Protein AF-A0A2U1Q3B9-F1 (afdb_monomer)

Solvent-accessible surface area (backbone atoms only — not comparable to full-atom values): 59416 Å² total; per-residue (Å²): 131,84,88,79,91,82,90,83,88,82,85,90,84,90,84,88,84,92,84,84,88,87,79,95,78,91,83,86,78,92,73,79,91,80,83,88,87,90,79,80,90,75,91,77,81,86,75,81,78,77,80,81,73,61,65,69,58,54,48,40,55,74,64,68,58,57,83,39,60,45,66,64,27,78,92,76,21,46,53,74,52,46,51,52,40,41,79,75,63,39,50,28,32,27,34,34,60,39,49,17,62,57,51,59,75,27,74,70,47,36,73,67,74,58,70,84,58,81,88,48,57,49,23,31,42,34,33,34,62,89,53,68,70,44,45,48,53,34,45,68,77,39,60,91,79,39,74,41,81,44,76,47,70,68,78,87,72,94,74,88,72,91,82,80,91,79,88,82,90,88,88,90,86,89,90,87,85,86,86,89,83,82,84,89,78,86,80,85,84,88,84,90,87,90,87,88,92,86,90,88,90,83,84,88,89,80,85,90,76,93,78,85,81,91,75,57,67,38,54,56,51,41,53,74,67,66,52,55,40,37,29,42,35,65,29,75,84,68,22,48,51,28,56,46,52,47,22,38,76,25,50,31,48,27,34,25,32,32,65,38,48,15,60,56,46,56,77,24,72,75,47,36,75,68,73,57,71,82,58,84,87,56,56,51,21,30,45,31,31,34,58,79,46,46,68,47,45,42,56,31,42,68,77,44,47,93,78,37,62,24,46,26,44,38,38,38,46,63,46,74,65,28,64,72,70,52,12,14,35,49,34,73,82,38,60,70,59,50,37,48,41,39,34,49,37,41,73,73,48,92,49,49,27,28,38,35,32,43,37,48,98,46,66,68,59,34,51,52,49,56,41,48,39,44,78,26,45,40,32,31,41,35,39,29,29,40,36,60,84,58,72,89,84,66,79,43,37,52,68,62,45,20,56,43,46,78,65,51,98,49,51,32,30,43,28,62,81,44,64,40,49,69,36,51,54,50,50,39,69,73,24,71,41,61,22,42,32,33,50,77,46,40,40,46,26,48,40,23,65,63,59,43,40,65,76,89,84,65,94,60,94,65,66,46,40,88,82,77,81,69,57,59,64,59,53,43,56,52,38,50,54,31,31,72,76,43,79,68,63,64,71,44,55,53,54,42,49,44,36,40,35,56,72,61,72,53,48,59,65,55,55,51,61,56,54,60,71,73,73,67,79,96,73,92,83,83,89,83,88,86,90,84,73,71,78,67,60,56,60,62,56,65,72,70,74,81,74,84,88,82,90,84,90,83,93,84,91,83,87,89,81,92,81,86,89,82,86,89,86,83,90,86,83,89,84,81,87,83,82,87,80,82,88,78,80,82,79,84,75,85,91,74,62,89,93,60,85,74,50,75,51,54,48,26,51,54,50,43,53,74,68,66,53,53,40,37,30,42,36,62,27,72,73,67,18,44,48,30,58,45,52,48,25,38,76,23,51,30,49,25,34,25,32,26,61,39,50,16,61,54,46,54,77,30,66,67,56,33,66,61,64,55,67,83,60,88,84,55,57,53,21,32,46,29,29,33,52,78,47,43,67,48,34,45,60,28,45,69,76,44,45,96,77,40,58,26,45,28,39,39,38,37,47,62,48,74,66,27,60,74,66,50,13,16,32,56,32,68,89,37,56,73,57,52,39,46,39,40,34,48,40,48,72,74,50,91,50,50,28,29,36,35,35,43,36,51,96,46,67,68,62,33,44,54,52,53,48,49,42,46,76,33,40,38,33,31,43,34,40,28,30,38,34,56,82,62,73,54,73,89,84,44,76,42,42,52,67,64,44,22,53,42,44,73,70,48,81,47,55,29,26,44,28,60,79,40,68,45,51,68,38,49,52,52,48,38,70,72,26,68,37,61,22,40,31,33,49,75,46,41,47,49,36,48,39,23,65,59,44,36,38,84,83,57,102,54,69,92,48,37,45,57,53,58,45,56,52,38,50,56,32,32,70,78,45,75,63,57,64,71,31,56,56,54,44,51,60,33,34,36,39,62,63,35,64,79,39,48,65,61,49,47,53,65,67,68,49,89,70,87,56,69,67,60,57,49,52,53,42,49,57,55,64,72,68,58,79,86,72,56,30,14,59,83,80,82,90,82,90,79,81,90,74,96,46,80,69,54,55,58,49,50,57,51,50,51,52,51,49,55,50,53,69,70,66,71,80,66,83,84,77,86,76,91,72,86,81,99,71,78,82,58,75,60,81,57,95,86,49,100,80,68,84,58,82,63,71,88,88,67,79,132

Mean predicted aligned error: 22.61 Å

Nearest PDB structures (foldseek):
  6ezb-assembly1_A  TM=8.367E-01  e=6.454E-21  Homo sapiens
  6ei9-assembly2_B  TM=8.286E-01  e=1.532E-18  Escherichia coli
  1vhn-assembly1_A  TM=8.441E-01  e=1.076E-17  Thermotoga maritima
  3b0u-assembly2_Y  TM=7.891E-01  e=2.363E-18  Thermus thermophilus HB8
  3b0p-assembly1_A  TM=7.750E-01  e=9.148E-18  Thermus thermophilus HB8

pLDDT: mean 72.81, std 29.06, range [20.03, 98.88]

Foldseek 3Di:
DDDDDDDDDDDDDDDDDDDDDDDDDDDDDDDDDDDDDDDDDDDDDPDDPDDDDDPVVVLCVVLVVFPAEADAAAPQQDAVNLVVVLVVPGSAYEFHAAALQCLLPDPPCCVPRDDADPSRPQYEYEYEDDDVVSLVSSCVVCVVPHSYYHYDPPDDDPDDDDDDDDDDDDDDDDDDDDDDDDDDDDDDDDDDDDDDDDDDDDDDDDDDDDDDDDDDPLVVLCVVLVLFAEEAEAAALFFDALLLVLLVVQAHSAYEFHEAALQCLLVDPPSVVARDDDDPSRPQYEYEYKAQDQVSNQSSCVVCQVVHQEYEYAQADLDPVCVVRVIHVNCLVPLVSVLSNLLSNQVPGPHAYEYEHEADPDLVSRLVSLVSNVVSRHSEYEYFQHHSVDDQPDFRDLVSLLSNVVRDPHAYEYEHDQQAVVCFVVSCVSRVGSHYHYGLNCLQPSNRNNGFHRDPDDPDDDHRRVVPPDDLVNSLVSSVVSCVVPPHDVVSNVSSNCSSCVVVVCVCVVVVVVVVVVDDDDDDDDDDDDPDPPPPVVVVVVVPPPDDDDDDDDDDDDDDDDDDDDDYDDDDDDDDDDDDDDDDDDDDDDDDDPDDDDDLLRVLVVLCVVLVLFAAEADAAALAFAALLLVLLVVQARSAYEFHAAELQCLLPPPVSVLQRDDYDPSRPQYEYHYWDQDQVSNQSNCVVCQVPHQEHEYAQDDLDPVCVVRCTHVNCLVPLVSVLSNLLSDQVRGPHAYAYEHEADPDLVSRLVSLVSNVVSSHQEYEYFQHHSVPPDLVPDFRPLVSLLSNVVSDSHAYEYEGPLQAVVCSVVSCVVRVGSHYYDYLNCLLPSNRNNRKDQPDPDDDAALLNSLVSSLVSCVVPPHPVVSNLSSNCRSCVVLCVVVVVLVVVSVPDPDDDSVNVNVSSVVSVVVDPDRGIDHDDDDDDDDDDDCPPPVVVVVVVVVVVVVVVVPPQADDDDDDDDDDDDWGWHDDPVDRDDTDTDGPPDDD

Secondary structure (DSSP, 8-state):
-------------------PPPP-------PPP------PPPPPP-----SS--HHHHHHHHTT--SSEEPP-SSS--HHHHHHHHHTT-SEEEPP-EEHHHHHH-HHHHHHH----GGG-SEEEEEE-S-HHHHHHHHHTTTTT-SEEEEE--S-----PPPPP---------------------------------------------------HHHHHHHHTT---EEEPP-SSS--HHHHHHHHHTT--EEE---EEHHHHHH-HHHHHHH----GGG-SEEEEEE-S-HHHHHHHHHTTGGG-SEEEEEE---SHHHHHHT-GGGGGG-HHHHHHHHHHHHHH-SSPEEEEEEE-SSHHHHHHHHHHHHHTT---EEEEEEESS--SSSPP-HHHHHHHHTT-SS-EEEES---SHHHHHHHHHHH--SEEEE-HHHHH-TTGGGT----SS--SS--S-TTSS--HHHHHHHHHHHHHHS---HHHHHHHHHHHHTTTTTSHHHHHHHHGGGSS-S---------SSHHHHHHHHHTT--SS------------------------PPPPPPPPPPPPPPPPPP---TT----HHHHHHHHHHHTT---EEEPP-TTTSSHHHHHHHHHTT--EEE---EEHHHHHH-HHHHHHH----GGG-SEEEEEE-S-HHHHHHHHTTTGGG-SEEEEEE---SHHHHHHT-GGGSGGGHHHHHHHHHHHHHH-SSPEEEEEEE-SSHHHHHHHHHHHHHHT-SEEEEEEEETT---TTTS---HHHHHHHHHH-SS-EEEES---SHHHHHHHHHHH--SEEEE-HHHHH-TTGGGTEESSSS--SEEHHHHHHHHHHHHHHS---HHHHHHHHHHHTTTHHHH-HHHHHHHHH-SS--HHHHHHHHHHHHHS----EEEE------PPPPS-HHHHHHHHHHHHHHHHHHHTT----------SS--------TT-S-------TTS--

Organism: Artemisia annua (NCBI:txid35608)

Radius of gyration: 38.99 Å; Cα contacts (8 Å, |Δi|>4): 1385; chains: 1; bounding box: 96×87×115 Å

InterPro domains:
  IPR013785 Aldolase-type TIM barrel [G3DSA:3.20.20.70] (63-169)
  IPR013785 Aldolase-type TIM barrel [G3DSA:3.20.20.70] (225-455)
  IPR013785 Aldolase-type TIM barrel [G3DSA:3.20.20.70] (612-851)
  IPR018517 tRNA-dihydrouridine synthase, conserved site [PS01136] (311-329)
  IPR018517 tRNA-dihydrouridine synthase, conserved site [PS01136] (697-715)
  IPR035587 DUS-like, FMN-binding domain [PF01207] (70-154)
  IPR035587 DUS-like, FMN-binding domain [PF01207] (232-450)
  IPR035587 DUS-like, FMN-binding domain [PF01207] (618-897)
  IPR035587 DUS-like, FMN-binding domain [cd02801] (229-457)
  IPR035587 DUS-like, FMN-binding domain [cd02801] (615-844)

Structure (mmCIF, N/CA/C/O backbone):
data_AF-A0A2U1Q3B9-F1
#
_entry.id   AF-A0A2U1Q3B9-F1
#
loop_
_atom_site.group_PDB
_atom_site.id
_atom_site.type_symbol
_atom_site.label_atom_id
_atom_site.label_alt_id
_atom_site.label_comp_id
_atom_site.label_asym_id
_atom_site.label_entity_id
_atom_site.label_seq_id
_atom_site.pdbx_PDB_ins_code
_atom_site.Cartn_x
_atom_site.Cartn_y
_atom_site.Cartn_z
_atom_site.occupancy
_atom_site.B_iso_or_equiv
_atom_site.auth_seq_id
_atom_site.auth_comp_id
_atom_site.auth_asym_id
_atom_site.auth_atom_id
_atom_site.pdbx_PDB_model_num
ATOM 1 N N . MET A 1 1 ? 22.002 4.987 66.825 1.00 28.50 1 MET A N 1
ATOM 2 C CA . MET A 1 1 ? 23.233 4.295 67.268 1.00 28.50 1 MET A CA 1
ATOM 3 C C . MET A 1 1 ? 23.422 3.061 66.390 1.00 28.50 1 MET A C 1
ATOM 5 O O . MET A 1 1 ? 22.405 2.508 66.003 1.00 28.50 1 MET A O 1
ATOM 9 N N . THR A 1 2 ? 24.676 2.718 66.057 1.00 24.22 2 THR A N 1
ATOM 10 C CA . THR A 1 2 ? 25.232 1.352 65.822 1.00 24.22 2 THR A CA 1
ATOM 11 C C . THR A 1 2 ? 24.374 0.298 65.077 1.00 24.22 2 THR A C 1
ATOM 13 O O . THR A 1 2 ? 23.318 -0.080 65.566 1.00 24.22 2 THR A O 1
ATOM 16 N N . SER A 1 3 ? 24.724 -0.193 63.874 1.00 22.47 3 SER A N 1
ATOM 17 C CA . SER A 1 3 ? 25.848 -1.115 63.527 1.00 22.47 3 SER A CA 1
ATOM 18 C C . SER A 1 3 ? 25.753 -2.498 64.215 1.00 22.47 3 SER A C 1
ATOM 20 O O . SER A 1 3 ? 25.541 -2.527 65.420 1.00 22.47 3 SER A O 1
ATOM 22 N N . SER A 1 4 ? 25.954 -3.665 63.574 1.00 23.77 4 SER A N 1
ATOM 23 C CA . SER A 1 4 ? 26.311 -4.034 62.176 1.00 23.77 4 SER A CA 1
ATOM 24 C C . SER A 1 4 ? 26.211 -5.572 61.960 1.00 23.77 4 SER A C 1
ATOM 26 O O . SER A 1 4 ? 26.118 -6.283 62.955 1.00 23.77 4 SER A O 1
ATOM 28 N N . THR A 1 5 ? 26.382 -6.076 60.711 1.00 24.08 5 THR A N 1
ATOM 29 C CA . THR A 1 5 ? 26.841 -7.465 60.329 1.00 24.08 5 THR A CA 1
ATOM 30 C C . THR A 1 5 ? 25.934 -8.683 60.714 1.00 24.08 5 THR A C 1
ATOM 32 O O . THR A 1 5 ? 25.215 -8.598 61.696 1.00 24.08 5 THR A O 1
ATOM 35 N N . THR A 1 6 ? 25.842 -9.855 60.035 1.00 22.77 6 THR A N 1
ATOM 36 C CA . THR A 1 6 ? 26.424 -10.436 58.781 1.00 22.77 6 THR A CA 1
ATOM 37 C C . THR A 1 6 ? 25.649 -11.688 58.265 1.00 22.77 6 THR A C 1
ATOM 39 O O . THR A 1 6 ? 25.203 -12.485 59.077 1.00 22.77 6 THR A O 1
ATOM 42 N N . ASN A 1 7 ? 25.587 -11.863 56.930 1.00 23.50 7 ASN A N 1
ATOM 43 C CA . ASN A 1 7 ? 25.610 -13.056 56.022 1.00 23.50 7 ASN A CA 1
ATOM 44 C C . ASN A 1 7 ? 25.154 -14.510 56.404 1.00 23.50 7 ASN A C 1
ATOM 46 O O . ASN A 1 7 ? 25.452 -15.006 57.481 1.00 23.50 7 ASN A O 1
ATOM 50 N N . GLY A 1 8 ? 24.625 -15.248 55.392 1.00 22.14 8 GLY A N 1
ATOM 51 C CA . GLY A 1 8 ? 24.420 -16.731 55.319 1.00 22.14 8 GLY A CA 1
ATOM 52 C C . GLY A 1 8 ? 22.934 -17.155 55.174 1.00 22.14 8 GLY A C 1
ATOM 53 O O . GLY A 1 8 ? 22.144 -16.731 56.006 1.00 22.14 8 GLY A O 1
ATOM 54 N N . LEU A 1 9 ? 22.371 -17.878 54.175 1.00 21.88 9 LEU A N 1
ATOM 55 C CA . LEU A 1 9 ? 22.775 -18.948 53.213 1.00 21.88 9 LEU A CA 1
ATOM 56 C C . LEU A 1 9 ? 23.143 -20.300 53.887 1.00 21.88 9 LEU A C 1
ATOM 58 O O . LEU A 1 9 ? 23.892 -20.266 54.853 1.00 21.88 9 LEU A O 1
ATOM 62 N N . SER A 1 10 ? 22.661 -21.497 53.470 1.00 20.98 10 SER A N 1
ATOM 63 C CA . SER A 1 10 ? 22.023 -21.939 52.195 1.00 20.98 10 SER A CA 1
ATOM 64 C C . SER A 1 10 ? 21.147 -23.247 52.259 1.00 20.98 10 SER A C 1
ATOM 66 O O . SER A 1 10 ? 21.244 -24.023 53.200 1.00 20.98 10 SER A O 1
ATOM 68 N N . THR A 1 11 ? 20.293 -23.471 51.228 1.00 21.67 11 THR A N 1
ATOM 69 C CA . THR A 1 11 ? 19.831 -24.750 50.559 1.00 21.67 11 THR A CA 1
ATOM 70 C C . THR A 1 11 ? 19.509 -26.060 51.351 1.00 21.67 11 THR A C 1
ATOM 72 O O . THR A 1 11 ? 20.412 -26.635 51.937 1.00 21.67 11 THR A O 1
ATOM 75 N N . PHE A 1 12 ? 18.253 -26.582 51.381 1.00 22.28 12 PHE A N 1
ATOM 76 C CA . PHE A 1 12 ? 17.605 -27.652 50.524 1.00 22.28 12 PHE A CA 1
ATOM 77 C C . PHE A 1 12 ? 17.954 -29.144 50.873 1.00 22.28 12 PHE A C 1
ATOM 79 O O . PHE A 1 12 ? 18.933 -29.309 51.589 1.00 22.28 12 PHE A O 1
ATOM 86 N N . PRO A 1 13 ? 17.210 -30.234 50.465 1.00 27.56 13 PRO A N 1
ATOM 87 C CA . PRO A 1 13 ? 16.181 -30.378 49.398 1.00 27.56 13 PRO A CA 1
ATOM 88 C C . PRO A 1 13 ? 14.868 -31.220 49.643 1.00 27.56 13 PRO A C 1
ATOM 90 O O . PRO A 1 13 ? 14.820 -32.173 50.408 1.00 27.56 13 PRO A O 1
ATOM 93 N N . ILE A 1 14 ? 13.817 -30.882 48.866 1.00 23.70 14 ILE A N 1
ATOM 94 C CA . ILE A 1 14 ? 12.826 -31.712 48.102 1.00 23.70 14 ILE A CA 1
ATOM 95 C C . ILE A 1 14 ? 12.228 -33.045 48.671 1.00 23.70 14 ILE A C 1
ATOM 97 O O . ILE A 1 14 ? 12.908 -34.067 48.667 1.00 23.70 14 ILE A O 1
ATOM 101 N N . ARG A 1 15 ? 10.884 -33.117 48.872 1.00 21.39 15 ARG A N 1
ATOM 102 C CA . ARG A 1 15 ? 9.922 -33.956 48.072 1.00 21.39 15 ARG A CA 1
ATOM 103 C C . ARG A 1 15 ? 8.416 -33.776 48.418 1.00 21.39 15 ARG A C 1
ATOM 105 O O . ARG A 1 15 ? 8.038 -33.667 49.574 1.00 21.39 15 ARG A O 1
ATOM 112 N N . ASN A 1 16 ? 7.604 -33.766 47.350 1.00 28.36 16 ASN A N 1
ATOM 113 C CA . ASN A 1 16 ? 6.152 -33.982 47.140 1.00 28.36 16 ASN A CA 1
ATOM 114 C C . ASN A 1 16 ? 5.117 -33.878 48.291 1.00 28.36 16 ASN A C 1
ATOM 116 O O . ASN A 1 16 ? 5.135 -34.680 49.218 1.00 28.36 16 ASN A O 1
ATOM 120 N N . ASN A 1 17 ? 4.031 -33.116 48.053 1.00 22.77 17 ASN A N 1
ATOM 121 C CA . ASN A 1 17 ? 2.770 -33.720 47.565 1.00 22.77 17 ASN A CA 1
ATOM 122 C C . ASN A 1 17 ? 1.746 -32.704 47.002 1.00 22.77 17 ASN A C 1
ATOM 124 O O . ASN A 1 17 ? 1.869 -31.498 47.204 1.00 22.77 17 ASN A O 1
ATOM 128 N N . ASN A 1 18 ? 0.759 -33.217 46.256 1.00 32.41 18 ASN A N 1
ATOM 129 C CA . ASN A 1 18 ? -0.239 -32.460 45.480 1.00 32.41 18 ASN A CA 1
ATOM 130 C C . ASN A 1 18 ? -1.307 -31.751 46.338 1.00 32.41 18 ASN A C 1
ATOM 132 O O . ASN A 1 18 ? -1.822 -32.357 47.269 1.00 32.41 18 ASN A O 1
ATOM 136 N N . THR A 1 19 ? -1.764 -30.556 45.929 1.00 24.70 19 THR A N 1
ATOM 137 C CA . THR A 1 19 ? -3.200 -30.152 45.902 1.00 24.70 19 THR A CA 1
ATOM 138 C C . THR A 1 19 ? -3.406 -28.910 45.001 1.00 24.70 19 THR A C 1
ATOM 140 O O . THR A 1 19 ? -2.428 -28.204 44.755 1.00 24.70 19 THR A O 1
ATOM 143 N N . PRO A 1 20 ? -4.615 -28.662 44.444 1.00 28.72 20 PRO A N 1
ATOM 144 C CA . PRO A 1 20 ? -4.817 -27.732 43.322 1.00 28.72 20 PRO A CA 1
ATOM 145 C C . PRO A 1 20 ? -5.316 -26.324 43.706 1.00 28.72 20 PRO A C 1
ATOM 147 O O . PRO A 1 20 ? -5.858 -26.106 44.788 1.00 28.72 20 PRO A O 1
ATOM 150 N N . THR A 1 21 ? -5.197 -25.387 42.761 1.00 25.20 21 THR A N 1
ATOM 151 C CA . THR A 1 21 ? -5.726 -24.013 42.834 1.00 25.20 21 THR A CA 1
ATOM 152 C C . THR A 1 21 ? -7.259 -23.964 42.706 1.00 25.20 21 THR A C 1
ATOM 154 O O . THR A 1 21 ? -7.870 -24.822 42.068 1.00 25.20 21 THR A O 1
ATOM 157 N N . LEU A 1 22 ? -7.889 -22.951 43.309 1.00 23.97 22 LEU A N 1
ATOM 158 C CA . LEU A 1 22 ? -9.348 -22.790 43.379 1.00 23.97 22 LEU A CA 1
ATOM 159 C C . LEU A 1 22 ? -9.944 -22.059 42.166 1.00 23.97 22 LEU A C 1
ATOM 161 O O . LEU A 1 22 ? -9.440 -21.023 41.744 1.00 23.97 22 LEU A O 1
ATOM 165 N N . THR A 1 23 ? -11.089 -22.556 41.692 1.00 24.66 23 THR A N 1
ATOM 166 C CA . THR A 1 23 ? -12.022 -21.843 40.802 1.00 24.66 23 THR A CA 1
ATOM 167 C C . THR A 1 23 ? -13.179 -21.289 41.636 1.00 24.66 23 THR A C 1
ATOM 169 O O . THR A 1 23 ? -13.776 -22.030 42.426 1.00 24.66 23 THR A O 1
ATOM 172 N N . THR A 1 24 ? -13.529 -20.014 41.464 1.00 24.36 24 THR A N 1
ATOM 173 C CA . THR A 1 24 ? -14.669 -19.397 42.162 1.00 24.36 24 THR A CA 1
ATOM 174 C C . THR A 1 24 ? -15.979 -19.865 41.531 1.00 24.36 24 THR A C 1
ATOM 176 O O . THR A 1 24 ? -16.301 -19.473 40.416 1.00 24.36 24 THR A O 1
ATOM 179 N N . ASN A 1 25 ? -16.735 -20.706 42.239 1.00 28.92 25 ASN A N 1
ATOM 180 C CA . ASN A 1 25 ? -18.018 -21.231 41.769 1.00 28.92 25 ASN A CA 1
ATOM 181 C C . ASN A 1 25 ? -19.177 -20.561 42.517 1.00 28.92 25 ASN A C 1
ATOM 183 O O . ASN A 1 25 ? -19.191 -20.567 43.749 1.00 28.92 25 ASN A O 1
ATOM 187 N N . VAL A 1 26 ? -20.175 -20.057 41.789 1.00 26.62 26 VAL A N 1
ATOM 188 C CA . VAL A 1 26 ? -21.441 -19.581 42.366 1.00 26.62 26 VAL A CA 1
ATOM 189 C C . VAL A 1 26 ? -22.454 -20.727 42.332 1.00 26.62 26 VAL A C 1
ATOM 191 O O . VAL A 1 26 ? -22.740 -21.270 41.271 1.00 26.62 26 VAL A O 1
ATOM 194 N N . TYR A 1 27 ? -23.005 -21.096 43.491 1.00 30.00 27 TYR A N 1
ATOM 195 C CA . TYR A 1 27 ? -24.054 -22.113 43.615 1.00 30.00 27 TYR A CA 1
ATOM 196 C C . TYR A 1 27 ? -25.291 -21.506 44.269 1.00 30.00 27 TYR A C 1
ATOM 198 O O . TYR A 1 27 ? -25.205 -20.953 45.365 1.00 30.00 27 TYR A O 1
ATOM 206 N N . ILE A 1 28 ? -26.449 -21.648 43.624 1.00 27.61 28 ILE A N 1
ATOM 207 C CA . ILE A 1 28 ? -27.704 -21.043 44.079 1.00 27.61 28 ILE A CA 1
ATOM 208 C C . ILE A 1 28 ? -28.654 -22.138 44.577 1.00 27.61 28 ILE A C 1
ATOM 210 O O . ILE A 1 28 ? -28.727 -23.232 44.017 1.00 27.61 28 ILE A O 1
ATOM 214 N N . ARG A 1 29 ? -29.340 -21.874 45.696 1.00 24.56 29 ARG A N 1
ATOM 215 C CA . ARG A 1 29 ? -30.100 -22.880 46.450 1.00 24.56 29 ARG A CA 1
ATOM 216 C C . ARG A 1 29 ? -31.594 -22.572 46.435 1.00 24.56 29 ARG A C 1
ATOM 218 O O . ARG A 1 29 ? -32.032 -21.560 46.974 1.00 24.56 29 ARG A O 1
ATOM 225 N N . ARG A 1 30 ? -32.384 -23.503 45.896 1.00 22.81 30 ARG A N 1
ATOM 226 C CA . ARG A 1 30 ? -33.852 -23.451 45.879 1.00 22.81 30 ARG A CA 1
ATOM 227 C C . ARG A 1 30 ? -34.431 -23.412 47.303 1.00 22.81 30 ARG A C 1
ATOM 229 O O . ARG A 1 30 ? -34.561 -24.453 47.945 1.00 22.81 30 ARG A O 1
ATOM 236 N N . HIS A 1 31 ? -34.841 -22.237 47.774 1.00 27.19 31 HIS A N 1
ATOM 237 C CA . HIS A 1 31 ? -35.763 -22.126 48.906 1.00 27.19 31 HIS A CA 1
ATOM 238 C C . HIS A 1 31 ? -37.206 -22.198 48.395 1.00 27.19 31 HIS A C 1
ATOM 240 O O . HIS A 1 31 ? -37.637 -21.381 47.583 1.00 27.19 31 HIS A O 1
ATOM 246 N N . HIS A 1 32 ? -37.959 -23.200 48.854 1.00 26.52 32 HIS A N 1
ATOM 247 C CA . HIS A 1 32 ? -39.387 -23.293 48.554 1.00 26.52 32 HIS A CA 1
ATOM 248 C C . HIS A 1 32 ? -40.151 -22.130 49.205 1.00 26.52 32 HIS A C 1
ATOM 250 O O . HIS A 1 32 ? -39.854 -21.730 50.330 1.00 26.52 32 HIS A O 1
ATOM 256 N N . LYS A 1 33 ? -41.159 -21.609 48.494 1.00 34.69 33 LYS A N 1
ATOM 257 C CA . LYS A 1 33 ? -42.036 -20.531 48.972 1.00 34.69 33 LYS A CA 1
ATOM 258 C C . LYS A 1 33 ? -42.647 -20.878 50.335 1.00 34.69 33 LYS A C 1
ATOM 260 O O . LYS A 1 33 ? -43.323 -21.899 50.432 1.00 34.69 33 LYS A O 1
ATOM 265 N N . ASN A 1 34 ? -42.551 -19.965 51.305 1.00 25.73 34 ASN A N 1
ATOM 266 C CA . ASN A 1 34 ? -43.724 -19.506 52.061 1.00 25.73 34 ASN A CA 1
ATOM 267 C C . ASN A 1 34 ? -43.449 -18.258 52.924 1.00 25.73 34 ASN A C 1
ATOM 269 O O . ASN A 1 34 ? -42.499 -18.228 53.693 1.00 25.73 34 ASN A O 1
ATOM 273 N N . LYS A 1 35 ? -44.377 -17.293 52.830 1.00 25.69 35 LYS A N 1
ATOM 274 C CA . LYS A 1 35 ? -44.807 -16.330 53.866 1.00 25.69 35 LYS A CA 1
ATOM 275 C C . LYS A 1 35 ? -43.769 -15.451 54.606 1.00 25.69 35 LYS A C 1
ATOM 277 O O . LYS A 1 35 ? -43.254 -15.839 55.642 1.00 25.69 35 LYS A O 1
ATOM 282 N N . THR A 1 36 ? -43.716 -14.186 54.163 1.00 29.39 36 THR A N 1
ATOM 283 C CA . THR A 1 36 ? -43.876 -12.932 54.956 1.00 29.39 36 THR A CA 1
ATOM 284 C C . THR A 1 36 ? -42.988 -12.591 56.170 1.00 29.39 36 THR A C 1
ATOM 286 O O . THR A 1 36 ? -42.653 -13.423 57.003 1.00 29.39 36 THR A O 1
ATOM 289 N N . THR A 1 37 ? -42.886 -11.268 56.380 1.00 23.77 37 THR A N 1
ATOM 290 C CA . THR A 1 37 ? -42.472 -10.515 57.592 1.00 23.77 37 THR A CA 1
ATOM 291 C C . THR A 1 37 ? -40.996 -10.108 57.673 1.00 23.77 37 THR A C 1
ATOM 293 O O . THR A 1 37 ? -40.097 -10.831 57.261 1.00 23.77 37 THR A O 1
ATOM 296 N N . ILE A 1 38 ? -40.779 -8.896 58.193 1.00 34.19 38 ILE A N 1
ATOM 297 C CA . ILE A 1 38 ? -39.485 -8.222 58.362 1.00 34.19 38 ILE A CA 1
ATOM 298 C C . ILE A 1 38 ? -38.913 -8.577 59.741 1.00 34.19 38 ILE A C 1
ATOM 300 O O . ILE A 1 38 ? -39.610 -8.413 60.741 1.00 34.19 38 ILE A O 1
ATOM 304 N N . ALA A 1 39 ? -37.647 -8.994 59.809 1.00 23.25 39 ALA A N 1
ATOM 305 C CA . ALA A 1 39 ? -36.877 -9.100 61.052 1.00 23.25 39 ALA A CA 1
ATOM 306 C C . ALA A 1 39 ? -35.365 -8.980 60.775 1.00 23.25 39 ALA A C 1
ATOM 308 O O . ALA A 1 39 ? -34.919 -9.180 59.645 1.00 23.25 39 ALA A O 1
ATOM 309 N N . ALA A 1 40 ? -34.583 -8.636 61.802 1.00 25.98 40 ALA A N 1
ATOM 310 C CA . ALA A 1 40 ? -33.131 -8.467 61.707 1.00 25.98 40 ALA A CA 1
ATOM 311 C C . ALA A 1 40 ? -32.370 -9.805 61.587 1.00 25.98 40 ALA A C 1
ATOM 313 O O . ALA A 1 40 ? -32.905 -10.865 61.910 1.00 25.98 40 ALA A O 1
ATOM 314 N N . HIS A 1 41 ? -31.101 -9.737 61.166 1.00 31.34 41 HIS A N 1
ATOM 315 C CA . HIS A 1 41 ? -30.188 -10.882 61.070 1.00 31.34 41 HIS A CA 1
ATOM 316 C C . HIS A 1 41 ? -30.101 -11.702 62.373 1.00 31.34 41 HIS A C 1
ATOM 318 O O . HIS A 1 41 ? -29.644 -11.177 63.390 1.00 31.34 41 HIS A O 1
ATOM 324 N N . PRO A 1 42 ? -30.372 -13.017 62.325 1.00 26.77 42 PRO A N 1
ATOM 325 C CA . PRO A 1 42 ? -29.728 -13.992 63.190 1.00 26.77 42 PRO A CA 1
ATOM 326 C C . PRO A 1 42 ? -28.376 -14.397 62.583 1.00 26.77 42 PRO A C 1
ATOM 328 O O . PRO A 1 42 ? -28.244 -14.525 61.364 1.00 26.77 42 PRO A O 1
ATOM 331 N N . VAL A 1 43 ? -27.385 -14.677 63.430 1.00 33.59 43 VAL A N 1
ATOM 332 C CA . VAL A 1 43 ? -26.208 -15.450 63.011 1.00 33.59 43 VAL A CA 1
ATOM 333 C C . VAL A 1 43 ? -26.679 -16.873 62.703 1.00 33.59 43 VAL A C 1
ATOM 335 O O . VAL A 1 43 ? -27.234 -17.534 63.578 1.00 33.59 43 VAL A O 1
ATOM 338 N N . VAL A 1 44 ? -26.482 -17.340 61.469 1.00 25.47 44 VAL A N 1
ATOM 339 C CA . VAL A 1 44 ? -26.776 -18.726 61.080 1.00 25.47 44 VAL A CA 1
ATOM 340 C C . VAL A 1 44 ? -25.477 -19.518 61.082 1.00 25.47 44 VAL A C 1
ATOM 342 O O . VAL A 1 44 ? -24.527 -19.169 60.388 1.00 25.47 44 VAL A O 1
ATOM 345 N N . GLU A 1 45 ? -25.453 -20.582 61.878 1.00 26.39 45 GLU A N 1
ATOM 346 C CA . GLU A 1 45 ? -24.316 -21.485 62.032 1.00 26.39 45 GLU A CA 1
ATOM 347 C C . GLU A 1 45 ? -23.929 -22.133 60.691 1.00 26.39 45 GLU A C 1
ATOM 349 O O . GLU A 1 45 ? -24.762 -22.772 60.036 1.00 26.39 45 GLU A O 1
ATOM 354 N N . GLU A 1 46 ? -22.648 -22.071 60.317 1.00 23.97 46 GLU A N 1
ATOM 355 C CA . GLU A 1 46 ? -22.105 -22.981 59.307 1.00 23.97 46 GLU A CA 1
ATOM 356 C C . GLU A 1 46 ? -22.049 -24.397 59.890 1.00 23.97 46 GLU A C 1
ATOM 358 O O . GLU A 1 46 ? -21.062 -24.824 60.488 1.00 23.97 46 GLU A O 1
ATOM 363 N N . LYS A 1 47 ? -23.138 -25.153 59.719 1.00 27.56 47 LYS A N 1
ATOM 364 C CA . LYS A 1 47 ? -23.140 -26.586 60.020 1.00 27.56 47 LYS A CA 1
ATOM 365 C C . LYS A 1 47 ? -22.105 -27.282 59.143 1.00 27.56 47 LYS A C 1
ATOM 367 O O . LYS A 1 47 ? -22.315 -27.417 57.937 1.00 27.56 47 LYS A O 1
ATOM 372 N N . HIS A 1 48 ? -21.028 -27.750 59.773 1.00 30.70 48 HIS A N 1
ATOM 373 C CA . HIS A 1 48 ? -20.002 -28.579 59.150 1.00 30.70 48 HIS A CA 1
ATOM 374 C C . HIS A 1 48 ? -20.642 -29.725 58.355 1.00 30.70 48 HIS A C 1
ATOM 376 O O . HIS A 1 48 ? -21.194 -30.669 58.919 1.00 30.70 48 HIS A O 1
ATOM 382 N N . VAL A 1 49 ? -20.535 -29.651 57.028 1.00 31.12 49 VAL A N 1
ATOM 383 C CA . VAL A 1 49 ? -20.716 -30.807 56.150 1.00 31.12 49 VAL A CA 1
ATOM 384 C C . VAL A 1 49 ? -19.353 -31.474 56.051 1.00 31.12 49 VAL A C 1
ATOM 386 O O . VAL A 1 49 ? -18.529 -31.102 55.217 1.00 31.12 49 VAL A O 1
ATOM 389 N N . GLU A 1 50 ? -19.080 -32.404 56.962 1.00 33.00 50 GLU A N 1
ATOM 390 C CA . GLU A 1 50 ? -17.845 -33.180 56.913 1.00 33.00 50 GLU A CA 1
ATOM 391 C C . GLU A 1 50 ? -17.827 -34.157 55.727 1.00 33.00 50 GLU A C 1
ATOM 393 O O . GLU A 1 50 ? -18.860 -34.640 55.261 1.00 33.00 50 GLU A O 1
ATOM 398 N N . SER A 1 51 ? -16.604 -34.507 55.319 1.00 37.88 51 SER A N 1
ATOM 399 C CA . SER A 1 51 ? -16.224 -35.525 54.329 1.00 37.88 51 SER A CA 1
ATOM 400 C C . SER A 1 51 ? -16.407 -35.224 52.826 1.00 37.88 51 SER A C 1
ATOM 402 O O . SER A 1 51 ? -17.445 -34.793 52.336 1.00 37.88 51 SER A O 1
ATOM 404 N N . SER A 1 52 ? -15.359 -35.613 52.086 1.00 47.66 52 SER A N 1
ATOM 405 C CA . SER A 1 52 ? -15.321 -35.983 50.659 1.00 47.66 52 SER A CA 1
ATOM 406 C C . SER A 1 52 ? -15.700 -34.947 49.583 1.00 47.66 52 SER A C 1
ATOM 408 O O . SER A 1 52 ? -16.863 -34.672 49.323 1.00 47.66 52 SER A O 1
ATOM 410 N N . GLU A 1 53 ? -14.661 -34.538 48.844 1.00 42.56 53 GLU A N 1
ATOM 411 C CA . GLU A 1 53 ? -14.662 -33.866 47.533 1.00 42.56 53 GLU A CA 1
ATOM 412 C C . GLU A 1 53 ? -15.389 -32.510 47.385 1.00 42.56 53 GLU A C 1
ATOM 414 O O . GLU A 1 53 ? -16.545 -32.309 47.744 1.00 42.56 53 GLU A O 1
ATOM 419 N N . ASN A 1 54 ? -14.722 -31.567 46.707 1.00 64.56 54 ASN A N 1
ATOM 420 C CA . ASN A 1 54 ? -15.393 -30.400 46.129 1.00 64.56 54 ASN A CA 1
ATOM 421 C C . ASN A 1 54 ? -16.508 -30.891 45.179 1.00 64.56 54 ASN A C 1
ATOM 423 O O . ASN A 1 54 ? -16.243 -31.695 44.284 1.00 64.56 54 ASN A O 1
ATOM 427 N N . ARG A 1 55 ? -17.741 -30.391 45.341 1.00 60.62 55 ARG A N 1
ATOM 428 C CA . ARG A 1 55 ? -18.910 -30.822 44.551 1.00 60.62 55 ARG A CA 1
ATOM 429 C C . ARG A 1 55 ? -18.715 -30.690 43.039 1.00 60.62 55 ARG A C 1
ATOM 431 O O . ARG A 1 55 ? -19.172 -31.570 42.316 1.00 60.62 55 ARG A O 1
ATOM 438 N N . ALA A 1 56 ? -17.991 -29.669 42.573 1.00 60.69 56 ALA A N 1
ATOM 439 C CA . ALA A 1 56 ? -17.637 -29.528 41.159 1.00 60.69 56 ALA A CA 1
ATOM 440 C C . ALA A 1 56 ? -16.784 -30.715 40.677 1.00 60.69 56 ALA A C 1
ATOM 442 O O . ALA A 1 56 ? -17.052 -31.290 39.629 1.00 60.69 56 ALA A O 1
ATOM 443 N N . TRP A 1 57 ? -15.813 -31.147 41.486 1.00 64.88 57 TRP A N 1
ATOM 444 C CA . TRP A 1 57 ? -14.961 -32.305 41.204 1.00 64.88 57 TRP A CA 1
ATOM 445 C C . TRP A 1 57 ? -15.714 -33.640 41.297 1.00 64.88 57 TRP A C 1
ATOM 447 O O . TRP A 1 57 ? -15.525 -34.502 40.439 1.00 64.88 57 TRP A O 1
ATOM 457 N N . ALA A 1 58 ? -16.605 -33.804 42.278 1.00 73.56 58 ALA A N 1
ATOM 458 C CA . ALA A 1 58 ? -17.467 -34.984 42.377 1.00 73.56 58 ALA A CA 1
ATOM 459 C C . ALA A 1 58 ? -18.416 -35.100 41.167 1.00 73.56 58 ALA A C 1
ATOM 461 O O . ALA A 1 58 ? -18.647 -36.193 40.648 1.00 73.56 58 ALA A O 1
ATOM 462 N N . HIS A 1 59 ? -18.932 -33.971 40.672 1.00 75.25 59 HIS A N 1
ATOM 463 C CA . HIS A 1 59 ? -19.741 -33.916 39.453 1.00 75.25 59 HIS A CA 1
ATOM 464 C C . HIS A 1 59 ? -18.900 -34.174 38.195 1.00 75.25 59 HIS A C 1
ATOM 466 O O . HIS A 1 59 ? -19.263 -35.016 37.380 1.00 75.25 59 HIS A O 1
ATOM 472 N N . TRP A 1 60 ? -17.709 -33.578 38.089 1.00 78.38 60 TRP A N 1
ATOM 473 C CA . TRP A 1 60 ? -16.753 -33.833 37.003 1.00 78.38 60 TRP A CA 1
ATOM 474 C C . TRP A 1 60 ? -16.371 -35.318 36.881 1.00 78.38 60 TRP A C 1
ATOM 476 O O . TRP A 1 60 ? -16.269 -35.857 35.775 1.00 78.38 60 TRP A O 1
ATOM 486 N N . ARG A 1 61 ? -16.238 -36.020 38.018 1.00 80.25 61 ARG A N 1
ATOM 487 C CA . ARG A 1 61 ? -16.071 -37.482 38.059 1.00 80.25 61 ARG A CA 1
ATOM 488 C C . ARG A 1 61 ? -17.291 -38.235 37.521 1.00 80.25 61 ARG A C 1
ATOM 490 O O . ARG A 1 61 ? -17.098 -39.175 36.753 1.00 80.25 61 ARG A O 1
ATOM 497 N N . LYS A 1 62 ? -18.524 -37.824 37.854 1.00 82.12 62 LYS A N 1
ATOM 498 C CA . LYS A 1 62 ? -19.758 -38.424 37.295 1.00 82.12 62 LYS A CA 1
ATOM 499 C C . LYS A 1 62 ? -19.833 -38.280 35.774 1.00 82.12 62 LYS A C 1
ATOM 501 O O . LYS A 1 62 ? -20.220 -39.229 35.101 1.00 82.12 62 LYS A O 1
ATOM 506 N N . LEU A 1 63 ? -19.377 -37.149 35.232 1.00 82.31 63 LEU A N 1
ATOM 507 C CA . LEU A 1 63 ? -19.273 -36.910 33.786 1.00 82.31 63 LEU A CA 1
ATOM 508 C C . LEU A 1 63 ? -18.128 -37.689 33.103 1.00 82.31 63 LEU A C 1
ATOM 510 O O . LEU A 1 63 ? -17.857 -37.475 31.925 1.00 82.31 63 LEU A O 1
ATOM 514 N N . LYS A 1 64 ? -17.445 -38.591 33.825 1.00 86.62 64 LYS A N 1
ATOM 515 C CA . LYS A 1 64 ? -16.279 -39.372 33.371 1.00 86.62 64 LYS A CA 1
ATOM 516 C C . LYS A 1 64 ? -15.063 -38.522 32.963 1.00 86.62 64 LYS A C 1
ATOM 518 O O . LYS A 1 64 ? -14.177 -39.033 32.286 1.00 86.62 64 LYS A O 1
ATOM 523 N N . GLN A 1 65 ? -14.978 -37.274 33.441 1.00 83.88 65 GLN A N 1
ATOM 524 C CA . GLN A 1 65 ? -13.857 -36.347 33.218 1.00 83.88 65 GLN A CA 1
ATOM 525 C C . GLN A 1 65 ? -13.533 -36.153 31.717 1.00 83.88 65 GLN A C 1
ATOM 527 O O . GLN A 1 65 ? -12.471 -36.586 31.256 1.00 83.88 65 GLN A O 1
ATOM 532 N N . PRO A 1 66 ? -14.445 -35.543 30.933 1.00 83.50 66 PRO A N 1
ATOM 533 C CA . PRO A 1 66 ? -14.299 -35.429 29.484 1.00 83.50 66 PRO A CA 1
ATOM 534 C C . PRO A 1 66 ? -13.040 -34.628 29.123 1.00 83.50 66 PRO A C 1
ATOM 536 O O . PRO A 1 66 ? -12.834 -33.518 29.609 1.00 83.50 66 PRO A O 1
ATOM 539 N N . LYS A 1 67 ? -12.187 -35.206 28.271 1.00 82.19 67 LYS A N 1
ATOM 540 C CA . LYS A 1 67 ? -10.903 -34.623 27.841 1.00 82.19 67 LYS A CA 1
ATOM 541 C C . LYS A 1 67 ? -11.011 -33.862 26.524 1.00 82.19 67 LYS A C 1
ATOM 543 O O . LYS A 1 67 ? -10.272 -32.910 26.304 1.00 82.19 67 LYS A O 1
ATOM 548 N N . LEU A 1 68 ? -11.916 -34.297 25.650 1.00 84.50 68 LEU A N 1
ATOM 549 C CA . LEU A 1 68 ? -12.230 -33.637 24.385 1.00 84.50 68 LEU A CA 1
ATOM 550 C C . LEU A 1 68 ? -13.559 -32.903 24.554 1.00 84.50 68 LEU A C 1
ATOM 552 O O . LEU A 1 68 ? -14.595 -33.544 24.726 1.00 84.50 68 LEU A O 1
ATOM 556 N N . ILE A 1 69 ? -13.524 -31.573 24.554 1.00 86.56 69 ILE A N 1
ATOM 557 C CA . ILE A 1 69 ? -14.686 -30.722 24.830 1.00 86.56 69 ILE A CA 1
ATOM 558 C C . ILE A 1 69 ? -14.839 -29.724 23.683 1.00 86.56 69 ILE A C 1
ATOM 560 O O . ILE A 1 69 ? -13.881 -29.023 23.359 1.00 86.56 69 ILE A O 1
ATOM 564 N N . VAL A 1 70 ? -16.025 -29.634 23.077 1.00 86.75 70 VAL A N 1
ATOM 565 C CA . VAL A 1 70 ? -16.329 -28.539 22.136 1.00 86.75 70 VAL A CA 1
ATOM 566 C C . VAL A 1 70 ? -16.424 -27.242 22.935 1.00 86.75 70 VAL A C 1
ATOM 568 O O . VAL A 1 70 ? -17.277 -27.145 23.809 1.00 86.75 70 VAL A O 1
ATOM 571 N N . ALA A 1 71 ? -15.544 -26.276 22.675 1.00 80.62 71 ALA A N 1
ATOM 572 C CA . ALA A 1 71 ? -15.528 -24.987 23.371 1.00 80.62 71 ALA A CA 1
ATOM 573 C C . ALA A 1 71 ? -16.747 -24.110 23.000 1.00 80.62 71 ALA A C 1
ATOM 575 O O . ALA A 1 71 ? -17.258 -24.245 21.884 1.00 80.62 71 ALA A O 1
ATOM 576 N N . PRO A 1 72 ? -17.193 -23.197 23.888 1.00 76.00 72 PRO A N 1
ATOM 577 C CA . PRO A 1 72 ? -18.270 -22.268 23.572 1.00 76.00 72 PRO A CA 1
ATOM 578 C C . PRO A 1 72 ? -17.777 -21.270 22.527 1.00 76.00 72 PRO A C 1
ATOM 580 O O . PRO A 1 72 ? -16.705 -20.677 22.669 1.00 76.00 72 PRO A O 1
ATOM 583 N N . MET A 1 73 ? -18.564 -21.074 21.475 1.00 73.25 73 MET A N 1
ATOM 584 C CA . MET A 1 73 ? -18.273 -20.116 20.408 1.00 73.25 73 MET A CA 1
ATOM 585 C C . MET A 1 73 ? -19.449 -19.157 20.224 1.00 73.25 73 MET A C 1
ATOM 587 O O . MET A 1 73 ? -20.585 -19.464 20.576 1.00 73.25 73 MET A O 1
ATOM 591 N N . TYR A 1 74 ? -19.183 -17.970 19.689 1.00 60.25 74 TYR A N 1
ATOM 592 C CA . TYR A 1 74 ? -20.240 -17.073 19.234 1.00 60.25 74 TYR A CA 1
ATOM 593 C C . TYR A 1 74 ? -20.516 -17.388 17.761 1.00 60.25 74 TYR A C 1
ATOM 595 O O . TYR A 1 74 ? -19.608 -17.215 16.952 1.00 60.25 74 TYR A O 1
ATOM 603 N N . ASP A 1 75 ? -21.726 -17.864 17.452 1.00 64.00 75 ASP A N 1
ATOM 604 C CA . ASP A 1 75 ? -22.167 -18.253 16.099 1.00 64.00 75 ASP A CA 1
ATOM 605 C C . ASP A 1 75 ? -21.215 -19.287 15.443 1.00 64.00 75 ASP A C 1
ATOM 607 O O . ASP A 1 75 ? -20.458 -18.998 14.514 1.00 64.00 75 ASP A O 1
ATOM 611 N N . GLY A 1 76 ? -21.183 -20.498 16.013 1.00 67.06 76 GLY A N 1
ATOM 612 C CA . GLY A 1 76 ? -20.335 -21.606 15.550 1.00 67.06 76 GLY A CA 1
ATOM 613 C C . GLY A 1 76 ? -20.290 -22.869 16.431 1.00 67.06 76 GLY A C 1
ATOM 614 O O . GLY A 1 76 ? -19.489 -23.759 16.152 1.00 67.06 76 GLY A O 1
ATOM 615 N N . SER A 1 77 ? -21.089 -22.973 17.504 1.00 83.31 77 SER A N 1
ATOM 616 C CA . SER A 1 77 ? -21.174 -24.178 18.367 1.00 83.31 77 SER A CA 1
ATOM 617 C C . SER A 1 77 ? -22.614 -24.686 18.521 1.00 83.31 77 SER A C 1
ATOM 619 O O . SER A 1 77 ? -23.030 -25.178 19.568 1.00 83.31 77 SER A O 1
ATOM 621 N N . GLU A 1 78 ? -23.400 -24.562 17.457 1.00 89.31 78 GLU A N 1
ATOM 622 C CA . GLU A 1 78 ? -24.820 -24.911 17.378 1.00 89.31 78 GLU A CA 1
ATOM 623 C C . GLU A 1 78 ? -24.999 -26.436 17.358 1.00 89.31 78 GLU A C 1
ATOM 625 O O . GLU A 1 78 ? -24.058 -27.184 17.081 1.00 89.31 78 GLU A O 1
ATOM 630 N N . LEU A 1 79 ? -26.215 -26.925 17.626 1.00 90.44 79 LEU A N 1
ATOM 631 C CA . LEU A 1 79 ? -26.471 -28.363 17.767 1.00 90.44 79 LEU A CA 1
ATOM 632 C C . LEU A 1 79 ? -25.941 -29.221 16.591 1.00 90.44 79 LEU A C 1
ATOM 634 O O . LEU A 1 79 ? -25.286 -30.225 16.871 1.00 90.44 79 LEU A O 1
ATOM 638 N N . PRO A 1 80 ? -26.105 -28.852 15.300 1.00 88.00 80 PRO A N 1
ATOM 639 C CA . PRO A 1 80 ? -25.545 -29.638 14.196 1.00 88.00 80 PRO A CA 1
ATOM 640 C C . PRO A 1 80 ? -24.012 -29.738 14.230 1.00 88.00 80 PRO A C 1
ATOM 642 O O . PRO A 1 80 ? -23.458 -30.794 13.925 1.00 88.00 80 PRO A O 1
ATOM 645 N N . PHE A 1 81 ? -23.322 -28.668 14.641 1.00 87.38 81 PHE A N 1
ATOM 646 C CA . PHE A 1 81 ? -21.867 -28.664 14.790 1.00 87.38 81 PHE A CA 1
ATOM 647 C C . PHE A 1 81 ? -21.430 -29.518 15.986 1.00 87.38 81 PHE A C 1
ATOM 649 O O . PHE A 1 81 ? -20.533 -30.351 15.850 1.00 87.38 81 PHE A O 1
ATOM 656 N N . ARG A 1 82 ? -22.110 -29.396 17.136 1.00 94.00 82 ARG A N 1
ATOM 657 C CA . ARG A 1 82 ? -21.835 -30.245 18.308 1.00 94.00 82 ARG A CA 1
ATOM 658 C C . ARG A 1 82 ? -22.037 -31.720 17.978 1.00 94.00 82 ARG A C 1
ATOM 660 O O . ARG A 1 82 ? -21.151 -32.515 18.275 1.00 94.00 82 ARG A O 1
ATOM 667 N N . MET A 1 83 ? -23.114 -32.080 17.275 1.00 92.69 83 MET A N 1
ATOM 668 C CA . MET A 1 83 ? -23.365 -33.448 16.794 1.00 92.69 83 MET A CA 1
ATOM 669 C C . MET A 1 83 ? -22.276 -33.961 15.847 1.00 92.69 83 MET A C 1
ATOM 671 O O . MET A 1 83 ? -21.845 -35.112 15.963 1.00 92.69 83 MET A O 1
ATOM 675 N N . LEU A 1 84 ? -21.767 -33.112 14.950 1.00 85.31 84 LEU A N 1
ATOM 676 C CA . LEU A 1 84 ? -20.625 -33.460 14.107 1.00 85.31 84 LEU A CA 1
ATOM 677 C C . LEU A 1 84 ? -19.375 -33.739 14.959 1.00 85.31 84 LEU A C 1
ATOM 679 O O . LEU A 1 84 ? -18.718 -34.761 14.773 1.00 85.31 84 LEU A O 1
ATOM 683 N N . CYS A 1 85 ? -19.082 -32.894 15.949 1.00 85.25 85 CYS A N 1
ATOM 684 C CA . CYS A 1 85 ? -17.981 -33.118 16.886 1.00 85.25 85 CYS A CA 1
ATOM 685 C C . CYS A 1 85 ? -18.175 -34.375 17.755 1.00 85.25 85 CYS A C 1
ATOM 687 O O . CYS A 1 85 ? -17.200 -35.088 17.987 1.00 85.25 85 CYS A O 1
ATOM 689 N N . ARG A 1 86 ? -19.404 -34.702 18.192 1.00 86.62 86 ARG A N 1
ATOM 690 C CA . ARG A 1 86 ? -19.720 -35.964 18.894 1.00 86.62 86 ARG A CA 1
ATOM 691 C C . ARG A 1 86 ? -19.340 -37.173 18.046 1.00 86.62 86 ARG A C 1
ATOM 693 O O . ARG A 1 86 ? -18.618 -38.045 18.525 1.00 86.62 86 ARG A O 1
ATOM 700 N N . LYS A 1 87 ? -19.740 -37.181 16.768 1.00 86.69 87 LYS A N 1
ATOM 701 C CA . LYS A 1 87 ? -19.406 -38.241 15.800 1.00 86.69 87 LYS A CA 1
ATOM 702 C C . LYS A 1 87 ? -17.891 -38.448 15.640 1.00 86.69 87 LYS A C 1
ATOM 704 O O . LYS A 1 87 ? -17.462 -39.576 15.415 1.00 86.69 87 LYS A O 1
ATOM 709 N N . TYR A 1 88 ? -17.092 -37.391 15.795 1.00 84.50 88 TYR A N 1
ATOM 710 C CA . TYR A 1 88 ? -15.625 -37.436 15.740 1.00 84.50 88 TYR A CA 1
ATOM 711 C C . TYR A 1 88 ? -14.936 -37.423 17.121 1.00 84.50 88 TYR A C 1
ATOM 713 O O . TYR A 1 88 ? -13.749 -37.121 17.220 1.00 84.50 88 TYR A O 1
ATOM 721 N N . GLY A 1 89 ? -15.648 -37.808 18.189 1.00 83.62 89 GLY A N 1
ATOM 722 C CA . GLY A 1 89 ? -15.049 -38.153 19.485 1.00 83.62 89 GLY A CA 1
ATOM 723 C C . GLY A 1 89 ? -15.119 -37.091 20.587 1.00 83.62 89 GLY A C 1
ATOM 724 O O . GLY A 1 89 ? -14.486 -37.276 21.628 1.00 83.62 89 GLY A O 1
ATOM 725 N N . ALA A 1 90 ? -15.878 -36.003 20.422 1.00 89.31 90 ALA A N 1
ATOM 726 C CA . ALA A 1 90 ? -16.086 -35.033 21.500 1.00 89.31 90 ALA A CA 1
ATOM 727 C C . ALA A 1 90 ? -16.854 -35.652 22.686 1.00 89.31 90 ALA A C 1
ATOM 729 O O . ALA A 1 90 ? -17.971 -36.157 22.555 1.00 89.31 90 ALA A O 1
ATOM 730 N N . GLN A 1 91 ? -16.242 -35.591 23.868 1.00 91.06 91 GLN A N 1
ATOM 731 C CA . GLN A 1 91 ? -16.698 -36.229 25.106 1.00 91.06 91 GLN A CA 1
ATOM 732 C C . GLN A 1 91 ? -17.594 -35.316 25.948 1.00 91.06 91 GLN A C 1
ATOM 734 O O . GLN A 1 91 ? -18.461 -35.815 26.658 1.00 91.06 91 GLN A O 1
ATOM 739 N N . ALA A 1 92 ? -17.467 -33.998 25.805 1.00 90.94 92 ALA A N 1
ATOM 740 C CA . ALA A 1 92 ? -18.485 -33.023 26.195 1.00 90.94 92 ALA A CA 1
ATOM 741 C C . ALA A 1 92 ? -18.590 -31.910 25.139 1.00 90.94 92 ALA A C 1
ATOM 743 O O . ALA A 1 92 ? -17.758 -31.826 24.231 1.00 90.94 92 ALA A O 1
ATOM 744 N N . ALA A 1 93 ? -19.599 -31.054 25.248 1.00 92.06 93 ALA A N 1
ATOM 745 C CA . ALA A 1 93 ? -19.744 -29.894 24.379 1.00 92.06 93 ALA A CA 1
ATOM 746 C C . ALA A 1 93 ? -20.311 -28.699 25.150 1.00 92.06 93 ALA A C 1
ATOM 748 O O . ALA A 1 93 ? -21.081 -28.884 26.088 1.00 92.06 93 ALA A O 1
ATOM 749 N N . TYR A 1 94 ? -19.938 -27.489 24.745 1.00 93.50 94 TYR A N 1
ATOM 750 C CA . TYR A 1 94 ? -20.588 -26.252 25.162 1.00 93.50 94 TYR A CA 1
ATOM 751 C C . TYR A 1 94 ? -21.584 -25.772 24.101 1.00 93.50 94 TYR A C 1
ATOM 753 O O . TYR A 1 94 ? -21.342 -25.946 22.907 1.00 93.50 94 TYR A O 1
ATOM 761 N N . THR A 1 95 ? -22.668 -25.122 24.528 1.00 89.62 95 THR A N 1
ATOM 762 C CA . THR A 1 95 ? -23.537 -24.319 23.648 1.00 89.62 95 THR A CA 1
ATOM 763 C C . THR A 1 95 ? -22.801 -23.112 23.055 1.00 89.62 95 THR A C 1
ATOM 765 O O . THR A 1 95 ? -21.718 -22.758 23.534 1.00 89.62 95 THR A O 1
ATOM 768 N N . PRO A 1 96 ? -23.433 -22.374 22.120 1.00 87.44 96 PRO A N 1
ATOM 769 C CA . PRO A 1 96 ? -23.037 -21.002 21.856 1.00 87.44 96 PRO A CA 1
ATOM 770 C C . PRO A 1 96 ? -23.083 -20.156 23.131 1.00 87.44 96 PRO A C 1
ATOM 772 O O . PRO A 1 96 ? -23.795 -20.489 24.083 1.00 87.44 96 PRO A O 1
ATOM 775 N N . MET A 1 97 ? -22.323 -19.062 23.155 1.00 87.69 97 MET A N 1
ATOM 776 C CA . MET A 1 97 ? -22.296 -18.147 24.299 1.00 87.69 97 MET A CA 1
ATOM 777 C C . MET A 1 97 ? -23.591 -17.319 24.350 1.00 87.69 97 MET A C 1
ATOM 779 O O . MET A 1 97 ? -23.805 -16.423 23.531 1.00 87.69 97 MET A O 1
ATOM 783 N N . LEU A 1 98 ? -24.469 -17.619 25.309 1.00 87.81 98 LEU A N 1
ATOM 784 C CA . LEU A 1 98 ? -25.803 -17.023 25.405 1.00 87.81 98 LEU A CA 1
ATOM 785 C C . LEU A 1 98 ? -25.780 -15.747 26.260 1.00 87.81 98 LEU A C 1
ATOM 787 O O . LEU A 1 98 ? -25.410 -15.778 27.431 1.00 87.81 98 LEU A O 1
ATOM 791 N N . HIS A 1 99 ? -26.239 -14.618 25.720 1.00 89.81 99 HIS A N 1
ATOM 792 C CA . HIS A 1 99 ? -26.375 -13.388 26.509 1.00 89.81 99 HIS A CA 1
ATOM 793 C C . HIS A 1 99 ? -27.545 -13.518 27.496 1.00 89.81 99 HIS A C 1
ATOM 795 O O . HIS A 1 99 ? -28.700 -13.556 27.067 1.00 89.81 99 HIS A O 1
ATOM 801 N N . SER A 1 100 ? -27.270 -13.536 28.806 1.00 90.31 100 SER A N 1
ATOM 802 C CA . SER A 1 100 ? -28.249 -13.915 29.842 1.00 90.31 100 SER A CA 1
ATOM 803 C C . SER A 1 100 ? -29.540 -13.096 29.777 1.00 90.31 100 SER A C 1
ATOM 805 O O . SER A 1 100 ? -30.619 -13.667 29.664 1.00 90.31 100 SER A O 1
ATOM 807 N N . ARG A 1 101 ? -29.434 -11.760 29.725 1.00 89.50 101 ARG A N 1
ATOM 808 C CA . ARG A 1 101 ? -30.585 -10.845 29.609 1.00 89.50 101 ARG A CA 1
ATOM 809 C C . ARG A 1 101 ? -31.494 -11.176 28.421 1.00 89.50 101 ARG A C 1
ATOM 811 O O . ARG A 1 101 ? -32.660 -11.499 28.613 1.00 89.50 101 ARG A O 1
ATOM 818 N N . THR A 1 102 ? -30.951 -11.183 27.204 1.00 89.56 102 THR A N 1
ATOM 819 C CA . THR A 1 102 ? -31.688 -11.524 25.976 1.00 89.56 102 THR A CA 1
ATOM 820 C C . THR A 1 102 ? -32.267 -12.940 26.017 1.00 89.56 102 THR A C 1
ATOM 822 O O . THR A 1 102 ? -33.362 -13.178 25.504 1.00 89.56 102 THR A O 1
ATOM 825 N N . PHE A 1 103 ? -31.556 -13.879 26.647 1.00 92.62 103 PHE A N 1
ATOM 826 C CA . PHE A 1 103 ? -32.008 -15.254 26.827 1.00 92.62 103 PHE A CA 1
ATOM 827 C C . PHE A 1 103 ? -33.169 -15.381 27.817 1.00 92.62 103 PHE A C 1
ATOM 829 O O . PHE A 1 103 ? -34.059 -16.193 27.582 1.00 92.62 103 PHE A O 1
ATOM 836 N N . THR A 1 104 ? -33.209 -14.568 28.871 1.00 90.81 104 THR A N 1
ATOM 837 C CA . THR A 1 104 ? -34.310 -14.486 29.844 1.00 90.81 104 THR A CA 1
ATOM 838 C C . THR A 1 104 ? -35.521 -13.730 29.281 1.00 90.81 104 THR A C 1
ATOM 840 O O . THR A 1 104 ? -36.655 -14.202 29.385 1.00 90.81 104 THR A O 1
ATOM 843 N N . GLU A 1 105 ? -35.298 -12.600 28.611 1.00 89.88 105 GLU A N 1
ATOM 844 C CA . GLU A 1 105 ? -36.361 -11.697 28.151 1.00 89.88 105 GLU A CA 1
ATOM 845 C C . GLU A 1 105 ? -37.049 -12.173 26.849 1.00 89.88 105 GLU A C 1
ATOM 847 O O . GLU A 1 105 ? -38.227 -11.885 26.634 1.00 89.88 105 GLU A O 1
ATOM 852 N N . SER A 1 106 ? -36.370 -12.929 25.968 1.00 91.31 106 SER A N 1
ATOM 853 C CA . SER A 1 106 ? -36.883 -13.242 24.620 1.00 91.31 106 SER A CA 1
ATOM 854 C C . SER A 1 106 ? -37.084 -14.735 24.331 1.00 91.31 106 SER A C 1
ATOM 856 O O . SER A 1 106 ? -36.172 -15.464 23.939 1.00 91.31 106 SER A O 1
ATOM 858 N N . ASN A 1 107 ? -38.350 -15.173 24.353 1.00 87.50 107 ASN A N 1
ATOM 859 C CA . ASN A 1 107 ? -38.769 -16.494 23.855 1.00 87.50 107 ASN A CA 1
ATOM 860 C C . ASN A 1 107 ? -38.371 -16.758 22.387 1.00 87.50 107 ASN A C 1
ATOM 862 O O . ASN A 1 107 ? -38.169 -17.913 22.010 1.00 87.50 107 ASN A O 1
ATOM 866 N N . LYS A 1 108 ? -38.262 -15.712 21.551 1.00 84.25 108 LYS A N 1
ATOM 867 C CA . LYS A 1 108 ? -37.822 -15.838 20.149 1.00 84.25 108 LYS A CA 1
ATOM 868 C C . LYS A 1 108 ? -36.315 -16.090 20.054 1.00 84.25 108 LYS A C 1
ATOM 870 O O . LYS A 1 108 ? -35.901 -16.879 19.214 1.00 84.25 108 LYS A O 1
ATOM 875 N N . PHE A 1 109 ? -35.523 -15.457 20.922 1.00 84.75 109 PHE A N 1
ATOM 876 C CA . PHE A 1 109 ? -34.082 -15.694 21.033 1.00 84.75 109 PHE A CA 1
ATOM 877 C C . PHE A 1 109 ? -33.811 -17.109 21.555 1.00 84.75 109 PHE A C 1
ATOM 879 O O . PHE A 1 109 ? -33.117 -17.867 20.886 1.00 84.75 109 PHE A O 1
ATOM 886 N N . ARG A 1 110 ? -34.467 -17.524 22.655 1.00 91.38 110 ARG A N 1
ATOM 887 C CA . ARG A 1 110 ? -34.366 -18.898 23.192 1.00 91.38 110 ARG A CA 1
ATOM 888 C C . ARG A 1 110 ? -34.571 -19.967 22.118 1.00 91.38 110 ARG A C 1
ATOM 890 O O . ARG A 1 110 ? -33.718 -20.826 21.951 1.00 91.38 110 ARG A O 1
ATOM 897 N N . LYS A 1 111 ? -35.665 -19.878 21.350 1.00 84.12 111 LYS A N 1
ATOM 898 C CA . LYS A 1 111 ? -35.997 -20.837 20.278 1.00 84.12 111 LYS A CA 1
ATOM 899 C C . LYS A 1 111 ? -35.059 -20.809 19.061 1.00 84.12 111 LYS A C 1
ATOM 901 O O . LYS A 1 111 ? -35.189 -21.688 18.214 1.00 84.12 111 LYS A O 1
ATOM 906 N N . ARG A 1 112 ? -34.187 -19.802 18.933 1.00 81.38 112 ARG A N 1
ATOM 907 C CA . ARG A 1 112 ? -33.248 -19.653 17.810 1.00 81.38 112 ARG A CA 1
ATOM 908 C C . ARG A 1 112 ? -31.827 -20.056 18.204 1.00 81.38 112 ARG A C 1
ATOM 910 O O . ARG A 1 112 ? -31.243 -20.884 17.520 1.00 81.38 112 ARG A O 1
ATOM 917 N N . GLU A 1 113 ? -31.312 -19.519 19.311 1.00 82.50 113 GLU A N 1
ATOM 918 C CA . GLU A 1 113 ? -29.915 -19.739 19.725 1.00 82.50 113 GLU A CA 1
ATOM 919 C C . GLU A 1 113 ? -29.709 -21.025 20.537 1.00 82.50 113 GLU A C 1
ATOM 921 O O . GLU A 1 113 ? -28.603 -21.562 20.586 1.00 82.50 113 GLU A O 1
ATOM 926 N N . PHE A 1 114 ? -30.754 -21.521 21.211 1.00 90.12 114 PHE A N 1
ATOM 927 C CA . PHE A 1 114 ? -30.655 -22.679 22.094 1.00 90.12 114 PHE A CA 1
ATOM 928 C C . PHE A 1 114 ? -31.477 -23.858 21.573 1.00 90.12 114 PHE A C 1
ATOM 930 O O . PHE A 1 114 ? -32.707 -23.868 21.565 1.00 90.12 114 PHE A O 1
ATOM 937 N N . SER A 1 115 ? -30.740 -24.879 21.158 1.00 87.69 115 SER A N 1
ATOM 938 C CA . SER A 1 115 ? -31.209 -26.203 20.760 1.00 87.69 115 SER A CA 1
ATOM 939 C C . SER A 1 115 ? -30.317 -27.245 21.436 1.00 87.69 115 SER A C 1
ATOM 941 O O . SER A 1 115 ? -29.155 -26.951 21.716 1.00 87.69 115 SER A O 1
ATOM 943 N N . THR A 1 116 ? -30.845 -28.435 21.720 1.00 91.50 116 THR A N 1
ATOM 944 C CA . THR A 1 116 ? -30.129 -29.573 22.329 1.00 91.50 116 THR A CA 1
ATOM 945 C C . THR A 1 116 ? -30.827 -30.892 21.956 1.00 91.50 116 THR A C 1
ATOM 947 O O . THR A 1 116 ? -31.973 -30.866 21.499 1.00 91.50 116 THR A O 1
ATOM 950 N N . CYS A 1 117 ? -30.159 -32.029 22.151 1.00 87.50 117 CYS A N 1
ATOM 951 C CA . CYS A 1 117 ? -30.729 -33.379 22.113 1.00 87.50 117 CYS A CA 1
ATOM 952 C C . CYS A 1 117 ? -30.025 -34.275 23.154 1.00 87.50 117 CYS A C 1
ATOM 954 O O . CYS A 1 117 ? -29.080 -33.838 23.808 1.00 87.50 117 CYS A O 1
ATOM 956 N N . GLU A 1 118 ? -30.469 -35.519 23.344 1.00 85.62 118 GLU A N 1
ATOM 957 C CA . GLU A 1 118 ? -29.907 -36.388 24.396 1.00 85.62 118 GLU A CA 1
ATOM 958 C C . GLU A 1 118 ? -28.462 -36.819 24.076 1.00 85.62 118 GLU A C 1
ATOM 960 O O . GLU A 1 118 ? -27.606 -36.894 24.956 1.00 85.62 118 GLU A O 1
ATOM 965 N N . GLU A 1 119 ? -28.151 -36.991 22.791 1.00 84.56 119 GLU A N 1
ATOM 966 C CA . GLU A 1 119 ? -26.812 -37.265 22.257 1.00 84.56 119 GLU A CA 1
ATOM 967 C C . GLU A 1 119 ? -25.825 -36.100 22.474 1.00 84.56 119 GLU A C 1
ATOM 969 O O . GLU A 1 119 ? -24.611 -36.257 22.318 1.00 84.56 119 GLU A O 1
ATOM 974 N N . ASP A 1 120 ? -26.331 -34.920 22.840 1.00 85.44 120 ASP A N 1
ATOM 975 C CA . ASP A 1 120 ? -25.543 -33.728 23.142 1.00 85.44 120 ASP A CA 1
ATOM 976 C C . ASP A 1 120 ? -24.990 -33.726 24.572 1.00 85.44 120 ASP A C 1
ATOM 978 O O . ASP A 1 120 ? -24.158 -32.879 24.902 1.00 85.44 120 ASP A O 1
ATOM 982 N N . ARG A 1 121 ? -25.391 -34.684 25.420 1.00 90.06 121 ARG A N 1
ATOM 983 C CA . ARG A 1 121 ? -24.930 -34.799 26.810 1.00 90.06 121 ARG A CA 1
ATOM 984 C C . ARG A 1 121 ? -23.589 -35.558 26.914 1.00 90.06 121 ARG A C 1
ATOM 986 O O . ARG A 1 121 ? -23.380 -36.533 26.194 1.00 90.06 121 ARG A O 1
ATOM 993 N N . PRO A 1 122 ? -22.645 -35.166 27.800 1.00 93.19 122 PRO A N 1
ATOM 994 C CA . PRO A 1 122 ? -22.692 -34.024 28.713 1.00 93.19 122 PRO A CA 1
ATOM 995 C C . PRO A 1 122 ? -22.650 -32.661 28.009 1.00 93.19 122 PRO A C 1
ATOM 997 O O . PRO A 1 122 ? -21.683 -32.390 27.288 1.00 93.19 122 PRO A O 1
ATOM 1000 N N . LEU A 1 123 ? -23.665 -31.822 28.243 1.00 93.50 123 LEU A N 1
ATOM 1001 C CA . LEU A 1 123 ? -23.797 -30.485 27.654 1.00 93.50 123 LEU A CA 1
ATOM 1002 C C . LEU A 1 123 ? -23.539 -29.398 28.701 1.00 93.50 123 LEU A C 1
ATOM 1004 O O . LEU A 1 123 ? -24.124 -29.409 29.785 1.00 93.50 123 LEU A O 1
ATOM 1008 N N . PHE A 1 124 ? -22.714 -28.419 28.350 1.00 93.69 124 PHE A N 1
ATOM 1009 C CA . PHE A 1 124 ? -22.404 -27.259 29.177 1.00 93.69 124 PHE A CA 1
ATOM 1010 C C . PHE A 1 124 ? -23.033 -26.005 28.557 1.00 93.69 124 PHE A C 1
ATOM 1012 O O . PHE A 1 124 ? -22.825 -25.714 27.382 1.00 93.69 124 PHE A O 1
ATOM 1019 N N . VAL A 1 125 ? -23.824 -25.254 29.321 1.00 93.12 125 VAL A N 1
ATOM 1020 C CA . VAL A 1 125 ? -24.438 -24.008 28.835 1.00 93.12 125 VAL A CA 1
ATOM 1021 C C . VAL A 1 125 ? -23.648 -22.831 29.373 1.00 93.12 125 VAL A C 1
ATOM 1023 O O . VAL A 1 125 ? -23.604 -22.646 30.586 1.00 93.12 125 VAL A O 1
ATOM 1026 N N . GLN A 1 126 ? -23.035 -22.037 28.494 1.00 90.31 126 GLN A N 1
ATOM 1027 C CA . GLN A 1 126 ? -22.324 -20.827 28.908 1.00 90.31 126 GLN A CA 1
ATOM 1028 C C . GLN A 1 126 ? -23.202 -19.587 28.722 1.00 90.31 126 GLN A C 1
ATOM 1030 O O . GLN A 1 126 ? -23.598 -19.257 27.601 1.00 90.31 126 GLN A O 1
ATOM 1035 N N . PHE A 1 127 ? -23.438 -18.862 29.816 1.00 90.88 127 PHE A N 1
ATOM 1036 C CA . PHE A 1 127 ? -24.027 -17.526 29.782 1.00 90.88 127 PHE A CA 1
ATOM 1037 C C . PHE A 1 127 ? -22.958 -16.440 29.888 1.00 90.88 127 PHE A C 1
ATOM 1039 O O . PHE A 1 127 ? -22.005 -16.574 30.654 1.00 90.88 127 PHE A O 1
ATOM 1046 N N . CYS A 1 128 ? -23.146 -15.328 29.178 1.00 86.62 128 CYS A N 1
ATOM 1047 C CA . CYS A 1 128 ? -22.424 -14.081 29.422 1.00 86.62 128 CYS A CA 1
ATOM 1048 C C . CYS A 1 128 ? -23.370 -13.009 29.985 1.00 86.62 128 CYS A C 1
ATOM 1050 O O . CYS A 1 128 ? -24.531 -12.896 29.577 1.00 86.62 128 CYS A O 1
ATOM 1052 N N . GLY A 1 129 ? -22.879 -12.249 30.964 1.00 78.88 129 GLY A N 1
ATOM 1053 C CA . GLY A 1 129 ? -23.642 -11.233 31.687 1.00 78.88 129 GLY A CA 1
ATOM 1054 C C . GLY A 1 129 ? -23.033 -10.924 33.056 1.00 78.88 129 GLY A C 1
ATOM 1055 O O . GLY A 1 129 ? -22.201 -11.673 33.559 1.00 78.88 129 GLY A O 1
ATOM 1056 N N . ASN A 1 130 ? -23.453 -9.812 33.658 1.00 79.94 130 ASN A N 1
ATOM 1057 C CA . ASN A 1 130 ? -22.940 -9.292 34.934 1.00 79.94 130 ASN A CA 1
ATOM 1058 C C . ASN A 1 130 ? -24.023 -9.119 36.021 1.00 79.94 130 ASN A C 1
ATOM 1060 O O . ASN A 1 130 ? -23.719 -8.663 37.119 1.00 79.94 130 ASN A O 1
ATOM 1064 N N . ASP A 1 131 ? -25.271 -9.465 35.707 1.00 81.75 131 ASP A N 1
ATOM 1065 C CA . ASP A 1 131 ? -26.457 -9.329 36.558 1.00 81.75 131 ASP A CA 1
ATOM 1066 C C . ASP A 1 131 ? -26.780 -10.701 37.199 1.00 81.75 131 ASP A C 1
ATOM 1068 O O . ASP A 1 131 ? -27.162 -11.622 36.466 1.00 81.75 131 ASP A O 1
ATOM 1072 N N . PRO A 1 132 ? -26.569 -10.897 38.520 1.00 78.75 132 PRO A N 1
ATOM 1073 C CA . PRO A 1 132 ? -26.677 -12.217 39.151 1.00 78.75 132 PRO A CA 1
ATOM 1074 C C . PRO A 1 132 ? -28.088 -12.813 39.139 1.00 78.75 132 PRO A C 1
ATOM 1076 O O . PRO A 1 132 ? -28.226 -14.027 38.989 1.00 78.75 132 PRO A O 1
ATOM 1079 N N . ASP A 1 133 ? -29.125 -11.982 39.266 1.00 83.06 133 ASP A N 1
ATOM 1080 C CA . ASP A 1 133 ? -30.516 -12.444 39.290 1.00 83.06 133 ASP A CA 1
ATOM 1081 C C . ASP A 1 133 ? -30.967 -12.880 37.888 1.00 83.06 133 ASP A C 1
ATOM 1083 O O . ASP A 1 133 ? -31.624 -13.908 37.727 1.00 83.06 133 ASP A O 1
ATOM 1087 N N . ILE A 1 134 ? -30.517 -12.176 36.846 1.00 85.81 134 ILE A N 1
ATOM 1088 C CA . ILE A 1 134 ? -30.775 -12.565 35.453 1.00 85.81 134 ILE A CA 1
ATOM 1089 C C . ILE A 1 134 ? -29.956 -13.788 35.036 1.00 85.81 134 ILE A C 1
ATOM 1091 O O . ILE A 1 134 ? -30.449 -14.620 34.275 1.00 85.81 134 ILE A O 1
ATOM 1095 N N . LEU A 1 135 ? -28.723 -13.933 35.531 1.00 85.19 135 LEU A N 1
ATOM 1096 C CA . LEU A 1 135 ? -27.929 -15.154 35.351 1.00 85.19 135 LEU A CA 1
ATOM 1097 C C . LEU A 1 135 ? -28.602 -16.368 36.009 1.00 85.19 135 LEU A C 1
ATOM 1099 O O . LEU A 1 135 ? -28.606 -17.452 35.427 1.00 85.19 135 LEU A O 1
ATOM 1103 N N . LEU A 1 136 ? -29.217 -16.182 37.179 1.00 84.00 136 LEU A N 1
ATOM 1104 C CA . LEU A 1 136 ? -30.028 -17.201 37.844 1.00 84.00 136 LEU A CA 1
ATOM 1105 C C . LEU A 1 136 ? -31.288 -17.556 37.039 1.00 84.00 136 LEU A C 1
ATOM 1107 O O . LEU A 1 136 ? -31.569 -18.736 36.834 1.00 84.00 136 LEU A O 1
ATOM 1111 N N . GLU A 1 137 ? -32.039 -16.565 36.554 1.00 89.62 137 GLU A N 1
ATOM 1112 C CA . GLU A 1 137 ? -33.239 -16.814 35.745 1.00 89.62 137 GLU A CA 1
ATOM 1113 C C . GLU A 1 137 ? -32.895 -17.519 34.419 1.00 89.62 137 GLU A C 1
ATOM 1115 O O . GLU A 1 137 ? -33.556 -18.486 34.032 1.00 89.62 137 GLU A O 1
ATOM 1120 N N . ALA A 1 138 ? -31.787 -17.130 33.778 1.00 90.50 138 ALA A N 1
ATOM 1121 C CA . ALA A 1 138 ? -31.255 -17.805 32.598 1.00 90.50 138 ALA A CA 1
ATOM 1122 C C . ALA A 1 138 ? -30.842 -19.262 32.894 1.00 90.50 138 ALA A C 1
ATOM 1124 O O . ALA A 1 138 ? -31.143 -20.155 32.099 1.00 90.50 138 ALA A O 1
ATOM 1125 N N . ALA A 1 139 ? -30.227 -19.530 34.053 1.00 88.56 139 ALA A N 1
ATOM 1126 C CA . ALA A 1 139 ? -29.881 -20.882 34.492 1.00 88.56 139 ALA A CA 1
ATOM 1127 C C . ALA A 1 139 ? -31.124 -21.762 34.730 1.00 88.56 139 ALA A C 1
ATOM 1129 O O . ALA A 1 139 ? -31.163 -22.900 34.259 1.00 88.56 139 ALA A O 1
ATOM 1130 N N . TYR A 1 140 ? -32.177 -21.237 35.371 1.00 90.44 140 TYR A N 1
ATOM 1131 C CA . TYR A 1 140 ? -33.445 -21.965 35.545 1.00 90.44 140 TYR A CA 1
ATOM 1132 C C . TYR A 1 140 ? -34.132 -22.309 34.213 1.00 90.44 140 TYR A C 1
ATOM 1134 O O . TYR A 1 140 ? -34.845 -23.307 34.131 1.00 90.44 140 TYR A O 1
ATOM 1142 N N . HIS A 1 141 ? -33.905 -21.535 33.146 1.00 90.00 141 HIS A N 1
ATOM 1143 C CA . HIS A 1 141 ? -34.407 -21.876 31.812 1.00 90.00 141 HIS A CA 1
ATOM 1144 C C . HIS A 1 141 ? -33.687 -23.068 31.153 1.00 90.00 141 HIS A C 1
ATOM 1146 O O . HIS A 1 141 ? -34.243 -23.641 30.213 1.00 90.00 141 HIS A O 1
ATOM 1152 N N . VAL A 1 142 ? -32.493 -23.456 31.624 1.00 92.06 142 VAL A N 1
ATOM 1153 C CA . VAL A 1 142 ? -31.690 -24.546 31.034 1.00 92.06 142 VAL A CA 1
ATOM 1154 C C . VAL A 1 142 ? -31.419 -25.731 31.969 1.00 92.06 142 VAL A C 1
ATOM 1156 O O . VAL A 1 142 ? -30.915 -26.742 31.491 1.00 92.06 142 VAL A O 1
ATOM 1159 N N . GLU A 1 143 ? -31.786 -25.667 33.256 1.00 86.19 143 GLU A N 1
ATOM 1160 C CA . GLU A 1 143 ? -31.374 -26.649 34.282 1.00 86.19 143 GLU A CA 1
ATOM 1161 C C . GLU A 1 143 ? -31.688 -28.124 33.953 1.00 86.19 143 GLU A C 1
ATOM 1163 O O . GLU A 1 143 ? -30.918 -29.011 34.315 1.00 86.19 143 GLU A O 1
ATOM 1168 N N . SER A 1 144 ? -32.779 -28.407 33.233 1.00 86.50 144 SER A N 1
ATOM 1169 C CA . SER A 1 144 ? -33.143 -29.764 32.793 1.00 86.50 144 SER A CA 1
ATOM 1170 C C . SER A 1 144 ? -32.409 -30.223 31.524 1.00 86.50 144 SER A C 1
ATOM 1172 O O . SER A 1 144 ? -32.290 -31.422 31.266 1.00 86.50 144 SER A O 1
ATOM 1174 N N . TYR A 1 145 ? -31.896 -29.282 30.736 1.00 85.56 145 TYR A N 1
ATOM 1175 C CA . TYR A 1 145 ? -31.331 -29.493 29.402 1.00 85.56 145 TYR A CA 1
ATOM 1176 C C . TYR A 1 145 ? -29.801 -29.626 29.389 1.00 85.56 145 TYR A C 1
ATOM 1178 O O . TYR A 1 145 ? -29.237 -30.017 28.370 1.00 85.56 145 TYR A O 1
ATOM 1186 N N . CYS A 1 146 ? -29.129 -29.296 30.496 1.00 91.12 146 CYS A N 1
ATOM 1187 C CA . CYS A 1 146 ? -27.671 -29.263 30.606 1.00 91.12 146 CYS A CA 1
ATOM 1188 C C . CYS A 1 146 ? -27.137 -30.085 31.784 1.00 91.12 146 CYS A C 1
ATOM 1190 O O . CYS A 1 146 ? -27.859 -30.399 32.730 1.00 91.12 146 CYS A O 1
ATOM 1192 N N . ASP A 1 147 ? -25.844 -30.391 31.743 1.00 91.12 147 ASP A N 1
ATOM 1193 C CA . ASP A 1 147 ? -25.082 -31.059 32.801 1.00 91.12 147 ASP A CA 1
ATOM 1194 C C . ASP A 1 147 ? -24.208 -30.083 33.598 1.00 91.12 147 ASP A C 1
ATOM 1196 O O . ASP A 1 147 ? -23.771 -30.410 34.702 1.00 91.12 147 ASP 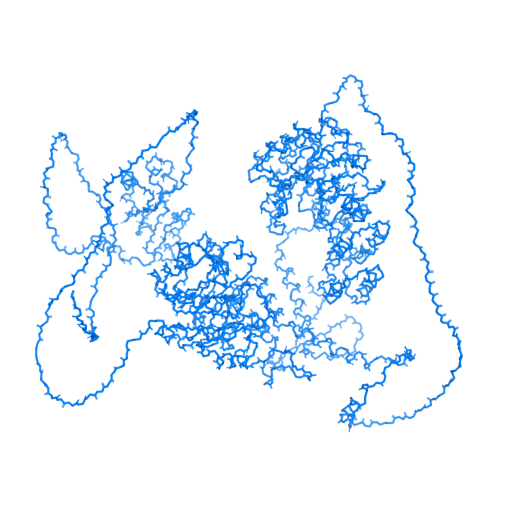A O 1
ATOM 1200 N N . TYR A 1 148 ? -23.955 -28.890 33.058 1.00 85.12 148 TYR A N 1
ATOM 1201 C CA . TYR A 1 148 ? -23.255 -27.798 33.730 1.00 85.12 148 TYR A CA 1
ATOM 1202 C C . TYR A 1 148 ? -23.762 -26.449 33.208 1.00 85.12 148 TYR A C 1
ATOM 1204 O O . TYR A 1 148 ? -24.040 -26.318 32.014 1.00 85.12 148 TYR A O 1
ATOM 1212 N N . VAL A 1 149 ? -23.827 -25.444 34.083 1.00 87.94 149 VAL A N 1
ATOM 1213 C CA . VAL A 1 149 ? -24.002 -24.039 33.694 1.00 87.94 149 VAL A CA 1
ATOM 1214 C C . VAL A 1 149 ? -22.705 -23.311 34.014 1.00 87.94 149 VAL A C 1
ATOM 1216 O O . VAL A 1 149 ? -22.227 -23.357 35.146 1.00 87.94 149 VAL A O 1
ATOM 1219 N N . ASP A 1 150 ? -22.142 -22.662 33.006 1.00 85.06 150 ASP A N 1
ATOM 1220 C CA . ASP A 1 150 ? -20.934 -21.854 33.090 1.00 85.06 150 ASP A CA 1
ATOM 1221 C C . ASP A 1 150 ? -21.279 -20.367 32.930 1.00 85.06 150 ASP A C 1
ATOM 1223 O O . ASP A 1 150 ? -22.225 -20.003 32.225 1.00 85.06 150 ASP A O 1
ATOM 1227 N N . ILE A 1 151 ? -20.526 -19.498 33.604 1.00 81.56 151 ILE A N 1
ATOM 1228 C CA . ILE A 1 151 ? -20.811 -18.063 33.669 1.00 81.56 151 ILE A CA 1
ATOM 1229 C C . ILE A 1 151 ? -19.555 -17.284 33.291 1.00 81.56 151 ILE A C 1
ATOM 1231 O O . ILE A 1 151 ? -18.620 -17.123 34.077 1.00 81.56 151 ILE A O 1
ATOM 1235 N N . ASN A 1 152 ? -19.575 -16.734 32.082 1.00 76.38 152 ASN A N 1
ATOM 1236 C CA . ASN A 1 152 ? -18.551 -15.835 31.587 1.00 76.38 152 ASN A CA 1
ATOM 1237 C C . ASN A 1 152 ? -18.775 -14.424 32.160 1.00 76.38 152 ASN A C 1
ATOM 1239 O O . ASN A 1 152 ? -19.502 -13.607 31.589 1.00 76.38 152 ASN A O 1
ATOM 1243 N N . LEU A 1 153 ? -18.122 -14.149 33.294 1.00 56.19 153 LEU A N 1
ATOM 1244 C CA . LEU A 1 153 ? -18.076 -12.846 33.979 1.00 56.19 153 LEU A CA 1
ATOM 1245 C C . LEU A 1 153 ? -17.103 -11.843 33.311 1.00 56.19 153 LEU A C 1
ATOM 1247 O O . LEU A 1 153 ? -16.499 -11.010 33.991 1.00 56.19 153 LEU A O 1
ATOM 1251 N N . GLY A 1 154 ? -16.906 -11.942 31.992 1.00 46.09 154 GLY A N 1
ATOM 1252 C CA . GLY A 1 154 ? -16.028 -11.063 31.218 1.00 46.09 154 GLY A CA 1
ATOM 1253 C C . GLY A 1 154 ? -16.356 -9.576 31.403 1.00 46.09 154 GLY A C 1
ATOM 1254 O O . GLY A 1 154 ? -17.520 -9.182 31.489 1.00 46.09 154 GLY A O 1
ATOM 1255 N N . VAL A 1 155 ? -15.312 -8.745 31.483 1.00 34.84 155 VAL A N 1
ATOM 1256 C CA . VAL A 1 155 ? -15.418 -7.320 31.842 1.00 34.84 155 VAL A CA 1
ATOM 1257 C C . VAL A 1 155 ? -16.341 -6.562 30.877 1.00 34.84 155 VAL A C 1
ATOM 1259 O O . VAL A 1 155 ? -16.258 -6.733 29.664 1.00 34.84 155 VAL A O 1
ATOM 1262 N N . SER A 1 156 ? -17.209 -5.717 31.449 1.00 31.09 156 SER A N 1
ATOM 1263 C CA . SER A 1 156 ? -18.326 -5.005 30.805 1.00 31.09 156 SER A CA 1
ATOM 1264 C C . SER A 1 156 ? -18.129 -4.648 29.323 1.00 31.09 156 SER A C 1
ATOM 1266 O O . SER A 1 156 ? -17.422 -3.706 28.967 1.00 31.09 156 SER A O 1
ATOM 1268 N N . SER A 1 157 ? -18.870 -5.356 28.475 1.00 32.72 157 SER A N 1
ATOM 1269 C CA . SER A 1 157 ? -18.964 -5.187 27.024 1.00 32.72 157 SER A CA 1
ATOM 1270 C C . SER A 1 157 ? -19.377 -3.787 26.552 1.00 32.72 157 SER A C 1
ATOM 1272 O O . SER A 1 157 ? -20.269 -3.169 27.135 1.00 32.72 157 SER A O 1
ATOM 1274 N N . VAL A 1 158 ? -18.893 -3.379 25.372 1.00 26.55 158 VAL A N 1
ATOM 1275 C CA . VAL A 1 158 ? -19.556 -2.349 24.550 1.00 26.55 158 VAL A CA 1
ATOM 1276 C C . VAL A 1 158 ? -20.723 -2.984 23.781 1.00 26.55 158 VAL A C 1
ATOM 1278 O O . VAL A 1 158 ? -20.617 -3.294 22.596 1.00 26.55 158 VAL A O 1
ATOM 1281 N N . VAL A 1 159 ? -21.863 -3.167 24.452 1.00 30.02 159 VAL A N 1
ATOM 1282 C CA . VAL A 1 159 ? -23.148 -3.387 23.767 1.00 30.02 159 VAL A CA 1
ATOM 1283 C C . VAL A 1 159 ? -23.717 -2.020 23.391 1.00 30.02 159 VAL A C 1
ATOM 1285 O O . VAL A 1 159 ? -24.087 -1.230 24.258 1.00 30.02 159 VAL A O 1
ATOM 1288 N N . ARG A 1 160 ? -23.801 -1.725 22.088 1.00 25.78 160 ARG A N 1
ATOM 1289 C CA . ARG A 1 160 ? -24.515 -0.538 21.597 1.00 25.78 160 ARG A CA 1
ATOM 1290 C C . ARG A 1 160 ? -26.023 -0.783 21.647 1.00 25.78 160 ARG A C 1
ATOM 1292 O O . ARG A 1 160 ? -26.574 -1.401 20.743 1.00 25.78 160 ARG A O 1
ATOM 1299 N N . SER A 1 161 ? -26.679 -0.246 22.672 1.00 25.53 161 SER A N 1
ATOM 1300 C CA . SER A 1 161 ? -28.127 0.002 22.670 1.00 25.53 161 SER A CA 1
ATOM 1301 C C . SER A 1 161 ? -28.378 1.484 22.328 1.00 25.53 161 SER A C 1
ATOM 1303 O O . SER A 1 161 ? -27.555 2.322 22.709 1.00 25.53 161 SER A O 1
ATOM 1305 N N . PRO A 1 162 ? -29.431 1.846 21.571 1.00 27.95 162 PRO A N 1
ATOM 1306 C CA . PRO A 1 162 ? -29.587 3.202 21.045 1.00 27.95 162 PRO A CA 1
ATOM 1307 C C . PRO A 1 162 ? -30.024 4.195 22.130 1.00 27.95 162 PRO A C 1
ATOM 1309 O O . PRO A 1 162 ? -31.035 3.989 22.798 1.00 27.95 162 PRO A O 1
ATOM 1312 N N . MET A 1 163 ? -29.296 5.307 22.269 1.00 25.84 163 MET A N 1
ATOM 1313 C CA . MET A 1 163 ? -29.687 6.403 23.160 1.00 25.84 163 MET A CA 1
ATOM 1314 C C . MET A 1 163 ? -30.543 7.437 22.423 1.00 25.84 163 MET A C 1
ATOM 1316 O O . MET A 1 163 ? -30.130 8.006 21.413 1.00 25.84 163 MET A O 1
ATOM 1320 N N . THR A 1 164 ? -31.739 7.683 22.952 1.00 24.78 164 THR A N 1
ATOM 1321 C CA . THR A 1 164 ? -32.658 8.742 22.517 1.00 24.78 164 THR A CA 1
ATOM 1322 C C . THR A 1 164 ? -32.227 10.124 23.022 1.00 24.78 164 THR A C 1
ATOM 1324 O O . THR A 1 164 ? -31.464 10.252 23.975 1.00 24.78 164 THR A O 1
ATOM 1327 N N . SER A 1 165 ? -32.740 11.178 22.390 1.00 26.89 165 SER A N 1
ATOM 1328 C CA . SER A 1 165 ? -32.372 12.580 22.626 1.00 26.89 165 SER A CA 1
ATOM 1329 C C . SER A 1 165 ? -32.913 13.199 23.925 1.00 26.89 165 SER A C 1
ATOM 1331 O O . SER A 1 165 ? -34.120 13.140 24.157 1.00 26.89 165 SER A O 1
ATOM 1333 N N . SER A 1 166 ? -32.081 13.963 24.650 1.00 24.41 166 SER A N 1
ATOM 1334 C CA . SER A 1 166 ? -32.541 15.091 25.489 1.00 24.41 166 SER A CA 1
ATOM 1335 C C . SER A 1 166 ? -31.451 16.154 25.758 1.00 24.41 166 SER A C 1
ATOM 1337 O O . SER A 1 166 ? -30.508 15.929 26.506 1.00 24.41 166 SER A O 1
ATOM 1339 N N . THR A 1 167 ? -31.636 17.306 25.111 1.00 23.98 167 THR A N 1
ATOM 1340 C CA . THR A 1 167 ? -31.296 18.716 25.436 1.00 23.98 167 THR A CA 1
ATOM 1341 C C . THR A 1 167 ? -30.560 19.165 26.728 1.00 23.98 167 THR A C 1
ATOM 1343 O O . THR A 1 167 ? -30.702 18.596 27.803 1.00 23.98 167 THR A O 1
ATOM 1346 N N . THR A 1 168 ? -29.989 20.383 26.599 1.00 24.00 168 THR A N 1
ATOM 1347 C CA . THR A 1 168 ? -29.743 21.483 27.585 1.00 24.00 168 THR A CA 1
ATOM 1348 C C . THR A 1 168 ? -28.444 21.592 28.420 1.00 24.00 168 THR A C 1
ATOM 1350 O O . THR A 1 168 ? -28.250 20.897 29.404 1.00 24.00 168 THR A O 1
ATOM 1353 N N . ASN A 1 169 ? -27.646 22.613 28.052 1.00 25.36 169 ASN A N 1
ATOM 1354 C CA . ASN A 1 169 ? -27.118 23.757 28.838 1.00 25.36 169 ASN A CA 1
ATOM 1355 C C . ASN A 1 169 ? -26.540 23.584 30.267 1.00 25.36 169 ASN A C 1
ATOM 1357 O O . ASN A 1 169 ? -27.226 23.123 31.170 1.00 25.36 169 ASN A O 1
ATOM 1361 N N . GLY A 1 170 ? -25.381 24.217 30.534 1.00 22.92 170 GLY A N 1
ATOM 1362 C CA . GLY A 1 170 ? -24.956 24.589 31.900 1.00 22.92 170 GLY A CA 1
ATOM 1363 C C . GLY A 1 170 ? -23.516 25.124 32.018 1.00 22.92 170 GLY A C 1
ATOM 1364 O O . GLY A 1 170 ? -22.567 24.399 31.753 1.00 22.92 170 GLY A O 1
ATOM 1365 N N . LEU A 1 171 ? -23.345 26.389 32.424 1.00 22.30 171 LEU A N 1
ATOM 1366 C CA . LEU A 1 171 ? -22.047 27.066 32.628 1.00 22.30 171 LEU A CA 1
ATOM 1367 C C . LEU A 1 171 ? -21.545 26.989 34.086 1.00 22.30 171 LEU A C 1
ATOM 1369 O O . LEU A 1 171 ? -22.342 26.850 35.011 1.00 22.30 171 LEU A O 1
ATOM 1373 N N . SER A 1 172 ? -20.255 27.320 34.256 1.00 21.59 172 SER A N 1
ATOM 1374 C CA . SER A 1 172 ? -19.614 27.953 35.437 1.00 21.59 172 SER A CA 1
ATOM 1375 C C . SER A 1 172 ? -18.850 27.081 36.461 1.00 21.59 172 SER A C 1
ATOM 1377 O O . SER A 1 172 ? -18.724 25.868 36.327 1.00 21.59 172 SER A O 1
ATOM 1379 N N . THR A 1 173 ? -18.187 27.768 37.399 1.00 22.30 173 THR A N 1
ATOM 1380 C CA . THR A 1 173 ? -16.971 27.365 38.139 1.00 22.30 173 THR A CA 1
ATOM 1381 C C . THR A 1 173 ? -17.135 27.478 39.656 1.00 22.30 173 THR A C 1
ATOM 1383 O O . THR A 1 173 ? -17.872 28.355 40.081 1.00 22.30 173 THR A O 1
ATOM 1386 N N . PHE A 1 174 ? -16.354 26.734 40.458 1.00 20.38 174 PHE A N 1
ATOM 1387 C CA . PHE A 1 174 ? -15.478 27.234 41.555 1.00 20.38 174 PHE A CA 1
ATOM 1388 C C . PHE A 1 174 ? -14.770 26.044 42.281 1.00 20.38 174 PHE A C 1
ATOM 1390 O O . PHE A 1 174 ? -15.233 24.911 42.148 1.00 20.38 174 PHE A O 1
ATOM 1397 N N . PRO A 1 175 ? -13.638 26.242 43.003 1.00 35.47 175 PRO A N 1
ATOM 1398 C CA . PRO A 1 175 ? -12.842 25.162 43.613 1.00 35.47 175 PRO A CA 1
ATOM 1399 C C . PRO A 1 175 ? -12.906 25.104 45.158 1.00 35.47 175 PRO A C 1
ATOM 1401 O O . PRO A 1 175 ? -13.056 26.130 45.816 1.00 35.47 175 PRO A O 1
ATOM 1404 N N . ILE A 1 176 ? -12.672 23.921 45.750 1.00 22.52 176 ILE A N 1
ATOM 1405 C CA . ILE A 1 176 ? -12.461 23.714 47.204 1.00 22.52 176 ILE A CA 1
ATOM 1406 C C . ILE A 1 176 ? -11.286 22.736 47.439 1.00 22.52 176 ILE A C 1
ATOM 1408 O O . ILE A 1 176 ? -10.958 21.926 46.573 1.00 22.52 176 ILE A O 1
ATOM 1412 N N . ARG A 1 177 ? -10.617 22.839 48.599 1.00 22.23 177 ARG A N 1
ATOM 1413 C CA . ARG A 1 177 ? -9.419 22.072 49.000 1.00 22.23 177 ARG A CA 1
ATOM 1414 C C . ARG A 1 177 ? -9.701 21.067 50.136 1.00 22.23 177 ARG A C 1
ATOM 1416 O O . ARG A 1 177 ? -10.503 21.353 51.014 1.00 22.23 177 ARG A O 1
ATOM 1423 N N . ASN A 1 178 ? -8.854 20.032 50.184 1.00 24.56 178 ASN A N 1
ATOM 1424 C CA . ASN A 1 178 ? -8.372 19.290 51.367 1.00 24.56 178 ASN A CA 1
ATOM 1425 C C . ASN A 1 178 ? -9.213 18.184 52.068 1.00 24.56 178 ASN A C 1
ATOM 1427 O O . ASN A 1 178 ? -10.236 18.436 52.690 1.00 24.56 178 ASN A O 1
ATOM 1431 N N . ASN A 1 179 ? -8.539 17.021 52.162 1.00 24.30 179 ASN A N 1
ATOM 1432 C CA . ASN A 1 179 ? -8.348 16.134 53.331 1.00 24.30 179 ASN A CA 1
ATOM 1433 C C . ASN A 1 179 ? -9.194 14.851 53.546 1.00 24.30 179 ASN A C 1
ATOM 1435 O O . ASN A 1 179 ? -10.340 14.878 53.971 1.00 24.30 179 ASN A O 1
ATOM 1439 N N . ASN A 1 180 ? -8.449 13.735 53.490 1.00 23.41 180 ASN A N 1
ATOM 1440 C CA . ASN A 1 180 ? -8.456 12.576 54.399 1.00 23.41 180 ASN A CA 1
ATOM 1441 C C . ASN A 1 180 ? -9.670 11.625 54.461 1.00 23.41 180 ASN A C 1
ATOM 1443 O O . ASN A 1 180 ? -10.547 11.753 55.310 1.00 23.41 180 ASN A O 1
ATOM 1447 N N . THR A 1 181 ? -9.558 10.499 53.749 1.00 22.44 181 THR A N 1
ATOM 1448 C CA . THR A 1 181 ? -9.773 9.142 54.312 1.00 22.44 181 THR A CA 1
ATOM 1449 C C . THR A 1 181 ? -9.020 8.105 53.447 1.00 22.44 181 THR A C 1
ATOM 1451 O O . THR A 1 181 ? -8.697 8.420 52.300 1.00 22.44 181 THR A O 1
ATOM 1454 N N . PRO A 1 182 ? -8.614 6.931 53.978 1.00 23.77 182 PRO A N 1
ATOM 1455 C CA . PRO A 1 182 ? -7.566 6.110 53.360 1.00 23.77 182 PRO A CA 1
ATOM 1456 C C . PRO A 1 182 ? -8.072 5.054 52.364 1.00 23.77 182 PRO A C 1
ATOM 1458 O O . PRO A 1 182 ? -9.136 4.462 52.536 1.00 23.77 182 PRO A O 1
ATOM 1461 N N . THR A 1 183 ? -7.238 4.742 51.371 1.00 22.77 183 THR A N 1
ATOM 1462 C CA . THR A 1 183 ? -7.426 3.618 50.442 1.00 22.77 183 THR A CA 1
ATOM 1463 C C . THR A 1 183 ? -7.241 2.273 51.155 1.00 22.77 183 THR A C 1
ATOM 1465 O O . THR A 1 183 ? -6.223 2.055 51.810 1.00 22.77 183 THR A O 1
ATOM 1468 N N . LEU A 1 184 ? -8.184 1.341 50.991 1.00 21.64 184 LEU A N 1
ATOM 1469 C CA . LEU A 1 184 ? -8.081 -0.024 51.524 1.00 21.64 184 LEU A CA 1
ATOM 1470 C C . LEU A 1 184 ? -7.190 -0.914 50.638 1.00 21.64 184 LEU A C 1
ATOM 1472 O O . LEU A 1 184 ? -7.659 -1.530 49.683 1.00 21.64 184 LEU A O 1
ATOM 1476 N N . THR A 1 185 ? -5.903 -1.019 50.974 1.00 22.06 185 THR A N 1
ATOM 1477 C CA . THR A 1 185 ? -4.980 -2.019 50.408 1.00 22.06 185 THR A CA 1
ATOM 1478 C C . THR A 1 185 ? -4.987 -3.309 51.232 1.00 22.06 185 THR A C 1
ATOM 1480 O O . THR A 1 185 ? -4.291 -3.431 52.242 1.00 22.06 185 THR A O 1
ATOM 1483 N N . THR A 1 186 ? -5.744 -4.313 50.784 1.00 21.28 186 THR A N 1
ATOM 1484 C CA . THR A 1 186 ? -5.766 -5.645 51.415 1.00 21.28 186 THR A CA 1
ATOM 1485 C C . THR A 1 186 ? -4.537 -6.467 51.017 1.00 21.28 186 THR A C 1
ATOM 1487 O O . THR A 1 186 ? -4.549 -7.200 50.032 1.00 21.28 186 THR A O 1
ATOM 1490 N N . ASN A 1 187 ? -3.468 -6.370 51.809 1.00 21.23 187 ASN A N 1
ATOM 1491 C CA . ASN A 1 187 ? -2.322 -7.279 51.713 1.00 21.23 187 ASN A CA 1
ATOM 1492 C C . ASN A 1 187 ? -2.684 -8.667 52.270 1.00 21.23 187 ASN A C 1
ATOM 1494 O O . ASN A 1 187 ? -3.139 -8.769 53.409 1.00 21.23 187 ASN A O 1
ATOM 1498 N N . VAL A 1 188 ? -2.414 -9.741 51.519 1.00 21.69 188 VAL A N 1
ATOM 1499 C CA . VAL A 1 188 ? -2.619 -11.128 51.976 1.00 21.69 188 VAL A CA 1
ATOM 1500 C C . VAL A 1 188 ? -1.273 -11.809 52.231 1.00 21.69 188 VAL A C 1
ATOM 1502 O O . VAL A 1 188 ? -0.516 -12.088 51.306 1.00 21.69 188 VAL A O 1
ATOM 1505 N N . TYR A 1 189 ? -0.991 -12.110 53.500 1.00 20.56 189 TYR A N 1
ATOM 1506 C CA . TYR A 1 189 ? 0.132 -12.954 53.924 1.00 20.56 189 TYR A CA 1
ATOM 1507 C C . TYR A 1 189 ? -0.321 -14.413 54.077 1.00 20.56 189 TYR A C 1
ATOM 1509 O O . TYR A 1 189 ? -1.389 -14.669 54.630 1.00 20.56 189 TYR A O 1
ATOM 1517 N N . ILE A 1 190 ? 0.526 -15.379 53.699 1.00 22.25 190 ILE A N 1
ATOM 1518 C CA . ILE A 1 190 ? 0.332 -16.805 54.023 1.00 22.25 190 ILE A CA 1
ATOM 1519 C C . ILE A 1 190 ? 1.614 -17.372 54.651 1.00 22.25 190 ILE A C 1
ATOM 1521 O O . ILE A 1 190 ? 2.714 -17.193 54.132 1.00 22.25 190 ILE A O 1
ATOM 1525 N N . ARG A 1 191 ? 1.467 -18.066 55.787 1.00 20.03 191 ARG A N 1
ATOM 1526 C CA . ARG A 1 191 ? 2.554 -18.582 56.638 1.00 20.03 191 ARG A CA 1
ATOM 1527 C C . ARG A 1 191 ? 2.452 -20.109 56.755 1.00 20.03 191 ARG A C 1
ATOM 1529 O O . ARG A 1 191 ? 1.392 -20.624 57.091 1.00 20.03 191 ARG A O 1
ATOM 1536 N N . ARG A 1 192 ? 3.545 -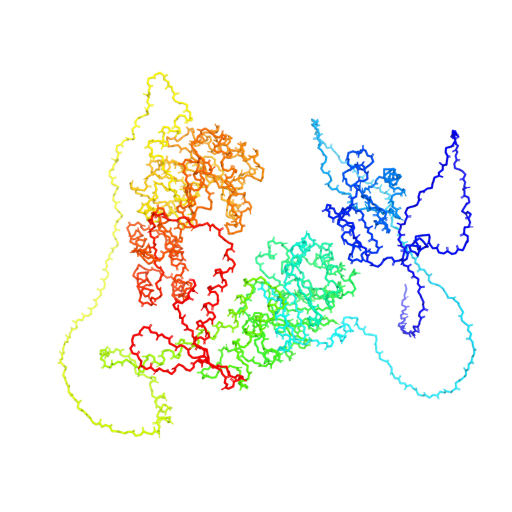20.839 56.494 1.00 22.69 192 ARG A N 1
ATOM 1537 C CA . ARG A 1 192 ? 3.623 -22.314 56.637 1.00 22.69 192 ARG A CA 1
ATOM 1538 C C . ARG A 1 192 ? 3.892 -22.748 58.084 1.00 22.69 192 ARG A C 1
ATOM 1540 O O . ARG A 1 192 ? 4.580 -22.032 58.803 1.00 22.69 192 ARG A O 1
ATOM 1547 N N . HIS A 1 193 ? 3.482 -23.970 58.448 1.00 22.97 193 HIS A N 1
ATOM 1548 C CA . HIS A 1 193 ? 4.058 -24.755 59.557 1.00 22.97 193 HIS A CA 1
ATOM 1549 C C . HIS A 1 193 ? 4.013 -26.280 59.278 1.00 22.97 193 HIS A C 1
ATOM 1551 O O . HIS A 1 193 ? 3.259 -26.736 58.424 1.00 22.97 193 HIS A O 1
ATOM 1557 N N . HIS A 1 194 ? 4.860 -27.053 59.977 1.00 26.22 194 HIS A N 1
ATOM 1558 C CA . HIS A 1 194 ? 5.153 -28.490 59.770 1.00 26.22 194 HIS A CA 1
ATOM 1559 C C . HIS A 1 194 ? 4.722 -29.399 60.944 1.00 26.22 194 HIS A C 1
ATOM 1561 O O . HIS A 1 194 ? 4.646 -28.917 62.074 1.00 26.22 194 HIS A O 1
ATOM 1567 N N . LYS A 1 195 ? 4.600 -30.721 60.678 1.00 26.23 195 LYS A N 1
ATOM 1568 C CA . LYS A 1 195 ? 4.937 -31.922 61.515 1.00 26.23 195 LYS A CA 1
ATOM 1569 C C . LYS A 1 195 ? 4.584 -33.207 60.714 1.00 26.23 195 LYS A C 1
ATOM 1571 O O . LYS A 1 195 ? 3.776 -33.083 59.803 1.00 26.23 195 LYS A O 1
ATOM 1576 N N . ASN A 1 196 ? 5.106 -34.436 60.897 1.00 25.20 196 ASN A N 1
ATOM 1577 C CA . ASN A 1 196 ? 6.122 -35.115 61.756 1.00 25.20 196 ASN A CA 1
ATOM 1578 C C . ASN A 1 196 ? 7.034 -36.001 60.838 1.00 25.20 196 ASN A C 1
ATOM 1580 O O . ASN A 1 196 ? 6.667 -36.169 59.681 1.00 25.20 196 ASN A O 1
ATOM 1584 N N . LYS A 1 197 ? 8.205 -36.601 61.156 1.00 27.50 197 LYS A N 1
ATOM 1585 C CA . LYS A 1 197 ? 9.050 -36.869 62.360 1.00 27.50 197 LYS A CA 1
ATOM 1586 C C . LYS A 1 197 ? 9.077 -38.346 62.863 1.00 27.50 197 LYS A C 1
ATOM 1588 O O . LYS A 1 197 ? 8.355 -38.664 63.803 1.00 27.50 197 LYS A O 1
ATOM 1593 N N . THR A 1 198 ? 10.004 -39.176 62.347 1.00 23.92 198 THR A N 1
ATOM 1594 C CA . THR A 1 198 ? 10.400 -40.514 62.892 1.00 23.92 198 THR A CA 1
ATOM 1595 C C . THR A 1 198 ? 11.915 -40.807 62.704 1.00 23.92 198 THR A C 1
ATOM 1597 O O . THR A 1 198 ? 12.628 -39.954 62.183 1.00 23.92 198 THR A O 1
ATOM 1600 N N . THR A 1 199 ? 12.432 -41.943 63.205 1.00 24.19 199 THR A N 1
ATOM 1601 C CA . THR A 1 199 ? 13.823 -42.163 63.716 1.00 24.19 199 THR A CA 1
ATOM 1602 C C . THR A 1 199 ? 14.316 -43.622 63.498 1.00 24.19 199 THR A C 1
ATOM 1604 O O . THR A 1 199 ? 13.448 -44.474 63.350 1.00 24.19 199 THR A O 1
ATOM 1607 N N . ILE A 1 200 ? 15.601 -44.052 63.539 1.00 24.58 200 ILE A N 1
ATOM 1608 C CA . ILE A 1 200 ? 16.950 -43.443 63.761 1.00 24.58 200 ILE A CA 1
ATOM 1609 C C . ILE A 1 200 ? 18.065 -44.400 63.227 1.00 24.58 200 ILE A C 1
ATOM 1611 O O . ILE A 1 200 ? 17.833 -45.605 63.205 1.00 24.58 200 ILE A O 1
ATOM 1615 N N . ALA A 1 201 ? 19.273 -43.905 62.884 1.00 22.11 201 ALA A N 1
ATOM 1616 C CA . ALA A 1 201 ? 20.552 -44.663 62.791 1.00 22.11 201 ALA A CA 1
ATOM 1617 C C . ALA A 1 201 ? 21.777 -43.697 62.795 1.00 22.11 201 ALA A C 1
ATOM 1619 O O . ALA A 1 201 ? 21.567 -42.490 62.682 1.00 22.11 201 ALA A O 1
ATOM 1620 N N . ALA A 1 202 ? 23.024 -44.181 62.962 1.00 22.80 202 ALA A N 1
ATOM 1621 C CA . ALA A 1 202 ? 24.194 -43.361 63.361 1.00 22.80 202 ALA A CA 1
ATOM 1622 C C . ALA A 1 202 ? 25.413 -43.333 62.390 1.00 22.80 202 ALA A C 1
ATOM 1624 O O . ALA A 1 202 ? 25.496 -44.115 61.448 1.00 22.80 202 ALA A O 1
ATOM 1625 N N . HIS A 1 203 ? 26.343 -42.399 62.664 1.00 30.39 203 HIS A N 1
ATOM 1626 C CA . HIS A 1 203 ? 27.570 -42.032 61.916 1.00 30.39 203 HIS A CA 1
ATOM 1627 C C . HIS A 1 203 ? 28.648 -43.145 61.813 1.00 30.39 203 HIS A C 1
ATOM 1629 O O . HIS A 1 203 ? 28.598 -44.107 62.582 1.00 30.39 203 HIS A O 1
ATOM 1635 N N . PRO A 1 204 ? 29.648 -43.010 60.906 1.00 28.05 204 PRO A N 1
ATOM 1636 C CA . PRO A 1 204 ? 30.853 -42.198 61.193 1.00 28.05 204 PRO A CA 1
ATOM 1637 C C . PRO A 1 204 ? 31.190 -41.126 60.121 1.00 28.05 204 PRO A C 1
ATOM 1639 O O . PRO A 1 204 ? 30.452 -40.946 59.156 1.00 28.05 204 PRO A O 1
ATOM 1642 N N . VAL A 1 205 ? 32.282 -40.374 60.328 1.00 36.66 205 VAL A N 1
ATOM 1643 C CA . VAL A 1 205 ? 32.699 -39.182 59.550 1.00 36.66 205 VAL A CA 1
ATOM 1644 C C . VAL A 1 205 ? 33.897 -39.478 58.640 1.00 36.66 205 VAL A C 1
ATOM 1646 O O . VAL A 1 205 ? 34.903 -39.973 59.141 1.00 36.66 205 VAL A O 1
ATOM 1649 N N . VAL A 1 206 ? 33.834 -39.081 57.358 1.00 24.38 206 VAL A N 1
ATOM 1650 C CA . VAL A 1 206 ? 34.999 -38.883 56.464 1.00 24.38 206 VAL A CA 1
ATOM 1651 C C . VAL A 1 206 ? 34.718 -37.736 55.471 1.00 24.38 206 VAL A C 1
ATOM 1653 O O . VAL A 1 206 ? 33.688 -37.760 54.808 1.00 24.38 206 VAL A O 1
ATOM 1656 N N . GLU A 1 207 ? 35.662 -36.789 55.392 1.00 23.92 207 GLU A N 1
ATOM 1657 C CA . GLU A 1 207 ? 35.946 -35.779 54.341 1.00 23.92 207 GLU A CA 1
ATOM 1658 C C . GLU A 1 207 ? 34.858 -34.824 53.795 1.00 23.92 207 GLU A C 1
ATOM 1660 O O . GLU A 1 207 ? 33.764 -35.193 53.376 1.00 23.92 207 GLU A O 1
ATOM 1665 N N . GLU A 1 208 ? 35.252 -33.551 53.680 1.00 30.64 208 GLU A N 1
ATOM 1666 C CA . GLU A 1 208 ? 34.549 -32.529 52.904 1.00 30.64 208 GLU A CA 1
ATOM 1667 C C . GLU A 1 208 ? 34.758 -32.737 51.395 1.00 30.64 208 GLU A C 1
ATOM 1669 O O . GLU A 1 208 ? 35.884 -32.919 50.929 1.00 30.64 208 GLU A O 1
ATOM 1674 N N . LYS A 1 209 ? 33.691 -32.585 50.603 1.00 28.69 209 LYS A N 1
ATOM 1675 C CA . LYS A 1 209 ? 33.800 -32.210 49.185 1.00 28.69 209 LYS A CA 1
ATOM 1676 C C . LYS A 1 209 ? 32.830 -31.078 48.879 1.00 28.69 209 LYS A C 1
ATOM 1678 O O . LYS A 1 209 ? 31.644 -31.173 49.189 1.00 28.69 209 LYS A O 1
ATOM 1683 N N . HIS A 1 210 ? 33.353 -30.013 48.276 1.00 36.91 210 HIS A N 1
ATOM 1684 C CA . HIS A 1 210 ? 32.560 -28.877 47.814 1.00 36.91 210 HIS A CA 1
ATOM 1685 C C . HIS A 1 210 ? 31.463 -29.321 46.835 1.00 36.91 210 HIS A C 1
ATOM 1687 O O . HIS A 1 210 ? 31.687 -30.180 45.983 1.00 36.91 210 HIS A O 1
ATOM 1693 N N . VAL A 1 211 ? 30.304 -28.667 46.922 1.00 32.38 211 VAL A N 1
ATOM 1694 C CA . VAL A 1 211 ? 29.255 -28.673 45.894 1.00 32.38 211 VAL A CA 1
ATOM 1695 C C . VAL A 1 211 ? 28.872 -27.214 45.627 1.00 32.38 211 VAL A C 1
ATOM 1697 O O . VAL A 1 211 ? 28.930 -26.380 46.531 1.00 32.38 211 VAL A O 1
ATOM 1700 N N . GLU A 1 212 ? 28.594 -26.896 44.366 1.00 34.94 212 GLU A N 1
ATOM 1701 C CA . GLU A 1 212 ? 28.765 -25.548 43.810 1.00 34.94 212 GLU A CA 1
ATOM 1702 C C . GLU A 1 212 ? 27.551 -24.604 43.971 1.00 34.94 212 GLU A C 1
ATOM 1704 O O . GLU A 1 212 ? 26.569 -24.894 44.657 1.00 34.94 212 GLU A O 1
ATOM 1709 N N . SER A 1 213 ? 27.678 -23.403 43.402 1.00 43.09 213 SER A N 1
ATOM 1710 C CA . SER A 1 213 ? 26.895 -22.206 43.717 1.00 43.09 213 SER A CA 1
ATOM 1711 C C . SER A 1 213 ? 25.471 -22.162 43.139 1.00 43.09 213 SER A C 1
ATOM 1713 O O . SER A 1 213 ? 25.103 -22.861 42.196 1.00 43.09 213 SER A O 1
ATOM 1715 N N . SER A 1 214 ? 24.642 -21.282 43.712 1.00 44.44 214 SER A N 1
ATOM 1716 C CA . SER A 1 214 ? 23.278 -21.015 43.244 1.00 44.44 214 SER A CA 1
ATOM 1717 C C . SER A 1 214 ? 23.272 -20.277 41.902 1.00 44.44 214 SER A C 1
ATOM 1719 O O . SER A 1 214 ? 23.669 -19.114 41.820 1.00 44.44 214 SER A O 1
ATOM 1721 N N . GLU A 1 215 ? 22.774 -20.942 40.868 1.00 57.47 215 GLU A N 1
ATOM 1722 C CA . GLU A 1 215 ? 22.818 -20.468 39.487 1.00 57.47 215 GLU A CA 1
ATOM 1723 C C . GLU A 1 215 ? 21.701 -19.469 39.107 1.00 57.47 215 GLU A C 1
ATOM 1725 O O . GLU A 1 215 ? 20.547 -19.603 39.518 1.00 57.47 215 GLU A O 1
ATOM 1730 N N . ASN A 1 216 ? 22.028 -18.484 38.257 1.00 80.94 216 ASN A N 1
ATOM 1731 C CA . ASN A 1 216 ? 21.054 -17.559 37.666 1.00 80.94 216 ASN A CA 1
ATOM 1732 C C . ASN A 1 216 ? 20.085 -18.308 36.724 1.00 80.94 216 ASN A C 1
ATOM 1734 O O . ASN A 1 216 ? 20.514 -18.982 35.786 1.00 80.94 216 ASN A O 1
ATOM 1738 N N . ARG A 1 217 ? 18.769 -18.127 36.918 1.00 88.56 217 ARG A N 1
ATOM 1739 C CA . ARG A 1 217 ? 17.696 -18.751 36.114 1.00 88.56 217 ARG A CA 1
ATOM 1740 C C . ARG A 1 217 ? 17.864 -18.548 34.602 1.00 88.56 217 ARG A C 1
ATOM 1742 O O . ARG A 1 217 ? 17.593 -19.478 33.845 1.00 88.56 217 ARG A O 1
ATOM 1749 N N . ALA A 1 218 ? 18.334 -17.375 34.171 1.00 93.44 218 ALA A N 1
ATOM 1750 C CA . ALA A 1 218 ? 18.591 -17.082 32.759 1.00 93.44 218 ALA A CA 1
ATOM 1751 C C . ALA A 1 218 ? 19.653 -18.028 32.162 1.00 93.44 218 ALA A C 1
ATOM 1753 O O . ALA A 1 218 ? 19.454 -18.617 31.100 1.00 93.44 218 ALA A O 1
ATOM 1754 N N . TRP A 1 219 ? 20.746 -18.245 32.897 1.00 95.88 219 TRP A N 1
ATOM 1755 C CA . TRP A 1 219 ? 21.832 -19.151 32.521 1.00 95.88 219 TRP A CA 1
ATOM 1756 C C . TRP A 1 219 ? 21.447 -20.628 32.613 1.00 95.88 219 TRP A C 1
ATOM 1758 O O . TRP A 1 219 ? 21.836 -21.415 31.746 1.00 95.88 219 TRP A O 1
ATOM 1768 N N . ALA A 1 220 ? 20.638 -21.005 33.604 1.00 94.88 220 ALA A N 1
ATOM 1769 C CA . ALA A 1 220 ? 20.092 -22.356 33.710 1.00 94.88 220 ALA A CA 1
ATOM 1770 C C . ALA A 1 220 ? 19.232 -22.715 32.483 1.00 94.88 220 ALA A C 1
ATOM 1772 O O . ALA A 1 220 ? 19.400 -23.785 31.892 1.00 94.88 220 ALA A O 1
ATOM 1773 N N . HIS A 1 221 ? 18.357 -21.804 32.035 1.00 96.19 221 HIS A N 1
ATOM 1774 C CA . HIS A 1 221 ? 17.563 -22.011 30.817 1.00 96.19 221 HIS A CA 1
ATOM 1775 C C . HIS A 1 221 ? 18.427 -21.992 29.551 1.00 96.19 221 HIS A C 1
ATOM 1777 O O . HIS A 1 221 ? 18.295 -22.877 28.710 1.00 96.19 221 HIS A O 1
ATOM 1783 N N . TRP A 1 222 ? 19.378 -21.063 29.432 1.00 96.25 222 TRP A N 1
ATOM 1784 C CA . TRP A 1 222 ? 20.289 -21.017 28.283 1.00 96.25 222 TRP A CA 1
ATOM 1785 C C . TRP A 1 222 ? 21.112 -22.308 28.124 1.00 96.25 222 TRP A C 1
ATOM 1787 O O . TRP A 1 222 ? 21.266 -22.820 27.012 1.00 96.25 222 TRP A O 1
ATOM 1797 N N . ARG A 1 223 ? 21.557 -22.914 29.236 1.00 96.25 223 ARG A N 1
ATOM 1798 C CA . ARG A 1 223 ? 22.219 -24.230 29.213 1.00 96.25 223 ARG A CA 1
ATOM 1799 C C . ARG A 1 223 ? 21.265 -25.394 28.958 1.00 96.25 223 ARG A C 1
ATOM 1801 O O . ARG A 1 223 ? 21.654 -26.312 28.239 1.00 96.25 223 ARG A O 1
ATOM 1808 N N . LYS A 1 224 ? 20.010 -25.339 29.421 1.00 95.88 224 LYS A N 1
ATOM 1809 C CA . LYS A 1 224 ? 18.955 -26.297 29.025 1.00 95.88 224 LYS A CA 1
ATOM 1810 C C . LYS A 1 224 ? 18.753 -26.324 27.501 1.00 95.88 224 LYS A C 1
ATOM 1812 O O . LYS A 1 224 ? 18.554 -27.398 26.941 1.00 95.88 224 LYS A O 1
ATOM 1817 N N . LEU A 1 225 ? 18.872 -25.178 26.823 1.00 96.25 225 LEU A N 1
ATOM 1818 C CA . LEU A 1 225 ? 18.821 -25.073 25.356 1.00 96.25 225 LEU A CA 1
ATOM 1819 C C . LEU A 1 225 ? 20.133 -25.462 24.643 1.00 96.25 225 LEU A C 1
ATOM 1821 O O . LEU A 1 225 ? 20.219 -25.333 23.425 1.00 96.25 225 LEU A O 1
ATOM 1825 N N . LYS A 1 226 ? 21.148 -25.949 25.374 1.00 96.50 226 LYS A N 1
ATOM 1826 C CA . LYS A 1 226 ? 22.505 -26.271 24.887 1.00 96.50 226 LYS A CA 1
ATOM 1827 C C . LYS A 1 226 ? 23.328 -25.068 24.388 1.00 96.50 226 LYS A C 1
ATOM 1829 O O . LYS A 1 226 ? 24.316 -25.273 23.692 1.00 96.50 226 LYS A O 1
ATOM 1834 N N . GLN A 1 227 ? 22.987 -23.841 24.799 1.00 96.31 227 GLN A N 1
ATOM 1835 C CA . GLN A 1 227 ? 23.722 -22.600 24.481 1.00 96.31 227 GLN A CA 1
ATOM 1836 C C . GLN A 1 227 ? 23.950 -22.381 22.965 1.00 96.31 227 GLN A C 1
ATOM 1838 O O . GLN A 1 227 ? 25.101 -22.349 22.518 1.00 96.31 227 GLN A O 1
ATOM 1843 N N . PRO A 1 228 ? 22.880 -22.271 22.153 1.00 96.75 228 PRO A N 1
ATOM 1844 C CA . PRO A 1 228 ? 22.993 -22.178 20.700 1.00 96.75 228 PRO A CA 1
ATOM 1845 C C . PRO A 1 228 ? 23.738 -20.901 20.281 1.00 96.75 228 PRO A C 1
ATOM 1847 O O . PRO A 1 228 ? 23.309 -19.792 20.585 1.00 96.75 228 PRO A O 1
ATOM 1850 N N . LYS A 1 229 ? 24.851 -21.066 19.559 1.00 96.94 229 LYS A N 1
ATOM 1851 C CA . LYS A 1 229 ? 25.764 -19.984 19.150 1.00 96.94 229 LYS A CA 1
ATOM 1852 C C . LYS A 1 229 ? 25.460 -19.391 17.779 1.00 96.94 229 LYS A C 1
ATOM 1854 O O . LYS A 1 229 ? 25.889 -18.275 17.501 1.00 96.94 229 LYS A O 1
ATOM 1859 N N . LEU A 1 230 ? 24.770 -20.149 16.926 1.00 97.62 230 LEU A N 1
ATOM 1860 C CA . LEU A 1 230 ? 24.471 -19.806 15.534 1.00 97.62 230 LEU A CA 1
ATOM 1861 C C . LEU A 1 230 ? 22.956 -19.630 15.393 1.00 97.62 230 LEU A C 1
ATOM 1863 O O . LEU A 1 230 ? 22.215 -20.606 15.532 1.00 97.62 230 LEU A O 1
ATOM 1867 N N . ILE A 1 231 ? 22.486 -18.395 15.194 1.00 98.12 231 ILE A N 1
ATOM 1868 C CA . ILE A 1 231 ? 21.056 -18.063 15.276 1.00 98.12 231 ILE A CA 1
ATOM 1869 C C . ILE A 1 231 ? 20.541 -17.377 13.997 1.00 98.12 231 ILE A C 1
ATOM 1871 O O . ILE A 1 231 ? 21.146 -16.427 13.497 1.00 98.12 231 ILE A O 1
ATOM 1875 N N . VAL A 1 232 ? 19.373 -17.798 13.501 1.00 96.69 232 VAL A N 1
ATOM 1876 C CA . VAL A 1 232 ? 18.615 -17.040 12.483 1.00 96.69 232 VAL A CA 1
ATOM 1877 C C . VAL A 1 232 ? 17.931 -15.846 13.155 1.00 96.69 232 VAL A C 1
ATOM 1879 O O . VAL A 1 232 ? 17.101 -16.034 14.045 1.00 96.69 232 VAL A O 1
ATOM 1882 N N . ALA A 1 233 ? 18.275 -14.622 12.753 1.00 94.88 233 ALA A N 1
ATOM 1883 C CA . ALA A 1 233 ? 17.691 -13.397 13.298 1.00 94.88 233 ALA A CA 1
ATOM 1884 C C . ALA A 1 233 ? 16.249 -13.159 12.789 1.00 94.88 233 ALA A C 1
ATOM 1886 O O . ALA A 1 233 ? 15.904 -13.599 11.691 1.00 94.88 233 ALA A O 1
ATOM 1887 N N . PRO A 1 234 ? 15.410 -12.415 13.538 1.00 92.25 234 PRO A N 1
ATOM 1888 C CA . PRO A 1 234 ? 14.043 -12.116 13.124 1.00 92.25 234 PRO A CA 1
ATOM 1889 C C . PRO A 1 234 ? 14.029 -11.129 11.957 1.00 92.25 234 PRO A C 1
ATOM 1891 O O . PRO A 1 234 ? 14.654 -10.064 12.021 1.00 92.25 234 PRO A O 1
ATOM 1894 N N . MET A 1 235 ? 13.262 -11.458 10.921 1.00 87.69 235 MET A N 1
ATOM 1895 C CA . MET A 1 235 ? 13.057 -10.634 9.732 1.00 87.69 235 MET A CA 1
ATOM 1896 C C . MET A 1 235 ? 11.552 -10.399 9.499 1.00 87.69 235 MET A C 1
ATOM 1898 O O . MET A 1 235 ? 10.703 -10.916 10.224 1.00 87.69 235 MET A O 1
ATOM 1902 N N . TYR A 1 236 ? 11.192 -9.534 8.552 1.00 79.31 236 TYR A N 1
ATOM 1903 C CA . TYR A 1 236 ? 9.795 -9.289 8.175 1.00 79.31 236 TYR A CA 1
ATOM 1904 C C . TYR A 1 236 ? 9.603 -9.7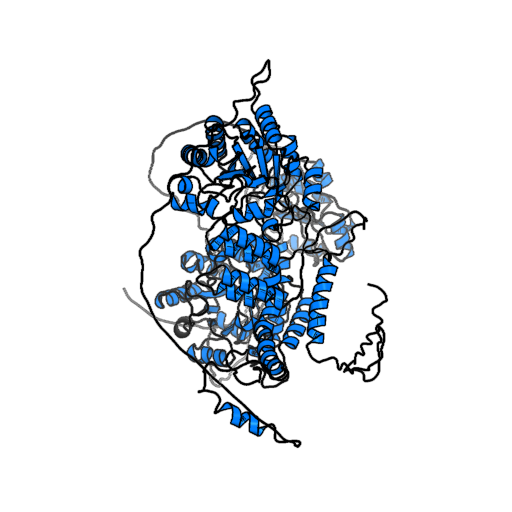50 6.732 1.00 79.31 236 TYR A C 1
ATOM 1906 O O . TYR A 1 236 ? 10.318 -9.244 5.870 1.00 79.31 236 TYR A O 1
ATOM 1914 N N . ASP A 1 237 ? 8.656 -10.664 6.481 1.00 81.12 237 ASP A N 1
ATOM 1915 C CA . ASP A 1 237 ? 8.570 -11.431 5.225 1.00 81.12 237 ASP A CA 1
ATOM 1916 C C . ASP A 1 237 ? 9.938 -12.070 4.874 1.00 81.12 237 ASP A C 1
ATOM 1918 O O . ASP A 1 237 ? 10.472 -11.817 3.795 1.00 81.12 237 ASP A O 1
ATOM 1922 N N . GLY A 1 238 ? 10.550 -12.797 5.820 1.00 83.44 238 GLY A N 1
ATOM 1923 C CA . GLY A 1 238 ? 11.972 -13.173 5.729 1.00 83.44 238 GLY A CA 1
ATOM 1924 C C . GLY A 1 238 ? 12.520 -14.236 6.697 1.00 83.44 238 GLY A C 1
ATOM 1925 O O . GLY A 1 238 ? 13.721 -14.487 6.690 1.00 83.44 238 GLY A O 1
ATOM 1926 N N . SER A 1 239 ? 11.716 -14.813 7.597 1.00 92.12 239 SER A N 1
ATOM 1927 C CA . SER A 1 239 ? 12.189 -15.826 8.570 1.00 92.12 239 SER A CA 1
ATOM 1928 C C . SER A 1 239 ? 11.118 -16.867 8.931 1.00 92.12 239 SER A C 1
ATOM 1930 O O . SER A 1 239 ? 10.982 -17.312 10.072 1.00 92.12 239 SER A O 1
ATOM 1932 N N . GLU A 1 240 ? 10.314 -17.249 7.943 1.00 94.62 240 GLU A N 1
ATOM 1933 C CA . GLU A 1 240 ? 9.202 -18.200 8.029 1.00 94.62 240 GLU A CA 1
ATOM 1934 C C . GLU A 1 240 ? 9.691 -19.658 8.137 1.00 94.62 240 GLU A C 1
ATOM 1936 O O . GLU A 1 240 ? 10.854 -19.958 7.866 1.00 94.62 240 GLU A O 1
ATOM 1941 N N . LEU A 1 241 ? 8.807 -20.585 8.531 1.00 97.00 241 LEU A N 1
ATOM 1942 C CA . LEU A 1 241 ? 9.192 -21.956 8.897 1.00 97.00 241 LEU A CA 1
ATOM 1943 C C . LEU A 1 241 ? 10.044 -22.695 7.838 1.00 97.00 241 LEU A C 1
ATOM 1945 O O . LEU A 1 241 ? 11.098 -23.193 8.226 1.00 97.00 241 LEU A O 1
ATOM 1949 N N . PRO A 1 242 ? 9.704 -22.727 6.529 1.00 96.06 242 PRO A N 1
ATOM 1950 C CA . PRO A 1 242 ? 10.559 -23.360 5.517 1.00 96.06 242 PRO A CA 1
ATOM 1951 C C . PRO A 1 242 ? 12.001 -22.846 5.519 1.00 96.06 242 PRO A C 1
ATOM 1953 O O . PRO A 1 242 ? 12.945 -23.619 5.393 1.00 96.06 242 PRO A O 1
ATOM 1956 N N . PHE A 1 243 ? 12.173 -21.535 5.708 1.00 96.31 243 PHE A N 1
ATOM 1957 C CA . PHE A 1 243 ? 13.478 -20.888 5.700 1.00 96.31 243 PHE A CA 1
ATOM 1958 C C . PHE A 1 243 ? 14.257 -21.178 6.989 1.00 96.31 243 PHE A C 1
ATOM 1960 O O . PHE A 1 243 ? 15.444 -21.495 6.934 1.00 96.31 243 PHE A O 1
ATOM 1967 N N . ARG A 1 244 ? 13.585 -21.171 8.151 1.00 97.50 244 ARG A N 1
ATOM 1968 C CA . ARG A 1 244 ? 14.203 -21.601 9.418 1.00 97.50 244 ARG A CA 1
ATOM 1969 C C . ARG A 1 244 ? 14.655 -23.058 9.346 1.00 97.50 244 ARG A C 1
ATOM 1971 O O . ARG A 1 244 ? 15.780 -23.345 9.738 1.00 97.50 244 ARG A O 1
ATOM 1978 N N . MET A 1 245 ? 13.840 -23.954 8.783 1.00 97.88 245 MET A N 1
ATOM 1979 C CA . MET A 1 245 ? 14.204 -25.367 8.623 1.00 97.88 245 MET A CA 1
ATOM 1980 C C . MET A 1 245 ? 15.373 -25.582 7.655 1.00 97.88 245 MET A C 1
ATOM 1982 O O . MET A 1 245 ? 16.231 -26.418 7.936 1.00 97.88 245 MET A O 1
ATOM 1986 N N . LEU A 1 246 ? 15.463 -24.800 6.573 1.00 96.12 246 LEU A N 1
ATOM 1987 C CA . LEU A 1 246 ? 16.615 -24.818 5.669 1.00 96.12 246 LEU A CA 1
ATOM 1988 C C . LEU A 1 246 ? 17.895 -24.391 6.405 1.00 96.12 246 LEU A C 1
ATOM 1990 O O . LEU A 1 246 ? 18.859 -25.150 6.460 1.00 96.12 246 LEU A O 1
ATOM 1994 N N . CYS A 1 247 ? 17.882 -23.229 7.063 1.00 95.38 247 CYS A N 1
ATOM 1995 C CA . CYS A 1 247 ? 19.018 -22.752 7.856 1.00 95.38 247 CYS A CA 1
ATOM 1996 C C . CYS A 1 247 ? 19.402 -23.736 8.979 1.00 95.38 247 CYS A C 1
ATOM 1998 O O . CYS A 1 247 ? 20.585 -23.908 9.263 1.00 95.38 247 CYS A O 1
ATOM 2000 N N . ARG A 1 248 ? 18.431 -24.424 9.602 1.00 95.88 248 ARG A N 1
ATOM 2001 C CA . ARG A 1 248 ? 18.680 -25.482 10.602 1.00 95.88 248 ARG A CA 1
ATOM 2002 C C . ARG A 1 248 ? 19.387 -26.697 10.013 1.00 95.88 248 ARG A C 1
ATOM 2004 O O . ARG A 1 248 ? 20.314 -27.201 10.644 1.00 95.88 248 ARG A O 1
ATOM 2011 N N . LYS A 1 249 ? 19.010 -27.138 8.805 1.00 94.56 249 LYS A N 1
ATOM 2012 C CA . LYS A 1 249 ? 19.731 -28.204 8.085 1.00 94.56 249 LYS A CA 1
ATOM 2013 C C . LYS A 1 249 ? 21.207 -27.833 7.893 1.00 94.56 249 LYS A C 1
ATOM 2015 O O . LYS A 1 249 ? 22.073 -28.683 8.069 1.00 94.56 249 LYS A O 1
ATOM 2020 N N . TYR A 1 250 ? 21.487 -26.560 7.616 1.00 92.75 250 TYR A N 1
ATOM 2021 C CA . TYR A 1 250 ? 22.839 -26.027 7.440 1.00 92.75 250 TYR A CA 1
ATOM 2022 C C . TYR A 1 250 ? 23.394 -25.304 8.681 1.00 92.75 250 TYR A C 1
ATOM 2024 O O . TYR A 1 250 ? 24.076 -24.287 8.580 1.00 92.75 250 TYR A O 1
ATOM 2032 N N . GLY A 1 251 ? 23.141 -25.859 9.870 1.00 92.62 251 GLY A N 1
ATOM 2033 C CA . GLY A 1 251 ? 23.898 -25.532 11.083 1.00 92.62 251 GLY A CA 1
ATOM 2034 C C . GLY A 1 251 ? 23.336 -24.419 11.970 1.00 92.62 251 GLY A C 1
ATOM 2035 O O . GLY A 1 251 ? 23.917 -24.160 13.025 1.00 92.62 251 GLY A O 1
ATOM 2036 N N . ALA A 1 252 ? 22.208 -23.785 11.632 1.00 96.50 252 ALA A N 1
ATOM 2037 C CA . ALA A 1 252 ? 21.537 -22.876 12.563 1.00 96.50 252 ALA A CA 1
ATOM 2038 C C . ALA A 1 252 ? 21.016 -23.645 13.790 1.00 96.50 252 ALA A C 1
ATOM 2040 O O . ALA A 1 252 ? 20.200 -24.560 13.689 1.00 96.50 252 ALA A O 1
ATOM 2041 N N . GLN A 1 253 ? 21.481 -23.253 14.973 1.00 98.12 253 GLN A N 1
ATOM 2042 C CA . GLN A 1 253 ? 21.214 -23.952 16.231 1.00 98.12 253 GLN A CA 1
ATOM 2043 C C . GLN A 1 253 ? 19.931 -23.436 16.895 1.00 98.12 253 GLN A C 1
ATOM 2045 O O . GLN A 1 253 ? 19.179 -24.213 17.477 1.00 98.12 253 GLN A O 1
ATOM 2050 N N . ALA A 1 254 ? 19.629 -22.145 16.748 1.00 98.12 254 ALA A N 1
ATOM 2051 C CA . ALA A 1 254 ? 18.347 -21.550 17.121 1.00 98.12 254 ALA A CA 1
ATOM 2052 C C . ALA A 1 254 ? 17.829 -20.621 16.017 1.00 98.12 254 ALA A C 1
ATOM 2054 O O . ALA A 1 254 ? 18.566 -20.227 15.112 1.00 98.12 254 ALA A O 1
ATOM 2055 N N . ALA A 1 255 ? 16.555 -20.251 16.092 1.00 97.75 255 ALA A N 1
ATOM 2056 C CA . ALA A 1 255 ? 15.946 -19.355 15.122 1.00 97.75 255 ALA A CA 1
ATOM 2057 C C . ALA A 1 255 ? 14.897 -18.453 15.772 1.00 97.75 255 ALA A C 1
ATOM 2059 O O . ALA A 1 255 ? 14.294 -18.803 16.788 1.00 97.75 255 ALA A O 1
ATOM 2060 N N . TYR A 1 256 ? 14.681 -17.293 15.160 1.00 98.06 256 TYR A N 1
ATOM 2061 C CA . TYR A 1 256 ? 13.595 -16.378 15.479 1.00 98.06 256 TYR A CA 1
ATOM 2062 C C . TYR A 1 256 ? 12.491 -16.452 14.416 1.00 98.06 256 TYR A C 1
ATOM 2064 O O . TYR A 1 256 ? 12.777 -16.567 13.223 1.00 98.06 256 TYR A O 1
ATOM 2072 N N . THR A 1 257 ? 11.229 -16.317 14.829 1.00 97.00 257 THR A N 1
ATOM 2073 C CA . THR A 1 257 ? 10.089 -16.141 13.910 1.00 97.00 257 THR A CA 1
ATOM 2074 C C . THR A 1 257 ? 10.194 -14.851 13.088 1.00 97.00 257 THR A C 1
ATOM 2076 O O . THR A 1 257 ? 11.034 -13.991 13.379 1.00 97.00 257 THR A O 1
ATOM 2079 N N . PRO A 1 258 ? 9.298 -14.640 12.105 1.00 92.25 258 PRO A N 1
ATOM 2080 C CA . PRO A 1 258 ? 9.037 -13.303 11.600 1.00 92.25 258 PRO A CA 1
ATOM 2081 C C . PRO A 1 258 ? 8.557 -12.376 12.724 1.00 92.25 258 PRO A C 1
ATOM 2083 O O . PRO A 1 258 ? 8.071 -12.830 13.765 1.00 92.25 258 PRO A O 1
ATOM 2086 N N . MET A 1 259 ? 8.680 -11.068 12.512 1.00 90.75 259 MET A N 1
ATOM 2087 C CA . MET A 1 259 ? 8.250 -10.047 13.474 1.00 90.75 259 MET A CA 1
ATOM 2088 C C . MET A 1 259 ? 6.716 -9.912 13.508 1.00 90.75 259 MET A C 1
ATOM 2090 O O . MET A 1 259 ? 6.118 -9.290 12.626 1.00 90.75 259 MET A O 1
ATOM 2094 N N . LEU A 1 260 ? 6.074 -10.461 14.541 1.00 94.50 260 LEU A N 1
ATOM 2095 C CA . LEU A 1 260 ? 4.616 -10.489 14.692 1.00 94.50 260 LEU A CA 1
ATOM 2096 C C . LEU A 1 260 ? 4.096 -9.216 15.382 1.00 94.50 260 LEU A C 1
ATOM 2098 O O . LEU A 1 260 ? 4.557 -8.853 16.459 1.00 94.50 260 LEU A O 1
ATOM 2102 N N . HIS A 1 261 ? 3.096 -8.537 14.817 1.00 95.25 261 HIS A N 1
ATOM 2103 C CA . HIS A 1 261 ? 2.487 -7.373 15.476 1.00 95.25 261 HIS A CA 1
ATOM 2104 C C . HIS A 1 261 ? 1.502 -7.832 16.562 1.00 95.25 261 HIS A C 1
ATOM 2106 O O . HIS A 1 261 ? 0.451 -8.373 16.219 1.00 95.25 261 HIS A O 1
ATOM 2112 N N . SER A 1 262 ? 1.792 -7.582 17.846 1.00 96.75 262 SER A N 1
ATOM 2113 C CA . SER A 1 262 ? 1.059 -8.175 18.983 1.00 96.75 262 SER A CA 1
ATOM 2114 C C . SER A 1 262 ? -0.449 -7.956 18.890 1.00 96.75 262 SER A C 1
ATOM 2116 O O . SER A 1 262 ? -1.196 -8.922 18.833 1.00 96.75 262 SER A O 1
ATOM 2118 N N . ARG A 1 263 ? -0.896 -6.704 18.727 1.00 96.25 263 ARG A N 1
ATOM 2119 C CA . ARG A 1 263 ? -2.321 -6.364 18.582 1.00 96.25 263 ARG A CA 1
ATOM 2120 C C . ARG A 1 263 ? -3.033 -7.169 17.488 1.00 96.25 263 ARG A C 1
ATOM 2122 O O . ARG A 1 263 ? -4.015 -7.841 17.770 1.00 96.25 263 ARG A O 1
ATOM 2129 N N . THR A 1 264 ? -2.518 -7.172 16.258 1.00 94.31 264 THR A N 1
ATOM 2130 C CA . THR A 1 264 ? -3.102 -7.946 15.146 1.00 94.31 264 THR A CA 1
ATOM 2131 C C . THR A 1 264 ? -3.017 -9.457 15.380 1.00 94.31 264 THR A C 1
ATOM 2133 O O . THR A 1 264 ? -3.892 -10.200 14.936 1.00 94.31 264 THR A O 1
ATOM 2136 N N . PHE A 1 265 ? -1.984 -9.914 16.090 1.00 96.31 265 PHE A N 1
ATOM 2137 C CA . PHE A 1 265 ? -1.820 -11.307 16.482 1.00 96.31 265 PHE A CA 1
ATOM 2138 C C . PHE A 1 265 ? -2.825 -11.736 17.557 1.00 96.31 265 PHE A C 1
ATOM 2140 O O . PHE A 1 265 ? -3.301 -12.862 17.496 1.00 96.31 265 PHE A O 1
ATOM 2147 N N . THR A 1 266 ? -3.209 -10.854 18.478 1.00 94.75 266 THR A N 1
ATOM 2148 C CA . THR A 1 266 ? -4.269 -11.055 19.480 1.00 94.75 266 THR A CA 1
ATOM 2149 C C . THR A 1 266 ? -5.668 -10.965 18.862 1.00 94.75 266 THR A C 1
ATOM 2151 O O . THR A 1 266 ? -6.493 -11.860 19.034 1.00 94.75 266 THR A O 1
ATOM 2154 N N . GLU A 1 267 ? -5.926 -9.926 18.069 1.00 92.81 267 GLU A N 1
ATOM 2155 C CA . GLU A 1 267 ? -7.257 -9.610 17.536 1.00 92.81 267 GLU A CA 1
ATOM 2156 C C . GLU A 1 267 ? -7.674 -10.508 16.349 1.00 92.81 267 GLU A C 1
ATOM 2158 O O . GLU A 1 267 ? -8.862 -10.608 16.045 1.00 92.81 267 GLU A O 1
ATOM 2163 N N . SER A 1 268 ? -6.740 -11.177 15.649 1.00 94.31 268 SER A N 1
ATOM 2164 C CA . SER A 1 268 ? -7.058 -11.894 14.401 1.00 94.31 268 SER A CA 1
ATOM 2165 C C . SER A 1 268 ? -6.516 -13.325 14.304 1.00 94.31 268 SER A C 1
ATOM 2167 O O . SER A 1 268 ? -5.374 -13.571 13.912 1.00 94.31 268 SER A O 1
ATOM 2169 N N . ASN A 1 269 ? -7.413 -14.305 14.474 1.00 90.81 269 ASN A N 1
ATOM 2170 C CA . ASN A 1 269 ? -7.168 -15.716 14.128 1.00 90.81 269 ASN A CA 1
ATOM 2171 C C . ASN A 1 269 ? -6.667 -15.912 12.678 1.00 90.81 269 ASN A C 1
ATOM 2173 O O . ASN A 1 269 ? -5.851 -16.799 12.428 1.00 90.81 269 ASN A O 1
ATOM 2177 N N . LYS A 1 270 ? -7.126 -15.085 11.723 1.00 89.62 270 LYS A N 1
ATOM 2178 C CA . LYS A 1 270 ? -6.695 -15.138 10.310 1.00 89.62 270 LYS A CA 1
ATOM 2179 C C . LYS A 1 270 ? -5.271 -14.604 10.112 1.00 89.62 270 LYS A C 1
ATOM 2181 O O . LYS A 1 270 ? -4.602 -15.030 9.176 1.00 89.62 270 LYS A O 1
ATOM 2186 N N . PHE A 1 271 ? -4.805 -13.698 10.973 1.00 88.94 271 PHE A N 1
ATOM 2187 C CA . PHE A 1 271 ? -3.404 -13.277 11.014 1.00 88.94 271 PHE A CA 1
ATOM 2188 C C . PHE A 1 271 ? -2.537 -14.368 11.654 1.00 88.94 271 PHE A C 1
ATOM 2190 O O . PHE A 1 271 ? -1.587 -14.819 11.017 1.00 88.94 271 PHE A O 1
ATOM 2197 N N . ARG A 1 272 ? -2.922 -14.876 12.840 1.00 93.00 272 ARG A N 1
ATOM 2198 C CA . ARG A 1 272 ? -2.208 -15.963 13.543 1.00 93.00 272 ARG A CA 1
ATOM 2199 C C . ARG A 1 272 ? -1.911 -17.149 12.626 1.00 93.00 272 ARG A C 1
ATOM 2201 O O . ARG A 1 272 ? -0.750 -17.467 12.408 1.00 93.00 272 ARG A O 1
ATOM 2208 N N . LYS A 1 273 ? -2.951 -17.735 12.018 1.00 89.00 273 LYS A N 1
ATOM 2209 C CA . LYS A 1 273 ? -2.843 -18.910 11.130 1.00 89.00 273 LYS A CA 1
ATOM 2210 C C . LYS A 1 273 ? -2.055 -18.675 9.829 1.00 89.00 273 LYS A C 1
ATOM 2212 O O . LYS A 1 273 ? -1.805 -19.641 9.119 1.00 89.00 273 LYS A O 1
ATOM 2217 N N . ARG A 1 274 ? -1.735 -17.424 9.473 1.00 85.69 274 ARG A N 1
ATOM 2218 C CA . ARG A 1 274 ? -1.087 -17.067 8.197 1.00 85.69 274 ARG A CA 1
ATOM 2219 C C . ARG A 1 274 ? 0.363 -16.616 8.360 1.00 85.69 274 ARG A C 1
ATOM 2221 O O . ARG A 1 274 ? 1.163 -16.890 7.477 1.00 85.69 274 ARG A O 1
ATOM 2228 N N . GLU A 1 275 ? 0.682 -15.914 9.447 1.00 87.25 275 GLU A N 1
ATOM 2229 C CA . GLU A 1 275 ? 2.022 -15.350 9.679 1.00 87.25 275 GLU A CA 1
ATOM 2230 C C . GLU A 1 275 ? 2.834 -16.122 10.741 1.00 87.25 275 GLU A C 1
ATOM 2232 O O . GLU A 1 275 ? 4.038 -15.903 10.861 1.00 87.25 275 GLU A O 1
ATOM 2237 N N . PHE A 1 276 ? 2.211 -17.029 11.509 1.00 93.94 276 PHE A N 1
ATOM 2238 C CA . PHE A 1 276 ? 2.899 -17.893 12.475 1.00 93.94 276 PHE A CA 1
ATOM 2239 C C . PHE A 1 276 ? 2.655 -19.377 12.183 1.00 93.94 276 PHE A C 1
ATOM 2241 O O . PHE A 1 276 ? 1.528 -19.871 12.219 1.00 93.94 276 PHE A O 1
ATOM 2248 N N . SER A 1 277 ? 3.752 -20.087 11.939 1.00 93.19 277 SER A N 1
ATOM 2249 C CA . SER A 1 277 ? 3.837 -21.541 11.812 1.00 93.19 277 SER A CA 1
ATOM 2250 C C . SER A 1 277 ? 5.139 -22.021 12.457 1.00 93.19 277 SER A C 1
ATOM 2252 O O . SER A 1 277 ? 6.126 -21.280 12.488 1.00 93.19 277 SER A O 1
ATOM 2254 N N . THR A 1 278 ? 5.137 -23.239 13.000 1.00 96.62 278 THR A N 1
ATOM 2255 C CA . THR A 1 278 ? 6.292 -23.898 13.634 1.00 96.62 278 THR A CA 1
ATOM 2256 C C . THR A 1 278 ? 6.111 -25.426 13.620 1.00 96.62 278 THR A C 1
ATOM 2258 O O . THR A 1 278 ? 5.006 -25.905 13.359 1.00 96.62 278 THR A O 1
ATOM 2261 N N . CYS A 1 279 ? 7.176 -26.182 13.885 1.00 94.62 279 CYS A N 1
ATOM 2262 C CA . CYS A 1 279 ? 7.170 -27.633 14.095 1.00 94.62 279 CYS A CA 1
ATOM 2263 C C . CYS A 1 279 ? 8.111 -28.005 15.262 1.00 94.62 279 CYS A C 1
ATOM 2265 O O . CYS A 1 279 ? 8.781 -27.136 15.821 1.00 94.62 279 CYS A O 1
ATOM 2267 N N . GLU A 1 280 ? 8.151 -29.273 15.676 1.00 92.94 280 GLU A N 1
ATOM 2268 C CA . GLU A 1 280 ? 8.963 -29.699 16.831 1.00 92.94 280 GLU A CA 1
ATOM 2269 C C . GLU A 1 280 ? 10.469 -29.522 16.565 1.00 92.94 280 GLU A C 1
ATOM 2271 O O . GLU A 1 280 ? 11.219 -29.065 17.428 1.00 92.94 280 GLU A O 1
ATOM 2276 N N . GLU A 1 281 ? 10.884 -29.784 15.326 1.00 93.44 281 GLU A N 1
ATOM 2277 C CA . GLU A 1 281 ? 12.255 -29.643 14.832 1.00 93.44 281 GLU A CA 1
ATOM 2278 C C . GLU A 1 281 ? 12.711 -28.173 14.698 1.00 93.44 281 GLU A C 1
ATOM 2280 O O . GLU A 1 281 ? 13.896 -27.909 14.494 1.00 93.44 281 GLU A O 1
ATOM 2285 N N . ASP A 1 282 ? 11.797 -27.204 14.831 1.00 94.69 282 ASP A N 1
ATOM 2286 C CA . ASP A 1 282 ? 12.101 -25.769 14.772 1.00 94.69 282 ASP A CA 1
ATOM 2287 C C . ASP A 1 282 ? 12.520 -25.177 16.133 1.00 94.69 282 ASP A C 1
ATOM 2289 O O . ASP A 1 282 ? 12.647 -23.960 16.285 1.00 94.69 282 ASP A O 1
ATOM 2293 N N . ARG A 1 283 ? 12.772 -26.015 17.145 1.00 96.31 283 ARG A N 1
ATOM 2294 C CA . ARG A 1 283 ? 13.245 -25.590 18.474 1.00 96.31 283 ARG A CA 1
ATOM 2295 C C . ARG A 1 283 ? 14.772 -25.754 18.617 1.00 96.31 283 ARG A C 1
ATOM 2297 O O . ARG A 1 283 ? 15.333 -26.681 18.038 1.00 96.31 283 ARG A O 1
ATOM 2304 N N . PRO A 1 284 ? 15.481 -24.895 19.385 1.00 98.12 284 PRO A N 1
ATOM 2305 C CA . PRO A 1 284 ? 14.963 -23.786 20.187 1.00 98.12 284 PRO A CA 1
ATOM 2306 C C . PRO A 1 284 ? 14.455 -22.592 19.370 1.00 98.12 284 PRO A C 1
ATOM 2308 O O . PRO A 1 284 ? 15.173 -22.106 18.490 1.00 98.12 284 PRO A O 1
ATOM 2311 N N . LEU A 1 285 ? 13.240 -22.125 19.675 1.00 98.38 285 LEU A N 1
ATOM 2312 C CA . LEU A 1 285 ? 12.532 -21.076 18.929 1.00 98.38 285 LEU A CA 1
ATOM 2313 C C . LEU A 1 285 ? 12.308 -19.813 19.769 1.00 98.38 285 LEU A C 1
ATOM 2315 O O . LEU A 1 285 ? 11.781 -19.878 20.880 1.00 98.38 285 LEU A O 1
ATOM 2319 N N . PHE A 1 286 ? 12.627 -18.659 19.189 1.00 98.50 286 PHE A N 1
ATOM 2320 C CA . PHE A 1 286 ? 12.316 -17.335 19.724 1.00 98.50 286 PHE A CA 1
ATOM 2321 C C . PHE A 1 286 ? 11.127 -16.747 18.958 1.00 98.50 286 PHE A C 1
ATOM 2323 O O . PHE A 1 286 ? 11.225 -16.516 17.751 1.00 98.50 286 PHE A O 1
ATOM 2330 N N . VAL A 1 287 ? 10.002 -16.483 19.627 1.00 98.56 287 VAL A N 1
ATOM 2331 C CA . VAL A 1 287 ? 8.846 -15.847 18.970 1.00 98.56 287 VAL A CA 1
ATOM 2332 C C . VAL A 1 287 ? 8.876 -14.352 19.238 1.00 98.56 287 VAL A C 1
ATOM 2334 O O . VAL A 1 287 ? 8.676 -13.921 20.372 1.00 98.56 287 VAL A O 1
ATOM 2337 N N . GLN A 1 288 ? 9.153 -13.562 18.199 1.00 98.06 288 GLN A N 1
ATOM 2338 C CA . GLN A 1 288 ? 9.300 -12.116 18.334 1.00 98.06 288 GLN A CA 1
ATOM 2339 C C . GLN A 1 288 ? 7.999 -11.366 18.062 1.00 98.06 288 GLN A C 1
ATOM 2341 O O . GLN A 1 288 ? 7.457 -11.410 16.954 1.00 98.06 288 GLN A O 1
ATOM 2346 N N . PHE A 1 289 ? 7.596 -10.553 19.037 1.00 98.06 289 PHE A N 1
ATOM 2347 C CA . PHE A 1 289 ? 6.525 -9.579 18.891 1.00 98.06 289 PHE A CA 1
ATOM 2348 C C . PHE A 1 289 ? 7.036 -8.144 18.752 1.00 98.06 289 PHE A C 1
ATOM 2350 O O . PHE A 1 289 ? 8.094 -7.766 19.256 1.00 98.06 289 PHE A O 1
ATOM 2357 N N . CYS A 1 290 ? 6.229 -7.305 18.109 1.00 95.69 290 CYS A N 1
ATOM 2358 C CA . CYS A 1 290 ? 6.329 -5.856 18.165 1.00 95.69 290 CYS A CA 1
ATOM 2359 C C . CYS A 1 290 ? 4.981 -5.244 18.585 1.00 95.69 290 CYS A C 1
ATOM 2361 O O . CYS A 1 290 ? 3.913 -5.692 18.165 1.00 95.69 290 CYS A O 1
ATOM 2363 N N . GLY A 1 291 ? 5.035 -4.244 19.463 1.00 94.38 291 GLY A N 1
ATOM 2364 C CA . GLY A 1 291 ? 3.874 -3.623 20.099 1.00 94.38 291 GLY A CA 1
ATOM 2365 C C . GLY A 1 291 ? 4.312 -2.692 21.230 1.00 94.38 291 GLY A C 1
ATOM 2366 O O . GLY A 1 291 ? 5.507 -2.558 21.486 1.00 94.38 291 GLY A O 1
ATOM 2367 N N . ASN A 1 292 ? 3.354 -2.028 21.873 1.00 96.75 292 ASN A N 1
ATOM 2368 C CA . ASN A 1 292 ? 3.586 -0.969 22.865 1.00 96.75 292 ASN A CA 1
ATOM 2369 C C . ASN A 1 292 ? 2.491 -0.897 23.947 1.00 96.75 292 ASN A C 1
ATOM 2371 O O . ASN A 1 292 ? 2.263 0.144 24.554 1.00 96.75 292 ASN A O 1
ATOM 2375 N N . ASP A 1 293 ? 1.813 -2.019 24.163 1.00 97.75 293 ASP A N 1
ATOM 2376 C CA . ASP A 1 293 ? 0.693 -2.199 25.081 1.00 97.75 293 ASP A CA 1
ATOM 2377 C C . ASP A 1 293 ? 1.002 -3.474 25.891 1.00 97.75 293 ASP A C 1
ATOM 2379 O O . ASP A 1 293 ? 1.039 -4.552 25.288 1.00 97.75 293 ASP A O 1
ATOM 2383 N N . PRO A 1 294 ? 1.341 -3.382 27.196 1.00 98.19 294 PRO A N 1
ATOM 2384 C CA . PRO A 1 294 ? 1.804 -4.538 27.969 1.00 98.19 294 PRO A CA 1
ATOM 2385 C C . PRO A 1 294 ? 0.772 -5.653 28.116 1.00 98.19 294 PRO A C 1
ATOM 2387 O O . PRO A 1 294 ? 1.146 -6.825 28.113 1.00 98.19 294 PRO A O 1
ATOM 2390 N N . ASP A 1 295 ? -0.513 -5.313 28.215 1.00 97.94 295 ASP A N 1
ATOM 2391 C CA . ASP A 1 295 ? -1.575 -6.302 28.385 1.00 97.94 295 ASP A CA 1
ATOM 2392 C C . ASP A 1 295 ? -1.808 -7.072 27.081 1.00 97.94 295 ASP A C 1
ATOM 2394 O O . ASP A 1 295 ? -1.820 -8.303 27.081 1.00 97.94 295 ASP A O 1
ATOM 2398 N N . ILE A 1 296 ? -1.855 -6.372 25.945 1.00 97.94 296 ILE A N 1
ATOM 2399 C CA . ILE A 1 296 ? -2.010 -7.003 24.625 1.00 97.94 296 ILE A CA 1
ATOM 2400 C C . ILE A 1 296 ? -0.744 -7.749 24.188 1.00 97.94 296 ILE A C 1
ATOM 2402 O O . ILE A 1 296 ? -0.833 -8.761 23.491 1.00 97.94 296 ILE A O 1
ATOM 2406 N N . LEU A 1 297 ? 0.444 -7.283 24.585 1.00 97.75 297 LEU A N 1
ATOM 2407 C CA . LEU A 1 297 ? 1.694 -8.007 24.347 1.00 97.75 297 LEU A CA 1
ATOM 2408 C C . LEU A 1 297 ? 1.744 -9.319 25.149 1.00 97.75 297 LEU A C 1
ATOM 2410 O O . LEU A 1 297 ? 2.213 -10.325 24.619 1.00 97.75 297 LEU A O 1
ATOM 2414 N N . LEU A 1 298 ? 1.220 -9.330 26.379 1.00 98.62 298 LEU A N 1
ATOM 2415 C CA . LEU A 1 298 ? 1.083 -10.544 27.185 1.00 98.62 298 LEU A CA 1
ATOM 2416 C C . LEU A 1 298 ? 0.026 -11.499 26.601 1.00 98.62 298 LEU A C 1
ATOM 2418 O O . LEU A 1 298 ? 0.276 -12.698 26.504 1.00 98.62 298 LEU A O 1
ATOM 2422 N N . GLU A 1 299 ? -1.119 -10.985 26.147 1.00 98.12 299 GLU A N 1
ATOM 2423 C CA . GLU A 1 299 ? -2.159 -11.795 25.493 1.00 98.12 299 GLU A CA 1
ATOM 2424 C C . GLU A 1 299 ? -1.645 -12.448 24.194 1.00 98.12 299 GLU A C 1
ATOM 2426 O O . GLU A 1 299 ? -1.861 -13.639 23.958 1.00 98.12 299 GLU A O 1
ATOM 2431 N N . ALA A 1 300 ? -0.869 -11.710 23.390 1.00 97.88 300 ALA A N 1
ATOM 2432 C CA . ALA A 1 300 ? -0.189 -12.257 22.217 1.00 97.88 300 ALA A CA 1
ATOM 2433 C C . ALA A 1 300 ? 0.835 -13.345 22.592 1.00 97.88 300 ALA A C 1
ATOM 2435 O O . ALA A 1 300 ? 0.944 -14.354 21.891 1.00 97.88 300 ALA A O 1
ATOM 2436 N N . ALA A 1 301 ? 1.555 -13.170 23.706 1.00 98.19 301 ALA A N 1
ATOM 2437 C CA . ALA A 1 301 ? 2.536 -14.131 24.203 1.00 98.19 301 ALA A CA 1
ATOM 2438 C C . ALA A 1 301 ? 1.898 -15.451 24.671 1.00 98.19 301 ALA A C 1
ATOM 2440 O O . ALA A 1 301 ? 2.394 -16.521 24.311 1.00 98.19 301 ALA A O 1
ATOM 2441 N N . TYR A 1 302 ? 0.760 -15.410 25.373 1.00 98.50 302 TYR A N 1
ATOM 2442 C CA . TYR A 1 302 ? 0.039 -16.622 25.794 1.00 98.50 302 TYR A CA 1
ATOM 2443 C C . TYR A 1 302 ? -0.420 -17.505 24.621 1.00 98.50 302 TYR A C 1
ATOM 2445 O O . TYR A 1 302 ? -0.541 -18.720 24.772 1.00 98.50 302 TYR A O 1
ATOM 2453 N N . HIS A 1 303 ? -0.629 -16.938 23.430 1.00 97.75 303 HIS A N 1
ATOM 2454 C CA . HIS A 1 303 ? -0.944 -17.718 22.229 1.00 97.75 303 HIS A CA 1
ATOM 2455 C C . HIS A 1 303 ? 0.243 -18.517 21.657 1.00 97.75 303 HIS A C 1
ATOM 2457 O O . HIS A 1 303 ? 0.011 -19.421 20.852 1.00 97.75 303 HIS A O 1
ATOM 2463 N N . VAL A 1 304 ? 1.490 -18.196 22.027 1.00 97.12 304 VAL A N 1
ATOM 2464 C CA . VAL A 1 304 ? 2.706 -18.815 21.455 1.00 97.12 304 VAL A CA 1
ATOM 2465 C C . VAL A 1 304 ? 3.619 -19.483 22.482 1.00 97.12 304 VAL A C 1
ATOM 2467 O O . VAL A 1 304 ? 4.445 -20.300 22.092 1.00 97.12 304 VAL A O 1
ATOM 2470 N N . GLU A 1 305 ? 3.450 -19.182 23.770 1.00 96.75 305 GLU A N 1
ATOM 2471 C CA . GLU A 1 305 ? 4.290 -19.642 24.884 1.00 96.75 305 GLU A CA 1
ATOM 2472 C C . GLU A 1 305 ? 4.616 -21.146 24.849 1.00 96.75 305 GLU A C 1
ATOM 2474 O O . GLU A 1 305 ? 5.782 -21.531 24.923 1.00 96.75 305 GLU A O 1
ATOM 2479 N N . SER A 1 306 ? 3.616 -22.013 24.672 1.00 95.69 306 SER A N 1
ATOM 2480 C CA . SER A 1 306 ? 3.825 -23.469 24.621 1.00 95.69 306 SER A CA 1
ATOM 2481 C C . SER A 1 306 ? 4.648 -23.930 23.409 1.00 95.69 306 SER A C 1
ATOM 2483 O O . SER A 1 306 ? 5.281 -24.989 23.446 1.00 95.69 306 SER A O 1
ATOM 2485 N N . TYR A 1 307 ? 4.690 -23.127 22.347 1.00 96.00 307 TYR A N 1
ATOM 2486 C CA . TYR A 1 307 ? 5.355 -23.425 21.081 1.00 96.00 307 TYR A CA 1
ATOM 2487 C C . TYR A 1 307 ? 6.787 -22.870 20.990 1.00 96.00 307 TYR A C 1
ATOM 2489 O O . TYR A 1 307 ? 7.487 -23.184 20.028 1.00 96.00 307 TYR A O 1
ATOM 2497 N N . CYS A 1 308 ? 7.246 -22.084 21.972 1.00 97.50 308 CYS A N 1
ATOM 2498 C CA . CYS A 1 308 ? 8.543 -21.403 21.942 1.00 97.50 308 CYS A CA 1
ATOM 2499 C C . CYS A 1 308 ? 9.411 -21.644 23.184 1.00 97.50 308 CYS A C 1
ATOM 2501 O O . CYS A 1 308 ? 8.949 -22.144 24.209 1.00 97.50 308 CYS A O 1
ATOM 2503 N N . ASP A 1 309 ? 10.687 -21.279 23.087 1.00 98.44 309 ASP A N 1
ATOM 2504 C CA . ASP A 1 309 ? 11.682 -21.363 24.163 1.00 98.44 309 ASP A CA 1
ATOM 2505 C C . ASP A 1 309 ? 12.010 -19.993 24.773 1.00 98.44 309 ASP A C 1
ATOM 2507 O O . ASP A 1 309 ? 12.511 -19.934 25.895 1.00 98.44 309 ASP A O 1
ATOM 2511 N N . TYR A 1 310 ? 11.693 -18.918 24.048 1.00 98.56 310 TYR A N 1
ATOM 2512 C CA . TYR A 1 310 ? 11.675 -17.528 24.500 1.00 98.56 310 TYR A CA 1
ATOM 2513 C C . TYR A 1 310 ? 10.555 -16.761 23.782 1.00 98.56 310 TYR A C 1
ATOM 2515 O O . TYR A 1 310 ? 10.320 -16.971 22.586 1.00 98.56 310 TYR A O 1
ATOM 2523 N N . VAL A 1 311 ? 9.941 -15.805 24.483 1.00 98.75 311 VAL A N 1
ATOM 2524 C CA . VAL A 1 311 ? 9.156 -14.726 23.861 1.00 98.75 311 VAL A CA 1
ATOM 2525 C C . VAL A 1 311 ? 10.038 -13.481 23.781 1.00 98.75 311 VAL A C 1
ATOM 2527 O O . VAL A 1 311 ? 10.557 -13.026 24.799 1.00 98.75 311 VAL A O 1
ATOM 2530 N N . ASP A 1 312 ? 10.221 -12.931 22.581 1.00 98.75 312 ASP A N 1
ATOM 2531 C CA . ASP A 1 312 ? 11.115 -11.796 22.342 1.00 98.75 312 ASP A CA 1
ATOM 2532 C C . ASP A 1 312 ? 10.352 -10.495 22.076 1.00 98.75 312 ASP A C 1
ATOM 2534 O O . ASP A 1 312 ? 9.410 -10.455 21.279 1.00 98.75 312 ASP A O 1
ATOM 2538 N N . ILE A 1 313 ? 10.800 -9.405 22.699 1.00 98.44 313 ILE A N 1
ATOM 2539 C CA . ILE A 1 313 ? 10.284 -8.060 22.437 1.00 98.44 313 ILE A CA 1
ATOM 2540 C C . ILE A 1 313 ? 11.202 -7.348 21.435 1.00 98.44 313 ILE A C 1
ATOM 2542 O O . ILE A 1 313 ? 12.377 -7.085 21.713 1.00 98.44 313 ILE A O 1
ATOM 2546 N N . ASN A 1 314 ? 10.657 -6.971 20.272 1.00 97.44 314 ASN A N 1
ATOM 2547 C CA . ASN A 1 314 ? 11.373 -6.131 19.318 1.00 97.44 314 ASN A CA 1
ATOM 2548 C C . ASN A 1 314 ? 11.462 -4.686 19.830 1.00 97.44 314 ASN A C 1
ATOM 2550 O O . ASN A 1 314 ? 10.488 -3.933 19.799 1.00 97.44 314 ASN A O 1
ATOM 2554 N N . LEU A 1 315 ? 12.675 -4.293 20.208 1.00 96.88 315 LEU A N 1
ATOM 2555 C CA . LEU A 1 315 ? 13.064 -2.956 20.659 1.00 96.88 315 LEU A CA 1
ATOM 2556 C C . LEU A 1 315 ? 14.145 -2.349 19.735 1.00 96.88 315 LEU A C 1
ATOM 2558 O O . LEU A 1 315 ? 14.844 -1.406 20.096 1.00 96.88 315 LEU A O 1
ATOM 2562 N N . GLY A 1 316 ? 14.321 -2.914 18.533 1.00 90.88 316 GLY A N 1
ATOM 2563 C CA . GLY A 1 316 ? 15.478 -2.664 17.663 1.00 90.88 316 GLY A CA 1
ATOM 2564 C C . GLY A 1 316 ? 15.157 -2.441 16.182 1.00 90.88 316 GLY A C 1
ATOM 2565 O O . GLY A 1 316 ? 16.071 -2.202 15.392 1.00 90.88 316 GLY A O 1
ATOM 2566 N N . CYS A 1 317 ? 13.887 -2.511 15.771 1.00 88.81 317 CYS A N 1
ATOM 2567 C CA . CYS A 1 317 ? 13.468 -2.216 14.400 1.00 88.81 317 CYS A CA 1
ATOM 2568 C C . CYS A 1 317 ? 13.393 -0.693 14.144 1.00 88.81 317 CYS A C 1
ATOM 2570 O O . CYS A 1 317 ? 12.570 -0.028 14.778 1.00 88.81 317 CYS A O 1
ATOM 2572 N N . PRO A 1 318 ? 14.177 -0.124 13.202 1.00 88.00 318 PRO A N 1
ATOM 2573 C CA . PRO A 1 318 ? 14.145 1.305 12.869 1.00 88.00 318 PRO A CA 1
ATOM 2574 C C . PRO A 1 318 ? 13.138 1.647 11.752 1.00 88.00 318 PRO A C 1
ATOM 2576 O O . PRO A 1 318 ? 13.065 2.791 11.304 1.00 88.00 318 PRO A O 1
ATOM 2579 N N . GLN A 1 319 ? 12.391 0.660 11.242 1.00 83.12 319 GLN A N 1
ATOM 2580 C CA . GLN A 1 319 ? 11.577 0.814 10.035 1.00 83.12 319 GLN A CA 1
ATOM 2581 C C . GLN A 1 319 ? 10.417 1.804 10.203 1.00 83.12 319 GLN A C 1
ATOM 2583 O O . GLN A 1 319 ? 9.857 1.990 11.285 1.00 83.12 319 GLN A O 1
ATOM 2588 N N . ARG A 1 320 ? 9.973 2.383 9.079 1.00 81.19 320 ARG A N 1
ATOM 2589 C CA . ARG A 1 320 ? 8.870 3.364 9.038 1.00 81.19 320 ARG A CA 1
ATOM 2590 C C . ARG A 1 320 ? 7.574 2.850 9.680 1.00 81.19 320 ARG A C 1
ATOM 2592 O O . ARG A 1 320 ? 6.819 3.656 10.220 1.00 81.19 320 ARG A O 1
ATOM 2599 N N . ILE A 1 321 ? 7.308 1.543 9.623 1.00 78.38 321 ILE A N 1
ATOM 2600 C CA . ILE A 1 321 ? 6.128 0.937 10.255 1.00 78.38 321 ILE A CA 1
ATOM 2601 C C . ILE A 1 321 ? 6.213 1.020 11.789 1.00 78.38 321 ILE A C 1
ATOM 2603 O O . ILE A 1 321 ? 5.284 1.522 12.414 1.00 78.38 321 ILE A O 1
ATOM 2607 N N . ALA A 1 322 ? 7.374 0.696 12.367 1.00 84.88 322 ALA A N 1
ATOM 2608 C CA . ALA A 1 322 ? 7.649 0.791 13.799 1.00 84.88 322 ALA A CA 1
ATOM 2609 C C . ALA A 1 322 ? 7.552 2.240 14.307 1.00 84.88 322 ALA A C 1
ATOM 2611 O O . ALA A 1 322 ? 6.915 2.497 15.326 1.00 84.88 322 ALA A O 1
ATOM 2612 N N . ARG A 1 323 ? 8.043 3.211 13.520 1.00 85.88 323 ARG A N 1
ATOM 2613 C CA . ARG A 1 323 ? 7.841 4.648 13.795 1.00 85.88 323 ARG A CA 1
ATOM 2614 C C . ARG A 1 323 ? 6.369 5.066 13.798 1.00 85.88 323 ARG A C 1
ATOM 2616 O O . ARG A 1 323 ? 6.000 6.002 14.495 1.00 85.88 323 ARG A O 1
ATOM 2623 N N . THR A 1 324 ? 5.542 4.432 12.968 1.00 83.19 324 THR A N 1
ATOM 2624 C CA . THR A 1 324 ? 4.131 4.815 12.794 1.00 83.19 324 THR A CA 1
ATOM 2625 C C . THR A 1 324 ? 3.239 4.189 13.866 1.00 83.19 324 THR A C 1
ATOM 2627 O O . THR A 1 324 ? 2.288 4.830 14.297 1.00 83.19 324 THR A O 1
ATOM 2630 N N . GLY A 1 325 ? 3.558 2.970 14.314 1.00 82.44 325 GLY A N 1
ATOM 2631 C CA . GLY A 1 325 ? 2.878 2.295 15.424 1.00 82.44 325 GLY A CA 1
ATOM 2632 C C . GLY A 1 325 ? 3.462 2.581 16.812 1.00 82.44 325 GLY A C 1
ATOM 2633 O O . GLY A 1 325 ? 2.930 2.061 17.783 1.00 82.44 325 GLY A O 1
ATOM 2634 N N . ASN A 1 326 ? 4.531 3.380 16.912 1.00 91.88 326 ASN A N 1
ATOM 2635 C CA . ASN A 1 326 ? 5.298 3.646 18.135 1.00 91.88 326 ASN A CA 1
ATOM 2636 C C . ASN A 1 326 ? 5.787 2.370 18.856 1.00 91.88 326 ASN A C 1
ATOM 2638 O O . ASN A 1 326 ? 5.492 2.158 20.029 1.00 91.88 326 ASN A O 1
ATOM 2642 N N . TYR A 1 327 ? 6.511 1.508 18.137 1.00 94.25 327 TYR A N 1
ATOM 2643 C CA . TYR A 1 327 ? 7.147 0.293 18.666 1.00 94.25 327 TYR A CA 1
ATOM 2644 C C . TYR A 1 327 ? 8.580 0.124 18.115 1.00 94.25 327 TYR A C 1
ATOM 2646 O O . TYR A 1 327 ? 9.070 0.982 17.375 1.00 94.25 327 TYR A O 1
ATOM 2654 N N . GLY A 1 328 ? 9.287 -0.964 18.447 1.00 94.12 328 GLY A N 1
ATOM 2655 C CA . GLY A 1 328 ? 10.653 -1.194 17.952 1.00 94.12 328 GLY A CA 1
ATOM 2656 C C . GLY A 1 328 ? 11.651 -0.188 18.529 1.00 94.12 328 GLY A C 1
ATOM 2657 O O . GLY A 1 328 ? 11.543 0.206 19.687 1.00 94.12 328 GLY A O 1
ATOM 2658 N N . ALA A 1 329 ? 12.593 0.289 17.709 1.00 93.56 329 ALA A N 1
ATOM 2659 C CA . ALA A 1 329 ? 13.613 1.260 18.129 1.00 93.56 329 ALA A CA 1
ATOM 2660 C C . ALA A 1 329 ? 13.047 2.655 18.492 1.00 93.56 329 ALA A C 1
ATOM 2662 O O . ALA A 1 329 ? 13.797 3.552 18.873 1.00 93.56 329 ALA A O 1
ATOM 2663 N N . PHE A 1 330 ? 11.736 2.876 18.371 1.00 96.12 330 PHE A N 1
ATOM 2664 C CA . PHE A 1 330 ? 11.074 4.113 18.803 1.00 96.12 330 PHE A CA 1
ATOM 2665 C C . PHE A 1 330 ? 10.647 4.062 20.279 1.00 96.12 330 PHE A C 1
ATOM 2667 O O . PHE A 1 330 ? 10.551 5.102 20.916 1.00 96.12 330 PHE A O 1
ATOM 2674 N N . LEU A 1 331 ? 10.557 2.868 20.879 1.00 96.44 331 LEU A N 1
ATOM 2675 C CA . LEU A 1 331 ? 10.397 2.715 22.334 1.00 96.44 331 LEU A CA 1
ATOM 2676 C C . LEU A 1 331 ? 11.670 3.076 23.117 1.00 96.44 331 LEU A C 1
ATOM 2678 O O . LEU A 1 331 ? 11.623 3.258 24.326 1.00 96.44 331 LEU A O 1
ATOM 2682 N N . MET A 1 332 ? 12.805 3.250 22.433 1.00 93.19 332 MET A N 1
ATOM 2683 C CA . MET A 1 332 ? 14.025 3.806 23.029 1.00 93.19 332 MET A CA 1
ATOM 2684 C C . MET A 1 332 ? 13.827 5.246 23.542 1.00 93.19 332 MET A C 1
ATOM 2686 O O . MET A 1 332 ? 14.604 5.698 24.378 1.00 93.19 332 MET A O 1
ATOM 2690 N N . ASP A 1 333 ? 12.786 5.948 23.075 1.00 92.94 333 ASP A N 1
ATOM 2691 C CA . ASP A 1 333 ? 12.410 7.279 23.564 1.00 92.94 333 ASP A CA 1
ATOM 2692 C C . ASP A 1 333 ? 11.480 7.221 24.811 1.00 92.94 333 ASP A C 1
ATOM 2694 O O . ASP A 1 333 ? 11.239 8.255 25.430 1.00 92.94 333 ASP A O 1
ATOM 2698 N N . ASP A 1 334 ? 10.984 6.035 25.212 1.00 96.50 334 ASP A N 1
ATOM 2699 C CA . ASP A 1 334 ? 10.083 5.810 26.363 1.00 96.50 334 ASP A CA 1
ATOM 2700 C C . ASP A 1 334 ? 10.526 4.587 27.198 1.00 96.50 334 ASP A C 1
ATOM 2702 O O . ASP A 1 334 ? 9.977 3.482 27.129 1.00 96.50 334 ASP A O 1
ATOM 2706 N N . LEU A 1 335 ? 11.573 4.789 28.003 1.00 97.44 335 LEU A N 1
ATOM 2707 C CA . LEU A 1 335 ? 12.130 3.748 28.873 1.00 97.44 335 LEU A CA 1
ATOM 2708 C C . LEU A 1 335 ? 11.158 3.230 29.959 1.00 97.44 335 LEU A C 1
ATOM 2710 O O . LEU A 1 335 ? 11.200 2.026 30.225 1.00 97.44 335 LEU A O 1
ATOM 2714 N N . PRO A 1 336 ? 10.282 4.052 30.580 1.00 98.12 336 PRO A N 1
ATOM 2715 C CA . PRO A 1 336 ? 9.231 3.555 31.472 1.00 98.12 336 PRO A CA 1
ATOM 2716 C C . PRO A 1 336 ? 8.277 2.563 30.796 1.00 98.12 336 PRO A C 1
ATOM 2718 O O . PRO A 1 336 ? 7.956 1.534 31.394 1.00 98.12 336 PRO A O 1
ATOM 2721 N N . LEU A 1 337 ? 7.864 2.820 29.549 1.00 98.00 337 LEU A N 1
ATOM 2722 C CA . LEU A 1 337 ? 7.044 1.877 28.786 1.00 98.00 337 LEU A CA 1
ATOM 2723 C C . LEU A 1 337 ? 7.821 0.602 28.438 1.00 98.00 337 LEU A C 1
ATOM 2725 O O . LEU A 1 337 ? 7.296 -0.491 28.623 1.00 98.00 337 LEU A O 1
ATOM 2729 N N . VAL A 1 338 ? 9.088 0.699 28.013 1.00 98.50 338 VAL A N 1
ATOM 2730 C CA . VAL A 1 338 ? 9.924 -0.501 27.796 1.00 98.50 338 VAL A CA 1
ATOM 2731 C C . VAL A 1 338 ? 10.018 -1.350 29.060 1.00 98.50 338 VAL A C 1
ATOM 2733 O O . VAL A 1 338 ? 9.838 -2.567 28.995 1.00 98.50 338 VAL A O 1
ATOM 2736 N N . LYS A 1 339 ? 10.262 -0.715 30.210 1.00 98.50 339 LYS A N 1
ATOM 2737 C CA . LYS A 1 339 ? 10.328 -1.406 31.494 1.00 98.50 339 LYS A CA 1
ATOM 2738 C C . LYS A 1 339 ? 9.018 -2.147 31.794 1.00 98.50 339 LYS A C 1
ATOM 2740 O O . LYS A 1 339 ? 9.068 -3.333 32.111 1.00 98.50 339 LYS A O 1
ATOM 2745 N N . SER A 1 340 ? 7.862 -1.496 31.637 1.00 98.56 340 SER A N 1
ATOM 2746 C CA . SER A 1 340 ? 6.565 -2.127 31.922 1.00 98.56 340 SER A CA 1
ATOM 2747 C C . SER A 1 340 ? 6.224 -3.272 30.961 1.00 98.56 340 SER A C 1
ATOM 2749 O O . SER A 1 340 ? 5.657 -4.270 31.402 1.00 98.56 340 SER A O 1
ATOM 2751 N N . LEU A 1 341 ? 6.623 -3.192 29.684 1.00 98.56 341 LEU A N 1
ATOM 2752 C CA . LEU A 1 341 ? 6.491 -4.290 28.715 1.00 98.56 341 LEU A CA 1
ATOM 2753 C C . LEU A 1 341 ? 7.279 -5.534 29.169 1.00 98.56 341 LEU A C 1
ATOM 2755 O O . LEU A 1 341 ? 6.741 -6.641 29.159 1.00 98.56 341 LEU A O 1
ATOM 2759 N N . VAL A 1 342 ? 8.535 -5.358 29.598 1.00 98.69 342 VAL A N 1
ATOM 2760 C CA . VAL A 1 342 ? 9.394 -6.468 30.049 1.00 98.69 342 VAL A CA 1
ATOM 2761 C C . VAL A 1 342 ? 8.919 -7.031 31.389 1.00 98.69 342 VAL A C 1
ATOM 2763 O O . VAL A 1 342 ? 8.706 -8.239 31.476 1.00 98.69 342 VAL A O 1
ATOM 2766 N N . GLU A 1 343 ? 8.672 -6.186 32.400 1.00 98.56 343 GLU A N 1
ATOM 2767 C CA . GLU A 1 343 ? 8.191 -6.627 33.721 1.00 98.56 343 GLU A CA 1
ATOM 2768 C C . GLU A 1 343 ? 6.860 -7.384 33.613 1.00 98.56 343 GLU A C 1
ATOM 2770 O O . GLU A 1 343 ? 6.682 -8.418 34.264 1.00 98.56 343 GLU A O 1
ATOM 2775 N N . LYS A 1 344 ? 5.932 -6.914 32.764 1.00 98.56 344 LYS A N 1
ATOM 2776 C CA . LYS A 1 344 ? 4.637 -7.570 32.550 1.00 98.56 344 LYS A CA 1
ATOM 2777 C C . LYS A 1 344 ? 4.819 -8.988 32.013 1.00 98.56 344 LYS A C 1
ATOM 2779 O O . LYS A 1 344 ? 4.234 -9.909 32.581 1.00 98.56 344 LYS A O 1
ATOM 2784 N N . LEU A 1 345 ? 5.624 -9.186 30.968 1.00 98.44 345 LEU A N 1
ATOM 2785 C CA . LEU A 1 345 ? 5.833 -10.521 30.402 1.00 98.44 345 LEU A CA 1
ATOM 2786 C C . LEU A 1 345 ? 6.671 -11.409 31.340 1.00 98.44 345 LEU A C 1
ATOM 2788 O O . LEU A 1 345 ? 6.265 -12.531 31.628 1.00 98.44 345 LEU A O 1
ATOM 2792 N N . ALA A 1 346 ? 7.775 -10.902 31.897 1.00 97.69 346 ALA A N 1
ATOM 2793 C CA . ALA A 1 346 ? 8.687 -11.680 32.745 1.00 97.69 346 ALA A CA 1
ATOM 2794 C C . ALA A 1 346 ? 8.078 -12.106 34.097 1.00 97.69 346 ALA A C 1
ATOM 2796 O O . ALA A 1 346 ? 8.551 -13.060 34.715 1.00 97.69 346 ALA A O 1
ATOM 2797 N N . THR A 1 347 ? 7.020 -11.424 34.550 1.00 97.50 347 THR A N 1
ATOM 2798 C CA . THR A 1 347 ? 6.248 -11.801 35.748 1.00 97.50 347 THR A CA 1
ATOM 2799 C C . THR A 1 347 ? 5.167 -12.850 35.458 1.00 97.50 347 THR A C 1
ATOM 2801 O O . THR A 1 347 ? 4.815 -13.615 36.354 1.00 97.50 347 THR A O 1
ATOM 2804 N N . ASN A 1 348 ? 4.609 -12.876 34.241 1.00 98.25 348 ASN A N 1
ATOM 2805 C CA . ASN A 1 348 ? 3.362 -13.594 33.935 1.00 98.25 348 ASN A CA 1
ATOM 2806 C C . ASN A 1 348 ? 3.513 -14.774 32.956 1.00 98.25 348 ASN A C 1
ATOM 2808 O O . ASN A 1 348 ? 2.561 -15.545 32.810 1.00 98.25 348 ASN A O 1
ATOM 2812 N N . LEU A 1 349 ? 4.672 -14.923 32.308 1.00 96.75 349 LEU A N 1
ATOM 2813 C CA . LEU A 1 349 ? 5.021 -16.069 31.463 1.00 96.75 349 LEU A CA 1
ATOM 2814 C C . LEU A 1 349 ? 5.848 -17.111 32.235 1.00 96.75 349 LEU A C 1
ATOM 2816 O O . LEU A 1 349 ? 6.643 -16.794 33.120 1.00 96.75 349 LEU A O 1
ATOM 2820 N N . THR A 1 350 ? 5.675 -18.375 31.861 1.00 94.88 350 THR A N 1
ATOM 2821 C CA . THR A 1 350 ? 6.502 -19.519 32.271 1.00 94.88 350 THR A CA 1
ATOM 2822 C C . THR A 1 350 ? 7.741 -19.691 31.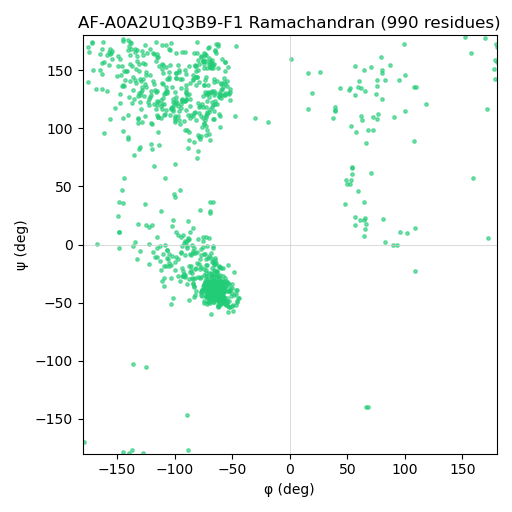388 1.00 94.88 350 THR A C 1
ATOM 2824 O O . THR A 1 350 ? 8.767 -20.179 31.870 1.00 94.88 350 THR A O 1
ATOM 2827 N N . VAL A 1 351 ? 7.675 -19.272 30.118 1.00 96.44 351 VAL A N 1
ATOM 2828 C CA . VAL A 1 351 ? 8.849 -19.143 29.239 1.00 96.44 351 VAL A CA 1
ATOM 2829 C C . VAL A 1 351 ? 9.557 -17.801 29.465 1.00 96.44 351 VAL A C 1
ATOM 2831 O O . VAL A 1 351 ? 8.896 -16.786 29.690 1.00 96.44 351 VAL A O 1
ATOM 2834 N N . PRO A 1 352 ? 10.899 -17.757 29.414 1.00 97.81 352 PRO A N 1
ATOM 2835 C CA . PRO A 1 352 ? 11.638 -16.524 29.648 1.00 97.81 352 PRO A CA 1
ATOM 2836 C C . PRO A 1 352 ? 11.454 -15.494 28.528 1.00 97.81 352 PRO A C 1
ATOM 2838 O O . PRO A 1 352 ? 11.246 -15.822 27.358 1.00 97.81 352 PRO A O 1
ATOM 2841 N N . VAL A 1 353 ? 11.606 -14.225 28.906 1.00 98.56 353 VAL A N 1
ATOM 2842 C CA . VAL A 1 353 ? 11.572 -13.082 27.989 1.00 98.56 353 VAL A CA 1
ATOM 2843 C C . VAL A 1 353 ? 12.973 -12.783 27.469 1.00 98.56 353 VAL A C 1
ATOM 2845 O O . VAL A 1 353 ? 13.931 -12.760 28.246 1.00 98.56 353 VAL A O 1
ATOM 2848 N N . SER A 1 354 ? 13.089 -12.496 26.176 1.00 98.62 354 SER A N 1
ATOM 2849 C CA . SER A 1 354 ? 14.275 -11.874 25.582 1.00 98.62 354 SER A CA 1
ATOM 2850 C C . SER A 1 354 ? 13.945 -10.512 24.967 1.00 98.62 354 SER A C 1
ATOM 2852 O O . SER A 1 354 ? 12.781 -10.155 24.771 1.00 98.62 354 SER A O 1
ATOM 2854 N N . CYS A 1 355 ? 14.969 -9.706 24.697 1.00 98.69 355 CYS A N 1
ATOM 2855 C CA . CYS A 1 355 ? 14.810 -8.386 24.086 1.00 98.69 355 CYS A CA 1
ATOM 2856 C C . CYS A 1 355 ? 15.833 -8.166 22.976 1.00 98.69 355 CYS A C 1
ATOM 2858 O O . CYS A 1 355 ? 17.041 -8.214 23.226 1.00 98.69 355 CYS A O 1
ATOM 2860 N N . LYS A 1 356 ? 15.365 -7.831 21.768 1.00 98.12 356 LYS A N 1
ATOM 2861 C CA . LYS A 1 356 ? 16.239 -7.460 20.651 1.00 98.12 356 LYS A CA 1
ATOM 2862 C C . LYS A 1 356 ? 16.314 -5.944 20.473 1.00 98.12 356 LYS A C 1
ATOM 2864 O O . LYS A 1 356 ? 15.353 -5.330 20.010 1.00 98.12 356 LYS A O 1
ATOM 2869 N N . ILE A 1 357 ? 17.473 -5.355 20.768 1.00 97.88 357 ILE A N 1
ATOM 2870 C CA . ILE A 1 357 ? 17.696 -3.899 20.829 1.00 97.88 357 ILE A CA 1
ATOM 2871 C C . ILE A 1 357 ? 18.588 -3.358 19.697 1.00 97.88 357 ILE A C 1
ATOM 2873 O O . ILE A 1 357 ? 19.220 -4.110 18.947 1.00 97.88 357 ILE A O 1
ATOM 2877 N N . ARG A 1 358 ? 18.665 -2.025 19.619 1.00 96.50 358 ARG A N 1
ATOM 2878 C CA . ARG A 1 358 ? 19.744 -1.245 18.984 1.00 96.50 358 ARG A CA 1
ATOM 2879 C C . ARG A 1 358 ? 20.488 -0.423 20.046 1.00 96.50 358 ARG A C 1
ATOM 2881 O O . ARG A 1 358 ? 19.990 -0.270 21.160 1.00 96.50 358 ARG A O 1
ATOM 2888 N N . THR A 1 359 ? 21.675 0.088 19.726 1.00 96.88 359 THR A N 1
ATOM 2889 C CA . THR A 1 359 ? 22.461 0.927 20.651 1.00 96.88 359 THR A CA 1
ATOM 2890 C C . THR A 1 359 ? 21.941 2.369 20.706 1.00 96.88 359 THR A C 1
ATOM 2892 O O . THR A 1 359 ? 21.326 2.870 19.765 1.00 96.88 359 THR A O 1
ATOM 2895 N N . PHE A 1 360 ? 22.196 3.077 21.806 1.00 97.06 360 PHE A N 1
ATOM 2896 C CA . PHE A 1 360 ? 22.071 4.537 21.845 1.00 97.06 360 PHE A CA 1
ATOM 2897 C C . PHE A 1 360 ? 23.345 5.196 21.283 1.00 97.06 360 PHE A C 1
ATOM 2899 O O . PHE A 1 360 ? 24.428 4.623 21.420 1.00 97.06 360 PHE A O 1
ATOM 2906 N N . PRO A 1 361 ? 23.271 6.429 20.736 1.00 94.19 361 PRO A N 1
ATOM 2907 C CA . PRO A 1 361 ? 24.450 7.175 20.274 1.00 94.19 361 PRO A CA 1
ATOM 2908 C C . PRO A 1 361 ? 25.521 7.416 21.349 1.00 94.19 361 PRO A C 1
ATOM 2910 O O . PRO A 1 361 ? 26.676 7.679 21.027 1.00 94.19 361 PRO A O 1
ATOM 2913 N N . LYS A 1 362 ? 25.154 7.326 22.633 1.00 96.38 362 LYS A N 1
ATOM 2914 C CA . LYS A 1 362 ? 26.089 7.309 23.761 1.00 96.38 362 LYS A CA 1
ATOM 2915 C C . LYS A 1 362 ? 26.120 5.912 24.370 1.00 96.38 362 LYS A C 1
ATOM 2917 O O . LYS A 1 362 ? 25.082 5.364 24.748 1.00 96.38 362 LYS A O 1
ATOM 2922 N N . LEU A 1 363 ? 27.324 5.372 24.556 1.00 96.44 363 LEU A N 1
ATOM 2923 C CA . LEU A 1 363 ? 27.507 4.052 25.160 1.00 96.44 363 LEU A CA 1
ATOM 2924 C C . LEU A 1 363 ? 26.884 3.974 26.563 1.00 96.44 363 LEU A C 1
ATOM 2926 O O . LEU A 1 363 ? 26.144 3.038 26.837 1.00 96.44 363 LEU A O 1
ATOM 2930 N N . LYS A 1 364 ? 27.093 4.989 27.416 1.00 97.50 364 LYS A N 1
ATOM 2931 C CA . LYS A 1 364 ? 26.526 5.045 28.778 1.00 97.50 364 LYS A CA 1
ATOM 2932 C C . LYS A 1 364 ? 25.007 4.840 28.802 1.00 97.50 364 LYS A C 1
ATOM 2934 O O . LYS A 1 364 ? 24.510 4.123 29.664 1.00 97.50 364 LYS A O 1
ATOM 2939 N N . ASP A 1 365 ? 24.288 5.419 27.846 1.00 97.50 365 ASP A N 1
ATOM 2940 C CA . ASP A 1 365 ? 22.828 5.322 27.788 1.00 97.50 365 ASP A CA 1
ATOM 2941 C C . ASP A 1 365 ? 22.397 3.912 27.343 1.00 97.50 365 ASP A C 1
ATOM 2943 O O . ASP A 1 365 ? 21.441 3.360 27.880 1.00 97.50 365 ASP A O 1
ATOM 2947 N N . THR A 1 366 ? 23.190 3.261 26.480 1.00 98.31 366 THR A N 1
ATOM 2948 C CA . THR A 1 366 ? 23.049 1.825 26.164 1.00 98.31 366 THR A CA 1
ATOM 2949 C C . THR A 1 366 ? 23.290 0.945 27.395 1.00 98.31 366 THR A C 1
ATOM 2951 O O . THR A 1 366 ? 22.513 0.028 27.641 1.00 98.31 366 THR A O 1
ATOM 2954 N N . LEU A 1 367 ? 24.324 1.230 28.198 1.00 98.50 367 LEU A N 1
ATOM 2955 C CA . LEU A 1 367 ? 24.640 0.457 29.410 1.00 98.50 367 LEU A CA 1
ATOM 2956 C C . LEU A 1 367 ? 23.574 0.618 30.505 1.00 98.50 367 LEU A C 1
ATOM 2958 O O . LEU A 1 367 ? 23.249 -0.348 31.192 1.00 98.50 367 LEU A O 1
ATOM 2962 N N . ASN A 1 368 ? 22.991 1.811 30.642 1.00 98.25 368 ASN A N 1
ATOM 2963 C CA . ASN A 1 368 ? 21.834 2.036 31.512 1.00 98.25 368 ASN A CA 1
ATOM 2964 C C . ASN A 1 368 ? 20.605 1.255 31.013 1.00 98.25 368 ASN A C 1
ATOM 2966 O O . ASN A 1 368 ? 19.879 0.667 31.811 1.00 98.25 368 ASN A O 1
ATOM 2970 N N . TYR A 1 369 ? 20.380 1.234 29.695 1.00 98.38 369 TYR A N 1
ATOM 2971 C CA . TYR A 1 369 ? 19.233 0.570 29.079 1.00 98.38 369 TYR A CA 1
ATOM 2972 C C . TYR A 1 369 ? 19.256 -0.950 29.262 1.00 98.38 369 TYR A C 1
ATOM 2974 O O . TYR A 1 369 ? 18.257 -1.523 29.682 1.00 98.38 369 TYR A O 1
ATOM 2982 N N . VAL A 1 370 ? 20.393 -1.611 29.019 1.00 98.50 370 VAL A N 1
ATOM 2983 C CA . VAL A 1 370 ? 20.490 -3.076 29.179 1.00 98.50 370 VAL A CA 1
ATOM 2984 C C . VAL A 1 370 ? 20.349 -3.524 30.633 1.00 98.50 370 VAL A C 1
ATOM 2986 O O . VAL A 1 370 ? 19.763 -4.574 30.878 1.00 98.50 370 VAL A O 1
ATOM 2989 N N . LYS A 1 371 ? 20.782 -2.697 31.593 1.00 98.44 371 LYS A N 1
ATOM 2990 C CA . LYS A 1 371 ? 20.541 -2.935 33.023 1.00 98.44 371 LYS A CA 1
ATOM 2991 C C . LYS A 1 371 ? 19.070 -2.780 33.390 1.00 98.44 371 LYS A C 1
ATOM 2993 O O . LYS A 1 371 ? 18.529 -3.661 34.036 1.00 98.44 371 LYS A O 1
ATOM 2998 N N . LEU A 1 372 ? 18.391 -1.749 32.881 1.00 98.56 372 LEU A N 1
ATOM 2999 C CA . LEU A 1 372 ? 16.937 -1.605 33.031 1.00 98.56 372 LEU A CA 1
ATOM 3000 C C . LEU A 1 372 ? 16.167 -2.809 32.459 1.00 98.56 372 LEU A C 1
ATOM 3002 O O . LEU A 1 372 ? 15.140 -3.181 33.020 1.00 98.56 372 LEU A O 1
ATOM 3006 N N . LEU A 1 373 ? 16.651 -3.428 31.375 1.00 98.62 373 LEU A N 1
ATOM 3007 C CA . LEU A 1 373 ? 16.068 -4.658 30.824 1.00 98.62 373 LEU A CA 1
ATOM 3008 C C . LEU A 1 373 ? 16.333 -5.877 31.729 1.00 98.62 373 LEU A C 1
ATOM 3010 O O . LEU A 1 373 ? 15.407 -6.645 31.980 1.00 98.62 373 LEU A O 1
ATOM 3014 N N . GLU A 1 374 ? 17.560 -6.053 32.231 1.00 98.25 374 GLU A N 1
ATOM 3015 C CA . GLU A 1 374 ? 17.916 -7.123 33.182 1.00 98.25 374 GLU A CA 1
ATOM 3016 C C . GLU A 1 374 ? 17.123 -7.002 34.499 1.00 98.25 374 GLU A C 1
ATOM 3018 O O . GLU A 1 374 ? 16.467 -7.960 34.909 1.00 98.25 374 GLU A O 1
ATOM 3023 N N . ASP A 1 375 ? 17.085 -5.808 35.102 1.00 97.69 375 ASP A N 1
ATOM 3024 C CA . ASP A 1 375 ? 16.319 -5.485 36.316 1.00 97.69 375 ASP A CA 1
ATOM 3025 C C . ASP A 1 375 ? 14.808 -5.729 36.138 1.00 97.69 375 ASP A C 1
ATOM 3027 O O . ASP A 1 375 ? 14.116 -6.096 37.088 1.00 97.69 375 ASP A O 1
ATOM 3031 N N . ALA A 1 376 ? 14.286 -5.539 34.921 1.00 98.06 376 ALA A N 1
ATOM 3032 C CA . ALA A 1 376 ? 12.894 -5.813 34.562 1.00 98.06 376 ALA A CA 1
ATOM 3033 C C . ALA A 1 376 ? 12.585 -7.312 34.350 1.00 98.06 376 ALA A C 1
ATOM 3035 O O . ALA A 1 376 ? 11.433 -7.672 34.107 1.00 98.06 376 ALA A O 1
ATOM 3036 N N . GLY A 1 377 ? 13.586 -8.197 34.435 1.00 97.19 377 GLY A N 1
ATOM 3037 C CA . GLY A 1 377 ? 13.429 -9.646 34.281 1.00 97.19 377 GLY A CA 1
ATOM 3038 C C . GLY A 1 377 ? 13.724 -10.193 32.880 1.00 97.19 377 GLY A C 1
ATOM 3039 O O . GLY A 1 377 ? 13.454 -11.370 32.619 1.00 97.19 377 GLY A O 1
ATOM 3040 N N . CYS A 1 378 ? 14.301 -9.391 31.977 1.00 98.19 378 CYS A N 1
ATOM 3041 C CA . CYS A 1 378 ? 14.818 -9.906 30.710 1.00 98.19 378 CYS A CA 1
ATOM 3042 C C . CYS A 1 378 ? 15.886 -10.979 30.974 1.00 98.19 378 CYS A C 1
ATOM 3044 O O . CYS A 1 378 ? 16.768 -10.808 31.811 1.00 98.19 378 CYS A O 1
ATOM 3046 N N . SER A 1 379 ? 15.802 -12.100 30.261 1.00 98.00 379 SER A N 1
ATOM 3047 C CA . SER A 1 379 ? 16.643 -13.285 30.474 1.00 98.00 379 SER A CA 1
ATOM 3048 C C . SER A 1 379 ? 17.609 -13.570 29.317 1.00 98.00 379 SER A C 1
ATOM 3050 O O . SER A 1 379 ? 18.356 -14.545 29.386 1.00 98.00 379 SER A O 1
ATOM 3052 N N . LEU A 1 380 ? 17.585 -12.760 28.251 1.00 98.56 380 LEU A N 1
ATOM 3053 C CA . LEU A 1 380 ? 18.562 -12.754 27.154 1.00 98.56 380 LEU A CA 1
ATOM 3054 C C . LEU A 1 380 ? 18.447 -11.441 26.359 1.00 98.56 380 LEU A C 1
ATOM 3056 O O . LEU A 1 380 ? 17.341 -11.053 25.979 1.00 98.56 380 LEU A O 1
ATOM 3060 N N . ILE A 1 381 ? 19.565 -10.775 26.049 1.00 98.56 381 ILE A N 1
ATOM 3061 C CA . ILE A 1 381 ? 19.565 -9.535 25.244 1.00 98.56 381 ILE A CA 1
ATOM 3062 C C . ILE A 1 381 ? 20.282 -9.750 23.906 1.00 98.56 381 ILE A C 1
ATOM 3064 O O . ILE A 1 381 ? 21.466 -10.071 23.861 1.00 98.56 381 ILE A O 1
ATOM 3068 N N . ALA A 1 382 ? 19.582 -9.505 22.798 1.00 98.50 382 ALA A N 1
ATOM 3069 C CA . ALA A 1 382 ? 20.147 -9.536 21.453 1.00 98.50 382 ALA A CA 1
ATOM 3070 C C . ALA A 1 382 ? 20.462 -8.111 20.963 1.00 98.50 382 ALA A C 1
ATOM 3072 O O . ALA A 1 382 ? 19.563 -7.333 20.634 1.00 98.50 382 ALA A O 1
ATOM 3073 N N . VAL A 1 383 ? 21.744 -7.753 20.897 1.00 97.88 383 VAL A N 1
ATOM 3074 C CA . VAL A 1 383 ? 22.203 -6.394 20.575 1.00 97.88 383 VAL A CA 1
ATOM 3075 C C . VAL A 1 383 ? 22.547 -6.287 19.095 1.00 97.88 383 VAL A C 1
ATOM 3077 O O . VAL A 1 383 ? 23.531 -6.869 18.636 1.00 97.88 383 VAL A O 1
ATOM 3080 N N . HIS A 1 384 ? 21.800 -5.483 18.334 1.00 95.88 384 HIS A N 1
ATOM 3081 C CA . HIS A 1 384 ? 22.341 -4.977 17.075 1.00 95.88 384 HIS A CA 1
ATOM 3082 C C . HIS A 1 384 ? 23.291 -3.814 17.383 1.00 95.88 384 HIS A C 1
ATOM 3084 O O . HIS A 1 384 ? 22.857 -2.790 17.903 1.00 95.88 384 HIS A O 1
ATOM 3090 N N . GLY A 1 385 ? 24.574 -3.952 17.027 1.00 92.50 385 GLY A N 1
ATOM 3091 C CA . GLY A 1 385 ? 25.625 -2.950 17.283 1.00 92.50 385 GLY A CA 1
ATOM 3092 C C . GLY A 1 385 ? 25.519 -1.640 16.483 1.00 92.50 385 GLY A C 1
ATOM 3093 O O . GLY A 1 385 ? 26.538 -1.027 16.198 1.00 92.50 385 GLY A O 1
ATOM 3094 N N . ARG A 1 386 ? 24.320 -1.232 16.062 1.00 93.75 386 ARG A N 1
ATOM 3095 C CA . ARG A 1 386 ? 24.045 0.031 15.361 1.00 93.75 386 ARG A CA 1
ATOM 3096 C C . ARG A 1 386 ? 22.974 0.802 16.118 1.00 93.75 386 ARG A C 1
ATOM 3098 O O . ARG A 1 386 ? 22.054 0.197 16.673 1.00 93.75 386 ARG A O 1
ATOM 3105 N N . THR A 1 387 ? 23.047 2.121 16.068 1.00 94.69 387 THR A N 1
ATOM 3106 C CA . THR A 1 387 ? 22.018 3.027 16.577 1.00 94.69 387 THR A CA 1
ATOM 3107 C C . THR A 1 387 ? 20.765 3.000 15.710 1.00 94.69 387 THR A C 1
ATOM 3109 O O . THR A 1 387 ? 20.760 2.437 14.616 1.00 94.69 387 THR A O 1
ATOM 3112 N N . ARG A 1 388 ? 19.663 3.597 16.176 1.00 92.62 388 ARG A N 1
ATOM 3113 C CA . ARG A 1 388 ? 18.398 3.682 15.420 1.00 92.62 388 ARG A CA 1
ATOM 3114 C C . ARG A 1 388 ? 18.554 4.262 14.009 1.00 92.62 388 ARG A C 1
ATOM 3116 O O . ARG A 1 388 ? 17.876 3.803 13.089 1.00 92.62 388 ARG A O 1
ATOM 3123 N N . ASP A 1 389 ? 19.392 5.279 13.857 1.00 89.38 389 ASP A N 1
ATOM 3124 C CA . ASP A 1 389 ? 19.417 6.108 12.653 1.00 89.38 389 ASP A CA 1
ATOM 3125 C C . ASP A 1 389 ? 20.437 5.630 11.603 1.00 89.38 389 ASP A C 1
ATOM 3127 O O . ASP A 1 389 ? 20.224 5.869 10.413 1.00 89.38 389 ASP A O 1
ATOM 3131 N N . GLU A 1 390 ? 21.440 4.846 12.012 1.00 83.06 390 GLU A N 1
ATOM 3132 C CA . GLU A 1 390 ? 22.358 4.118 11.121 1.00 83.06 390 GLU A CA 1
ATOM 3133 C C . GLU A 1 390 ? 21.633 3.024 10.305 1.00 83.06 390 GLU A C 1
ATOM 3135 O O . GLU A 1 390 ? 20.747 2.303 10.789 1.00 83.06 390 GLU A O 1
ATOM 3140 N N . ARG A 1 391 ? 22.005 2.899 9.032 1.00 75.50 391 ARG A N 1
ATOM 3141 C CA . ARG A 1 391 ? 21.446 1.993 8.022 1.00 75.50 391 ARG A CA 1
ATOM 3142 C C . ARG A 1 391 ? 22.180 0.643 8.027 1.00 75.50 391 ARG A C 1
ATOM 3144 O O . ARG A 1 391 ? 22.478 0.085 9.084 1.00 75.50 391 ARG A O 1
ATOM 3151 N N . THR A 1 392 ? 22.311 0.027 6.854 1.00 68.06 392 THR A N 1
ATOM 3152 C CA . THR A 1 392 ? 22.846 -1.326 6.652 1.00 68.06 392 THR A CA 1
ATOM 3153 C C . THR A 1 392 ? 24.285 -1.351 6.135 1.00 68.06 392 THR A C 1
ATOM 3155 O O . THR A 1 392 ? 24.888 -2.424 6.159 1.00 68.06 392 THR A O 1
ATOM 3158 N N . HIS A 1 393 ? 24.853 -0.208 5.729 1.00 69.38 393 HIS A N 1
ATOM 3159 C CA . HIS A 1 393 ? 26.215 -0.112 5.182 1.00 69.38 393 HIS A CA 1
ATOM 3160 C C . HIS A 1 393 ? 27.252 0.302 6.240 1.00 69.38 393 HIS A C 1
ATOM 3162 O O . HIS A 1 393 ? 28.412 -0.089 6.161 1.00 69.38 393 HIS A O 1
ATOM 3168 N N . GLU A 1 394 ? 26.832 1.030 7.273 1.00 77.50 394 GLU A N 1
ATOM 3169 C CA . GLU A 1 394 ? 27.641 1.389 8.434 1.00 77.50 394 GLU A CA 1
ATOM 3170 C C . GLU A 1 394 ? 28.050 0.128 9.213 1.00 77.50 394 GLU A C 1
ATOM 3172 O O . GLU A 1 394 ? 27.260 -0.809 9.369 1.00 77.50 394 GLU A O 1
ATOM 3177 N N . ARG A 1 395 ? 29.283 0.064 9.723 1.00 83.69 395 ARG A N 1
ATOM 3178 C CA . ARG A 1 395 ? 29.776 -1.116 10.450 1.00 83.69 395 ARG A CA 1
ATOM 3179 C C . ARG A 1 395 ? 29.140 -1.204 11.841 1.00 83.69 395 ARG A C 1
ATOM 3181 O O . ARG A 1 395 ? 29.164 -0.235 12.590 1.00 83.69 395 ARG A O 1
ATOM 3188 N N . ALA A 1 396 ? 28.613 -2.372 12.208 1.00 88.38 396 ALA A N 1
ATOM 3189 C CA . ALA A 1 396 ? 28.156 -2.625 13.570 1.00 88.38 396 ALA A CA 1
ATOM 3190 C C . ALA A 1 396 ? 29.327 -2.513 14.564 1.00 88.38 396 ALA A C 1
ATOM 3192 O O . ALA A 1 396 ? 30.368 -3.151 14.405 1.00 88.38 396 ALA A O 1
ATOM 3193 N N . ASN A 1 397 ? 29.141 -1.704 15.602 1.00 94.12 397 ASN A N 1
ATOM 3194 C CA . ASN A 1 397 ? 30.102 -1.473 16.666 1.00 94.12 397 ASN A CA 1
ATOM 3195 C C . ASN A 1 397 ? 30.106 -2.661 17.643 1.00 94.12 397 ASN A C 1
ATOM 3197 O O . ASN A 1 397 ? 29.308 -2.724 18.580 1.00 94.12 397 ASN A O 1
ATOM 3201 N N . TRP A 1 398 ? 31.005 -3.614 17.403 1.00 95.38 398 TRP A N 1
ATOM 3202 C CA . TRP A 1 398 ? 31.195 -4.783 18.260 1.00 95.38 398 TRP A CA 1
ATOM 3203 C C . TRP A 1 398 ? 31.751 -4.420 19.651 1.00 95.38 398 TRP A C 1
ATOM 3205 O O . TRP A 1 398 ? 31.330 -5.033 20.626 1.00 95.38 398 TRP A O 1
ATOM 3215 N N . GLU A 1 399 ? 32.561 -3.368 19.803 1.00 96.75 399 GLU A N 1
ATOM 3216 C CA . GLU A 1 399 ? 33.041 -2.910 21.126 1.00 96.75 399 GLU A CA 1
ATOM 3217 C C . GLU A 1 399 ? 31.903 -2.405 22.029 1.00 96.75 399 GLU A C 1
ATOM 3219 O O . GLU A 1 399 ? 31.914 -2.604 23.246 1.00 96.75 399 GLU A O 1
ATOM 3224 N N . ALA A 1 400 ? 30.858 -1.809 21.446 1.00 96.50 400 ALA A N 1
ATOM 3225 C CA . ALA A 1 400 ? 29.638 -1.471 22.177 1.00 96.50 400 ALA A CA 1
ATOM 3226 C C . ALA A 1 400 ? 28.854 -2.725 22.611 1.00 96.50 400 ALA A C 1
ATOM 3228 O O . ALA A 1 400 ? 28.251 -2.722 23.684 1.00 96.50 400 ALA A O 1
ATOM 3229 N N . ILE A 1 401 ? 28.892 -3.810 21.823 1.00 98.06 401 ILE A N 1
ATOM 3230 C CA . ILE A 1 401 ? 28.310 -5.107 22.209 1.00 98.06 401 ILE A CA 1
ATOM 3231 C C . ILE A 1 401 ? 29.143 -5.756 23.322 1.00 98.06 401 ILE A C 1
ATOM 3233 O O . ILE A 1 401 ? 28.560 -6.204 24.307 1.00 98.06 401 ILE A O 1
ATOM 3237 N N . LYS A 1 402 ? 30.483 -5.730 23.235 1.00 98.38 402 LYS A N 1
ATOM 3238 C CA . LYS A 1 402 ? 31.372 -6.154 24.330 1.00 98.38 402 LYS A CA 1
ATOM 3239 C C . LYS A 1 402 ? 31.056 -5.399 25.620 1.00 98.38 402 LYS A C 1
ATOM 3241 O O . LYS A 1 402 ? 30.851 -6.003 26.664 1.00 98.38 402 LYS A O 1
ATOM 3246 N N . SER A 1 403 ? 30.945 -4.078 25.529 1.00 98.38 403 SER A N 1
ATOM 3247 C CA . SER A 1 403 ? 30.636 -3.218 26.673 1.00 98.38 403 SER A CA 1
ATOM 3248 C C . SER A 1 403 ? 29.271 -3.534 27.301 1.00 98.38 403 SER A C 1
ATOM 3250 O O . SER A 1 403 ? 29.113 -3.386 28.508 1.00 98.38 403 SER A O 1
ATOM 3252 N N . VAL A 1 404 ? 28.284 -3.978 26.509 1.00 98.31 404 VAL A N 1
ATOM 3253 C CA . VAL A 1 404 ? 27.012 -4.516 27.027 1.00 98.31 404 VAL A CA 1
ATOM 3254 C C . VAL A 1 404 ? 27.221 -5.878 27.691 1.00 98.31 404 VAL A C 1
ATOM 3256 O O . VAL A 1 404 ? 26.711 -6.092 28.787 1.00 98.31 404 VAL A O 1
ATOM 3259 N N . LYS A 1 405 ? 27.982 -6.780 27.062 1.00 97.94 405 LYS A N 1
ATOM 3260 C CA . LYS A 1 405 ? 28.287 -8.119 27.583 1.00 97.94 405 LYS A CA 1
ATOM 3261 C C . LYS A 1 405 ? 29.009 -8.077 28.934 1.00 97.94 405 LYS A C 1
ATOM 3263 O O . LYS A 1 405 ? 28.668 -8.853 29.820 1.00 97.94 405 LYS A O 1
ATOM 3268 N N . ASP A 1 406 ? 29.933 -7.140 29.114 1.00 97.81 406 ASP A N 1
ATOM 3269 C CA . ASP A 1 406 ? 30.648 -6.909 30.376 1.00 97.81 406 ASP A CA 1
ATOM 3270 C C . ASP A 1 406 ? 29.767 -6.233 31.458 1.00 97.81 406 ASP A C 1
ATOM 3272 O O . ASP A 1 406 ? 30.194 -6.088 32.604 1.00 97.81 406 ASP A O 1
ATOM 3276 N N . ALA A 1 407 ? 28.554 -5.776 31.113 1.00 97.81 407 ALA A N 1
ATOM 3277 C CA . ALA A 1 407 ? 27.705 -4.950 31.976 1.00 97.81 407 ALA A CA 1
ATOM 3278 C C . ALA A 1 407 ? 26.435 -5.638 32.512 1.00 97.81 407 ALA A C 1
ATOM 3280 O O . ALA A 1 407 ? 25.777 -5.032 33.361 1.00 97.81 407 ALA A O 1
ATOM 3281 N N . VAL A 1 408 ? 26.094 -6.850 32.055 1.00 97.31 408 VAL A N 1
ATOM 3282 C CA . VAL A 1 408 ? 24.907 -7.621 32.488 1.00 97.31 408 VAL A CA 1
ATOM 3283 C C . VAL A 1 408 ? 25.265 -9.067 32.846 1.00 97.31 408 VAL A C 1
ATOM 3285 O O . VAL A 1 408 ? 26.237 -9.620 32.337 1.00 97.31 408 VAL A O 1
ATOM 3288 N N . ASN A 1 409 ? 24.468 -9.711 33.700 1.00 96.81 409 ASN A N 1
ATOM 3289 C CA . ASN A 1 409 ? 24.714 -11.066 34.223 1.00 96.81 409 ASN A CA 1
ATOM 3290 C C . ASN A 1 409 ? 23.850 -12.140 33.535 1.00 96.81 409 ASN A C 1
ATOM 3292 O O . ASN A 1 409 ? 23.731 -13.264 34.033 1.00 96.81 409 ASN A O 1
ATOM 3296 N N . ILE A 1 410 ? 23.259 -11.808 32.387 1.00 97.56 410 ILE A N 1
ATOM 3297 C CA . ILE A 1 410 ? 22.428 -12.670 31.533 1.00 97.56 410 ILE A CA 1
ATOM 3298 C C . ILE A 1 410 ? 23.111 -12.923 30.174 1.00 97.56 410 ILE A C 1
ATOM 3300 O O . ILE A 1 410 ? 24.008 -12.166 29.795 1.00 97.56 410 ILE A O 1
ATOM 3304 N N . PRO A 1 411 ? 22.710 -13.966 29.423 1.00 98.25 411 PRO A N 1
ATOM 3305 C CA . PRO A 1 411 ? 23.191 -14.198 28.064 1.00 98.25 411 PRO A CA 1
ATOM 3306 C C . PRO A 1 411 ? 22.982 -12.996 27.131 1.00 98.25 411 PRO A C 1
ATOM 3308 O O . PRO A 1 411 ? 21.900 -12.400 27.087 1.00 98.25 411 PRO A O 1
ATOM 3311 N N . VAL A 1 412 ? 24.004 -12.683 26.338 1.00 98.62 412 VAL A N 1
ATOM 3312 C CA . VAL A 1 412 ? 23.969 -11.655 25.290 1.00 98.62 412 VAL A CA 1
ATOM 3313 C C . VAL A 1 412 ? 24.225 -12.307 23.934 1.00 98.62 412 VAL A C 1
ATOM 3315 O O . VAL A 1 412 ? 25.068 -13.195 23.823 1.00 98.62 412 VAL A O 1
ATOM 3318 N N . LEU A 1 413 ? 23.517 -11.858 22.894 1.00 98.38 413 LEU A N 1
ATOM 3319 C CA . LEU A 1 413 ? 23.747 -12.249 21.498 1.00 98.38 413 LEU A CA 1
ATOM 3320 C C . LEU A 1 413 ? 24.132 -11.030 20.648 1.00 98.38 413 LEU A C 1
ATOM 3322 O O . LEU A 1 413 ? 23.500 -9.977 20.758 1.00 98.38 413 LEU A O 1
ATOM 3326 N N . ALA A 1 414 ? 25.116 -11.172 19.759 1.00 97.31 414 ALA A N 1
ATOM 3327 C CA . ALA A 1 414 ? 25.513 -10.108 18.832 1.00 97.31 414 ALA A CA 1
ATOM 3328 C C . ALA A 1 414 ? 24.738 -10.159 17.502 1.00 97.31 414 ALA A C 1
ATOM 3330 O O . ALA A 1 414 ? 24.410 -11.232 16.989 1.00 97.31 414 ALA A O 1
ATOM 3331 N N . ASN A 1 415 ? 24.475 -8.992 16.905 1.00 92.69 415 ASN A N 1
ATOM 3332 C CA . ASN A 1 415 ? 23.843 -8.872 15.591 1.00 92.69 415 ASN A CA 1
ATOM 3333 C C . ASN A 1 415 ? 24.413 -7.707 14.755 1.00 92.69 415 ASN A C 1
ATOM 3335 O O . ASN A 1 415 ? 24.647 -6.600 15.252 1.00 92.69 415 ASN A O 1
ATOM 3339 N N . GLY A 1 416 ? 24.552 -7.958 13.451 1.00 83.00 416 GLY A N 1
ATOM 3340 C CA . GLY A 1 416 ? 25.087 -7.027 12.455 1.00 83.00 416 GLY A CA 1
ATOM 3341 C C . GLY A 1 416 ? 26.483 -7.429 11.971 1.00 83.00 416 GLY A C 1
ATOM 3342 O O . GLY A 1 416 ? 27.342 -7.764 12.782 1.00 83.00 416 GLY A O 1
ATOM 3343 N N . ASN A 1 417 ? 26.690 -7.363 10.649 1.00 82.12 417 ASN A N 1
ATOM 3344 C CA . ASN A 1 417 ? 27.942 -7.713 9.962 1.00 82.12 417 ASN A CA 1
ATOM 3345 C C . ASN A 1 417 ? 28.409 -9.173 10.172 1.00 82.12 417 ASN A C 1
ATOM 3347 O O . ASN A 1 417 ? 29.582 -9.406 10.415 1.00 82.12 417 ASN A O 1
ATOM 3351 N N . ILE A 1 418 ? 27.495 -10.147 10.047 1.00 87.50 418 ILE A N 1
ATOM 3352 C CA . ILE A 1 418 ? 27.814 -11.588 10.019 1.00 87.50 418 ILE A CA 1
ATOM 3353 C C . ILE A 1 418 ? 27.459 -12.147 8.630 1.00 87.50 418 ILE A C 1
ATOM 3355 O O . ILE A 1 418 ? 26.288 -12.443 8.378 1.00 87.50 418 ILE A O 1
ATOM 3359 N N . ARG A 1 419 ? 28.443 -12.248 7.728 1.00 84.44 419 ARG A N 1
ATOM 3360 C CA . ARG A 1 419 ? 28.311 -12.734 6.338 1.00 84.44 419 ARG A CA 1
ATOM 3361 C C . ARG A 1 419 ? 28.954 -14.108 6.122 1.00 84.44 419 ARG A C 1
ATOM 3363 O O . ARG A 1 419 ? 28.482 -14.863 5.275 1.00 84.44 419 ARG A O 1
ATOM 3370 N N . HIS A 1 420 ? 29.984 -14.442 6.897 1.00 83.00 420 HIS A N 1
ATOM 3371 C CA . HIS A 1 420 ? 30.759 -15.684 6.793 1.00 83.00 420 HIS A CA 1
ATOM 3372 C C . HIS A 1 420 ? 31.055 -16.279 8.183 1.00 83.00 420 HIS A C 1
ATOM 3374 O O . HIS A 1 420 ? 30.898 -15.603 9.202 1.00 83.00 420 HIS A O 1
ATOM 3380 N N . MET A 1 421 ? 31.534 -17.528 8.252 1.00 85.62 421 MET A N 1
ATOM 3381 C CA . MET A 1 421 ? 31.974 -18.124 9.528 1.00 85.62 421 MET A CA 1
ATOM 3382 C C . MET A 1 421 ? 33.184 -17.398 10.144 1.00 85.62 421 MET A C 1
ATOM 3384 O O . MET A 1 421 ? 33.313 -17.355 11.365 1.00 85.62 421 MET A O 1
ATOM 3388 N N . ASP A 1 422 ? 34.016 -16.748 9.334 1.00 86.19 422 ASP A N 1
ATOM 3389 C CA . ASP A 1 422 ? 35.103 -15.870 9.778 1.00 86.19 422 ASP A CA 1
ATOM 3390 C C . ASP A 1 422 ? 34.565 -14.677 10.594 1.00 86.19 422 ASP A C 1
ATOM 3392 O O . ASP A 1 422 ? 35.134 -14.331 11.632 1.00 86.19 422 ASP A O 1
ATOM 3396 N N . ASP A 1 423 ? 33.420 -14.097 10.201 1.00 87.81 423 ASP A N 1
ATOM 3397 C CA . ASP A 1 423 ? 32.743 -13.046 10.977 1.00 87.81 423 ASP A CA 1
ATOM 3398 C C . ASP A 1 423 ? 32.153 -13.600 12.276 1.00 87.81 423 ASP A C 1
ATOM 3400 O O . ASP A 1 423 ? 32.187 -12.925 13.301 1.00 87.81 423 ASP A O 1
ATOM 3404 N N . VAL A 1 424 ? 31.619 -14.830 12.253 1.00 89.38 424 VAL A N 1
ATOM 3405 C CA . VAL A 1 424 ? 31.113 -15.517 13.455 1.00 89.38 424 VAL A CA 1
ATOM 3406 C C . VAL A 1 424 ? 32.239 -15.668 14.478 1.00 89.38 424 VAL A C 1
ATOM 3408 O O . VAL A 1 424 ? 32.081 -15.262 15.630 1.00 89.38 424 VAL A O 1
ATOM 3411 N N . GLN A 1 425 ? 33.386 -16.206 14.056 1.00 91.50 425 GLN A N 1
ATOM 3412 C CA . GLN A 1 425 ? 34.564 -16.376 14.907 1.00 91.50 425 GLN A CA 1
ATOM 3413 C C . GLN A 1 425 ? 35.094 -15.026 15.405 1.00 91.50 425 GLN A C 1
ATOM 3415 O O . GLN A 1 425 ? 35.296 -14.856 16.608 1.00 91.50 425 GLN A O 1
ATOM 3420 N N . SER A 1 426 ? 35.246 -14.047 14.507 1.00 92.31 426 SER A N 1
ATOM 3421 C CA . SER A 1 426 ? 35.743 -12.708 14.843 1.00 92.31 426 SER A CA 1
ATOM 3422 C C . SER A 1 426 ? 34.825 -11.985 15.828 1.00 92.31 426 SER A C 1
ATOM 3424 O O . SER A 1 426 ? 35.293 -11.445 16.826 1.00 92.31 426 SER A O 1
ATOM 3426 N N . CYS A 1 427 ? 33.511 -12.010 15.599 1.00 94.25 427 CYS A N 1
ATOM 3427 C CA . CYS A 1 427 ? 32.542 -11.352 16.468 1.00 94.25 427 CYS A CA 1
ATOM 3428 C C . CYS A 1 427 ? 32.504 -12.002 17.858 1.00 94.25 427 CYS A C 1
ATOM 3430 O O . CYS A 1 427 ? 32.516 -11.285 18.859 1.00 94.25 427 CYS A O 1
ATOM 3432 N N . LEU A 1 428 ? 32.533 -13.338 17.948 1.00 96.31 428 LEU A N 1
ATOM 3433 C CA . LEU A 1 428 ? 32.630 -14.046 19.230 1.00 96.31 428 LEU A CA 1
ATOM 3434 C C . LEU A 1 428 ? 33.932 -13.701 19.974 1.00 96.31 428 LEU A C 1
ATOM 3436 O O . LEU A 1 428 ? 33.883 -13.414 21.169 1.00 96.31 428 LEU A O 1
ATOM 3440 N N . ALA A 1 429 ? 35.072 -13.669 19.275 1.00 95.94 429 ALA A N 1
ATOM 3441 C CA . ALA A 1 429 ? 36.374 -13.342 19.859 1.00 95.94 429 ALA A CA 1
ATOM 3442 C C . ALA A 1 429 ? 36.471 -11.882 20.340 1.00 95.94 429 ALA A C 1
ATOM 3444 O O . ALA A 1 429 ? 36.967 -11.635 21.436 1.00 95.94 429 ALA A O 1
ATOM 3445 N N . THR A 1 430 ? 35.964 -10.918 19.562 1.00 95.12 430 THR A N 1
ATOM 3446 C CA . THR A 1 430 ? 35.919 -9.499 19.954 1.00 95.12 430 THR A CA 1
ATOM 3447 C C . THR A 1 430 ? 34.951 -9.254 21.110 1.00 95.12 430 THR A C 1
ATOM 3449 O O . THR A 1 430 ? 35.264 -8.489 22.016 1.00 95.12 430 THR A O 1
ATOM 3452 N N . THR A 1 431 ? 33.760 -9.861 21.089 1.00 97.38 431 THR A N 1
ATOM 3453 C CA . THR A 1 431 ? 32.665 -9.441 21.984 1.00 97.38 431 THR A CA 1
ATOM 3454 C C . THR A 1 431 ? 32.471 -10.298 23.229 1.00 97.38 431 THR A C 1
ATOM 3456 O O . THR A 1 431 ? 31.885 -9.813 24.194 1.00 97.38 431 THR A O 1
ATOM 3459 N N . GLY A 1 432 ? 32.943 -11.549 23.234 1.00 97.25 432 GLY A N 1
ATOM 3460 C CA . GLY A 1 432 ? 32.747 -12.481 24.350 1.00 97.25 432 GLY A CA 1
ATOM 3461 C C . GLY A 1 432 ? 31.287 -12.896 24.587 1.00 97.25 432 GLY A C 1
ATOM 3462 O O . GLY A 1 432 ? 30.961 -13.358 25.678 1.00 97.25 432 GLY A O 1
ATOM 3463 N N . VAL A 1 433 ? 30.400 -12.693 23.606 1.00 97.94 433 VAL A N 1
ATOM 3464 C CA . VAL A 1 433 ? 28.969 -13.035 23.686 1.00 97.94 433 VAL A CA 1
ATOM 3465 C C . VAL A 1 433 ? 28.705 -14.538 23.578 1.00 97.94 433 VAL A C 1
ATOM 3467 O O . VAL A 1 433 ? 29.515 -15.306 23.061 1.00 97.94 433 VAL A O 1
ATOM 3470 N N . GLU A 1 434 ? 27.513 -14.955 24.001 1.00 97.88 434 GLU A N 1
ATOM 3471 C CA . GLU A 1 434 ? 27.099 -16.361 23.997 1.00 97.88 434 GLU A CA 1
ATOM 3472 C C . GLU A 1 434 ? 26.798 -16.905 22.592 1.00 97.88 434 GLU A C 1
ATOM 3474 O O . GLU A 1 434 ? 26.849 -18.117 22.383 1.00 97.88 434 GLU A O 1
ATOM 3479 N N . GLY A 1 435 ? 26.492 -16.032 21.631 1.00 97.31 435 GLY A N 1
ATOM 3480 C CA . GLY A 1 435 ? 26.169 -16.404 20.256 1.00 97.31 435 GLY A CA 1
ATOM 3481 C C . GLY A 1 435 ? 25.981 -15.199 19.336 1.00 97.31 435 GLY A C 1
ATOM 3482 O O . GLY A 1 435 ? 25.894 -14.052 19.783 1.00 97.31 435 GLY A O 1
ATOM 3483 N N . VAL A 1 436 ? 25.896 -15.459 18.034 1.00 96.19 436 VAL A N 1
ATOM 3484 C CA . VAL A 1 436 ? 25.690 -14.438 17.000 1.00 96.19 436 VAL A CA 1
ATOM 3485 C C . VAL A 1 436 ? 24.471 -14.773 16.150 1.00 96.19 436 VAL A C 1
ATOM 3487 O O . VAL A 1 436 ? 24.189 -15.939 15.868 1.00 96.19 436 VAL A O 1
ATOM 3490 N N . MET A 1 437 ? 23.753 -13.742 15.707 1.00 95.25 437 MET A N 1
ATOM 3491 C CA . MET A 1 437 ? 22.620 -13.903 14.799 1.00 95.25 437 MET A CA 1
ATOM 3492 C C . MET A 1 437 ? 22.815 -13.138 13.490 1.00 95.25 437 MET A C 1
ATOM 3494 O O . MET A 1 437 ? 23.142 -11.944 13.497 1.00 95.25 437 MET A O 1
ATOM 3498 N N . SER A 1 438 ? 22.569 -13.818 12.368 1.00 91.19 438 SER A N 1
ATOM 3499 C CA . SER A 1 438 ? 22.588 -13.219 11.029 1.00 91.19 438 SER A CA 1
ATOM 3500 C C . SER A 1 438 ? 21.175 -13.082 10.458 1.00 91.19 438 SER A C 1
ATOM 3502 O O . SER A 1 438 ? 20.260 -13.795 10.864 1.00 91.19 438 SER A O 1
ATOM 3504 N N . ALA A 1 439 ? 20.997 -12.102 9.572 1.00 87.56 439 ALA A N 1
ATOM 3505 C CA . ALA A 1 439 ? 19.716 -11.686 9.003 1.00 87.56 439 ALA A CA 1
ATOM 3506 C C . ALA A 1 439 ? 19.787 -11.744 7.468 1.00 87.56 439 ALA A C 1
ATOM 3508 O O . ALA A 1 439 ? 19.828 -12.829 6.901 1.00 87.56 439 ALA A O 1
ATOM 3509 N N . GLU A 1 440 ? 19.888 -10.584 6.813 1.00 79.94 440 GLU A N 1
ATOM 3510 C CA . GLU A 1 440 ? 19.922 -10.408 5.352 1.00 79.94 440 GLU A CA 1
ATOM 3511 C C . GLU A 1 440 ? 20.952 -11.320 4.651 1.00 79.94 440 GLU A C 1
ATOM 3513 O O . GLU A 1 440 ? 20.691 -11.820 3.564 1.00 79.94 440 GLU A O 1
ATOM 3518 N N . SER A 1 441 ? 22.091 -11.618 5.286 1.00 84.38 441 SER A N 1
ATOM 3519 C CA . SER A 1 441 ? 23.126 -12.503 4.726 1.00 84.38 441 SER A CA 1
ATOM 3520 C C . SER A 1 441 ? 22.711 -13.976 4.620 1.00 84.38 441 SER A C 1
ATOM 3522 O O . SER A 1 441 ? 23.235 -14.681 3.763 1.00 84.38 441 SER A O 1
ATOM 3524 N N . LEU A 1 442 ? 21.751 -14.439 5.430 1.00 88.75 442 LEU A N 1
ATOM 3525 C CA . LEU A 1 442 ? 21.172 -15.779 5.276 1.00 88.75 442 LEU A CA 1
ATOM 3526 C C . LEU A 1 442 ? 20.214 -15.858 4.079 1.00 88.75 442 LEU A C 1
ATOM 3528 O O . LEU A 1 442 ? 19.968 -16.952 3.588 1.00 88.75 442 LEU A O 1
ATOM 3532 N N . LEU A 1 443 ? 19.674 -14.730 3.598 1.00 87.19 443 LEU A N 1
ATOM 3533 C CA . LEU A 1 443 ? 18.809 -14.712 2.411 1.00 87.19 443 LEU A CA 1
ATOM 3534 C C . LEU A 1 443 ? 19.616 -14.929 1.118 1.00 87.19 443 LEU A C 1
ATOM 3536 O O . LEU A 1 443 ? 19.098 -15.533 0.187 1.00 87.19 443 LEU A O 1
ATOM 3540 N N . ASP A 1 444 ? 20.879 -14.483 1.082 1.00 84.00 444 ASP A N 1
ATOM 3541 C CA . ASP A 1 444 ? 21.863 -14.808 0.029 1.00 84.00 444 ASP A CA 1
ATOM 3542 C C . ASP A 1 444 ? 22.435 -16.226 0.205 1.00 84.00 444 ASP A C 1
ATOM 3544 O O . ASP A 1 444 ? 22.592 -16.971 -0.761 1.00 84.00 444 ASP A O 1
ATOM 3548 N N . ASN A 1 445 ? 22.729 -16.617 1.449 1.00 85.88 445 ASN A N 1
ATOM 3549 C CA . ASN A 1 445 ? 23.339 -17.904 1.766 1.00 85.88 445 ASN A CA 1
ATOM 3550 C C . ASN A 1 445 ? 22.737 -18.537 3.039 1.00 85.88 445 ASN A C 1
ATOM 3552 O O . ASN A 1 445 ? 23.276 -18.349 4.135 1.00 85.88 445 ASN A O 1
ATOM 3556 N N . PRO A 1 446 ? 21.677 -19.358 2.916 1.00 89.94 446 PRO A N 1
ATOM 3557 C CA . PRO A 1 446 ? 21.114 -20.106 4.044 1.00 89.94 446 PRO A CA 1
ATOM 3558 C C . PRO A 1 446 ? 22.102 -21.095 4.674 1.00 89.94 446 PRO A C 1
ATOM 3560 O O . PRO A 1 446 ? 21.909 -21.516 5.814 1.00 89.94 446 PRO A O 1
ATOM 3563 N N . ALA A 1 447 ? 23.162 -21.457 3.942 1.00 88.81 447 ALA A N 1
ATOM 3564 C CA . ALA A 1 447 ? 24.172 -22.421 4.352 1.00 88.81 447 ALA A CA 1
ATOM 3565 C C . ALA A 1 447 ? 25.417 -21.800 5.019 1.00 88.81 447 ALA A C 1
ATOM 3567 O O . ALA A 1 447 ? 26.354 -22.521 5.362 1.00 88.81 447 ALA A O 1
ATOM 3568 N N . LEU A 1 448 ? 25.404 -20.485 5.278 1.00 87.06 448 LEU A N 1
ATOM 3569 C CA . LEU A 1 448 ? 26.461 -19.720 5.960 1.00 87.06 448 LEU A CA 1
ATOM 3570 C C . LEU A 1 448 ? 26.986 -20.429 7.218 1.00 87.06 448 LEU A C 1
ATOM 3572 O O . LEU A 1 448 ? 28.195 -20.539 7.407 1.00 87.06 448 LEU A O 1
ATOM 3576 N N . PHE A 1 449 ? 26.090 -20.943 8.065 1.00 89.19 449 PHE A N 1
ATOM 3577 C CA . PHE A 1 449 ? 26.450 -21.576 9.339 1.00 89.19 449 PHE A CA 1
ATOM 3578 C C . PHE A 1 449 ? 27.061 -22.984 9.212 1.00 89.19 449 PHE A C 1
ATOM 3580 O O . PHE A 1 449 ? 27.588 -23.494 10.200 1.00 89.19 449 PHE A O 1
ATOM 3587 N N . ALA A 1 450 ? 27.056 -23.580 8.017 1.00 86.12 450 ALA A N 1
ATOM 3588 C CA . ALA A 1 450 ? 27.781 -24.811 7.704 1.00 86.12 450 ALA A CA 1
ATOM 3589 C C . ALA A 1 450 ? 29.179 -24.554 7.099 1.00 86.12 450 ALA A C 1
ATOM 3591 O O . ALA A 1 450 ? 29.907 -25.507 6.850 1.00 86.12 450 ALA A O 1
ATOM 3592 N N . GLY A 1 451 ? 29.577 -23.289 6.895 1.00 77.69 451 GLY A N 1
ATOM 3593 C CA . GLY A 1 451 ? 30.913 -22.899 6.414 1.00 77.69 451 GLY A CA 1
ATOM 3594 C C . GLY A 1 451 ? 30.956 -22.354 4.985 1.00 77.69 451 GLY A C 1
ATOM 3595 O O . GLY A 1 451 ? 31.853 -21.572 4.673 1.00 77.69 451 GLY A O 1
ATOM 3596 N N . PHE A 1 452 ? 29.968 -22.691 4.151 1.00 75.94 452 PHE A N 1
ATOM 3597 C CA . PHE A 1 452 ? 29.891 -22.267 2.748 1.00 75.94 452 PHE A CA 1
ATOM 3598 C C . PHE A 1 452 ? 29.927 -20.739 2.593 1.00 75.94 452 PHE A C 1
ATOM 3600 O O . PHE A 1 452 ? 29.263 -20.011 3.341 1.00 75.94 452 PHE A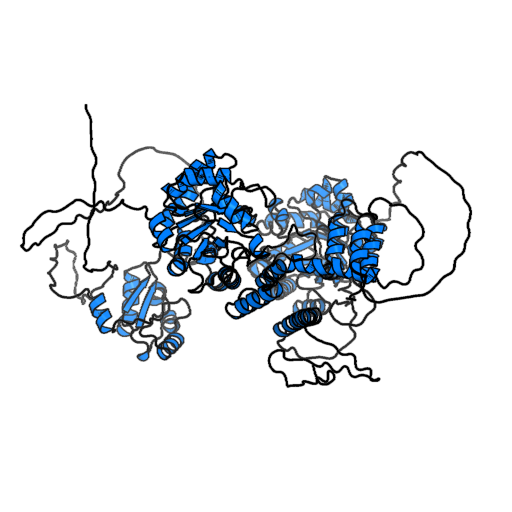 O 1
ATOM 3607 N N . ARG A 1 453 ? 30.672 -20.232 1.602 1.00 65.94 453 ARG A N 1
ATOM 3608 C CA . ARG A 1 453 ? 30.919 -18.795 1.415 1.00 65.94 453 ARG A CA 1
ATOM 3609 C C . ARG A 1 453 ? 30.034 -18.211 0.311 1.00 65.94 453 ARG A C 1
ATOM 3611 O O . ARG A 1 453 ? 30.188 -18.493 -0.872 1.00 65.94 453 ARG A O 1
ATOM 3618 N N . GLY A 1 454 ? 29.135 -17.303 0.694 1.00 53.75 454 GLY A N 1
ATOM 3619 C CA . GLY A 1 454 ? 28.414 -16.455 -0.259 1.00 53.75 454 GLY A CA 1
ATOM 3620 C C . GLY A 1 454 ? 29.358 -15.399 -0.838 1.00 53.75 454 GLY A C 1
ATOM 3621 O O . GLY A 1 454 ? 29.799 -14.518 -0.106 1.00 53.75 454 GLY A O 1
ATOM 3622 N N . GLY A 1 455 ? 29.687 -15.489 -2.128 1.00 49.69 455 GLY A N 1
ATOM 3623 C CA . GLY A 1 455 ? 30.723 -14.654 -2.742 1.00 49.69 455 GLY A CA 1
ATOM 3624 C C . GLY A 1 455 ? 30.473 -13.141 -2.661 1.00 49.69 455 GLY A C 1
ATOM 3625 O O . GLY A 1 455 ? 29.395 -12.651 -2.994 1.00 49.69 455 GLY A O 1
ATOM 3626 N N . GLU A 1 456 ? 31.500 -12.395 -2.260 1.00 38.94 456 GLU A N 1
ATOM 3627 C CA . GLU A 1 456 ? 31.713 -10.977 -2.615 1.00 38.94 456 GLU A CA 1
ATOM 3628 C C . GLU A 1 456 ? 33.159 -10.713 -3.089 1.00 38.94 456 GLU A C 1
ATOM 3630 O O . GLU A 1 456 ? 33.425 -9.657 -3.654 1.00 38.94 456 GLU A O 1
ATOM 3635 N N . TRP A 1 457 ? 34.084 -11.665 -2.881 1.00 35.12 457 TRP A N 1
ATOM 3636 C CA . TRP A 1 457 ? 35.526 -11.517 -3.120 1.00 35.12 457 TRP A CA 1
ATOM 3637 C C . TRP A 1 457 ? 36.173 -12.813 -3.641 1.00 35.12 457 TRP A C 1
ATOM 3639 O O . TRP A 1 457 ? 37.118 -13.324 -3.046 1.00 35.12 457 TRP A O 1
ATOM 3649 N N . VAL A 1 458 ? 35.676 -13.340 -4.762 1.00 35.09 458 VAL A N 1
ATOM 3650 C CA . VAL A 1 458 ? 36.441 -14.282 -5.598 1.00 35.09 458 VAL A CA 1
ATOM 3651 C C . VAL A 1 458 ? 36.510 -13.677 -7.000 1.00 35.09 458 VAL A C 1
ATOM 3653 O O . VAL A 1 458 ? 35.479 -13.297 -7.554 1.00 35.09 458 VAL A O 1
ATOM 3656 N N . LEU A 1 459 ? 37.727 -13.479 -7.516 1.00 32.78 459 LEU A N 1
ATOM 3657 C CA . LEU A 1 459 ? 37.989 -12.913 -8.851 1.00 32.78 459 LEU A CA 1
ATOM 3658 C C . LEU A 1 459 ? 38.464 -13.966 -9.865 1.00 32.78 459 LEU A C 1
ATOM 3660 O O . LEU A 1 459 ? 38.593 -13.655 -11.048 1.00 32.78 459 LEU A O 1
ATOM 3664 N N . ASP A 1 460 ? 38.671 -15.194 -9.397 1.00 32.97 460 ASP A N 1
ATOM 3665 C CA . ASP A 1 460 ? 38.882 -16.392 -10.201 1.00 32.97 460 ASP A CA 1
ATOM 3666 C C . ASP A 1 460 ? 37.595 -17.242 -10.210 1.00 32.97 460 ASP A C 1
ATOM 3668 O O . ASP A 1 460 ? 36.649 -16.963 -9.474 1.00 32.97 460 ASP A O 1
ATOM 3672 N N . GLY A 1 461 ? 37.521 -18.230 -11.103 1.00 38.06 461 GLY A N 1
ATOM 3673 C CA . GLY A 1 461 ? 36.263 -18.861 -11.532 1.00 38.06 461 GLY A CA 1
ATOM 3674 C C . GLY A 1 461 ? 35.583 -19.849 -10.575 1.00 38.06 461 GLY A C 1
ATOM 3675 O O . GLY A 1 461 ? 34.608 -20.465 -10.999 1.00 38.06 461 GLY A O 1
ATOM 3676 N N . ASP A 1 462 ? 36.067 -20.009 -9.344 1.00 36.88 462 ASP A N 1
ATOM 3677 C CA . ASP A 1 462 ? 35.441 -20.863 -8.328 1.00 36.88 462 ASP A CA 1
ATOM 3678 C C . ASP A 1 462 ? 34.370 -20.074 -7.556 1.00 36.88 462 ASP A C 1
ATOM 3680 O O . ASP A 1 462 ? 34.647 -19.016 -6.980 1.00 36.88 462 ASP A O 1
ATOM 3684 N N . ASP A 1 463 ? 33.132 -20.575 -7.501 1.00 39.97 463 ASP A N 1
ATOM 3685 C CA . ASP A 1 463 ? 32.175 -20.088 -6.512 1.00 39.97 463 ASP A CA 1
ATOM 3686 C C . ASP A 1 463 ? 32.521 -20.629 -5.113 1.00 39.97 463 ASP A C 1
ATOM 3688 O O . ASP A 1 463 ? 33.145 -21.674 -4.957 1.00 39.97 463 ASP A O 1
ATOM 3692 N N . GLY A 1 464 ? 32.161 -19.879 -4.061 1.00 43.53 464 GLY A N 1
ATOM 3693 C CA . GLY A 1 464 ? 32.630 -20.081 -2.675 1.00 43.53 464 GLY A CA 1
ATOM 3694 C C . GLY A 1 464 ? 32.121 -21.339 -1.949 1.00 43.53 464 GLY A C 1
ATOM 3695 O O . GLY A 1 464 ? 31.979 -21.342 -0.723 1.00 43.53 464 GLY A O 1
ATOM 3696 N N . PHE A 1 465 ? 31.822 -22.395 -2.697 1.00 47.94 465 PHE A N 1
ATOM 3697 C CA . PHE A 1 465 ? 31.447 -23.728 -2.251 1.00 47.94 465 PHE A CA 1
ATOM 3698 C C . PHE A 1 465 ? 32.612 -24.695 -2.545 1.00 47.94 465 PHE A C 1
ATOM 3700 O O . PHE A 1 465 ? 32.432 -25.690 -3.239 1.00 47.94 465 PHE A O 1
ATOM 3707 N N . GLU A 1 466 ? 33.806 -24.392 -2.009 1.00 40.53 466 GLU A N 1
ATOM 3708 C CA . GLU A 1 466 ? 35.105 -25.042 -2.314 1.00 40.53 466 GLU A CA 1
ATOM 3709 C C . GLU A 1 466 ? 35.120 -26.587 -2.174 1.00 40.53 466 GLU A C 1
ATOM 3711 O O . GLU A 1 466 ? 35.983 -27.248 -2.745 1.00 40.53 466 GLU A O 1
ATOM 3716 N N . ASP A 1 467 ? 34.144 -27.178 -1.473 1.00 41.00 467 ASP A N 1
ATOM 3717 C CA . ASP A 1 467 ? 33.956 -28.632 -1.343 1.00 41.00 467 ASP A CA 1
ATOM 3718 C C . ASP A 1 467 ? 33.179 -29.290 -2.510 1.00 41.00 467 ASP A C 1
ATOM 3720 O O . ASP A 1 467 ? 33.001 -30.508 -2.511 1.00 41.00 467 ASP A O 1
ATOM 3724 N N . GLY A 1 468 ? 32.645 -28.533 -3.477 1.00 45.91 468 GLY A N 1
ATOM 3725 C CA . GLY A 1 468 ? 32.018 -29.049 -4.711 1.00 45.91 468 GLY A CA 1
ATOM 3726 C C . GLY A 1 468 ? 30.738 -29.894 -4.556 1.00 45.91 468 GLY A C 1
ATOM 3727 O O . GLY A 1 468 ? 30.259 -30.465 -5.533 1.00 45.91 468 GLY A O 1
ATOM 3728 N N . ASN A 1 469 ? 30.179 -30.002 -3.344 1.00 53.06 469 ASN A N 1
ATOM 3729 C CA . ASN A 1 469 ? 29.081 -30.925 -3.004 1.00 53.06 469 ASN A CA 1
ATOM 3730 C C . ASN A 1 469 ? 27.709 -30.252 -2.768 1.00 53.06 469 ASN A C 1
ATOM 3732 O O . ASN A 1 469 ? 26.737 -30.939 -2.447 1.00 53.06 469 ASN A O 1
ATOM 3736 N N . LEU A 1 470 ? 27.607 -28.923 -2.883 1.00 62.62 470 LEU A N 1
ATOM 3737 C CA . LEU A 1 470 ? 26.359 -28.179 -2.675 1.00 62.62 470 LEU A CA 1
ATOM 3738 C C . LEU A 1 470 ? 26.342 -26.898 -3.510 1.00 62.62 470 LEU A C 1
ATOM 3740 O O . LEU A 1 470 ? 27.144 -26.004 -3.268 1.00 62.62 470 LEU A O 1
ATOM 3744 N N . ASP A 1 471 ? 25.394 -26.784 -4.436 1.00 67.69 471 ASP A N 1
ATOM 3745 C CA . ASP A 1 471 ? 25.193 -25.592 -5.262 1.00 67.69 471 ASP A CA 1
ATOM 3746 C C . ASP A 1 471 ? 23.968 -24.755 -4.818 1.00 67.69 471 ASP A C 1
ATOM 3748 O O . ASP A 1 471 ? 23.116 -25.188 -4.030 1.00 67.69 471 ASP A O 1
ATOM 3752 N N . ARG A 1 472 ? 23.856 -23.530 -5.353 1.00 72.06 472 ARG A N 1
ATOM 3753 C CA . ARG A 1 472 ? 22.756 -22.596 -5.040 1.00 72.06 472 ARG A CA 1
ATOM 3754 C C . ARG A 1 472 ? 21.381 -23.068 -5.533 1.00 72.06 472 ARG A C 1
ATOM 3756 O O . ARG A 1 472 ? 20.381 -22.770 -4.879 1.00 72.06 472 ARG A O 1
ATOM 3763 N N . ALA A 1 473 ? 21.297 -23.806 -6.640 1.00 67.38 473 ALA A N 1
ATOM 3764 C CA . ALA A 1 473 ? 20.033 -24.348 -7.134 1.00 67.38 473 ALA A CA 1
ATOM 3765 C C . ALA A 1 473 ? 19.567 -25.547 -6.288 1.00 67.38 473 ALA A C 1
ATOM 3767 O O . ALA A 1 473 ? 18.375 -25.643 -5.995 1.00 67.38 473 ALA A O 1
ATOM 3768 N N . SER A 1 474 ? 20.477 -26.391 -5.790 1.00 71.56 474 SER A N 1
ATOM 3769 C CA . SER A 1 474 ? 20.159 -27.424 -4.791 1.00 71.56 474 SER A CA 1
ATOM 3770 C C . SER A 1 474 ? 19.562 -26.823 -3.514 1.00 71.56 474 SER A C 1
ATOM 3772 O O . SER A 1 474 ? 18.528 -27.302 -3.044 1.00 71.56 474 SER A O 1
ATOM 3774 N N . LEU A 1 475 ? 20.129 -25.725 -2.993 1.00 77.62 475 LEU A N 1
ATOM 3775 C CA . LEU A 1 475 ? 19.548 -24.990 -1.856 1.00 77.62 475 LEU A CA 1
ATOM 3776 C C . LEU A 1 475 ? 18.123 -24.484 -2.144 1.00 77.62 475 LEU A C 1
ATOM 3778 O O . LEU A 1 475 ? 17.237 -24.619 -1.296 1.00 77.62 475 LEU A O 1
ATOM 3782 N N . VAL A 1 476 ? 17.871 -23.964 -3.349 1.00 81.12 476 VAL A N 1
ATOM 3783 C CA . VAL A 1 476 ? 16.529 -23.546 -3.793 1.00 81.12 476 VAL A CA 1
ATOM 3784 C C . VAL A 1 476 ? 15.563 -24.730 -3.907 1.00 81.12 476 VAL A C 1
ATOM 3786 O O . VAL A 1 476 ? 14.429 -24.637 -3.441 1.00 81.12 476 VAL A O 1
ATOM 3789 N N . VAL A 1 477 ? 15.988 -25.863 -4.469 1.00 76.62 477 VAL A N 1
ATOM 3790 C CA . VAL A 1 477 ? 15.158 -27.074 -4.595 1.00 76.62 477 VAL A CA 1
ATOM 3791 C C . VAL A 1 477 ? 14.781 -27.641 -3.223 1.00 76.62 477 VAL A C 1
ATOM 3793 O O . VAL A 1 477 ? 13.658 -28.111 -3.034 1.00 76.62 477 VAL A O 1
ATOM 3796 N N . GLU A 1 478 ? 15.678 -27.583 -2.240 1.00 84.56 478 GLU A N 1
ATOM 3797 C CA . GLU A 1 478 ? 15.362 -27.970 -0.862 1.00 84.56 478 GLU A CA 1
ATOM 3798 C C . GLU A 1 478 ? 14.440 -26.974 -0.160 1.00 84.56 478 GLU A C 1
ATOM 3800 O O . GLU A 1 478 ? 13.507 -27.386 0.534 1.00 84.56 478 GLU A O 1
ATOM 3805 N N . TYR A 1 479 ? 14.645 -25.675 -0.382 1.00 88.44 479 TYR A N 1
ATOM 3806 C CA . TYR A 1 479 ? 13.749 -24.638 0.115 1.00 88.44 479 TYR A CA 1
ATOM 3807 C C . TYR A 1 479 ? 12.314 -24.820 -0.404 1.00 88.44 479 TYR A C 1
ATOM 3809 O O . TYR A 1 479 ? 11.365 -24.765 0.379 1.00 88.44 479 TYR A O 1
ATOM 3817 N N . LEU A 1 480 ? 12.148 -25.107 -1.699 1.00 80.19 480 LEU A N 1
ATOM 3818 C CA . LEU A 1 480 ? 10.838 -25.329 -2.318 1.00 80.19 480 LEU A CA 1
ATOM 3819 C C . LEU A 1 480 ? 10.128 -26.563 -1.735 1.00 80.19 480 LEU A C 1
ATOM 3821 O O . LEU A 1 480 ? 8.968 -26.455 -1.343 1.00 80.19 480 LEU A O 1
ATOM 3825 N N . LYS A 1 481 ? 10.834 -27.684 -1.537 1.00 81.06 481 LYS A N 1
ATOM 3826 C CA . LYS A 1 481 ? 10.293 -28.878 -0.847 1.00 81.06 481 LYS A CA 1
ATOM 3827 C C . LYS A 1 481 ? 9.868 -28.586 0.599 1.00 81.06 481 LYS A C 1
ATOM 3829 O O . LYS A 1 481 ? 8.890 -29.143 1.101 1.00 81.06 481 LYS A O 1
ATOM 3834 N N . LEU A 1 482 ? 10.575 -27.689 1.289 1.00 88.38 482 LEU A N 1
ATOM 3835 C CA . LEU A 1 482 ? 10.177 -27.221 2.620 1.00 88.38 482 LEU A CA 1
ATOM 3836 C C . LEU A 1 482 ? 8.954 -26.288 2.571 1.00 88.38 482 LEU A C 1
ATOM 3838 O O . LEU A 1 482 ? 8.164 -26.299 3.513 1.00 88.38 482 LEU A O 1
ATOM 3842 N N . CYS A 1 483 ? 8.753 -25.529 1.490 1.00 86.06 483 CYS A N 1
ATOM 3843 C CA . CYS A 1 483 ? 7.539 -24.741 1.251 1.00 86.06 483 CYS A CA 1
ATOM 3844 C C . CYS A 1 483 ? 6.320 -25.602 0.891 1.00 86.06 483 CYS A C 1
ATOM 3846 O O . CYS A 1 483 ? 5.219 -25.272 1.322 1.00 86.06 483 CYS A O 1
ATOM 3848 N N . GLU A 1 484 ? 6.503 -26.710 0.168 1.00 78.69 484 GLU A N 1
ATOM 3849 C CA . GLU A 1 484 ? 5.457 -27.721 -0.057 1.00 78.69 484 GLU A CA 1
ATOM 3850 C C . GLU A 1 484 ? 5.013 -28.353 1.273 1.00 78.69 484 GLU A C 1
ATOM 3852 O O . GLU A 1 484 ? 3.820 -28.407 1.573 1.00 78.69 484 GLU A O 1
ATOM 3857 N N . LYS A 1 485 ? 5.972 -28.777 2.117 1.00 88.88 485 LYS A N 1
ATOM 3858 C CA . LYS A 1 485 ? 5.687 -29.360 3.443 1.00 88.88 485 LYS A CA 1
ATOM 3859 C C . LYS A 1 485 ? 5.063 -28.347 4.413 1.00 88.88 485 LYS A C 1
ATOM 3861 O O . LYS A 1 485 ? 4.212 -28.716 5.223 1.00 88.88 485 LYS A O 1
ATOM 3866 N N . TYR A 1 486 ? 5.492 -27.086 4.360 1.00 90.50 486 TYR A N 1
ATOM 3867 C CA . TYR A 1 486 ? 5.053 -26.022 5.264 1.00 90.50 486 TYR A CA 1
ATOM 3868 C C . TYR A 1 486 ? 4.625 -24.768 4.471 1.00 90.50 486 TYR A C 1
ATOM 3870 O O . TYR A 1 486 ? 5.421 -23.836 4.322 1.00 90.50 486 TYR A O 1
ATOM 3878 N N . PRO A 1 487 ? 3.371 -24.708 3.980 1.00 80.50 487 PRO A N 1
ATOM 3879 C CA . PRO A 1 487 ? 2.908 -23.638 3.098 1.00 80.50 487 PRO A CA 1
ATOM 3880 C C . PRO A 1 487 ? 3.124 -22.221 3.643 1.00 80.50 487 PRO A C 1
ATOM 3882 O O . PRO A 1 487 ? 2.741 -21.887 4.766 1.00 80.50 487 PRO A O 1
ATOM 3885 N N . VAL A 1 488 ? 3.700 -21.361 2.800 1.00 82.62 488 VAL A N 1
ATOM 3886 C CA . VAL A 1 488 ? 3.930 -19.930 3.051 1.00 82.62 488 VAL A CA 1
ATOM 3887 C C . VAL A 1 488 ? 3.481 -19.094 1.851 1.00 82.62 488 VAL A C 1
ATOM 3889 O O . VAL A 1 488 ? 3.283 -19.601 0.750 1.00 82.62 488 VAL A O 1
ATOM 3892 N N . ARG A 1 489 ? 3.287 -17.787 2.055 1.00 82.62 489 ARG A N 1
ATOM 3893 C CA . ARG A 1 489 ? 2.743 -16.883 1.025 1.00 82.62 489 ARG A CA 1
ATOM 3894 C C . ARG A 1 489 ? 3.710 -16.785 -0.167 1.00 82.62 489 ARG A C 1
ATOM 3896 O O . ARG A 1 489 ? 4.865 -16.431 0.047 1.00 82.62 489 ARG A O 1
ATOM 3903 N N . TRP A 1 490 ? 3.234 -16.964 -1.405 1.00 80.19 490 TRP A N 1
ATOM 3904 C CA . TRP A 1 490 ? 4.081 -17.029 -2.616 1.00 80.19 490 TRP A CA 1
ATOM 3905 C C . TRP A 1 490 ? 5.150 -15.923 -2.736 1.00 80.19 490 TRP A C 1
ATOM 3907 O O . TRP A 1 490 ? 6.312 -16.200 -3.015 1.00 80.19 490 TRP A O 1
ATOM 3917 N N . LYS A 1 491 ? 4.793 -14.667 -2.423 1.00 72.12 491 LYS A N 1
ATOM 3918 C CA . LYS A 1 491 ? 5.721 -13.515 -2.391 1.00 72.12 491 LYS A CA 1
ATOM 3919 C C . LYS A 1 491 ? 7.000 -13.783 -1.569 1.00 72.12 491 LYS A C 1
ATOM 3921 O O . LYS A 1 491 ? 8.066 -13.306 -1.936 1.00 72.12 491 LYS A O 1
ATOM 3926 N N . ILE A 1 492 ? 6.885 -14.502 -0.451 1.00 79.88 492 ILE A N 1
ATOM 3927 C CA . ILE A 1 492 ? 8.008 -14.832 0.440 1.00 79.88 492 ILE A CA 1
ATOM 3928 C C . ILE A 1 492 ? 8.921 -15.857 -0.240 1.00 79.88 492 ILE A C 1
ATOM 3930 O O . ILE A 1 492 ? 10.131 -15.658 -0.277 1.00 79.88 492 ILE A O 1
ATOM 3934 N N . ILE A 1 493 ? 8.331 -16.884 -0.864 1.00 82.06 493 ILE A N 1
ATOM 3935 C CA . ILE A 1 493 ? 9.060 -17.913 -1.620 1.00 82.06 493 ILE A CA 1
ATOM 3936 C C . ILE A 1 493 ? 9.909 -17.254 -2.712 1.00 82.06 493 ILE A C 1
ATOM 3938 O O . ILE A 1 493 ? 11.120 -17.451 -2.752 1.00 82.06 493 ILE A O 1
ATOM 3942 N N . VAL A 1 494 ? 9.295 -16.386 -3.524 1.00 74.81 494 VAL A N 1
ATOM 3943 C CA . VAL A 1 494 ? 9.991 -15.610 -4.564 1.00 74.81 494 VAL A CA 1
ATOM 3944 C C . VAL A 1 494 ? 11.114 -14.752 -3.976 1.00 74.81 494 VAL A C 1
ATOM 3946 O O . VAL A 1 494 ? 12.199 -14.709 -4.544 1.00 74.81 494 VAL A O 1
ATOM 3949 N N . SER A 1 495 ? 10.893 -14.097 -2.830 1.00 75.81 495 SER A N 1
ATOM 3950 C CA . SER A 1 495 ? 11.912 -13.246 -2.199 1.00 75.81 495 SER A CA 1
ATOM 3951 C C . SER A 1 495 ? 13.129 -14.034 -1.703 1.00 75.81 495 SER A C 1
ATOM 3953 O O . SER A 1 495 ? 14.246 -13.528 -1.780 1.00 75.81 495 SER A O 1
ATOM 3955 N N . HIS A 1 496 ? 12.933 -15.258 -1.205 1.00 84.12 496 HIS A N 1
ATOM 3956 C CA . HIS A 1 496 ? 14.021 -16.127 -0.751 1.00 84.12 496 HIS A CA 1
ATOM 3957 C C . HIS A 1 496 ? 14.767 -16.777 -1.919 1.00 84.12 496 HIS A C 1
ATOM 3959 O O . HIS A 1 496 ? 15.995 -16.786 -1.924 1.00 84.12 496 HIS A O 1
ATOM 3965 N N . VAL A 1 497 ? 14.046 -17.271 -2.932 1.00 80.50 497 VAL A N 1
ATOM 3966 C CA . VAL A 1 497 ? 14.653 -17.830 -4.153 1.00 80.50 497 VAL A CA 1
ATOM 3967 C C . VAL A 1 497 ? 15.448 -16.763 -4.907 1.00 80.50 497 VAL A C 1
ATOM 3969 O O . VAL A 1 497 ? 16.554 -17.042 -5.358 1.00 80.50 497 VAL A O 1
ATOM 3972 N N . TYR A 1 498 ? 14.938 -15.529 -4.979 1.00 76.12 498 TYR A N 1
ATOM 3973 C CA . TYR A 1 498 ? 15.685 -14.403 -5.537 1.00 76.12 498 TYR A CA 1
ATOM 3974 C C . TYR A 1 498 ? 16.982 -14.145 -4.756 1.00 76.12 498 TYR A C 1
ATOM 3976 O O . TYR A 1 498 ? 18.041 -14.110 -5.370 1.00 76.12 498 TYR A O 1
ATOM 3984 N N . GLY A 1 499 ? 16.931 -14.043 -3.420 1.00 73.94 499 GLY A N 1
ATOM 3985 C CA . GLY A 1 499 ? 18.134 -13.846 -2.598 1.00 73.94 499 GLY A CA 1
ATOM 3986 C C . GLY A 1 499 ? 19.190 -14.936 -2.819 1.00 73.94 499 GLY A C 1
ATOM 3987 O O . GLY A 1 499 ? 20.347 -14.629 -3.101 1.00 73.94 499 GLY A O 1
ATOM 3988 N N . MET A 1 500 ? 18.774 -16.206 -2.806 1.00 78.50 500 MET A N 1
ATOM 3989 C CA . MET A 1 500 ? 19.661 -17.353 -3.034 1.00 78.50 500 MET A CA 1
ATOM 3990 C C . MET A 1 500 ? 20.292 -17.386 -4.434 1.00 78.50 500 MET A C 1
ATOM 3992 O O . MET A 1 500 ? 21.344 -18.005 -4.599 1.00 78.50 500 MET A O 1
ATOM 3996 N N . LEU A 1 501 ? 19.698 -16.734 -5.439 1.00 71.44 501 LEU A N 1
ATOM 3997 C CA . LEU A 1 501 ? 20.166 -16.775 -6.831 1.00 71.44 501 LEU A CA 1
ATOM 3998 C C . LEU A 1 501 ? 20.717 -15.443 -7.363 1.00 71.44 501 LEU A C 1
ATOM 4000 O O . LEU A 1 501 ? 21.400 -15.472 -8.383 1.00 71.44 501 LEU A O 1
ATOM 4004 N N . GLU A 1 502 ? 20.498 -14.304 -6.697 1.00 62.91 502 GLU A N 1
ATOM 4005 C CA . GLU A 1 502 ? 20.844 -12.949 -7.180 1.00 62.91 502 GLU A CA 1
ATOM 4006 C C . GLU A 1 502 ? 22.282 -12.849 -7.715 1.00 62.91 502 GLU A C 1
ATOM 4008 O O . GLU A 1 502 ? 22.519 -12.316 -8.798 1.00 62.91 502 GLU A O 1
ATOM 4013 N N . LYS A 1 503 ? 23.245 -13.444 -7.002 1.00 54.53 503 LYS A N 1
ATOM 4014 C CA . LYS A 1 503 ? 24.661 -13.455 -7.402 1.00 54.53 503 LYS A CA 1
ATOM 4015 C C . LYS A 1 503 ? 24.993 -14.472 -8.495 1.00 54.53 503 LYS A C 1
ATOM 4017 O O . LYS A 1 503 ? 25.902 -14.237 -9.282 1.00 54.53 503 LYS A O 1
ATOM 4022 N N . TRP A 1 504 ? 24.253 -15.576 -8.577 1.00 48.88 504 TRP A N 1
ATOM 4023 C CA . TRP A 1 504 ? 24.416 -16.591 -9.625 1.00 48.88 504 TRP A CA 1
ATOM 4024 C C . TRP A 1 504 ? 23.855 -16.084 -10.965 1.00 48.88 504 TRP A C 1
ATOM 4026 O O . TRP A 1 504 ? 24.455 -16.304 -12.013 1.00 48.88 504 TRP A O 1
ATOM 4036 N N . LEU A 1 505 ? 22.777 -15.290 -10.929 1.00 44.94 505 LEU A N 1
ATOM 4037 C CA . LEU A 1 505 ? 22.187 -14.606 -12.089 1.00 44.94 505 LEU A CA 1
ATOM 4038 C C . LEU A 1 505 ? 23.122 -13.560 -12.737 1.00 44.94 505 LEU A C 1
ATOM 4040 O O . LEU A 1 505 ? 22.904 -13.179 -13.886 1.00 44.94 505 LEU A O 1
ATOM 4044 N N . LEU A 1 506 ? 24.188 -13.132 -12.047 1.00 43.12 506 LEU A N 1
ATOM 4045 C CA . LEU A 1 506 ? 25.233 -12.256 -12.594 1.00 43.12 506 LEU A CA 1
ATOM 4046 C C . LEU A 1 506 ? 26.353 -13.017 -13.336 1.00 43.12 506 LEU A C 1
ATOM 4048 O O . LEU A 1 506 ? 27.067 -12.414 -14.137 1.00 43.12 506 LEU A O 1
ATOM 4052 N N . ILE A 1 507 ? 26.510 -14.330 -13.124 1.00 37.69 507 ILE A N 1
ATOM 4053 C CA . ILE A 1 507 ? 27.608 -15.128 -13.707 1.00 37.69 507 ILE A CA 1
ATOM 4054 C C . ILE A 1 507 ? 27.480 -15.333 -15.233 1.00 37.69 507 ILE A C 1
ATOM 4056 O O . ILE A 1 507 ? 28.499 -15.194 -15.924 1.00 37.69 507 ILE A O 1
ATOM 4060 N N . PRO A 1 508 ? 26.284 -15.575 -15.823 1.00 35.44 508 PRO A N 1
ATOM 4061 C CA . PRO A 1 508 ? 26.128 -15.677 -17.277 1.00 35.44 508 PRO A CA 1
ATOM 4062 C C . PRO A 1 508 ? 26.686 -14.466 -18.038 1.00 35.44 508 PRO A C 1
ATOM 4064 O O . PRO A 1 508 ? 27.259 -14.629 -19.114 1.00 35.44 508 PRO A O 1
ATOM 4067 N N . TYR A 1 509 ? 26.608 -13.266 -17.451 1.00 32.00 509 TYR A N 1
ATOM 4068 C CA . TYR A 1 509 ? 27.130 -12.027 -18.038 1.00 32.00 509 TYR A CA 1
ATOM 4069 C C . TYR A 1 509 ? 28.653 -12.022 -18.247 1.00 32.00 509 TYR A C 1
ATOM 4071 O O . TYR A 1 509 ? 29.142 -11.285 -19.102 1.00 32.00 509 TYR A O 1
ATOM 4079 N N . VAL A 1 510 ? 29.412 -12.834 -17.502 1.00 29.42 510 VAL A N 1
ATOM 4080 C CA . VAL A 1 510 ? 30.871 -12.959 -17.666 1.00 29.42 510 VAL A CA 1
ATOM 4081 C C . VAL A 1 510 ? 31.205 -14.012 -18.724 1.00 29.42 510 VAL A C 1
ATOM 4083 O O . VAL A 1 510 ? 31.976 -13.738 -19.645 1.00 29.42 510 VAL A O 1
ATOM 4086 N N . PHE A 1 511 ? 30.578 -15.191 -18.654 1.00 27.52 511 PHE A N 1
ATOM 4087 C CA . PHE A 1 511 ? 30.847 -16.279 -19.602 1.00 27.52 511 PHE A CA 1
ATOM 4088 C C . PHE A 1 511 ? 30.362 -15.972 -21.024 1.00 27.52 511 PHE A C 1
ATOM 4090 O O . PHE A 1 511 ? 31.100 -16.216 -21.978 1.00 27.52 511 PHE A O 1
ATOM 4097 N N . ILE A 1 512 ? 29.177 -15.371 -21.185 1.00 31.44 512 ILE A N 1
ATOM 4098 C CA . ILE A 1 512 ? 28.663 -14.941 -22.498 1.00 31.44 512 ILE A CA 1
ATOM 4099 C C . ILE A 1 512 ? 29.590 -13.881 -23.110 1.00 31.44 512 ILE A C 1
ATOM 4101 O O . ILE A 1 512 ? 29.885 -13.932 -24.303 1.00 31.44 512 ILE A O 1
ATOM 4105 N N . LYS A 1 513 ? 30.139 -12.972 -22.293 1.00 27.33 513 LYS A N 1
ATOM 4106 C CA . LYS A 1 513 ? 31.070 -11.931 -22.754 1.00 27.33 513 LYS A CA 1
ATOM 4107 C C . LYS A 1 513 ? 32.405 -12.492 -23.261 1.00 27.33 513 LYS A C 1
ATOM 4109 O O . LYS A 1 513 ? 33.003 -11.871 -24.130 1.00 27.33 513 LYS A O 1
ATOM 4114 N N . LEU A 1 514 ? 32.840 -13.657 -22.773 1.00 29.53 514 LEU A N 1
ATOM 4115 C CA . LEU A 1 514 ? 34.005 -14.384 -23.296 1.00 29.53 514 LEU A CA 1
ATOM 4116 C C . LEU A 1 514 ? 33.657 -15.229 -24.533 1.00 29.53 514 LEU A C 1
ATOM 4118 O O . LEU A 1 514 ? 34.383 -15.180 -25.523 1.00 29.53 514 LEU A O 1
ATOM 4122 N N . TYR A 1 515 ? 32.529 -15.947 -24.523 1.00 26.39 515 TYR A N 1
ATOM 4123 C CA . TYR A 1 515 ? 32.125 -16.808 -25.644 1.00 26.39 515 TYR A CA 1
ATOM 4124 C C . TYR A 1 515 ? 31.768 -16.010 -26.909 1.00 26.39 515 TYR A C 1
ATOM 4126 O O . TYR A 1 515 ? 32.229 -16.339 -28.003 1.00 26.39 515 TYR A O 1
ATOM 4134 N N . CYS A 1 516 ? 31.007 -14.918 -26.780 1.00 29.77 516 CYS A N 1
ATOM 4135 C CA . CYS A 1 516 ? 30.609 -14.091 -27.923 1.00 29.77 516 CYS A CA 1
ATOM 4136 C C . CYS A 1 516 ? 31.790 -13.342 -28.564 1.00 29.77 516 CYS A C 1
ATOM 4138 O O . CYS A 1 516 ? 31.767 -13.093 -29.767 1.00 29.77 516 CYS A O 1
ATOM 4140 N N . THR A 1 517 ? 32.861 -13.048 -27.814 1.00 33.09 517 THR A N 1
ATOM 4141 C CA . THR A 1 517 ? 34.101 -12.496 -28.395 1.00 33.09 517 THR A CA 1
ATOM 4142 C C . THR A 1 517 ? 34.924 -13.512 -29.191 1.00 33.09 517 THR A C 1
ATOM 4144 O O . THR A 1 517 ? 35.832 -13.111 -29.915 1.00 33.09 517 THR A O 1
ATOM 4147 N N . SER A 1 518 ? 34.625 -14.812 -29.094 1.00 31.17 518 SER A N 1
ATOM 4148 C CA . SER A 1 518 ? 35.390 -15.877 -29.760 1.00 31.17 518 SER A CA 1
ATOM 4149 C C . SER A 1 518 ? 34.840 -16.307 -31.127 1.00 31.17 518 SER A C 1
ATOM 4151 O O . SER A 1 518 ? 35.499 -17.092 -31.802 1.00 31.17 518 SER A O 1
ATOM 4153 N N . PHE A 1 519 ? 33.666 -15.814 -31.546 1.00 28.47 519 PHE A N 1
ATOM 4154 C CA . PHE A 1 519 ? 32.960 -16.295 -32.749 1.00 28.47 519 PHE A CA 1
ATOM 4155 C C . PHE A 1 519 ? 32.462 -15.198 -33.714 1.00 28.47 519 PHE A C 1
ATOM 4157 O O . PHE A 1 519 ? 31.644 -15.469 -34.592 1.00 28.47 519 PHE A O 1
ATOM 4164 N N . LEU A 1 520 ? 32.981 -13.969 -33.612 1.00 28.70 520 LEU A N 1
ATOM 4165 C CA . LEU A 1 520 ? 32.720 -12.908 -34.597 1.00 28.70 520 LEU A CA 1
ATOM 4166 C C . LEU A 1 520 ? 33.774 -12.914 -35.728 1.00 28.70 520 LEU A C 1
ATOM 4168 O O . LEU A 1 520 ? 34.972 -12.942 -35.437 1.00 28.70 520 LEU A O 1
ATOM 4172 N N . PRO A 1 521 ? 33.373 -12.863 -37.016 1.00 25.70 521 PRO A N 1
ATOM 4173 C CA . PRO A 1 521 ? 34.313 -12.832 -38.136 1.00 25.70 521 PRO A CA 1
ATOM 4174 C C . PRO A 1 521 ? 35.056 -11.478 -38.215 1.00 25.70 521 PRO A C 1
ATOM 4176 O O . PRO A 1 521 ? 34.432 -10.424 -38.074 1.00 25.70 521 PRO A O 1
ATOM 4179 N N . PRO A 1 522 ? 36.378 -11.458 -38.475 1.00 30.75 522 PRO A N 1
ATOM 4180 C CA . PRO A 1 522 ? 37.199 -10.265 -38.261 1.00 30.75 522 PRO A CA 1
ATOM 4181 C C . PRO A 1 522 ? 37.157 -9.264 -39.430 1.00 30.75 522 PRO A C 1
ATOM 4183 O O . PRO A 1 522 ? 38.025 -9.282 -40.305 1.00 30.75 522 PRO A O 1
ATOM 4186 N N . LYS A 1 523 ? 36.194 -8.331 -39.417 1.00 27.33 523 LYS A N 1
ATOM 4187 C CA . LYS A 1 523 ? 36.242 -7.064 -40.179 1.00 27.33 523 LYS A CA 1
ATOM 4188 C C . LYS A 1 523 ? 35.660 -5.899 -39.361 1.00 27.33 523 LYS A C 1
ATOM 4190 O O . LYS A 1 523 ? 34.728 -6.097 -38.597 1.00 27.33 523 LYS A O 1
ATOM 4195 N N . LEU A 1 524 ? 36.192 -4.692 -39.601 1.00 28.62 524 LEU A N 1
ATOM 4196 C CA . LEU A 1 524 ? 35.720 -3.383 -39.100 1.00 28.62 524 LEU A CA 1
ATOM 4197 C C . LEU A 1 524 ? 35.897 -3.070 -37.593 1.00 28.62 524 LEU A C 1
ATOM 4199 O O . LEU A 1 524 ? 34.947 -2.706 -36.913 1.00 28.62 524 LEU A O 1
ATOM 4203 N N . ILE A 1 525 ? 37.149 -3.041 -37.117 1.00 26.95 525 ILE A N 1
ATOM 4204 C CA . ILE A 1 525 ? 37.599 -2.051 -36.110 1.00 26.95 525 ILE A CA 1
ATOM 4205 C C . ILE A 1 525 ? 38.973 -1.525 -36.548 1.00 26.95 525 ILE A C 1
ATOM 4207 O O . ILE A 1 525 ? 39.843 -2.329 -36.882 1.00 26.95 525 ILE A O 1
ATOM 4211 N N . HIS A 1 526 ? 39.198 -0.203 -36.533 1.00 24.81 526 HIS A N 1
ATOM 4212 C CA . HIS A 1 526 ? 40.534 0.369 -36.740 1.00 24.81 526 HIS A CA 1
ATOM 4213 C C . HIS A 1 526 ? 40.776 1.635 -35.891 1.00 24.81 526 HIS A C 1
ATOM 4215 O O . HIS A 1 526 ? 40.258 2.697 -36.207 1.00 24.81 526 HIS A O 1
ATOM 4221 N N . CYS A 1 527 ? 41.640 1.491 -34.875 1.00 26.41 527 CYS A N 1
ATOM 4222 C CA . CYS A 1 527 ? 42.273 2.518 -34.020 1.00 26.41 527 CYS A CA 1
ATOM 4223 C C . CYS A 1 527 ? 41.410 3.470 -33.158 1.00 26.41 527 CYS A C 1
ATOM 4225 O O . CYS A 1 527 ? 40.395 4.006 -33.580 1.00 26.41 527 CYS A O 1
ATOM 4227 N N . GLY A 1 528 ? 41.913 3.720 -31.940 1.00 23.23 528 GLY A N 1
ATOM 4228 C CA . GLY A 1 528 ? 41.327 4.600 -30.919 1.00 23.23 528 GLY A CA 1
ATOM 4229 C C . GLY A 1 528 ? 41.850 4.265 -29.512 1.00 23.23 528 GLY A C 1
ATOM 4230 O O . GLY A 1 528 ? 41.065 3.863 -28.669 1.00 23.23 528 GLY A O 1
ATOM 4231 N N . ASP A 1 529 ? 43.178 4.312 -29.340 1.00 27.17 529 ASP A N 1
ATOM 4232 C CA . ASP A 1 529 ? 43.993 4.111 -28.119 1.00 27.17 529 ASP A CA 1
ATOM 4233 C C . ASP A 1 529 ? 43.398 3.454 -26.851 1.00 27.17 529 ASP A C 1
ATOM 4235 O O . ASP A 1 529 ? 42.647 4.072 -26.109 1.00 27.17 529 ASP A O 1
ATOM 4239 N N . GLU A 1 530 ? 43.952 2.287 -26.477 1.00 27.00 530 GLU A N 1
ATOM 4240 C CA . GLU A 1 530 ? 44.407 2.042 -25.091 1.00 27.00 530 GLU A CA 1
ATOM 4241 C C . GLU A 1 530 ? 45.403 0.854 -25.014 1.00 27.00 530 GLU A C 1
ATOM 4243 O O . GLU A 1 530 ? 45.026 -0.319 -24.950 1.00 27.00 530 GLU A O 1
ATOM 4248 N N . GLN A 1 531 ? 46.718 1.126 -25.018 1.00 27.83 531 GLN A N 1
ATOM 4249 C CA . GLN A 1 531 ? 47.761 0.101 -24.821 1.00 27.83 531 GLN A CA 1
ATOM 4250 C C . GLN A 1 531 ? 48.544 0.293 -23.513 1.00 27.83 531 GLN A C 1
ATOM 4252 O O . GLN A 1 531 ? 49.653 0.823 -23.526 1.00 27.83 531 GLN A O 1
ATOM 4257 N N . GLN A 1 532 ? 48.043 -0.243 -22.389 1.00 29.08 532 GLN A N 1
ATOM 4258 C CA . GLN A 1 532 ? 48.940 -0.542 -21.253 1.00 29.08 532 GLN A CA 1
ATOM 4259 C C . GLN A 1 532 ? 48.596 -1.740 -20.345 1.00 29.08 532 GLN A C 1
ATOM 4261 O O . GLN A 1 532 ? 49.413 -2.081 -19.493 1.00 29.08 532 GLN A O 1
ATOM 4266 N N . HIS A 1 533 ? 47.481 -2.461 -20.549 1.00 31.00 533 HIS A N 1
ATOM 4267 C CA . HIS A 1 533 ? 47.130 -3.633 -19.714 1.00 31.00 533 HIS A CA 1
ATOM 4268 C C . HIS A 1 533 ? 47.295 -5.022 -20.375 1.00 31.00 533 HIS A C 1
ATOM 4270 O O . HIS A 1 533 ? 47.287 -6.040 -19.683 1.00 31.00 533 HIS A O 1
ATOM 4276 N N . SER A 1 534 ? 47.513 -5.113 -21.695 1.00 30.12 534 SER A N 1
ATOM 4277 C CA . SER A 1 534 ? 47.495 -6.403 -22.424 1.00 30.12 534 SER A CA 1
ATOM 4278 C C . SER A 1 534 ? 48.640 -7.382 -22.088 1.00 30.12 534 SER A C 1
ATOM 4280 O O . SER A 1 534 ? 48.565 -8.545 -22.499 1.00 30.12 534 SER A O 1
ATOM 4282 N N . MET A 1 535 ? 49.721 -6.954 -21.425 1.00 28.27 535 MET A N 1
ATOM 4283 C CA . MET A 1 535 ? 50.988 -7.706 -21.453 1.00 28.27 535 MET A CA 1
ATOM 4284 C C . MET A 1 535 ? 51.112 -8.829 -20.408 1.00 28.27 535 MET A C 1
ATOM 4286 O O . MET A 1 535 ? 51.870 -9.765 -20.637 1.00 28.27 535 MET A O 1
ATOM 4290 N N . LYS A 1 536 ? 50.348 -8.796 -19.304 1.00 31.44 536 LYS A N 1
ATOM 4291 C CA . LYS A 1 536 ? 50.323 -9.903 -18.321 1.00 31.44 536 LYS A CA 1
ATOM 4292 C C . LYS A 1 536 ? 49.381 -11.047 -18.719 1.00 31.44 536 LYS A C 1
ATOM 4294 O O . LYS A 1 536 ? 49.710 -12.205 -18.491 1.00 31.44 536 LYS A O 1
ATOM 4299 N N . LEU A 1 537 ? 48.245 -10.741 -19.352 1.00 31.31 537 LEU A N 1
ATOM 4300 C CA . LEU A 1 537 ? 47.191 -11.728 -19.632 1.00 31.31 537 LEU A CA 1
ATOM 4301 C C . LEU A 1 537 ? 47.585 -12.755 -20.714 1.00 31.31 537 LEU A C 1
ATOM 4303 O O . LEU A 1 537 ? 47.208 -13.924 -20.644 1.00 31.31 537 LEU A O 1
ATOM 4307 N N . LYS A 1 538 ? 48.392 -12.340 -21.702 1.00 29.16 538 LYS A N 1
ATOM 4308 C CA . LYS A 1 538 ? 48.820 -13.201 -22.822 1.00 29.16 538 LYS A CA 1
ATOM 4309 C C . LYS A 1 538 ? 49.742 -14.353 -22.397 1.00 29.16 538 LYS A C 1
ATOM 4311 O O . LYS A 1 538 ? 49.760 -15.382 -23.067 1.00 29.16 538 LYS A O 1
ATOM 4316 N N . THR A 1 539 ? 50.470 -14.218 -21.288 1.00 31.39 539 THR A N 1
ATOM 4317 C CA . THR A 1 539 ? 51.360 -15.276 -20.779 1.00 31.39 539 THR A CA 1
ATOM 4318 C C . THR A 1 539 ? 50.569 -16.452 -20.205 1.00 31.39 539 THR A C 1
ATOM 4320 O O . THR A 1 539 ? 50.913 -17.600 -20.470 1.00 31.39 539 THR A O 1
ATOM 4323 N N . THR A 1 540 ? 49.473 -16.184 -19.487 1.00 33.03 540 THR A N 1
ATOM 4324 C CA . THR A 1 540 ? 48.595 -17.225 -18.928 1.00 33.03 540 THR A CA 1
ATOM 4325 C C . THR A 1 540 ? 47.897 -18.018 -20.035 1.00 33.03 540 THR A C 1
ATOM 4327 O O . THR A 1 540 ? 47.931 -19.245 -20.033 1.00 33.03 540 THR A O 1
ATOM 4330 N N . ILE A 1 541 ? 47.338 -17.325 -21.036 1.00 34.22 541 ILE A N 1
ATOM 4331 C CA . ILE A 1 541 ? 46.596 -17.946 -22.149 1.00 34.22 541 ILE A CA 1
ATOM 4332 C C . ILE A 1 541 ? 47.497 -18.882 -22.981 1.00 34.22 541 ILE A C 1
ATOM 4334 O O . ILE A 1 541 ? 47.100 -20.000 -23.313 1.00 34.22 541 ILE A O 1
ATOM 4338 N N . ASN A 1 542 ? 48.742 -18.476 -23.255 1.00 31.34 542 ASN A N 1
ATOM 4339 C CA . ASN A 1 542 ? 49.701 -19.289 -24.015 1.00 31.34 542 ASN A CA 1
ATOM 4340 C C . ASN A 1 542 ? 50.138 -20.588 -23.303 1.00 31.34 542 ASN A C 1
ATOM 4342 O O . ASN A 1 542 ? 50.667 -21.484 -23.961 1.00 31.34 542 ASN A O 1
ATOM 4346 N N . ASN A 1 543 ? 49.904 -20.723 -21.992 1.00 32.34 543 ASN A N 1
ATOM 4347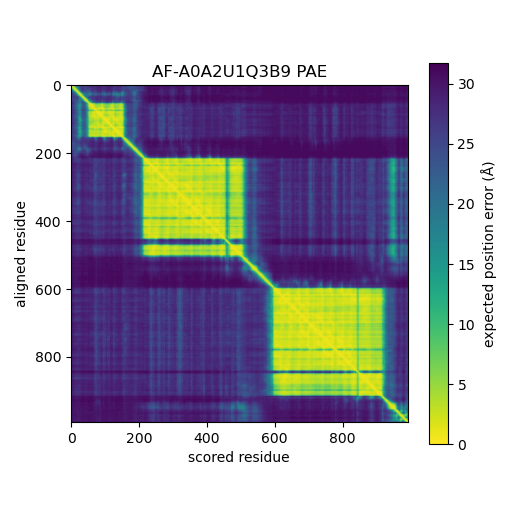 C CA . ASN A 1 543 ? 50.259 -21.919 -21.220 1.00 32.34 543 ASN A CA 1
ATOM 4348 C C . ASN A 1 543 ? 49.157 -22.997 -21.181 1.00 32.34 543 ASN A C 1
ATOM 4350 O O . ASN A 1 543 ? 49.391 -24.062 -20.613 1.00 32.34 543 ASN A O 1
ATOM 4354 N N . HIS A 1 544 ? 47.972 -22.766 -21.762 1.00 32.53 544 HIS A N 1
ATOM 4355 C CA . HIS A 1 544 ? 46.889 -23.769 -21.811 1.00 32.53 544 HIS A CA 1
ATOM 4356 C C . HIS A 1 544 ? 46.586 -24.316 -23.215 1.00 32.53 544 HIS A C 1
ATOM 4358 O O . HIS A 1 544 ? 46.098 -25.435 -23.339 1.00 32.53 544 HIS A O 1
ATOM 4364 N N . LEU A 1 545 ? 46.940 -23.601 -24.287 1.00 27.80 545 LEU A N 1
ATOM 4365 C CA . LEU A 1 545 ? 46.656 -24.012 -25.673 1.00 27.80 545 LEU A CA 1
ATOM 4366 C C . LEU A 1 545 ? 47.831 -24.755 -26.337 1.00 27.80 545 LEU A C 1
ATOM 4368 O O . LEU A 1 545 ? 48.220 -24.453 -27.464 1.00 27.80 545 LEU A O 1
ATOM 4372 N N . ARG A 1 546 ? 48.428 -25.726 -25.630 1.00 28.16 546 ARG A N 1
ATOM 4373 C CA . ARG A 1 546 ? 49.621 -26.467 -26.094 1.00 28.16 546 ARG A CA 1
ATOM 4374 C C . ARG A 1 546 ? 49.383 -27.947 -26.420 1.00 28.16 546 ARG A C 1
ATOM 4376 O O . ARG A 1 546 ? 50.306 -28.752 -26.325 1.00 28.16 546 ARG A O 1
ATOM 4383 N N . ILE A 1 547 ? 48.165 -28.291 -26.842 1.00 29.33 547 ILE A N 1
ATOM 4384 C CA . ILE A 1 547 ? 47.785 -29.632 -27.312 1.00 29.33 547 ILE A CA 1
ATOM 4385 C C . ILE A 1 547 ? 47.053 -29.488 -28.667 1.00 29.33 547 ILE A C 1
ATOM 4387 O O . ILE A 1 547 ? 46.130 -28.692 -28.773 1.00 29.33 547 ILE A O 1
ATOM 4391 N N . PHE A 1 548 ? 47.494 -30.251 -29.680 1.00 25.22 548 PHE A N 1
ATOM 4392 C CA . PHE A 1 548 ? 47.016 -30.308 -31.084 1.00 25.22 548 PHE A CA 1
ATOM 4393 C C . PHE A 1 548 ? 47.207 -29.072 -32.012 1.00 25.22 548 PHE A C 1
ATOM 4395 O O . PHE A 1 548 ? 46.331 -28.238 -32.198 1.00 25.22 548 PHE A O 1
ATOM 4402 N N . THR A 1 549 ? 48.387 -29.032 -32.653 1.00 26.06 549 THR A N 1
ATOM 4403 C CA . THR A 1 549 ? 48.654 -28.960 -34.125 1.00 26.06 549 THR A CA 1
ATOM 4404 C C . THR A 1 549 ? 47.540 -28.564 -35.129 1.00 26.06 549 THR A C 1
ATOM 4406 O O . THR A 1 549 ? 46.433 -29.071 -35.010 1.00 26.06 549 THR A O 1
ATOM 4409 N N . SER A 1 550 ? 47.784 -27.891 -36.277 1.00 26.00 550 SER A N 1
ATOM 4410 C CA . SER A 1 550 ? 48.954 -27.147 -36.829 1.00 26.00 550 SER A CA 1
ATOM 4411 C C . SER A 1 550 ? 48.678 -26.607 -38.264 1.00 26.00 550 SER A C 1
ATOM 4413 O O . SER A 1 550 ? 48.054 -27.326 -39.038 1.00 26.00 550 SER A O 1
ATOM 4415 N N . ASN A 1 551 ? 49.309 -25.481 -38.663 1.00 26.45 551 ASN A N 1
ATOM 4416 C CA . ASN A 1 551 ? 49.487 -24.954 -40.052 1.00 26.45 551 ASN A CA 1
ATOM 4417 C C . ASN A 1 551 ? 48.213 -24.398 -40.769 1.00 26.45 551 ASN A C 1
ATOM 4419 O O . ASN A 1 551 ? 47.112 -24.807 -40.436 1.00 26.45 551 ASN A O 1
ATOM 4423 N N . HIS A 1 552 ? 48.241 -23.452 -41.737 1.00 27.36 552 HIS A N 1
ATOM 4424 C CA . HIS A 1 552 ? 49.321 -22.813 -42.534 1.00 27.36 552 HIS A CA 1
ATOM 4425 C C . HIS A 1 552 ? 49.056 -21.297 -42.860 1.00 27.36 552 HIS A C 1
ATOM 4427 O O . HIS A 1 552 ? 48.060 -20.716 -42.451 1.00 27.36 552 HIS A O 1
ATOM 4433 N N . HIS A 1 553 ? 50.002 -20.693 -43.599 1.00 26.08 553 HIS A N 1
ATOM 4434 C CA . HIS A 1 553 ? 50.168 -19.339 -44.208 1.00 26.08 553 HIS A CA 1
ATOM 4435 C C . HIS A 1 553 ? 48.984 -18.697 -45.000 1.00 26.08 553 HIS A C 1
ATOM 4437 O O . HIS A 1 553 ? 48.084 -19.430 -45.383 1.00 26.08 553 HIS A O 1
ATOM 4443 N N . SER A 1 554 ? 48.964 -17.405 -45.430 1.00 24.44 554 SER A N 1
ATOM 4444 C CA . SER A 1 554 ? 49.723 -16.133 -45.164 1.00 24.44 554 SER A CA 1
ATOM 4445 C C . SER A 1 554 ? 49.126 -14.957 -46.023 1.00 24.44 554 SER A C 1
ATOM 4447 O O . SER A 1 554 ? 48.124 -15.173 -46.697 1.00 24.44 554 SER A O 1
ATOM 4449 N N . ILE A 1 555 ? 49.795 -13.781 -46.086 1.00 24.28 555 ILE A N 1
ATOM 4450 C CA . ILE A 1 555 ? 49.623 -12.603 -47.000 1.00 24.28 555 ILE A CA 1
ATOM 4451 C C . ILE A 1 555 ? 48.578 -11.525 -46.565 1.00 24.28 555 ILE A C 1
ATOM 4453 O O . ILE A 1 555 ? 47.547 -11.880 -46.008 1.00 24.28 555 ILE A O 1
ATOM 4457 N N . THR A 1 556 ? 48.657 -10.235 -46.970 1.00 22.88 556 THR A N 1
ATOM 4458 C CA . THR A 1 556 ? 49.489 -9.039 -46.593 1.00 22.88 556 THR A CA 1
ATOM 4459 C C . THR A 1 556 ? 48.943 -7.807 -47.392 1.00 22.88 556 THR A C 1
ATOM 4461 O O . THR A 1 556 ? 48.261 -8.025 -48.385 1.00 22.88 556 THR A O 1
ATOM 4464 N N . GLN A 1 557 ? 49.302 -6.548 -47.038 1.00 24.38 557 GLN A N 1
ATOM 4465 C CA . GLN A 1 557 ? 49.159 -5.273 -47.821 1.00 24.38 557 GLN A CA 1
ATOM 4466 C C . GLN A 1 557 ? 47.775 -4.554 -47.855 1.00 24.38 557 GLN A C 1
ATOM 4468 O O . GLN A 1 557 ? 46.753 -5.224 -47.828 1.00 24.38 557 GLN A O 1
ATOM 4473 N N . LEU A 1 558 ? 47.651 -3.209 -47.996 1.00 23.28 558 LEU A N 1
ATOM 4474 C CA . LEU A 1 558 ? 48.457 -2.021 -47.568 1.00 23.28 558 LEU A CA 1
ATOM 4475 C C . LEU A 1 558 ? 47.681 -0.684 -47.857 1.00 23.28 558 LEU A C 1
ATOM 4477 O O . LEU A 1 558 ? 46.690 -0.719 -48.575 1.00 23.28 558 LEU A O 1
ATOM 4481 N N . MET A 1 559 ? 48.220 0.470 -47.403 1.00 22.39 559 MET A N 1
ATOM 4482 C CA . MET A 1 559 ? 47.898 1.893 -47.744 1.00 22.39 559 MET A CA 1
ATOM 4483 C C . MET A 1 559 ? 46.587 2.494 -47.152 1.00 22.39 559 MET A C 1
ATOM 4485 O O . MET A 1 559 ? 45.572 1.815 -47.155 1.00 22.39 559 MET A O 1
ATOM 4489 N N . THR A 1 560 ? 46.498 3.671 -46.482 1.00 23.06 560 THR A N 1
ATOM 4490 C CA . THR A 1 560 ? 47.068 5.064 -46.571 1.00 23.06 560 THR A CA 1
ATOM 4491 C C . THR A 1 560 ? 46.328 5.985 -47.575 1.00 23.06 560 THR A C 1
ATOM 4493 O O . THR A 1 560 ? 45.980 5.495 -48.639 1.00 23.06 560 THR A O 1
ATOM 4496 N N . ILE A 1 561 ? 46.080 7.301 -47.371 1.00 25.14 561 ILE A N 1
ATOM 4497 C CA . ILE A 1 561 ? 46.598 8.308 -46.399 1.00 25.14 561 ILE A CA 1
ATOM 4498 C C . ILE A 1 561 ? 45.671 9.571 -46.295 1.00 25.14 561 ILE A C 1
ATOM 4500 O O . ILE A 1 561 ? 44.800 9.731 -47.142 1.00 25.14 561 ILE A O 1
ATOM 4504 N N . SER A 1 562 ? 45.966 10.513 -45.368 1.00 23.31 562 SER A N 1
ATOM 4505 C CA . SER A 1 562 ? 45.594 11.968 -45.352 1.00 23.31 562 SER A CA 1
ATOM 4506 C C . SER A 1 562 ? 44.184 12.438 -44.897 1.00 23.31 562 SER A C 1
ATOM 4508 O O . SER A 1 562 ? 43.205 11.802 -45.258 1.00 23.31 562 SER A O 1
ATOM 4510 N N . SER A 1 563 ? 43.979 13.624 -44.268 1.00 24.08 563 SER A N 1
ATOM 4511 C CA . SER A 1 563 ? 44.734 14.454 -43.269 1.00 24.08 563 SER A CA 1
ATOM 4512 C C . SER A 1 563 ? 43.974 15.779 -42.929 1.00 24.08 563 SER A C 1
ATOM 4514 O O . SER A 1 563 ? 43.016 16.097 -43.626 1.00 24.08 563 SER A O 1
ATOM 4516 N N . LEU A 1 564 ? 44.463 16.556 -41.930 1.00 24.06 564 LEU A N 1
ATOM 4517 C CA . LEU A 1 564 ? 44.185 17.994 -41.616 1.00 24.06 564 LEU A CA 1
ATOM 4518 C C . LEU A 1 564 ? 42.814 18.323 -40.938 1.00 24.06 564 LEU A C 1
ATOM 4520 O O . LEU A 1 564 ? 41.772 18.058 -41.521 1.00 24.06 564 LEU A O 1
ATOM 4524 N N . THR A 1 565 ? 42.727 18.687 -39.635 1.00 24.20 565 THR A N 1
ATOM 4525 C CA . THR A 1 565 ? 43.040 19.967 -38.895 1.00 24.20 565 THR A CA 1
ATOM 4526 C C . THR A 1 565 ? 42.002 21.098 -39.081 1.00 24.20 565 THR A C 1
ATOM 4528 O O . THR A 1 565 ? 41.556 21.292 -40.205 1.00 24.20 565 THR A O 1
ATOM 4531 N N . SER A 1 566 ? 41.622 21.931 -38.091 1.00 25.31 566 SER A N 1
ATOM 4532 C CA . SER A 1 566 ? 41.968 22.026 -36.645 1.00 25.31 566 SER A CA 1
ATOM 4533 C C . SER A 1 566 ? 41.077 23.050 -35.889 1.00 25.31 566 SER A C 1
ATOM 4535 O O . SER A 1 566 ? 40.708 24.062 -36.472 1.00 25.31 566 SER A O 1
ATOM 4537 N N . ASP A 1 567 ? 40.848 22.788 -34.597 1.00 25.75 567 ASP A N 1
ATOM 4538 C CA . ASP A 1 567 ? 40.793 23.685 -33.414 1.00 25.75 567 ASP A CA 1
ATOM 4539 C C . ASP A 1 567 ? 39.844 24.925 -33.291 1.00 25.75 567 ASP A C 1
ATOM 4541 O O . ASP A 1 567 ? 39.879 25.876 -34.064 1.00 25.75 567 ASP A O 1
ATOM 4545 N N . ASP A 1 568 ? 39.122 24.933 -32.155 1.00 26.05 568 ASP A N 1
ATOM 4546 C CA . ASP A 1 568 ? 38.979 26.015 -31.149 1.00 26.05 568 ASP A CA 1
ATOM 4547 C C . ASP A 1 568 ? 38.103 27.305 -31.283 1.00 26.05 568 ASP A C 1
ATOM 4549 O O . ASP A 1 568 ? 38.490 28.325 -31.844 1.00 26.05 568 ASP A O 1
ATOM 4553 N N . ASN A 1 569 ? 37.057 27.315 -30.428 1.00 24.80 569 ASN A N 1
ATOM 4554 C CA . ASN A 1 569 ? 36.792 28.269 -29.316 1.00 24.80 569 ASN A CA 1
ATOM 4555 C C . ASN A 1 569 ? 35.806 29.481 -29.381 1.00 24.80 569 ASN A C 1
ATOM 4557 O O . ASN A 1 569 ? 35.697 30.225 -30.346 1.00 24.80 569 ASN A O 1
ATOM 4561 N N . LEU A 1 570 ? 35.203 29.700 -28.192 1.00 24.28 570 LEU A N 1
ATOM 4562 C CA . LEU A 1 570 ? 34.593 30.906 -27.572 1.00 24.28 570 LEU A CA 1
ATOM 4563 C C . LEU A 1 570 ? 33.230 31.528 -28.017 1.00 24.28 570 LEU A C 1
ATOM 4565 O O . LEU A 1 570 ? 33.126 32.278 -28.977 1.00 24.28 570 LEU A O 1
ATOM 4569 N N . CYS A 1 571 ? 32.248 31.357 -27.113 1.00 26.06 571 CYS A N 1
ATOM 4570 C CA . CYS A 1 571 ? 31.313 32.340 -26.506 1.00 26.06 571 CYS A CA 1
ATOM 4571 C C . CYS A 1 571 ? 30.457 33.340 -27.326 1.00 26.06 571 CYS A C 1
ATOM 4573 O O . CYS A 1 571 ? 30.949 34.169 -28.083 1.00 26.06 571 CYS A O 1
ATOM 4575 N N . SER A 1 572 ? 29.161 33.411 -26.974 1.00 26.61 572 SER A N 1
ATOM 4576 C CA . SER A 1 572 ? 28.250 34.554 -27.200 1.00 26.61 572 SER A CA 1
ATOM 4577 C C . SER A 1 572 ? 27.075 34.541 -26.194 1.00 26.61 572 SER A C 1
ATOM 4579 O O . SER A 1 572 ? 26.869 33.545 -25.501 1.00 26.61 572 SER A O 1
ATOM 4581 N N . GLU A 1 573 ? 26.359 35.663 -26.060 1.00 26.39 573 GLU A N 1
ATOM 4582 C CA . GLU A 1 573 ? 25.471 36.003 -24.924 1.00 26.39 573 GLU A CA 1
ATOM 4583 C C . GLU A 1 573 ? 23.982 35.574 -25.058 1.00 26.39 573 GLU A C 1
ATOM 4585 O O . GLU A 1 573 ? 23.542 35.194 -26.145 1.00 26.39 573 GLU A O 1
ATOM 4590 N N . PRO A 1 574 ? 23.187 35.585 -23.958 1.00 28.61 574 PRO A N 1
ATOM 4591 C CA . PRO A 1 574 ? 21.823 35.040 -23.939 1.00 28.61 574 PRO A CA 1
ATOM 4592 C C . PRO A 1 574 ? 20.754 35.977 -24.529 1.00 28.61 574 PRO A C 1
ATOM 4594 O O . PRO A 1 574 ? 20.763 37.187 -24.312 1.00 28.61 574 PRO A O 1
ATOM 4597 N N . THR A 1 575 ? 19.763 35.393 -25.205 1.00 27.92 575 THR A N 1
ATOM 4598 C CA . THR A 1 575 ? 18.631 36.103 -25.823 1.00 27.92 575 THR A CA 1
ATOM 4599 C C . THR A 1 575 ? 17.438 36.325 -24.881 1.00 27.92 575 THR A C 1
ATOM 4601 O O . THR A 1 575 ? 17.217 35.598 -23.911 1.00 27.92 575 THR A O 1
ATOM 4604 N N . SER A 1 576 ? 16.662 37.373 -25.173 1.00 27.45 576 SER A N 1
ATOM 4605 C CA . SER A 1 576 ? 15.510 37.853 -24.396 1.00 27.45 576 SER A CA 1
ATOM 4606 C C . SER A 1 576 ? 14.243 36.986 -24.546 1.00 27.45 576 SER A C 1
ATOM 4608 O O . SER A 1 576 ? 14.093 36.290 -25.552 1.00 27.45 576 SER A O 1
ATOM 4610 N N . PRO A 1 577 ? 13.295 37.037 -23.584 1.00 30.88 577 PRO A N 1
ATOM 4611 C CA . PRO A 1 577 ? 12.019 36.325 -23.690 1.00 30.88 577 PRO A CA 1
ATOM 4612 C C . PRO A 1 577 ? 11.125 36.884 -24.819 1.00 30.88 577 PRO A C 1
ATOM 4614 O O . PRO A 1 577 ? 11.219 38.074 -25.124 1.00 30.88 577 PRO A O 1
ATOM 4617 N N . PRO A 1 578 ? 10.245 36.058 -25.420 1.00 33.47 578 PRO A N 1
ATOM 4618 C CA . PRO A 1 578 ? 9.349 36.477 -26.499 1.00 33.47 578 PRO A CA 1
ATOM 4619 C C . PRO A 1 578 ? 8.108 37.241 -26.004 1.00 33.47 578 PRO A C 1
ATOM 4621 O O . PRO A 1 578 ? 7.586 36.975 -24.918 1.00 33.47 578 PRO A O 1
ATOM 4624 N N . ASP A 1 579 ? 7.611 38.142 -26.852 1.00 30.48 579 ASP A N 1
ATOM 4625 C CA . ASP A 1 579 ? 6.400 38.944 -26.639 1.00 30.48 579 ASP A CA 1
ATOM 4626 C C . ASP A 1 579 ? 5.085 38.128 -26.677 1.00 30.48 579 ASP A C 1
ATOM 4628 O O . ASP A 1 579 ? 5.025 37.047 -27.276 1.00 30.48 579 ASP A O 1
ATOM 4632 N N . PRO A 1 580 ? 3.996 38.633 -26.059 1.00 34.34 580 PRO A N 1
ATOM 4633 C CA . PRO A 1 580 ? 2.707 37.945 -26.016 1.00 34.34 580 PRO A CA 1
ATOM 4634 C C . PRO A 1 580 ? 1.970 37.945 -27.368 1.00 34.34 580 PRO A C 1
ATOM 4636 O O . PRO A 1 580 ? 1.734 38.985 -27.981 1.00 34.34 580 PRO A O 1
ATOM 4639 N N . LEU A 1 581 ? 1.528 36.757 -27.787 1.00 32.91 581 LEU A N 1
ATOM 4640 C CA . LEU A 1 581 ? 0.669 36.539 -28.959 1.00 32.91 581 LEU A CA 1
ATOM 4641 C C . LEU A 1 581 ? -0.791 37.001 -28.719 1.00 32.91 581 LEU A C 1
ATOM 4643 O O . LEU A 1 581 ? -1.210 37.143 -27.567 1.00 32.91 581 LEU A O 1
ATOM 4647 N N . PRO A 1 582 ? -1.570 37.283 -29.787 1.00 34.56 582 PRO A N 1
ATOM 4648 C CA . PRO A 1 582 ? -2.738 38.159 -29.701 1.00 34.56 582 PRO A CA 1
ATOM 4649 C C . PRO A 1 582 ? -3.983 37.547 -29.044 1.00 34.56 582 PRO A C 1
ATOM 4651 O O . PRO A 1 582 ? -4.199 36.336 -29.022 1.00 34.56 582 PRO A O 1
ATOM 4654 N N . SER A 1 583 ? -4.848 38.444 -28.568 1.00 32.03 583 SER A N 1
ATOM 4655 C CA . SER A 1 583 ? -6.139 38.149 -27.943 1.00 32.03 583 SER A CA 1
ATOM 4656 C C . SER A 1 583 ? -7.102 37.382 -28.857 1.00 32.03 583 SER A C 1
ATOM 4658 O O . SER A 1 583 ? -7.451 37.858 -29.940 1.00 32.03 583 SER A O 1
ATOM 4660 N N . LEU A 1 584 ? -7.617 36.251 -28.372 1.00 31.59 584 LEU A N 1
ATOM 4661 C CA . LEU A 1 584 ? -8.783 35.584 -28.955 1.00 31.59 584 LEU A CA 1
ATOM 4662 C C . LEU A 1 584 ? -10.083 36.262 -28.489 1.00 31.59 584 LEU A C 1
ATOM 4664 O O . LEU A 1 584 ? -10.185 36.726 -27.354 1.00 31.59 584 LEU A O 1
ATOM 4668 N N . ASN A 1 585 ? -11.071 36.312 -29.385 1.00 31.73 585 ASN A N 1
ATOM 4669 C CA . ASN A 1 585 ? -12.386 36.910 -29.134 1.00 31.73 585 ASN A CA 1
ATOM 4670 C C . ASN A 1 585 ? -13.210 36.117 -28.093 1.00 31.73 585 ASN A C 1
ATOM 4672 O O . ASN A 1 585 ? -12.973 34.920 -27.913 1.00 31.73 585 ASN A O 1
ATOM 4676 N N . PRO A 1 586 ? -14.171 36.767 -27.402 1.00 35.00 586 PRO A N 1
ATOM 4677 C CA . PRO A 1 586 ? -14.858 36.188 -26.248 1.00 35.00 586 PRO A CA 1
ATOM 4678 C C . PRO A 1 586 ? -15.783 35.006 -26.574 1.00 35.00 586 PRO A C 1
ATOM 4680 O O . PRO A 1 586 ? -16.293 34.860 -27.685 1.00 35.00 586 PRO A O 1
ATOM 4683 N N . SER A 1 587 ? -16.016 34.191 -25.543 1.00 32.59 587 SER A N 1
ATOM 4684 C CA . SER A 1 587 ? -16.887 33.011 -25.520 1.00 32.59 587 SER A CA 1
ATOM 4685 C C . SER A 1 587 ? -18.325 33.291 -25.994 1.00 32.59 587 SER A C 1
ATOM 4687 O O . SER A 1 587 ? -18.822 34.404 -25.798 1.00 32.59 587 SER A O 1
ATOM 4689 N N . PRO A 1 588 ? -19.038 32.286 -26.548 1.00 36.69 588 PRO A N 1
ATOM 4690 C CA . PRO A 1 588 ? -20.439 32.439 -26.936 1.00 36.69 588 PRO A CA 1
ATOM 4691 C C . PRO A 1 588 ? -21.321 32.818 -25.738 1.00 36.69 588 PRO A C 1
ATOM 4693 O O . PRO A 1 588 ? -21.167 32.291 -24.634 1.00 36.69 588 PRO A O 1
ATOM 4696 N N . SER A 1 589 ? -22.260 33.735 -25.971 1.00 36.25 589 SER A N 1
ATOM 4697 C CA . SER A 1 589 ? -23.228 34.193 -24.976 1.00 36.25 589 SER A CA 1
ATOM 4698 C C . SER A 1 589 ? -24.210 33.088 -24.564 1.00 36.25 589 SER A C 1
ATOM 4700 O O . SER A 1 589 ? -24.464 32.138 -25.305 1.00 36.25 589 SER A O 1
ATOM 4702 N N . PHE A 1 590 ? -24.760 33.216 -23.352 1.00 40.22 590 PHE A N 1
ATOM 4703 C CA . PHE A 1 590 ? -25.650 32.224 -22.743 1.00 40.22 590 PHE A CA 1
ATOM 4704 C C . PHE A 1 590 ? -26.822 31.819 -23.650 1.00 40.22 590 PHE A C 1
ATOM 4706 O O . PHE A 1 590 ? -27.572 32.665 -24.131 1.00 40.22 590 PHE A O 1
ATOM 4713 N N . LEU A 1 591 ? -27.024 30.505 -23.783 1.00 37.88 591 LEU A N 1
ATOM 4714 C CA . LEU A 1 591 ? -28.199 29.913 -24.420 1.00 37.88 591 LEU A CA 1
ATOM 4715 C C . LEU A 1 591 ? -29.477 30.293 -23.658 1.00 37.88 591 LEU A C 1
ATOM 4717 O O . LEU A 1 591 ? -29.708 29.828 -22.540 1.00 37.88 591 LEU A O 1
ATOM 4721 N N . SER A 1 592 ? -30.321 31.104 -24.293 1.00 34.25 592 SER A N 1
ATOM 4722 C CA . SER A 1 592 ? -31.696 31.377 -23.875 1.00 34.25 592 SER A CA 1
ATOM 4723 C C . SER A 1 592 ? -32.672 30.771 -24.881 1.00 34.25 592 SER A C 1
ATOM 4725 O O . SER A 1 592 ? -32.806 31.276 -25.996 1.00 34.25 592 SER A O 1
ATOM 4727 N N . THR A 1 593 ? -33.370 29.709 -24.489 1.00 34.81 593 THR A N 1
ATOM 4728 C CA . THR A 1 593 ? -34.588 29.259 -25.176 1.00 34.81 593 THR A CA 1
ATOM 4729 C C . THR A 1 593 ? -35.786 30.084 -24.714 1.00 34.81 593 THR A C 1
ATOM 4731 O O . THR A 1 593 ? -35.801 30.607 -23.597 1.00 34.81 593 THR A O 1
ATOM 4734 N N . GLU A 1 594 ? -36.802 30.201 -25.564 1.00 44.97 594 GLU A N 1
ATOM 4735 C CA . GLU A 1 594 ? -38.025 30.937 -25.242 1.00 44.97 594 GLU A CA 1
ATOM 4736 C C . GLU A 1 594 ? -38.726 30.338 -24.004 1.00 44.97 594 GLU A C 1
ATOM 4738 O O . GLU A 1 594 ? -38.821 29.122 -23.851 1.00 44.97 594 GLU A O 1
ATOM 4743 N N . ASN A 1 595 ? -39.226 31.209 -23.121 1.00 45.88 595 ASN A N 1
ATOM 4744 C CA . ASN A 1 595 ? -40.022 30.878 -21.929 1.00 45.88 595 ASN A CA 1
ATOM 4745 C C . ASN A 1 595 ? -39.352 30.067 -20.791 1.00 45.88 595 ASN A C 1
ATOM 4747 O O . ASN A 1 595 ? -40.040 29.325 -20.091 1.00 45.88 595 ASN A O 1
ATOM 4751 N N . GLY A 1 596 ? -38.063 30.280 -20.481 1.00 49.56 596 GLY A N 1
ATOM 4752 C CA . GLY A 1 596 ? -37.552 29.890 -19.154 1.00 49.56 596 GLY A CA 1
ATOM 4753 C C . GLY A 1 596 ? -36.061 30.111 -18.874 1.00 49.56 596 GLY A C 1
ATOM 4754 O O . GLY A 1 596 ? -35.208 29.860 -19.720 1.00 49.56 596 GLY A O 1
ATOM 4755 N N . TYR A 1 597 ? -35.725 30.507 -17.639 1.00 60.34 597 TYR A N 1
ATOM 4756 C CA . TYR A 1 597 ? -34.350 30.400 -17.135 1.00 60.34 597 TYR A CA 1
ATOM 4757 C C . TYR A 1 597 ? -34.052 28.944 -16.757 1.00 60.34 597 TYR A C 1
ATOM 4759 O O . TYR A 1 597 ? -34.559 28.461 -15.746 1.00 60.34 597 TYR A O 1
ATOM 4767 N N . LEU A 1 598 ? -33.179 28.275 -17.519 1.00 73.12 598 LEU A N 1
ATOM 4768 C CA . LEU A 1 598 ? -32.740 26.903 -17.227 1.00 73.12 598 LEU A CA 1
ATOM 4769 C C . LEU A 1 598 ? -32.230 26.756 -15.780 1.00 73.12 598 LEU A C 1
ATOM 4771 O O . LEU A 1 598 ? -31.414 27.563 -15.301 1.00 73.12 598 LEU A O 1
ATOM 4775 N N . THR A 1 599 ? -32.672 25.697 -15.104 1.00 88.62 599 THR A N 1
ATOM 4776 C CA . THR A 1 599 ? -32.211 25.302 -13.767 1.00 88.62 599 THR A CA 1
ATOM 4777 C C . THR A 1 599 ? -30.732 24.896 -13.777 1.00 88.62 599 THR A C 1
ATOM 4779 O O . THR A 1 599 ? -30.126 24.682 -14.829 1.00 88.62 599 THR A O 1
ATOM 4782 N N . ARG A 1 600 ? -30.118 24.761 -12.589 1.00 89.19 600 ARG A N 1
ATOM 4783 C CA . ARG A 1 600 ? -28.730 24.269 -12.457 1.00 89.19 600 ARG A CA 1
ATOM 4784 C C . ARG A 1 600 ? -28.536 22.892 -13.110 1.00 89.19 600 ARG A C 1
ATOM 4786 O O . ARG A 1 600 ? -27.533 22.680 -13.781 1.00 89.19 600 ARG A O 1
ATOM 4793 N N . VAL A 1 601 ? -29.511 21.994 -12.953 1.00 91.44 601 VAL A N 1
ATOM 4794 C CA . VAL A 1 601 ? -29.482 20.630 -13.509 1.00 91.44 601 VAL A CA 1
ATOM 4795 C C . VAL A 1 601 ? -29.573 20.649 -15.034 1.00 91.44 601 VAL A C 1
ATOM 4797 O O . VAL A 1 601 ? -28.782 19.989 -15.701 1.00 91.44 601 VAL A O 1
ATOM 4800 N N . GLU A 1 602 ? -30.491 21.433 -15.603 1.00 93.38 602 GLU A N 1
ATOM 4801 C CA . GLU A 1 602 ? -30.614 21.551 -17.062 1.00 93.38 602 GLU A CA 1
ATOM 4802 C C . GLU A 1 602 ? -29.353 22.169 -17.670 1.00 93.38 602 GLU A C 1
ATOM 4804 O O . GLU A 1 602 ? -28.836 21.641 -18.646 1.00 93.38 602 GLU A O 1
ATOM 4809 N N . LYS A 1 603 ? -28.781 23.206 -17.041 1.00 94.25 603 LYS A N 1
ATOM 4810 C CA . LYS A 1 603 ? -27.495 23.793 -17.456 1.00 94.25 603 LYS A CA 1
ATOM 4811 C C . LYS A 1 603 ? -26.352 22.777 -17.436 1.00 94.25 603 LYS A C 1
ATOM 4813 O O . LYS A 1 603 ? -25.582 22.738 -18.393 1.00 94.25 603 LYS A O 1
ATOM 4818 N N . ALA A 1 604 ? -26.260 21.944 -16.397 1.00 96.50 604 ALA A N 1
ATOM 4819 C CA . ALA A 1 604 ? -25.258 20.883 -16.310 1.00 96.50 604 ALA A CA 1
ATOM 4820 C C . ALA A 1 604 ? -25.363 19.895 -17.489 1.00 96.50 604 ALA A C 1
ATOM 4822 O O . ALA A 1 604 ? -24.359 19.606 -18.139 1.00 96.50 604 ALA A O 1
ATOM 4823 N N . TRP A 1 605 ? -26.577 19.446 -17.824 1.00 97.75 605 TRP A N 1
ATOM 4824 C CA . TRP A 1 605 ? -26.814 18.560 -18.970 1.00 97.75 605 TRP A CA 1
ATOM 4825 C C . TRP A 1 605 ? -26.617 19.229 -20.328 1.00 97.75 605 TRP A C 1
ATOM 4827 O O . TRP A 1 605 ? -26.036 18.616 -21.221 1.00 97.75 605 TRP A O 1
ATOM 4837 N N . THR A 1 606 ? -27.071 20.471 -20.504 1.00 97.38 606 THR A N 1
ATOM 4838 C CA . THR A 1 606 ? -26.854 21.237 -21.738 1.00 97.38 606 THR A CA 1
ATOM 4839 C C . THR A 1 606 ? -25.361 21.434 -21.994 1.00 97.38 606 THR A C 1
ATOM 4841 O O . THR A 1 606 ? -24.917 21.270 -23.127 1.00 97.38 606 THR A O 1
ATOM 4844 N N . TYR A 1 607 ? -24.573 21.716 -20.951 1.00 97.19 607 TYR A N 1
ATOM 4845 C CA . TYR A 1 607 ? -23.123 21.854 -21.065 1.00 97.19 607 TYR A CA 1
ATOM 4846 C C . TYR A 1 607 ? -22.433 20.514 -21.362 1.00 97.19 607 TYR A C 1
ATOM 4848 O O . TYR A 1 607 ? -21.649 20.429 -22.303 1.00 97.19 607 TYR A O 1
ATOM 4856 N N . TRP A 1 608 ? -22.782 19.442 -20.641 1.00 97.62 608 TRP A N 1
ATOM 4857 C CA . TRP A 1 608 ? -22.255 18.092 -20.895 1.00 97.62 608 TRP A CA 1
ATOM 4858 C C . TRP A 1 608 ? -22.507 17.621 -22.338 1.00 97.62 608 TRP A C 1
ATOM 4860 O O . TRP A 1 608 ? -21.614 17.076 -22.989 1.00 97.62 608 TRP A O 1
ATOM 4870 N N . LYS A 1 609 ? -23.695 17.922 -22.877 1.00 97.69 609 LYS A N 1
ATOM 4871 C CA . LYS A 1 609 ? -24.064 17.646 -24.273 1.00 97.69 609 LYS A CA 1
ATOM 4872 C C . LYS A 1 609 ? -23.328 18.529 -25.275 1.00 97.69 609 LYS A C 1
ATOM 4874 O O . LYS A 1 609 ? -22.901 18.027 -26.310 1.00 97.69 609 LYS A O 1
ATOM 4879 N N . ALA A 1 610 ? -23.104 19.804 -24.960 1.00 96.94 610 ALA A N 1
ATOM 4880 C CA . ALA A 1 610 ? -22.285 20.696 -25.782 1.00 96.94 610 ALA A CA 1
ATOM 4881 C C . ALA A 1 610 ? -20.804 20.263 -25.865 1.00 96.94 610 ALA A C 1
ATOM 4883 O O . ALA A 1 610 ? -20.137 20.589 -26.843 1.00 96.94 610 ALA A O 1
ATOM 4884 N N . LEU A 1 611 ? -20.304 19.493 -24.890 1.00 96.19 611 LEU A N 1
ATOM 4885 C CA . LEU A 1 611 ? -18.979 18.856 -24.930 1.00 96.19 611 LEU A CA 1
ATOM 4886 C C . LEU A 1 611 ? -18.948 17.503 -25.672 1.00 96.19 611 LEU A C 1
ATOM 4888 O O . LEU A 1 611 ? -17.887 16.885 -25.750 1.00 96.19 611 LEU A O 1
ATOM 4892 N N . GLY A 1 612 ? -20.083 17.025 -26.197 1.00 96.31 612 GLY A N 1
ATOM 4893 C CA . GLY A 1 612 ? -20.181 15.736 -26.891 1.00 96.31 612 GLY A CA 1
ATOM 4894 C C . GLY A 1 612 ? -20.296 14.509 -25.976 1.00 96.31 612 GLY A C 1
ATOM 4895 O O . GLY A 1 612 ? -19.971 13.411 -26.416 1.00 96.31 612 GLY A O 1
ATOM 4896 N N . GLU A 1 613 ? -20.737 14.684 -24.722 1.00 97.19 613 GLU A N 1
ATOM 4897 C CA . GLU A 1 613 ? -20.946 13.611 -23.727 1.00 97.19 613 GLU A CA 1
ATOM 4898 C C . GLU A 1 613 ? -19.740 12.639 -23.585 1.00 97.19 613 GLU A C 1
ATOM 4900 O O . GLU A 1 613 ? -19.889 11.427 -23.776 1.00 97.19 613 GLU A O 1
ATOM 4905 N N . PRO A 1 614 ? -18.520 13.144 -23.289 1.00 97.19 614 PRO A N 1
ATOM 4906 C CA . PRO A 1 614 ? -17.278 12.373 -23.390 1.00 97.19 614 PRO A CA 1
ATOM 4907 C C . PRO A 1 614 ? -17.203 11.216 -22.378 1.00 97.19 614 PRO A C 1
ATOM 4909 O O . PRO A 1 614 ? -17.117 11.430 -21.170 1.00 97.19 614 PRO A O 1
ATOM 4912 N N . LYS A 1 615 ? -17.184 9.972 -22.877 1.00 97.44 615 LYS A N 1
ATOM 4913 C CA . LYS A 1 615 ? -17.290 8.752 -22.050 1.00 97.44 615 LYS A CA 1
ATOM 4914 C C . LYS A 1 615 ? -15.963 8.157 -21.578 1.00 97.44 615 LYS A C 1
ATOM 4916 O O . LYS A 1 615 ? -15.947 7.458 -20.569 1.00 97.44 615 LYS A O 1
ATOM 4921 N N . LEU A 1 616 ? -14.871 8.394 -22.304 1.00 98.38 616 LEU A N 1
ATOM 4922 C CA . LEU A 1 616 ? -13.548 7.802 -22.058 1.00 98.38 616 LEU A CA 1
ATOM 4923 C C . LEU A 1 616 ? -12.609 8.885 -21.525 1.00 98.38 616 LEU A C 1
ATOM 4925 O O . LEU A 1 616 ? -12.311 9.840 -22.250 1.00 98.38 616 LEU A O 1
ATOM 4929 N N . ILE A 1 617 ? -12.212 8.790 -20.251 1.00 98.62 617 ILE A N 1
ATOM 4930 C CA . ILE A 1 617 ? -11.640 9.930 -19.522 1.00 98.62 617 ILE A CA 1
ATOM 4931 C C . ILE A 1 617 ? -10.334 9.568 -18.800 1.00 98.62 617 ILE A C 1
ATOM 4933 O O . ILE A 1 617 ? -10.266 8.599 -18.038 1.00 98.62 617 ILE A O 1
ATOM 4937 N N . VAL A 1 618 ? -9.294 10.388 -18.990 1.00 98.50 618 VAL A N 1
ATOM 4938 C CA . VAL A 1 618 ? -8.032 10.297 -18.230 1.00 98.50 618 VAL A CA 1
ATOM 4939 C C . VAL A 1 618 ? -8.224 10.880 -16.828 1.00 98.50 618 VAL A C 1
ATOM 4941 O O . VAL A 1 618 ? -8.557 12.058 -16.693 1.00 98.50 618 VAL A O 1
ATOM 4944 N N . ALA A 1 619 ? -8.006 10.087 -15.777 1.00 98.19 619 ALA A N 1
ATOM 4945 C CA . ALA A 1 619 ? -8.126 10.536 -14.389 1.00 98.19 619 ALA A CA 1
ATOM 4946 C C . ALA A 1 619 ? -7.005 11.510 -13.959 1.00 98.19 619 ALA A C 1
ATOM 4948 O O . ALA A 1 619 ? -5.887 11.435 -14.471 1.00 98.19 619 ALA A O 1
ATOM 4949 N N . PRO A 1 620 ? -7.253 12.364 -12.944 1.00 97.50 620 PRO A N 1
ATOM 4950 C CA . PRO A 1 620 ? -6.240 13.266 -12.404 1.00 97.50 620 PRO A CA 1
ATOM 4951 C C . PRO A 1 620 ? -5.186 12.500 -11.602 1.00 97.50 620 PRO A C 1
ATOM 4953 O O . PRO A 1 620 ? -5.512 11.816 -10.624 1.00 97.50 620 PRO A O 1
ATOM 4956 N N . MET A 1 621 ? -3.915 12.641 -11.983 1.00 95.44 621 MET A N 1
ATOM 4957 C CA . MET A 1 621 ? -2.791 11.927 -11.376 1.00 95.44 621 MET A CA 1
ATOM 4958 C C . MET A 1 621 ? -1.594 12.871 -11.172 1.00 95.44 621 MET A C 1
ATOM 4960 O O . MET A 1 621 ? -1.088 13.484 -12.107 1.00 95.44 621 MET A O 1
ATOM 4964 N N . VAL A 1 622 ? -1.135 13.012 -9.922 1.00 90.31 622 VAL A N 1
ATOM 4965 C CA . VAL A 1 622 ? 0.012 13.876 -9.568 1.00 90.31 622 VAL A CA 1
ATOM 4966 C C . VAL A 1 622 ? 1.269 13.390 -10.292 1.00 90.31 622 VAL A C 1
ATOM 4968 O O . VAL A 1 622 ? 1.570 12.200 -10.237 1.00 90.31 622 VAL A O 1
ATOM 4971 N N . ASP A 1 623 ? 1.988 14.301 -10.952 1.00 90.12 623 ASP A N 1
ATOM 4972 C CA . ASP A 1 623 ? 3.167 14.036 -11.799 1.00 90.12 623 ASP A CA 1
ATOM 4973 C C . ASP A 1 623 ? 2.919 13.037 -12.954 1.00 90.12 623 ASP A C 1
ATOM 4975 O O . ASP A 1 623 ? 3.874 12.448 -13.458 1.00 90.12 623 ASP A O 1
ATOM 4979 N N . ASN A 1 624 ? 1.649 12.773 -13.301 1.00 95.00 624 ASN A N 1
ATOM 4980 C CA . ASN A 1 624 ? 1.246 11.622 -14.121 1.00 95.00 624 ASN A CA 1
ATOM 4981 C C . ASN A 1 624 ? 0.008 11.863 -15.022 1.00 95.00 624 ASN A C 1
ATOM 4983 O O . ASN A 1 624 ? -0.548 10.912 -15.563 1.00 95.00 624 ASN A O 1
ATOM 4987 N N . SER A 1 625 ? -0.471 13.101 -15.172 1.00 97.19 625 SER A N 1
ATOM 4988 C CA . SER A 1 625 ? -1.515 13.457 -16.154 1.00 97.19 625 SER A CA 1
ATOM 4989 C C . SER A 1 625 ? -1.307 14.860 -16.744 1.00 97.19 625 SER A C 1
ATOM 4991 O O . SER A 1 625 ? -2.241 15.623 -16.996 1.00 97.19 625 SER A O 1
ATOM 4993 N N . GLU A 1 626 ? -0.039 15.221 -16.934 1.00 97.69 626 GLU A N 1
ATOM 4994 C CA . GLU A 1 626 ? 0.444 16.430 -17.603 1.00 97.69 626 GLU A CA 1
ATOM 4995 C C . GLU A 1 626 ? 0.199 16.410 -19.129 1.00 97.69 626 GLU A C 1
ATOM 4997 O O . GLU A 1 626 ? -0.222 15.393 -19.680 1.00 97.69 626 GLU A O 1
ATOM 5002 N N . LEU A 1 627 ? 0.405 17.541 -19.821 1.00 98.12 627 LEU A N 1
ATOM 5003 C CA . LEU A 1 627 ? -0.062 17.724 -21.206 1.00 98.12 627 LEU A CA 1
ATOM 5004 C C . LEU A 1 627 ? 0.426 16.639 -22.194 1.00 98.12 627 LEU A C 1
ATOM 5006 O O . LEU A 1 627 ? -0.440 16.043 -22.833 1.00 98.12 627 LEU A O 1
ATOM 5010 N N . PRO A 1 628 ? 1.733 16.316 -22.308 1.00 98.31 628 PRO A N 1
ATOM 5011 C CA . PRO A 1 628 ? 2.208 15.189 -23.115 1.00 98.31 628 PRO A CA 1
ATOM 5012 C C . PRO A 1 628 ? 1.417 13.889 -22.926 1.00 98.31 628 PRO A C 1
ATOM 5014 O O . PRO A 1 628 ? 0.960 13.299 -23.904 1.00 98.31 628 PRO A O 1
ATOM 5017 N N . PHE A 1 629 ? 1.177 13.475 -21.679 1.00 98.56 629 PHE A N 1
ATOM 5018 C CA . PHE A 1 629 ? 0.440 12.248 -21.383 1.00 98.56 629 PHE A CA 1
ATOM 5019 C C . PHE A 1 629 ? -1.045 12.338 -21.765 1.00 98.56 629 PHE A C 1
ATOM 5021 O O . PHE A 1 629 ? -1.602 11.385 -22.314 1.00 98.56 629 PHE A O 1
ATOM 5028 N N . ARG A 1 630 ? -1.692 13.492 -21.533 1.00 98.56 630 ARG A N 1
ATOM 5029 C CA . ARG A 1 630 ? -3.082 13.713 -21.970 1.00 98.56 630 ARG A CA 1
ATOM 5030 C C . ARG A 1 630 ? -3.197 13.660 -23.491 1.00 98.56 630 ARG A C 1
ATOM 5032 O O . ARG A 1 630 ? -4.089 12.982 -23.989 1.00 98.56 630 ARG A O 1
ATOM 5039 N N . MET A 1 631 ? -2.281 14.294 -24.225 1.00 98.50 631 MET A N 1
ATOM 5040 C CA . MET A 1 631 ? -2.281 14.261 -25.692 1.00 98.50 631 MET A CA 1
ATOM 5041 C C . MET A 1 631 ? -2.026 12.857 -26.250 1.00 98.50 631 MET A C 1
ATOM 5043 O O . MET A 1 631 ? -2.660 12.483 -27.236 1.00 98.50 631 MET A O 1
ATOM 5047 N N . LEU A 1 632 ? -1.172 12.059 -25.601 1.00 98.00 632 LEU A N 1
ATOM 5048 C CA . LEU A 1 632 ? -0.971 10.653 -25.955 1.00 98.00 632 LEU A CA 1
ATOM 5049 C C . LEU A 1 632 ? -2.266 9.848 -25.769 1.00 98.00 632 LEU A C 1
ATOM 5051 O O . LEU A 1 632 ? -2.742 9.225 -26.713 1.00 98.00 632 LEU A O 1
ATOM 5055 N N . CYS A 1 633 ? -2.898 9.930 -24.595 1.00 97.75 633 CYS A N 1
ATOM 5056 C CA . CYS A 1 633 ? -4.170 9.246 -24.343 1.00 97.75 633 CYS A CA 1
ATOM 5057 C C . CYS A 1 633 ? -5.285 9.717 -25.298 1.00 97.75 633 CYS A C 1
ATOM 5059 O O . CYS A 1 633 ? -6.107 8.911 -25.724 1.00 97.75 633 CYS A O 1
ATOM 5061 N N . ARG A 1 634 ? -5.312 11.006 -25.677 1.00 97.31 634 ARG A N 1
ATOM 5062 C CA . ARG A 1 634 ? -6.248 11.547 -26.684 1.00 97.31 634 ARG A CA 1
ATOM 5063 C C . ARG A 1 634 ? -6.026 10.951 -28.071 1.00 97.31 634 ARG A C 1
ATOM 5065 O O . ARG A 1 634 ? -7.007 10.638 -28.740 1.00 97.31 634 ARG A O 1
ATOM 5072 N N . LYS A 1 635 ? -4.767 10.750 -28.488 1.00 95.44 635 LYS A N 1
ATOM 5073 C CA . LYS A 1 635 ? -4.439 10.045 -29.741 1.00 95.44 635 LYS A CA 1
ATOM 5074 C C . LYS A 1 635 ? -5.052 8.637 -29.754 1.00 95.44 635 LYS A C 1
ATOM 5076 O O . LYS A 1 635 ? -5.576 8.219 -30.780 1.00 95.44 635 LYS A O 1
ATOM 5081 N N . TYR A 1 636 ? -5.047 7.952 -28.610 1.00 95.06 636 TYR A N 1
ATOM 5082 C CA . TYR A 1 636 ? -5.630 6.620 -28.432 1.00 95.06 636 TYR A CA 1
ATOM 5083 C C . TYR A 1 636 ? -7.021 6.639 -27.763 1.00 95.06 636 TYR A C 1
ATOM 5085 O O . TYR A 1 636 ? -7.315 5.833 -26.884 1.00 95.06 636 TYR A O 1
ATOM 5093 N N . GLY A 1 637 ? -7.899 7.555 -28.185 1.00 94.19 637 GLY A N 1
ATOM 5094 C CA . GLY A 1 637 ? -9.341 7.471 -27.914 1.00 94.19 637 GLY A CA 1
ATOM 5095 C C . GLY A 1 637 ? -9.855 8.129 -26.627 1.00 94.19 637 GLY A C 1
ATOM 5096 O O . GLY A 1 637 ? -11.064 8.121 -26.393 1.00 94.19 637 GLY A O 1
ATOM 5097 N N . ALA A 1 638 ? -9.009 8.748 -25.795 1.00 97.94 638 ALA A N 1
ATOM 5098 C CA . ALA A 1 638 ? -9.497 9.499 -24.635 1.00 97.94 638 ALA A CA 1
ATOM 5099 C C . ALA A 1 638 ? -10.292 10.748 -25.066 1.00 97.94 638 ALA A C 1
ATOM 5101 O O . ALA A 1 638 ? -9.738 11.752 -25.514 1.00 97.94 638 ALA A O 1
ATOM 5102 N N . THR A 1 639 ? -11.610 10.701 -24.884 1.00 98.12 639 THR A N 1
ATOM 5103 C CA . THR A 1 639 ? -12.535 11.791 -25.232 1.00 98.12 639 THR A CA 1
ATOM 5104 C C . THR A 1 639 ? -12.369 13.032 -24.346 1.00 98.12 639 THR A C 1
ATOM 5106 O O . THR A 1 639 ? -12.455 14.153 -24.842 1.00 98.12 639 THR A O 1
ATOM 5109 N N . ALA A 1 640 ? -12.046 12.871 -23.059 1.00 98.56 640 ALA A N 1
ATOM 5110 C CA . ALA A 1 640 ? -11.733 13.976 -22.147 1.00 98.56 640 ALA A CA 1
ATOM 5111 C C . ALA A 1 640 ? -10.573 13.622 -21.204 1.00 98.56 640 ALA A C 1
ATOM 5113 O O . ALA A 1 640 ? -10.165 12.464 -21.093 1.00 98.56 640 ALA A O 1
ATOM 5114 N N . ALA A 1 641 ? -10.025 14.619 -20.510 1.00 98.56 641 ALA A N 1
ATOM 5115 C CA . ALA A 1 641 ? -8.902 14.404 -19.605 1.00 98.56 641 ALA A CA 1
ATOM 5116 C C . ALA A 1 641 ? -8.902 15.372 -18.417 1.00 98.56 641 ALA A C 1
ATOM 5118 O O . ALA A 1 641 ? -9.397 16.496 -18.508 1.00 98.56 641 ALA A O 1
ATOM 5119 N N . TYR A 1 642 ? -8.299 14.933 -17.314 1.00 98.81 642 TYR A N 1
ATOM 5120 C CA . TYR A 1 642 ? -8.017 15.751 -16.139 1.00 98.81 642 TYR A CA 1
ATOM 5121 C C . TYR A 1 642 ? -6.527 16.119 -16.043 1.00 98.81 642 TYR A C 1
ATOM 5123 O O . TYR A 1 642 ? -5.650 15.284 -16.284 1.00 98.81 642 TYR A O 1
ATOM 5131 N N . THR A 1 643 ? -6.226 17.339 -15.592 1.00 98.62 643 THR A N 1
ATOM 5132 C CA . THR A 1 643 ? -4.863 17.752 -15.199 1.00 98.62 643 THR A CA 1
ATOM 5133 C C . THR A 1 643 ? -4.323 16.936 -14.017 1.00 98.62 643 THR A C 1
ATOM 5135 O O . THR A 1 643 ? -5.092 16.241 -13.344 1.00 98.62 643 THR A O 1
ATOM 5138 N N . PRO A 1 644 ? -3.028 17.065 -13.659 1.00 97.31 644 PRO A N 1
ATOM 5139 C CA . PRO A 1 644 ? -2.572 16.666 -12.334 1.00 97.31 644 PRO A CA 1
ATOM 5140 C C . PRO A 1 644 ? -3.370 17.412 -11.251 1.00 97.31 644 PRO A C 1
ATOM 5142 O O . PRO A 1 644 ? -3.921 18.486 -11.501 1.00 97.31 644 PRO A O 1
ATOM 5145 N N . MET A 1 645 ? -3.425 16.864 -10.036 1.00 97.25 645 MET A N 1
ATOM 5146 C CA . MET A 1 645 ? -4.071 17.524 -8.894 1.00 97.25 645 MET A CA 1
ATOM 5147 C C . MET A 1 645 ? -3.208 18.706 -8.413 1.00 97.25 645 MET A C 1
ATOM 5149 O O . MET A 1 645 ? -2.212 18.509 -7.713 1.00 97.25 645 MET A O 1
ATOM 5153 N N . LEU A 1 646 ? -3.599 19.928 -8.778 1.00 97.75 646 LEU A N 1
ATOM 5154 C CA . LEU A 1 646 ? -2.886 21.172 -8.476 1.00 97.75 646 LEU A CA 1
ATOM 5155 C C . LEU A 1 646 ? -3.196 21.658 -7.052 1.00 97.75 646 LEU A C 1
ATOM 5157 O O . LEU A 1 646 ? -4.348 21.671 -6.629 1.00 97.75 646 LEU A O 1
ATOM 5161 N N . HIS A 1 647 ? -2.202 22.123 -6.297 1.00 97.75 647 HIS A N 1
ATOM 5162 C CA . HIS A 1 647 ? -2.448 22.687 -4.966 1.00 97.75 647 HIS A CA 1
ATOM 5163 C C . HIS A 1 647 ? -2.846 24.163 -5.077 1.00 97.75 647 HIS A C 1
ATOM 5165 O O . HIS A 1 647 ? -1.985 24.990 -5.371 1.00 97.75 647 HIS A O 1
ATOM 5171 N N . SER A 1 648 ? -4.106 24.516 -4.781 1.00 97.94 648 SER A N 1
ATOM 5172 C CA . SER A 1 648 ? -4.665 25.859 -5.054 1.00 97.94 648 SER A CA 1
ATOM 5173 C C . SER A 1 648 ? -3.789 27.003 -4.536 1.00 97.94 648 SER A C 1
ATOM 5175 O O . SER A 1 648 ? -3.357 27.849 -5.309 1.00 97.94 648 SER A O 1
ATOM 5177 N N . ARG A 1 649 ? -3.429 26.966 -3.247 1.00 96.81 649 ARG A N 1
ATOM 5178 C CA . ARG A 1 649 ? -2.559 27.964 -2.613 1.00 96.81 649 ARG A CA 1
ATOM 5179 C C . ARG A 1 649 ? -1.231 28.164 -3.351 1.00 96.81 649 ARG A C 1
ATOM 5181 O O . ARG A 1 649 ? -0.895 29.285 -3.716 1.00 96.81 649 ARG A O 1
ATOM 5188 N N . ILE A 1 650 ? -0.500 27.078 -3.609 1.00 96.81 650 ILE A N 1
ATOM 5189 C CA . ILE A 1 650 ? 0.801 27.136 -4.294 1.00 96.81 650 ILE A CA 1
ATOM 5190 C C . ILE A 1 650 ? 0.611 27.599 -5.749 1.00 96.81 650 ILE A C 1
ATOM 5192 O O . ILE A 1 650 ? 1.445 28.322 -6.285 1.00 96.81 650 ILE A O 1
ATOM 5196 N N . PHE A 1 651 ? -0.510 27.238 -6.376 1.00 97.75 651 PHE A N 1
ATOM 5197 C CA . PHE A 1 651 ? -0.870 27.655 -7.728 1.00 97.75 651 PHE A CA 1
ATOM 5198 C C . PHE A 1 651 ? -1.188 29.152 -7.848 1.00 97.75 651 PHE A C 1
ATOM 5200 O O . PHE A 1 651 ? -0.821 29.761 -8.854 1.00 97.75 651 PHE A O 1
ATOM 5207 N N . SER A 1 652 ? -1.814 29.759 -6.835 1.00 95.81 652 SER A N 1
ATOM 5208 C CA . SER A 1 652 ? -1.961 31.215 -6.728 1.00 95.81 652 SER A CA 1
ATOM 5209 C C . SER A 1 652 ? -0.608 31.890 -6.482 1.00 95.81 652 SER A C 1
ATOM 5211 O O . SER A 1 652 ? -0.146 32.682 -7.310 1.00 95.81 652 SER A O 1
ATOM 5213 N N . GLU A 1 653 ? 0.046 31.528 -5.37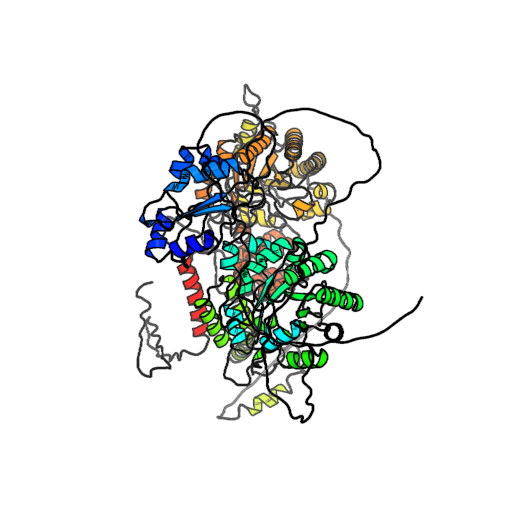0 1.00 95.75 653 GLU A N 1
ATOM 5214 C CA . GLU A 1 653 ? 1.222 32.211 -4.812 1.00 95.75 653 GLU A CA 1
ATOM 5215 C C . GLU A 1 653 ? 2.488 32.069 -5.675 1.00 95.75 653 GLU A C 1
ATOM 5217 O O . GLU A 1 653 ? 3.304 32.988 -5.724 1.00 95.75 653 GLU A O 1
ATOM 5222 N N . ASN A 1 654 ? 2.689 30.935 -6.358 1.00 96.81 654 ASN A N 1
ATOM 5223 C CA . ASN A 1 654 ? 3.966 30.595 -6.988 1.00 96.81 654 ASN A CA 1
ATOM 5224 C C . ASN A 1 654 ? 3.841 30.402 -8.511 1.00 96.81 654 ASN A C 1
ATOM 5226 O O . ASN A 1 654 ? 3.402 29.363 -9.007 1.00 96.81 654 ASN A O 1
ATOM 5230 N N . GLN A 1 655 ? 4.313 31.398 -9.268 1.00 95.50 655 GLN A N 1
ATOM 5231 C CA . GLN A 1 655 ? 4.319 31.377 -10.735 1.00 95.50 655 GLN A CA 1
ATOM 5232 C C . GLN A 1 655 ? 5.150 30.232 -11.333 1.00 95.50 655 GLN A C 1
ATOM 5234 O O . GLN A 1 655 ? 4.750 29.686 -12.357 1.00 95.50 655 GLN A O 1
ATOM 5239 N N . LYS A 1 656 ? 6.265 29.839 -10.701 1.00 94.25 656 LYS A N 1
ATOM 5240 C CA . LYS A 1 656 ? 7.117 28.740 -11.182 1.00 94.25 656 LYS A CA 1
ATOM 5241 C C . LYS A 1 656 ? 6.441 27.381 -10.998 1.00 94.25 656 LYS A C 1
ATOM 5243 O O . LYS A 1 656 ? 6.511 26.552 -11.891 1.00 94.25 656 LYS A O 1
ATOM 5248 N N . TYR A 1 657 ? 5.756 27.164 -9.875 1.00 95.00 657 TYR A N 1
ATOM 5249 C CA . TYR A 1 657 ? 4.911 25.978 -9.697 1.00 95.00 657 TYR A CA 1
ATOM 5250 C C . TYR A 1 657 ? 3.794 25.962 -10.751 1.00 95.00 657 TYR A C 1
ATOM 5252 O O . TYR A 1 657 ? 3.634 24.985 -11.473 1.00 95.00 657 TYR A O 1
ATOM 5260 N N . ARG A 1 658 ? 3.088 27.086 -10.925 1.00 95.12 658 ARG A N 1
ATOM 5261 C CA . ARG A 1 658 ? 2.031 27.224 -11.936 1.00 95.12 658 ARG A CA 1
ATOM 5262 C C . ARG A 1 658 ? 2.503 26.875 -13.356 1.00 95.12 658 ARG A C 1
ATOM 5264 O O . ARG A 1 658 ? 1.810 26.116 -14.019 1.00 95.12 658 ARG A O 1
ATOM 5271 N N . SER A 1 659 ? 3.666 27.358 -13.802 1.00 92.38 659 SER A N 1
ATOM 5272 C CA . SER A 1 659 ? 4.185 27.060 -15.150 1.00 92.38 659 SER A CA 1
ATOM 5273 C C . SER A 1 659 ? 4.848 25.686 -15.308 1.00 92.38 659 SER A C 1
ATOM 5275 O O . SER A 1 659 ? 5.030 25.243 -16.437 1.00 92.38 659 SER A O 1
ATOM 5277 N N . GLN A 1 660 ? 5.217 25.006 -14.216 1.00 91.19 660 GLN A N 1
ATOM 5278 C CA . GLN A 1 660 ? 5.797 23.654 -14.261 1.00 91.19 660 GLN A CA 1
ATOM 5279 C C . GLN A 1 660 ? 4.751 22.538 -14.143 1.00 91.19 660 GLN A C 1
ATOM 5281 O O . GLN A 1 660 ? 4.982 21.444 -14.652 1.00 91.19 660 GLN A O 1
ATOM 5286 N N . GLU A 1 661 ? 3.618 22.803 -13.488 1.00 91.94 661 GLU A N 1
ATOM 5287 C CA . GLU A 1 661 ? 2.588 21.795 -13.196 1.00 91.94 661 GLU A CA 1
ATOM 5288 C C . GLU A 1 661 ? 1.314 21.938 -14.048 1.00 91.94 661 GLU A C 1
ATOM 5290 O O . GLU A 1 661 ? 0.542 20.984 -14.160 1.00 91.94 661 GLU A O 1
ATOM 5295 N N . PHE A 1 662 ? 1.081 23.105 -14.662 1.00 95.94 662 PHE A N 1
ATOM 5296 C CA . PHE A 1 662 ? -0.058 23.346 -15.550 1.00 95.94 662 PHE A CA 1
ATOM 5297 C C . PHE A 1 662 ? 0.387 23.875 -16.916 1.00 95.94 662 PHE A C 1
ATOM 5299 O O . PHE A 1 662 ? 0.802 25.022 -17.071 1.00 95.94 662 PHE A O 1
ATOM 5306 N N . THR A 1 663 ? 0.223 23.020 -17.919 1.00 93.38 663 THR A N 1
ATOM 5307 C CA . THR A 1 663 ? 0.327 23.327 -19.347 1.00 93.38 663 THR A CA 1
ATOM 5308 C C . THR A 1 663 ? -0.898 22.751 -20.058 1.00 93.38 663 THR A C 1
ATOM 5310 O O . THR A 1 663 ? -1.461 21.750 -19.606 1.00 93.38 663 THR A O 1
ATOM 5313 N N . THR A 1 664 ? -1.336 23.385 -21.147 1.00 97.12 664 THR A N 1
ATOM 5314 C CA . THR A 1 664 ? -2.448 22.929 -22.001 1.00 97.12 664 THR A CA 1
ATOM 5315 C C . THR A 1 664 ? -2.290 23.478 -23.428 1.00 97.12 664 THR A C 1
ATOM 5317 O O . THR A 1 664 ? -1.468 24.368 -23.657 1.00 97.12 664 THR A O 1
ATOM 5320 N N . CYS A 1 665 ? -3.050 22.953 -24.390 1.00 95.38 665 CYS A N 1
ATOM 5321 C CA . CYS A 1 665 ? -3.160 23.473 -25.755 1.00 95.38 665 CYS A CA 1
ATOM 5322 C C . CYS A 1 665 ? -4.616 23.382 -26.252 1.00 95.38 665 CYS A C 1
ATOM 5324 O O . CYS A 1 665 ? -5.491 22.883 -25.548 1.00 95.38 665 CYS A O 1
ATOM 5326 N N . LYS A 1 666 ? -4.916 23.884 -27.455 1.00 94.31 666 LYS A N 1
ATOM 5327 C CA . LYS A 1 666 ? -6.299 23.938 -27.969 1.00 94.31 666 LYS A CA 1
ATOM 5328 C C . LYS A 1 666 ? -6.916 22.540 -28.138 1.00 94.31 666 LYS A C 1
ATOM 5330 O O . LYS A 1 666 ? -8.114 22.362 -27.946 1.00 94.31 666 LYS A O 1
ATOM 5335 N N . GLU A 1 667 ? -6.080 21.563 -28.466 1.00 94.62 667 GLU A N 1
ATOM 5336 C CA . GLU A 1 667 ? -6.414 20.161 -28.739 1.00 94.62 667 GLU A CA 1
ATOM 5337 C C . GLU A 1 667 ? -6.599 19.321 -27.456 1.00 94.62 667 GLU A C 1
ATOM 5339 O O . GLU A 1 667 ? -7.000 18.163 -27.518 1.00 94.62 667 GLU A O 1
ATOM 5344 N N . ASP A 1 668 ? -6.313 19.898 -26.286 1.00 95.94 668 ASP A N 1
ATOM 5345 C CA . ASP A 1 668 ? -6.368 19.241 -24.975 1.00 95.94 668 ASP A CA 1
ATOM 5346 C C . ASP A 1 668 ? -7.764 19.318 -24.317 1.00 95.94 668 ASP A C 1
ATOM 5348 O O . ASP A 1 668 ? -7.952 18.847 -23.195 1.00 95.94 668 ASP A O 1
ATOM 5352 N N . ARG A 1 669 ? -8.768 19.874 -25.011 1.00 96.75 669 ARG A N 1
ATOM 5353 C CA . ARG A 1 669 ? -10.165 19.993 -24.547 1.00 96.75 669 ARG A CA 1
ATOM 5354 C C . ARG A 1 669 ? -11.049 18.845 -25.081 1.00 96.75 669 ARG A C 1
ATOM 5356 O O . ARG A 1 669 ? -10.769 18.354 -26.172 1.00 96.75 669 ARG A O 1
ATOM 5363 N N . PRO A 1 670 ? -12.109 18.404 -24.365 1.00 98.38 670 PRO A N 1
ATOM 5364 C CA . PRO A 1 670 ? -12.594 18.910 -23.075 1.00 98.38 670 PRO A CA 1
ATOM 5365 C C . PRO A 1 670 ? -11.672 18.595 -21.885 1.00 98.38 670 PRO A C 1
ATOM 5367 O O . PRO A 1 670 ? -11.312 17.433 -21.673 1.00 98.38 670 PRO A O 1
ATOM 5370 N N . LEU A 1 671 ? -11.290 19.625 -21.124 1.00 98.69 671 LEU A N 1
ATOM 5371 C CA . LEU A 1 671 ? -10.297 19.578 -20.047 1.00 98.69 671 LEU A CA 1
ATOM 5372 C C . LEU A 1 671 ? -10.913 19.887 -18.677 1.00 98.69 671 LEU A C 1
ATOM 5374 O O . LEU A 1 671 ? -11.554 20.923 -18.480 1.00 98.69 671 LEU A O 1
ATOM 5378 N N . PHE A 1 672 ? -10.613 19.030 -17.704 1.00 98.81 672 PHE A N 1
ATOM 5379 C CA . PHE A 1 672 ? -10.943 19.211 -16.292 1.00 98.81 672 PHE A CA 1
ATOM 5380 C C . PHE A 1 672 ? -9.691 19.644 -15.517 1.00 98.81 672 PHE A C 1
ATOM 5382 O O . PHE A 1 672 ? -8.725 18.882 -15.418 1.00 98.81 672 PHE A O 1
ATOM 5389 N N . VAL A 1 673 ? -9.686 20.845 -14.936 1.00 98.88 673 VAL A N 1
ATOM 5390 C CA . VAL A 1 673 ? -8.556 21.312 -14.114 1.00 98.88 673 VAL A CA 1
ATOM 5391 C C . VAL A 1 673 ? -8.848 21.053 -12.645 1.00 98.88 673 VAL A C 1
ATOM 5393 O O . VAL A 1 673 ? -9.677 21.731 -12.038 1.00 98.88 673 VAL A O 1
ATOM 5396 N N . GLN A 1 674 ? -8.170 20.058 -12.071 1.00 98.81 674 GLN A N 1
ATOM 5397 C CA . GLN A 1 674 ? -8.399 19.644 -10.691 1.00 98.81 674 GLN A CA 1
ATOM 5398 C C . GLN A 1 674 ? -7.504 20.391 -9.702 1.00 98.81 674 GLN A C 1
ATOM 5400 O O . GLN A 1 674 ? -6.278 20.284 -9.755 1.00 98.81 674 GLN A O 1
ATOM 5405 N N . PHE A 1 675 ? -8.127 21.013 -8.701 1.00 98.81 675 PHE A N 1
ATOM 5406 C CA . PHE A 1 675 ? -7.442 21.539 -7.525 1.00 98.81 675 PHE A CA 1
ATOM 5407 C C . PHE A 1 675 ? -7.650 20.670 -6.283 1.00 98.81 675 PHE A C 1
ATOM 5409 O O . PHE A 1 675 ? -8.723 20.115 -6.053 1.00 98.81 675 PHE A O 1
ATOM 5416 N N . CYS A 1 676 ? -6.648 20.632 -5.407 1.00 97.88 676 CYS A N 1
ATOM 5417 C CA . CYS A 1 676 ? -6.856 20.389 -3.986 1.00 97.88 676 CYS A CA 1
ATOM 5418 C C . CYS A 1 676 ? -6.773 21.707 -3.201 1.00 97.88 676 CYS A C 1
ATOM 5420 O O . CYS A 1 676 ? -5.901 22.550 -3.434 1.00 97.88 676 CYS A O 1
ATOM 5422 N N . ALA A 1 677 ? -7.713 21.883 -2.275 1.00 97.06 677 ALA A N 1
ATOM 5423 C CA . ALA A 1 677 ? -7.883 23.084 -1.469 1.00 97.06 677 ALA A CA 1
ATOM 5424 C C . ALA A 1 677 ? -8.619 22.757 -0.164 1.00 97.06 677 ALA A C 1
ATOM 5426 O O . ALA A 1 677 ? -9.182 21.673 -0.018 1.00 97.06 677 ALA A O 1
ATOM 5427 N N . ASN A 1 678 ? -8.629 23.712 0.763 1.00 96.56 678 ASN A N 1
ATOM 5428 C CA . ASN A 1 678 ? -9.457 23.700 1.973 1.00 96.56 678 ASN A CA 1
ATOM 5429 C C . ASN A 1 678 ? -9.882 25.104 2.443 1.00 96.56 678 ASN A C 1
ATOM 5431 O O . ASN A 1 678 ? -10.423 25.244 3.536 1.00 96.56 678 ASN A O 1
ATOM 5435 N N . ASP A 1 679 ? -9.655 26.111 1.598 1.00 98.19 679 ASP A N 1
ATOM 5436 C CA . ASP A 1 679 ? -10.051 27.502 1.782 1.00 98.19 679 ASP A CA 1
ATOM 5437 C C . ASP A 1 679 ? -10.769 27.986 0.501 1.00 98.19 679 ASP A C 1
ATOM 5439 O O . ASP A 1 679 ? -10.183 27.862 -0.584 1.00 98.19 679 ASP A O 1
ATOM 5443 N N . PRO A 1 680 ? -12.025 28.477 0.577 1.00 98.44 680 PRO A N 1
ATOM 5444 C CA . PRO A 1 680 ? -12.805 28.852 -0.606 1.00 98.44 680 PRO A CA 1
ATOM 5445 C C . PRO A 1 680 ? -12.257 30.043 -1.393 1.00 98.44 680 PRO A C 1
ATOM 5447 O O . PRO A 1 680 ? -12.344 30.045 -2.620 1.00 98.44 680 PRO A O 1
ATOM 5450 N N . ASP A 1 681 ? -11.685 31.043 -0.725 1.00 98.44 681 ASP A N 1
ATOM 5451 C CA . ASP A 1 681 ? -11.162 32.238 -1.391 1.00 98.44 681 ASP A CA 1
ATOM 5452 C C . ASP A 1 681 ? -9.862 31.931 -2.145 1.00 98.44 681 ASP A C 1
ATOM 5454 O O . ASP A 1 681 ? -9.759 32.228 -3.335 1.00 98.44 681 ASP A O 1
ATOM 5458 N N . THR A 1 682 ? -8.934 31.205 -1.518 1.00 98.31 682 THR A N 1
ATOM 5459 C CA . THR A 1 682 ? -7.714 30.695 -2.166 1.00 98.31 682 THR A CA 1
ATOM 5460 C C . THR A 1 682 ? -8.033 29.752 -3.334 1.00 98.31 682 THR A C 1
ATOM 5462 O O . THR A 1 682 ? -7.333 29.752 -4.348 1.00 98.31 682 THR A O 1
ATOM 5465 N N . LEU A 1 683 ? -9.089 28.932 -3.225 1.00 98.75 683 LEU A N 1
ATOM 5466 C CA . LEU A 1 683 ? -9.540 28.076 -4.328 1.00 98.75 683 LEU A CA 1
ATOM 5467 C C . LEU A 1 683 ? -10.099 28.900 -5.498 1.00 98.75 683 LEU A C 1
ATOM 5469 O O . LEU A 1 683 ? -9.738 28.632 -6.642 1.00 98.75 683 LEU A O 1
ATOM 5473 N N . LEU A 1 684 ? -10.934 29.908 -5.233 1.00 98.75 684 LEU A N 1
ATOM 5474 C CA . LEU A 1 684 ? -11.481 30.788 -6.271 1.00 98.75 684 LEU A CA 1
ATOM 5475 C C . LEU A 1 684 ? -10.385 31.591 -6.986 1.00 98.75 684 LEU A C 1
ATOM 5477 O O . LEU A 1 684 ? -10.412 31.739 -8.208 1.00 98.75 684 LEU A O 1
ATOM 5481 N N . GLU A 1 685 ? -9.398 32.072 -6.235 1.00 98.44 685 GLU A N 1
ATOM 5482 C CA . GLU A 1 685 ? -8.244 32.795 -6.765 1.00 98.44 685 GLU A CA 1
ATOM 5483 C C . GLU A 1 685 ? -7.390 31.910 -7.700 1.00 98.44 685 GLU A C 1
ATOM 5485 O O . GLU A 1 685 ? -6.914 32.370 -8.743 1.00 98.44 685 GLU A O 1
ATOM 5490 N N . ALA A 1 686 ? -7.232 30.623 -7.375 1.00 98.56 686 ALA A N 1
ATOM 5491 C CA . ALA A 1 686 ? -6.567 29.650 -8.239 1.00 98.56 686 ALA A CA 1
ATOM 5492 C C . ALA A 1 686 ? -7.416 29.295 -9.476 1.00 98.56 686 ALA A C 1
ATOM 5494 O O . ALA A 1 686 ? -6.894 29.259 -10.591 1.00 98.56 686 ALA A O 1
ATOM 5495 N N . ALA A 1 687 ? -8.726 29.097 -9.299 1.00 98.69 687 ALA A N 1
ATOM 5496 C CA . ALA A 1 687 ? -9.658 28.722 -10.363 1.00 98.69 687 ALA A CA 1
ATOM 5497 C C . ALA A 1 687 ? -9.774 29.789 -11.466 1.00 98.69 687 ALA A C 1
ATOM 5499 O O . ALA A 1 687 ? -9.680 29.466 -12.651 1.00 98.69 687 ALA A O 1
ATOM 5500 N N . ARG A 1 688 ? -9.861 31.076 -11.101 1.00 98.44 688 ARG A N 1
ATOM 5501 C CA . ARG A 1 688 ? -9.911 32.193 -12.068 1.00 98.44 688 ARG A CA 1
ATOM 5502 C C . ARG A 1 688 ? -8.681 32.299 -12.976 1.00 98.44 688 ARG A C 1
ATOM 5504 O O . ARG A 1 688 ? -8.754 32.913 -14.034 1.00 98.44 688 ARG A O 1
ATOM 5511 N N . ARG A 1 689 ? -7.547 31.691 -12.602 1.00 97.94 689 ARG A N 1
ATOM 5512 C CA . ARG A 1 689 ? -6.340 31.633 -13.449 1.00 97.94 689 ARG A CA 1
ATOM 5513 C C . ARG A 1 689 ? -6.398 30.547 -14.530 1.00 97.94 689 ARG A C 1
ATOM 5515 O O . ARG A 1 689 ? -5.592 30.601 -15.454 1.00 97.94 689 ARG A O 1
ATOM 5522 N N . VAL A 1 690 ? -7.309 29.577 -14.420 1.00 97.75 690 VAL A N 1
ATOM 5523 C CA . VAL A 1 690 ? -7.461 28.454 -15.371 1.00 97.75 690 VAL A CA 1
ATOM 5524 C C . VAL A 1 690 ? -8.808 28.445 -16.098 1.00 97.75 690 VAL A C 1
ATOM 5526 O O . VAL A 1 690 ? -8.962 27.720 -17.072 1.00 97.75 690 VAL A O 1
ATOM 5529 N N . GLU A 1 691 ? -9.756 29.277 -15.669 1.00 96.56 691 GLU A N 1
ATOM 5530 C CA . GLU A 1 691 ? -11.117 29.404 -16.206 1.00 96.56 691 GLU A CA 1
ATOM 5531 C C . GLU A 1 691 ? -11.178 29.491 -17.743 1.00 96.56 691 GLU A C 1
ATOM 5533 O O . GLU A 1 691 ? -11.828 28.666 -18.375 1.00 96.56 691 GLU A O 1
ATOM 5538 N N . ALA A 1 692 ? -10.416 30.392 -18.374 1.00 96.38 692 ALA A N 1
ATOM 5539 C CA . ALA A 1 692 ? -10.375 30.512 -19.840 1.00 96.38 692 ALA A CA 1
ATOM 5540 C C . ALA A 1 692 ? -9.769 29.286 -20.566 1.00 96.38 692 ALA A C 1
ATOM 5542 O O . ALA A 1 692 ? -9.930 29.124 -21.775 1.00 96.38 692 ALA A O 1
ATOM 5543 N N . TYR A 1 693 ? -9.071 28.414 -19.838 1.00 97.06 693 TYR A N 1
ATOM 5544 C CA . TYR A 1 693 ? -8.260 27.319 -20.372 1.00 97.06 693 TYR A CA 1
ATOM 5545 C C . TYR A 1 693 ? -8.896 25.934 -20.181 1.00 97.06 693 TYR A C 1
ATOM 5547 O O . TYR A 1 693 ? -8.354 24.953 -20.682 1.00 97.06 693 TYR A O 1
ATOM 5555 N N . CYS A 1 694 ? -10.039 25.835 -19.495 1.00 98.00 694 CYS A N 1
ATOM 5556 C CA . CYS A 1 694 ? -10.693 24.566 -19.168 1.00 98.00 694 CYS A CA 1
ATOM 5557 C C . CYS A 1 694 ? -12.202 24.575 -19.433 1.00 98.00 694 CYS A C 1
ATOM 5559 O O . CYS A 1 694 ? -12.793 25.619 -19.714 1.00 98.00 694 CYS A O 1
ATOM 5561 N N . ASP A 1 695 ? -12.806 23.391 -19.384 1.00 98.56 695 ASP A N 1
ATOM 5562 C CA . ASP A 1 695 ? -14.247 23.164 -19.549 1.00 98.56 695 ASP A CA 1
ATOM 5563 C C . ASP A 1 695 ? -14.917 22.908 -18.189 1.00 98.56 695 ASP A C 1
ATOM 5565 O O . ASP A 1 695 ? -16.065 23.280 -17.974 1.00 98.56 695 ASP A O 1
ATOM 5569 N N . TYR A 1 696 ? -14.167 22.354 -17.232 1.00 98.75 696 TYR A N 1
ATOM 5570 C CA . TYR A 1 696 ? -14.560 22.280 -15.827 1.00 98.75 696 TYR A CA 1
ATOM 5571 C C . TYR A 1 696 ? -13.390 22.636 -14.906 1.00 98.75 696 TYR A C 1
ATOM 5573 O O . TYR A 1 696 ? -12.252 22.212 -15.128 1.00 98.75 696 TYR A O 1
ATOM 5581 N N . VAL A 1 697 ? -13.703 23.301 -13.793 1.00 98.88 697 VAL A N 1
ATOM 5582 C CA . VAL A 1 697 ? -12.839 23.302 -12.602 1.00 98.88 697 VAL A CA 1
ATOM 5583 C C . VAL A 1 697 ? -13.314 22.183 -11.675 1.00 98.88 697 VAL A C 1
ATOM 5585 O O . VAL A 1 697 ? -14.489 22.137 -11.312 1.00 98.88 697 VAL A O 1
ATOM 5588 N N . ASP A 1 698 ? -12.420 21.268 -11.299 1.00 98.88 698 ASP A N 1
ATOM 5589 C CA . ASP A 1 698 ? -12.723 20.139 -10.410 1.00 98.88 698 ASP A CA 1
ATOM 5590 C C . ASP A 1 698 ? -12.129 20.334 -9.009 1.00 98.88 698 ASP A C 1
ATOM 5592 O O . ASP A 1 698 ? -11.001 20.811 -8.846 1.00 98.88 698 ASP A O 1
ATOM 5596 N N . ILE A 1 699 ? -12.875 19.915 -7.986 1.00 98.81 699 ILE A N 1
ATOM 5597 C CA . ILE A 1 699 ? -12.395 19.857 -6.604 1.00 98.81 699 ILE A CA 1
ATOM 5598 C C . ILE A 1 699 ? -12.049 18.409 -6.228 1.00 98.81 699 ILE A C 1
ATOM 5600 O O . ILE A 1 699 ? -12.920 17.536 -6.151 1.00 98.81 699 ILE A O 1
ATOM 5604 N N . ASN A 1 700 ? -10.777 18.159 -5.896 1.00 98.69 700 ASN A N 1
ATOM 5605 C CA . ASN A 1 700 ? -10.353 16.879 -5.341 1.00 98.69 700 ASN A CA 1
ATOM 5606 C C . ASN A 1 700 ? -10.855 16.721 -3.901 1.00 98.69 700 ASN A C 1
ATOM 5608 O O . ASN A 1 700 ? -10.353 17.357 -2.971 1.00 98.69 700 ASN A O 1
ATOM 5612 N N . LEU A 1 701 ? -11.779 15.783 -3.723 1.00 98.44 701 LEU A N 1
ATOM 5613 C CA . LEU A 1 701 ? -12.364 15.381 -2.445 1.00 98.44 701 LEU A CA 1
ATOM 5614 C C . LEU A 1 701 ? -12.160 13.873 -2.182 1.00 98.44 701 LEU A C 1
ATOM 5616 O O . LEU A 1 701 ? -12.812 13.280 -1.325 1.00 98.44 701 LEU A O 1
ATOM 5620 N N . GLY A 1 702 ? -11.260 13.235 -2.941 1.00 94.69 702 GLY A N 1
ATOM 5621 C CA . GLY A 1 702 ? -11.088 11.779 -2.995 1.00 94.69 702 GLY A CA 1
ATOM 5622 C C . GLY A 1 702 ? -9.648 11.282 -2.823 1.00 94.69 702 GLY A C 1
ATOM 5623 O O . GLY A 1 702 ? -9.435 10.073 -2.749 1.00 94.69 702 GLY A O 1
ATOM 5624 N N . CYS A 1 703 ? -8.645 12.165 -2.746 1.00 92.69 703 CYS A N 1
ATOM 5625 C CA . CYS A 1 703 ? -7.246 11.779 -2.542 1.00 92.69 703 CYS A CA 1
ATOM 5626 C C . CYS A 1 703 ? -6.998 11.291 -1.095 1.00 92.69 703 CYS A C 1
ATOM 5628 O O . CYS A 1 703 ? -7.140 12.085 -0.162 1.00 92.69 703 CYS A O 1
ATOM 5630 N N . PRO A 1 704 ? -6.583 10.024 -0.873 1.00 92.81 704 PRO A N 1
ATOM 5631 C CA . PRO A 1 704 ? -6.398 9.450 0.464 1.00 92.81 704 PRO A CA 1
ATOM 5632 C C . PRO A 1 704 ? -4.938 9.504 0.958 1.00 92.81 704 PRO A C 1
ATOM 5634 O O . PRO A 1 704 ? -4.588 8.863 1.959 1.00 92.81 704 PRO A O 1
ATOM 5637 N N . GLN A 1 705 ? -4.064 10.202 0.223 1.00 87.50 705 GLN A N 1
ATOM 5638 C CA . GLN A 1 705 ? -2.612 10.173 0.406 1.00 87.50 705 GLN A CA 1
ATOM 5639 C C . GLN A 1 705 ? -2.140 10.959 1.637 1.00 87.50 705 GLN A C 1
ATOM 5641 O O . GLN A 1 705 ? -2.796 11.887 2.113 1.00 87.50 705 GLN A O 1
ATOM 5646 N N . ARG A 1 706 ? -0.940 10.632 2.138 1.00 83.25 706 ARG A N 1
ATOM 5647 C CA . ARG A 1 706 ? -0.357 11.290 3.327 1.00 83.25 706 ARG A CA 1
ATOM 5648 C C . ARG A 1 706 ? -0.194 12.807 3.158 1.00 83.25 706 ARG A C 1
ATOM 5650 O O . ARG A 1 706 ? -0.316 13.529 4.146 1.00 83.25 706 ARG A O 1
ATOM 5657 N N . ILE A 1 707 ? 0.062 13.288 1.939 1.00 82.06 707 ILE A N 1
ATOM 5658 C CA . ILE A 1 707 ? 0.172 14.727 1.660 1.00 82.06 707 ILE A CA 1
ATOM 5659 C C . ILE A 1 707 ? -1.181 15.440 1.825 1.00 82.06 707 ILE A C 1
ATOM 5661 O O . ILE A 1 707 ? -1.227 16.483 2.469 1.00 82.06 707 ILE A O 1
ATOM 5665 N N . ALA A 1 708 ? -2.281 14.809 1.399 1.00 88.94 708 ALA A N 1
ATOM 5666 C CA . ALA A 1 708 ? -3.643 15.301 1.606 1.00 88.94 708 ALA A CA 1
ATOM 5667 C C . ALA A 1 708 ? -4.043 15.306 3.090 1.00 88.94 708 ALA A C 1
ATOM 5669 O O . ALA A 1 708 ? -4.617 16.282 3.568 1.00 88.94 708 ALA A O 1
ATOM 5670 N N . ARG A 1 709 ? -3.626 14.287 3.862 1.00 89.75 709 ARG A N 1
ATOM 5671 C CA . ARG A 1 709 ? -3.788 14.288 5.329 1.00 89.75 709 ARG A CA 1
ATOM 5672 C C . ARG A 1 709 ? -3.036 15.444 5.992 1.00 89.75 709 ARG A C 1
ATOM 5674 O O . ARG A 1 709 ? -3.575 16.076 6.891 1.00 89.75 709 ARG A O 1
ATOM 5681 N N . ARG A 1 710 ? -1.793 15.717 5.568 1.00 86.62 710 ARG A N 1
ATOM 5682 C CA . ARG A 1 710 ? -0.971 16.813 6.120 1.00 86.62 710 ARG A CA 1
ATOM 5683 C C . ARG A 1 710 ? -1.514 18.190 5.732 1.00 86.62 710 ARG A C 1
ATOM 5685 O O . ARG A 1 710 ? -1.471 19.096 6.553 1.00 86.62 710 ARG A O 1
ATOM 5692 N N . GLY A 1 711 ? -1.996 18.337 4.500 1.00 84.06 711 GLY A N 1
ATOM 5693 C CA . GLY A 1 711 ? -2.577 19.575 3.986 1.00 84.06 711 GLY A CA 1
ATOM 5694 C C . GLY A 1 711 ? -4.046 19.792 4.353 1.00 84.06 711 GLY A C 1
ATOM 5695 O O . GLY A 1 711 ? -4.575 20.840 4.010 1.00 84.06 711 GLY A O 1
ATOM 5696 N N . ASN A 1 712 ? -4.704 18.842 5.034 1.00 93.06 712 ASN A N 1
ATOM 5697 C CA . ASN A 1 712 ? -6.135 18.887 5.357 1.00 93.06 712 ASN A CA 1
ATOM 5698 C C . ASN A 1 712 ? -7.005 19.136 4.101 1.00 93.06 712 ASN A C 1
ATOM 5700 O O . ASN A 1 712 ? -7.803 20.065 4.079 1.00 93.06 712 ASN A O 1
ATOM 5704 N N . TYR A 1 713 ? -6.812 18.346 3.041 1.00 95.69 713 TYR A N 1
ATOM 5705 C CA . TYR A 1 713 ? -7.596 18.405 1.795 1.00 95.69 713 TYR A CA 1
ATOM 5706 C C . TYR A 1 713 ? -7.910 16.994 1.260 1.00 95.69 713 TYR A C 1
ATOM 5708 O O . TYR A 1 713 ? -7.527 15.991 1.872 1.00 95.69 713 TYR A O 1
ATOM 5716 N N . GLY A 1 714 ? -8.600 16.884 0.119 1.00 97.12 714 GLY A N 1
ATOM 5717 C CA . GLY A 1 714 ? -8.943 15.589 -0.477 1.00 97.12 714 GLY A CA 1
ATOM 5718 C C . GLY A 1 714 ? -9.919 14.801 0.397 1.00 97.12 714 GLY A C 1
ATOM 5719 O O . GLY A 1 714 ? -10.806 15.375 1.027 1.00 97.12 714 GLY A O 1
ATOM 5720 N N . ALA A 1 715 ? -9.717 13.486 0.506 1.00 96.12 715 ALA A N 1
ATOM 5721 C CA . ALA A 1 715 ? -10.589 12.609 1.294 1.00 96.12 715 ALA A CA 1
ATOM 5722 C C . ALA A 1 715 ? -10.543 12.870 2.820 1.00 96.12 715 ALA A C 1
ATOM 5724 O O . ALA A 1 715 ? -11.281 12.241 3.570 1.00 96.12 715 ALA A O 1
ATOM 5725 N N . PHE A 1 716 ? -9.699 13.793 3.300 1.00 96.12 716 PHE A N 1
ATOM 5726 C CA . PHE A 1 716 ? -9.665 14.243 4.701 1.00 96.12 716 PHE A CA 1
ATOM 5727 C C . PHE A 1 716 ? -10.559 15.467 4.972 1.00 96.12 716 PHE A C 1
ATOM 5729 O O . PHE A 1 716 ? -10.623 15.945 6.102 1.00 96.12 716 PHE A O 1
ATOM 5736 N N . LEU A 1 717 ? -11.266 15.971 3.953 1.00 96.75 717 LEU A N 1
ATOM 5737 C CA . LEU A 1 717 ? -12.392 16.895 4.134 1.00 96.75 717 LEU A CA 1
ATOM 5738 C C . LEU A 1 717 ? -13.739 16.175 4.263 1.00 96.75 717 LEU A C 1
ATOM 5740 O O . LEU A 1 717 ? -14.721 16.814 4.625 1.00 96.75 717 LEU A O 1
ATOM 5744 N N . MET A 1 718 ? -13.797 14.859 4.021 1.00 95.50 718 MET A N 1
ATOM 5745 C CA . MET A 1 718 ? -15.008 14.054 4.244 1.00 95.50 718 MET A CA 1
ATOM 5746 C C . MET A 1 718 ? -15.466 14.137 5.712 1.00 95.50 718 MET A C 1
ATOM 5748 O O . MET A 1 718 ? -16.657 14.192 5.990 1.00 95.50 718 MET A O 1
ATOM 5752 N N . ASP A 1 719 ? -14.517 14.283 6.642 1.00 91.88 719 ASP A N 1
ATOM 5753 C CA . ASP A 1 719 ? -14.763 14.527 8.069 1.00 91.88 719 ASP A CA 1
ATOM 5754 C C . ASP A 1 719 ? -15.215 15.987 8.378 1.00 91.88 719 ASP A C 1
ATOM 5756 O O . ASP A 1 719 ? -15.337 16.371 9.540 1.00 91.88 719 ASP A O 1
ATOM 5760 N N . LYS A 1 720 ? -15.392 16.843 7.353 1.00 95.44 720 LYS A N 1
ATOM 5761 C CA . LYS A 1 720 ? -15.604 18.308 7.435 1.00 95.44 720 LYS A CA 1
ATOM 5762 C C . LYS A 1 720 ? -16.554 18.840 6.344 1.00 95.44 720 LYS A C 1
ATOM 5764 O O . LYS A 1 720 ? -16.277 19.862 5.712 1.00 95.44 720 LYS A O 1
ATOM 5769 N N . LEU A 1 721 ? -17.693 18.175 6.144 1.00 97.38 721 LEU A N 1
ATOM 5770 C CA . LEU A 1 721 ? -18.671 18.485 5.085 1.00 97.38 721 LEU A CA 1
ATOM 5771 C C . LEU A 1 721 ? -19.033 19.984 4.898 1.00 97.38 721 LEU A C 1
ATOM 5773 O O . LEU A 1 721 ? -19.099 20.408 3.744 1.00 97.38 721 LEU A O 1
ATOM 5777 N N . PRO A 1 722 ? -19.183 20.833 5.943 1.00 97.94 722 PRO A N 1
ATOM 5778 C CA . PRO A 1 722 ? -19.455 22.265 5.750 1.00 97.94 722 PRO A CA 1
ATOM 5779 C C . PRO A 1 722 ? -18.359 23.026 4.984 1.00 97.94 722 PRO A C 1
ATOM 5781 O O . PRO A 1 722 ? -18.667 23.977 4.270 1.00 97.94 722 PRO A O 1
ATOM 5784 N N . VAL A 1 723 ? -17.094 22.598 5.092 1.00 98.12 723 VAL A N 1
ATOM 5785 C CA . VAL A 1 723 ? -15.973 23.171 4.322 1.00 98.12 723 VAL A CA 1
ATOM 5786 C C . VAL A 1 723 ? -16.050 22.728 2.863 1.00 98.12 723 VAL A C 1
ATOM 5788 O O . VAL A 1 723 ? -15.809 23.526 1.966 1.00 98.12 723 VAL A O 1
ATOM 5791 N N . ILE A 1 724 ? -16.436 21.474 2.602 1.00 98.62 724 ILE A N 1
ATOM 5792 C CA . ILE A 1 724 ? -16.670 21.002 1.231 1.00 98.62 724 ILE A CA 1
ATOM 5793 C C . ILE A 1 724 ? -17.792 21.806 0.575 1.00 98.62 724 ILE A C 1
ATOM 5795 O O . ILE A 1 724 ? -17.627 22.293 -0.542 1.00 98.62 724 ILE A O 1
ATOM 5799 N N . LYS A 1 725 ? -18.912 21.979 1.283 1.00 98.62 725 LYS A N 1
ATOM 5800 C CA . LYS A 1 725 ? -20.048 22.751 0.789 1.00 98.62 725 LYS A CA 1
ATOM 5801 C C . LYS A 1 725 ? -19.639 24.184 0.421 1.00 98.62 725 LYS A C 1
ATOM 5803 O O . LYS A 1 725 ? -19.917 24.607 -0.697 1.00 98.62 725 LYS A O 1
ATOM 5808 N N . SER A 1 726 ? -18.915 24.892 1.294 1.00 98.69 726 SER A N 1
ATOM 5809 C CA . SER A 1 726 ? -18.495 26.271 1.007 1.00 98.69 726 SER A CA 1
ATOM 5810 C C . SER A 1 726 ? -17.458 26.382 -0.118 1.00 98.69 726 SER A C 1
ATOM 5812 O O . SER A 1 726 ? -17.496 27.360 -0.861 1.00 98.69 726 SER A O 1
ATOM 5814 N N . LEU A 1 727 ? -16.583 25.384 -0.314 1.00 98.75 727 LEU A N 1
ATOM 5815 C CA . LEU A 1 727 ? -15.687 25.313 -1.480 1.00 98.75 727 LEU A CA 1
ATOM 5816 C C . LEU A 1 727 ? -16.483 25.236 -2.798 1.00 98.75 727 LEU A C 1
ATOM 5818 O O . LEU A 1 727 ? -16.181 25.974 -3.737 1.00 98.75 727 LEU A O 1
ATOM 5822 N N . VAL A 1 728 ? -17.510 24.379 -2.860 1.00 98.81 728 VAL A N 1
ATOM 5823 C CA . VAL A 1 728 ? -18.359 24.207 -4.055 1.00 98.81 728 VAL A CA 1
ATOM 5824 C C . VAL A 1 728 ? -19.232 25.438 -4.299 1.00 98.81 728 VAL A C 1
ATOM 5826 O O . VAL A 1 728 ? -19.199 25.983 -5.400 1.00 98.81 728 VAL A O 1
ATOM 5829 N N . GLU A 1 729 ? -19.956 25.923 -3.283 1.00 98.69 729 GLU A N 1
ATOM 5830 C CA . GLU A 1 729 ? -20.837 27.098 -3.403 1.00 98.69 729 GLU A CA 1
ATOM 5831 C C . GLU A 1 729 ? -20.062 28.350 -3.841 1.00 98.69 729 GLU A C 1
ATOM 5833 O O . GLU A 1 729 ? -20.531 29.107 -4.693 1.00 98.69 729 GLU A O 1
ATOM 5838 N N . LYS A 1 730 ? -18.848 28.556 -3.305 1.00 98.69 730 LYS A N 1
ATOM 5839 C CA . LYS A 1 730 ? -17.993 29.690 -3.674 1.00 98.69 730 LYS A CA 1
ATOM 5840 C C . LYS A 1 730 ? -17.599 29.641 -5.147 1.00 98.69 730 LYS A C 1
ATOM 5842 O O . LYS A 1 730 ? -17.696 30.671 -5.811 1.00 98.69 730 LYS A O 1
ATOM 5847 N N . LEU A 1 731 ? -17.179 28.485 -5.668 1.00 98.69 731 LEU A N 1
ATOM 5848 C CA . LEU A 1 731 ? -16.837 28.362 -7.087 1.00 98.69 731 LEU A CA 1
ATOM 5849 C C . LEU A 1 731 ? -18.077 28.474 -7.984 1.00 98.69 731 LEU A C 1
ATOM 5851 O O . LEU A 1 731 ? -18.074 29.280 -8.911 1.00 98.69 731 LEU A O 1
ATOM 5855 N N . ALA A 1 732 ? -19.151 27.745 -7.675 1.00 98.06 732 ALA A N 1
ATOM 5856 C CA . ALA A 1 732 ? -20.358 27.674 -8.503 1.00 98.06 732 ALA A CA 1
ATOM 5857 C C . ALA A 1 732 ? -21.144 29.000 -8.583 1.00 98.06 732 ALA A C 1
ATOM 5859 O O . ALA A 1 732 ? -22.007 29.153 -9.445 1.00 98.06 732 ALA A O 1
ATOM 5860 N N . TYR A 1 733 ? -20.853 29.960 -7.697 1.00 97.94 733 TYR A N 1
ATOM 5861 C CA . TYR A 1 733 ? -21.366 31.332 -7.765 1.00 97.94 733 TYR A CA 1
ATOM 5862 C C . TYR A 1 733 ? -20.438 32.305 -8.523 1.00 97.94 733 TYR A C 1
ATOM 5864 O O . TYR A 1 733 ? -20.911 33.310 -9.045 1.00 97.94 733 TYR A O 1
ATOM 5872 N N . ASN A 1 734 ? -19.120 32.060 -8.557 1.00 98.31 734 ASN A N 1
ATOM 5873 C CA . ASN A 1 734 ? -18.116 33.059 -8.968 1.00 98.31 734 ASN A CA 1
ATOM 5874 C C . ASN A 1 734 ? -17.337 32.731 -10.256 1.00 98.31 734 ASN A C 1
ATOM 5876 O O . ASN A 1 734 ? -16.498 33.552 -10.651 1.00 98.31 734 ASN A O 1
ATOM 5880 N N . LEU A 1 735 ? -17.582 31.565 -10.864 1.00 97.19 735 LEU A N 1
ATOM 5881 C CA . LEU A 1 735 ? -17.019 31.121 -12.143 1.00 97.19 735 LEU A CA 1
ATOM 5882 C C . LEU A 1 735 ? -18.101 31.060 -13.232 1.00 97.19 735 LEU A C 1
ATOM 5884 O O . LEU A 1 735 ? -19.268 30.787 -12.956 1.00 97.19 735 LEU A O 1
ATOM 5888 N N . SER A 1 736 ? -17.682 31.267 -14.477 1.00 94.69 736 SER A N 1
ATOM 5889 C CA . SER A 1 736 ? -18.475 31.041 -15.691 1.00 94.69 736 SER A CA 1
ATOM 5890 C C . SER A 1 736 ? -18.376 29.601 -16.212 1.00 94.69 736 SER A C 1
ATOM 5892 O O . SER A 1 736 ? -19.342 29.095 -16.783 1.00 94.69 736 SER A O 1
ATOM 5894 N N . VAL A 1 737 ? -17.245 28.923 -15.980 1.00 96.50 737 VAL A N 1
ATOM 5895 C CA . VAL A 1 737 ? -17.088 27.484 -16.252 1.00 96.50 737 VAL A CA 1
ATOM 5896 C C . VAL A 1 737 ? -17.729 26.639 -15.141 1.00 96.50 737 VAL A C 1
ATOM 5898 O O . VAL A 1 737 ? -17.596 26.988 -13.963 1.00 96.50 737 VAL A O 1
ATOM 5901 N N . PRO A 1 738 ? -18.410 25.522 -15.464 1.00 98.12 738 PRO A N 1
ATOM 5902 C CA . PRO A 1 738 ? -19.026 24.672 -14.451 1.00 98.12 738 PRO A CA 1
ATOM 5903 C C . PRO A 1 738 ? -18.035 24.041 -13.464 1.00 98.12 738 PRO A C 1
ATOM 5905 O O . PRO A 1 738 ? -16.876 23.748 -13.771 1.00 98.12 738 PRO A O 1
ATOM 5908 N N . VAL A 1 739 ? -18.536 23.774 -12.257 1.00 98.75 739 VAL A N 1
ATOM 5909 C CA . VAL A 1 739 ? -17.783 23.113 -11.184 1.00 98.75 739 VAL A CA 1
ATOM 5910 C C . VAL A 1 739 ? -18.060 21.617 -11.208 1.00 98.75 739 VAL A C 1
ATOM 5912 O O . VAL A 1 739 ? -19.213 21.194 -11.275 1.00 98.75 739 VAL A O 1
ATOM 5915 N N . SER A 1 740 ? -17.008 20.816 -11.096 1.00 98.81 740 SER A N 1
ATOM 5916 C CA . SER A 1 740 ? -17.078 19.366 -10.898 1.00 98.81 740 SER A CA 1
ATOM 5917 C C . SER A 1 740 ? -16.411 18.964 -9.580 1.00 98.81 740 SER A C 1
ATOM 5919 O O . SER A 1 740 ? -15.727 19.763 -8.933 1.00 98.81 740 SER A O 1
ATOM 5921 N N . CYS A 1 741 ? -16.663 17.744 -9.117 1.00 98.88 741 CYS A N 1
ATOM 5922 C CA . CYS A 1 741 ? -16.045 17.205 -7.907 1.00 98.88 741 CYS A CA 1
ATOM 5923 C C . CYS A 1 741 ? -15.642 15.747 -8.102 1.00 98.88 741 CYS A C 1
ATOM 5925 O O . CYS A 1 741 ? -16.427 14.951 -8.620 1.00 98.88 741 CYS A O 1
ATOM 5927 N N . LYS A 1 742 ? -14.478 15.360 -7.567 1.00 98.81 742 LYS A N 1
ATOM 5928 C CA . LYS A 1 742 ? -14.036 13.961 -7.540 1.00 98.81 742 LYS A CA 1
ATOM 5929 C C . LYS A 1 742 ? -13.955 13.411 -6.117 1.00 98.81 742 LYS A C 1
ATOM 5931 O O . LYS A 1 742 ? -13.047 13.765 -5.362 1.00 98.81 742 LYS A O 1
ATOM 5936 N N . ILE A 1 743 ? -14.864 12.499 -5.769 1.00 98.69 743 ILE A N 1
ATOM 5937 C CA . ILE A 1 743 ? -15.049 11.966 -4.408 1.00 98.69 743 ILE A CA 1
ATOM 5938 C C . ILE A 1 743 ? -14.558 10.520 -4.228 1.00 98.69 743 ILE A C 1
ATOM 5940 O O . ILE A 1 743 ? -14.223 9.816 -5.185 1.00 98.69 743 ILE A O 1
ATOM 5944 N N . ARG A 1 744 ? -14.561 10.079 -2.965 1.00 98.44 744 ARG A N 1
ATOM 5945 C CA . ARG A 1 744 ? -14.627 8.675 -2.534 1.00 98.44 744 ARG A CA 1
ATOM 5946 C C . ARG A 1 744 ? -15.926 8.431 -1.763 1.00 98.44 744 ARG A C 1
ATOM 5948 O O . ARG A 1 744 ? -16.499 9.380 -1.230 1.00 98.44 744 ARG A O 1
ATOM 5955 N N . ILE A 1 745 ? -16.362 7.175 -1.701 1.00 98.31 745 ILE A N 1
ATOM 5956 C CA . ILE A 1 745 ? -17.551 6.761 -0.936 1.00 98.31 745 ILE A CA 1
ATOM 5957 C C . ILE A 1 745 ? -17.277 6.711 0.579 1.00 98.31 745 ILE A C 1
ATOM 5959 O O . ILE A 1 745 ? -16.126 6.595 1.011 1.00 98.31 745 ILE A O 1
ATOM 5963 N N . PHE A 1 746 ? -18.326 6.790 1.393 1.00 97.94 746 PHE A N 1
ATOM 5964 C CA . PHE A 1 746 ? -18.279 6.450 2.818 1.00 97.94 746 PHE A CA 1
ATOM 5965 C C . PHE A 1 746 ? -18.445 4.928 3.020 1.00 97.94 746 PHE A C 1
ATOM 5967 O O . PHE A 1 746 ? -18.847 4.233 2.088 1.00 97.94 746 PHE A O 1
ATOM 5974 N N . PRO A 1 747 ? -18.120 4.381 4.211 1.00 95.25 747 PRO A N 1
ATOM 5975 C CA . PRO A 1 747 ? -18.397 2.977 4.532 1.00 95.25 747 PRO A CA 1
ATOM 5976 C C . PRO A 1 747 ? -19.897 2.655 4.567 1.00 95.25 747 PRO A C 1
ATOM 5978 O O . PRO A 1 747 ? -20.281 1.518 4.314 1.00 95.25 747 PRO A O 1
ATOM 5981 N N . ASP A 1 748 ? -20.727 3.654 4.879 1.00 97.12 748 ASP A N 1
ATOM 5982 C CA . ASP A 1 748 ? -22.179 3.585 4.763 1.00 97.12 748 ASP A CA 1
ATOM 5983 C C . ASP A 1 748 ? -22.658 4.173 3.421 1.00 97.12 748 ASP A C 1
ATOM 5985 O O . ASP A 1 748 ? -22.117 5.163 2.904 1.00 97.12 748 ASP A O 1
ATOM 5989 N N . LEU A 1 749 ? -23.685 3.548 2.841 1.00 97.38 749 LEU A N 1
ATOM 5990 C CA . LEU A 1 749 ? -24.238 3.967 1.557 1.00 97.38 749 LEU A CA 1
ATOM 5991 C C . LEU A 1 749 ? -25.107 5.223 1.687 1.00 97.38 749 LEU A C 1
ATOM 5993 O O . LEU A 1 749 ? -25.015 6.102 0.835 1.00 97.38 749 LEU A O 1
ATOM 5997 N N . GLN A 1 750 ? -25.911 5.355 2.743 1.00 98.06 750 GLN A N 1
ATOM 5998 C CA . GLN A 1 750 ? -26.765 6.526 2.933 1.00 98.06 750 GLN A CA 1
ATOM 5999 C C . GLN A 1 750 ? -25.926 7.782 3.197 1.00 98.06 750 GLN A C 1
ATOM 6001 O O . GLN A 1 750 ? -26.216 8.822 2.610 1.00 98.06 750 GLN A O 1
ATOM 6006 N N . ASP A 1 751 ? -24.838 7.686 3.967 1.00 97.94 751 ASP A N 1
ATOM 6007 C CA . ASP A 1 751 ? -23.856 8.775 4.105 1.00 97.94 751 ASP A CA 1
ATOM 6008 C C . ASP A 1 751 ? -23.253 9.177 2.748 1.00 97.94 751 ASP A C 1
ATOM 6010 O O . ASP A 1 751 ? -23.103 10.365 2.454 1.00 97.94 751 ASP A O 1
ATOM 6014 N N . THR A 1 752 ? -22.974 8.201 1.878 1.00 98.56 752 THR A N 1
ATOM 6015 C CA . THR A 1 752 ? -22.496 8.450 0.5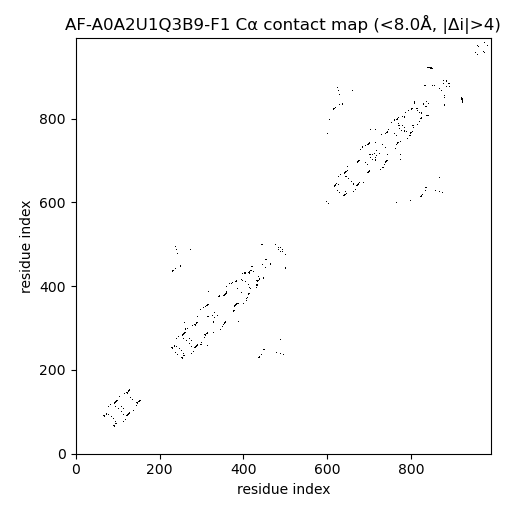07 1.00 98.56 752 THR A CA 1
ATOM 6016 C C . THR A 1 752 ? -23.538 9.188 -0.341 1.00 98.56 752 THR A C 1
ATOM 6018 O O . THR A 1 752 ? -23.190 10.150 -1.029 1.00 98.56 752 THR A O 1
ATOM 6021 N N . LEU A 1 753 ? -24.814 8.792 -0.273 1.00 98.75 753 LEU A N 1
ATOM 6022 C CA . LEU A 1 753 ? -25.910 9.446 -1.000 1.00 98.75 753 LEU A CA 1
ATOM 6023 C C . LEU A 1 753 ? -26.190 10.862 -0.472 1.00 98.75 753 LEU A C 1
ATOM 6025 O O . LEU A 1 753 ? -26.339 11.795 -1.263 1.00 98.75 753 LEU A O 1
ATOM 6029 N N . ASN A 1 754 ? -26.194 11.044 0.852 1.00 98.56 754 ASN A N 1
ATOM 6030 C CA . ASN A 1 754 ? -26.348 12.341 1.517 1.00 98.56 754 ASN A CA 1
ATOM 6031 C C . ASN A 1 754 ? -25.234 13.313 1.092 1.00 98.56 754 ASN A C 1
ATOM 6033 O O . ASN A 1 754 ? -25.493 14.469 0.756 1.00 98.56 754 ASN A O 1
ATOM 6037 N N . TYR A 1 755 ? -23.990 12.829 1.066 1.00 98.62 755 TYR A N 1
ATOM 6038 C CA . TYR A 1 755 ? -22.821 13.591 0.639 1.00 98.62 755 TYR A CA 1
ATOM 6039 C C . TYR A 1 755 ? -22.874 13.965 -0.848 1.00 98.62 755 TYR A C 1
ATOM 6041 O O . TYR A 1 755 ? -22.636 15.122 -1.197 1.00 98.62 755 TYR A O 1
ATOM 6049 N N . ALA A 1 756 ? -23.245 13.023 -1.719 1.00 98.75 756 ALA A N 1
ATOM 6050 C CA . ALA A 1 756 ? -23.428 13.283 -3.144 1.00 98.75 756 ALA A CA 1
ATOM 6051 C C . ALA A 1 756 ? -24.518 14.344 -3.398 1.00 98.75 756 ALA A C 1
ATOM 6053 O O . ALA A 1 756 ? -24.312 15.256 -4.199 1.00 98.75 756 ALA A O 1
ATOM 6054 N N . LYS A 1 757 ? -25.643 14.281 -2.670 1.00 98.69 757 LYS A N 1
ATOM 6055 C CA . LYS A 1 757 ? -26.721 15.282 -2.751 1.00 98.69 757 LYS A CA 1
ATOM 6056 C C . LYS A 1 757 ? -26.287 16.667 -2.290 1.00 98.69 757 LYS A C 1
ATOM 6058 O O . LYS A 1 757 ? -26.521 17.638 -3.000 1.00 98.69 757 LYS A O 1
ATOM 6063 N N . MET A 1 758 ? -25.569 16.753 -1.171 1.00 98.75 758 MET A N 1
ATOM 6064 C CA . MET A 1 758 ? -25.012 18.016 -0.676 1.00 98.75 758 MET A CA 1
ATOM 6065 C C . MET A 1 758 ? -24.122 18.714 -1.724 1.00 98.75 758 MET A C 1
ATOM 6067 O O . MET A 1 758 ? -24.118 19.942 -1.795 1.00 98.75 758 MET A O 1
ATOM 6071 N N . LEU A 1 759 ? -23.378 17.954 -2.538 1.00 98.81 759 LEU A N 1
ATOM 6072 C CA . LEU A 1 759 ? -22.554 18.498 -3.624 1.00 98.81 759 LEU A CA 1
ATOM 6073 C C . LEU A 1 759 ? -23.405 19.033 -4.787 1.00 98.81 759 LEU A C 1
ATOM 6075 O O . LEU A 1 759 ? -23.141 20.135 -5.268 1.00 98.81 759 LEU A O 1
ATOM 6079 N N . GLU A 1 760 ? -24.429 18.290 -5.215 1.00 98.56 760 GLU A N 1
ATOM 6080 C CA . GLU A 1 760 ? -25.391 18.723 -6.241 1.00 98.56 760 GLU A CA 1
ATOM 6081 C C . GLU A 1 760 ? -26.112 20.020 -5.823 1.00 98.56 760 GLU A C 1
ATOM 6083 O O . GLU A 1 760 ? -26.085 21.011 -6.558 1.00 98.56 760 GLU A O 1
ATOM 6088 N N . ASP A 1 761 ? -26.657 20.068 -4.602 1.00 98.00 761 ASP A N 1
ATOM 6089 C CA . ASP A 1 761 ? -27.344 21.248 -4.055 1.00 98.00 761 ASP A CA 1
ATOM 6090 C C . ASP A 1 761 ? -26.413 22.473 -3.959 1.00 98.00 761 ASP A C 1
ATOM 6092 O O . ASP A 1 761 ? -26.808 23.601 -4.278 1.00 98.00 761 ASP A O 1
ATOM 6096 N N . ALA A 1 762 ? -25.148 22.257 -3.577 1.00 98.31 762 ALA A N 1
ATOM 6097 C CA . ALA A 1 762 ? -24.116 23.294 -3.518 1.00 98.31 762 ALA A CA 1
ATOM 6098 C C . ALA A 1 762 ? -23.758 23.893 -4.896 1.00 98.31 762 ALA A C 1
ATOM 6100 O O . ALA A 1 762 ? -23.187 24.982 -4.957 1.00 98.31 762 ALA A O 1
ATOM 6101 N N . GLY A 1 763 ? -24.127 23.233 -6.001 1.00 97.75 763 GLY A N 1
ATOM 6102 C CA . GLY A 1 763 ? -23.873 23.696 -7.370 1.00 97.75 763 GLY A CA 1
ATOM 6103 C C . GLY A 1 763 ? -22.821 22.894 -8.139 1.00 97.75 763 GLY A C 1
ATOM 6104 O O . GLY A 1 763 ? -22.376 23.341 -9.197 1.00 97.75 763 GLY A O 1
ATOM 6105 N N . CYS A 1 764 ? -22.431 21.712 -7.653 1.00 98.56 764 CYS A N 1
ATOM 6106 C CA . CYS A 1 764 ? -21.668 20.765 -8.458 1.00 98.56 764 CYS A CA 1
ATOM 6107 C C . CYS A 1 764 ? -22.488 20.372 -9.698 1.00 98.56 764 CYS A C 1
ATOM 6109 O O . CYS A 1 764 ? -23.658 20.017 -9.589 1.00 98.56 764 CYS A O 1
ATOM 6111 N N . SER A 1 765 ? -21.880 20.469 -10.878 1.00 98.62 765 SER A N 1
ATOM 6112 C CA . SER A 1 765 ? -22.512 20.204 -12.177 1.00 98.62 765 SER A CA 1
ATOM 6113 C C . SER A 1 765 ? -22.080 18.871 -12.797 1.00 98.62 765 SER A C 1
ATOM 6115 O O . SER A 1 765 ? -22.636 18.476 -13.815 1.00 98.62 765 SER A O 1
ATOM 6117 N N . LEU A 1 766 ? -21.093 18.185 -12.210 1.00 98.81 766 LEU A N 1
ATOM 6118 C CA . LEU A 1 766 ? -20.682 16.829 -12.584 1.00 98.81 766 LEU A CA 1
ATOM 6119 C C . LEU A 1 766 ? -19.932 16.160 -11.419 1.00 98.81 766 LEU A C 1
ATOM 6121 O O . LEU A 1 766 ? -19.011 16.762 -10.859 1.00 98.81 766 LEU A O 1
ATOM 6125 N N . LEU A 1 767 ? -20.282 14.916 -11.073 1.00 98.88 767 LEU A N 1
ATOM 6126 C CA . LEU A 1 767 ? -19.669 14.184 -9.955 1.00 98.88 767 LEU A CA 1
ATOM 6127 C C . LEU A 1 767 ? -18.908 12.930 -10.415 1.00 98.88 767 LEU A C 1
ATOM 6129 O O . LEU A 1 767 ? -19.505 11.961 -10.876 1.00 98.88 767 LEU A O 1
ATOM 6133 N N . ALA A 1 768 ? -17.592 12.895 -10.208 1.00 98.88 768 ALA A N 1
ATOM 6134 C CA . ALA A 1 768 ? -16.768 11.711 -10.441 1.00 98.88 768 ALA A CA 1
ATOM 6135 C C . ALA A 1 768 ? -16.595 10.889 -9.147 1.00 98.88 768 ALA A C 1
ATOM 6137 O O . ALA A 1 768 ? -15.998 11.349 -8.168 1.00 98.88 768 ALA A O 1
ATOM 6138 N N . VAL A 1 769 ? -17.078 9.645 -9.133 1.00 98.81 769 VAL A N 1
ATOM 6139 C CA . VAL A 1 769 ? -17.144 8.794 -7.932 1.00 98.81 769 VAL A CA 1
ATOM 6140 C C . VAL A 1 769 ? -16.104 7.677 -7.995 1.00 98.81 769 VAL A C 1
ATOM 6142 O O . VAL A 1 769 ? -16.187 6.776 -8.828 1.00 98.81 769 VAL A O 1
ATOM 6145 N N . HIS A 1 770 ? -15.131 7.681 -7.077 1.00 98.31 770 HIS A N 1
ATOM 6146 C CA . HIS A 1 770 ? -14.292 6.501 -6.839 1.00 98.31 770 HIS A CA 1
ATOM 6147 C C . HIS A 1 770 ? -14.998 5.576 -5.842 1.00 98.31 770 HIS A C 1
ATOM 6149 O O . HIS A 1 770 ? -15.100 5.908 -4.661 1.00 98.31 770 HIS A O 1
ATOM 6155 N N . GLY A 1 771 ? -15.444 4.404 -6.304 1.00 97.25 771 GLY A N 1
ATOM 6156 C CA . GLY A 1 771 ? -16.152 3.384 -5.511 1.00 97.25 771 GLY A CA 1
ATOM 6157 C C . GLY A 1 771 ? -15.307 2.663 -4.447 1.00 97.25 771 GLY A C 1
ATOM 6158 O O . GLY A 1 771 ? -15.444 1.462 -4.269 1.00 97.25 771 GLY A O 1
ATOM 6159 N N . ARG A 1 772 ? -14.382 3.349 -3.772 1.00 97.31 772 ARG A N 1
ATOM 6160 C CA . ARG A 1 772 ? -13.615 2.832 -2.625 1.00 97.31 772 ARG A CA 1
ATOM 6161 C C . ARG A 1 772 ? -13.593 3.888 -1.530 1.00 97.31 772 ARG A C 1
ATOM 6163 O O . ARG A 1 772 ? -13.423 5.068 -1.835 1.00 97.31 772 ARG A O 1
ATOM 6170 N N . THR A 1 773 ? -13.700 3.487 -0.271 1.00 96.75 773 THR A N 1
ATOM 6171 C CA . THR A 1 773 ? -13.638 4.414 0.868 1.00 96.75 773 THR A CA 1
ATOM 6172 C C . THR A 1 773 ? -12.268 5.078 1.002 1.00 96.75 773 THR A C 1
ATOM 6174 O O . THR A 1 773 ? -11.284 4.645 0.395 1.00 96.75 773 THR A O 1
ATOM 6177 N N . ARG A 1 774 ? -12.162 6.142 1.812 1.00 93.94 774 ARG A N 1
ATOM 6178 C CA . ARG A 1 774 ? -10.892 6.845 2.103 1.00 93.94 774 ARG A CA 1
ATOM 6179 C C . ARG A 1 774 ? -9.739 5.893 2.433 1.00 93.94 774 ARG A C 1
ATOM 6181 O O . ARG A 1 774 ? -8.609 6.151 2.022 1.00 93.94 774 ARG A O 1
ATOM 6188 N N . ASP A 1 775 ? -10.007 4.827 3.180 1.00 90.81 775 ASP A N 1
ATOM 6189 C CA . ASP A 1 775 ? -8.969 3.980 3.768 1.00 90.81 775 ASP A CA 1
ATOM 6190 C C . ASP A 1 775 ? -8.681 2.697 2.956 1.00 90.81 775 ASP A C 1
ATOM 6192 O O . ASP A 1 775 ? -7.611 2.101 3.095 1.00 90.81 775 ASP A O 1
ATOM 6196 N N . GLU A 1 776 ? -9.521 2.384 1.965 1.00 87.38 776 GLU A N 1
ATOM 6197 C CA . GLU A 1 776 ? -9.303 1.354 0.937 1.00 87.38 776 GLU A CA 1
ATOM 6198 C C . GLU A 1 776 ? -8.391 1.867 -0.194 1.00 87.38 776 GLU A C 1
ATOM 6200 O O . GLU A 1 776 ? -8.805 2.221 -1.306 1.00 87.38 776 GLU A O 1
ATOM 6205 N N . LYS A 1 777 ? -7.099 1.965 0.122 1.00 79.56 777 LYS A N 1
ATOM 6206 C CA . LYS A 1 777 ? -6.078 2.559 -0.764 1.00 79.56 777 LYS A CA 1
ATOM 6207 C C . LYS A 1 777 ? -5.487 1.551 -1.751 1.00 79.56 777 LYS A C 1
ATOM 6209 O O . LYS A 1 777 ? -5.006 1.954 -2.803 1.00 79.56 777 LYS A O 1
ATOM 6214 N N . ASP A 1 778 ? -5.542 0.261 -1.428 1.00 69.56 778 ASP A N 1
ATOM 6215 C CA . ASP A 1 778 ? -4.950 -0.817 -2.222 1.00 69.56 778 ASP A CA 1
ATOM 6216 C C . ASP A 1 778 ? -5.918 -1.327 -3.303 1.00 69.56 778 ASP A C 1
ATOM 6218 O O . ASP A 1 778 ? -6.785 -2.167 -3.054 1.00 69.56 778 ASP A O 1
ATOM 6222 N N . GLY A 1 779 ? -5.751 -0.815 -4.524 1.00 62.22 779 GLY A N 1
ATOM 6223 C CA . GLY A 1 779 ? -6.557 -1.201 -5.681 1.00 62.22 779 GLY A CA 1
ATOM 6224 C C . GLY A 1 779 ? -6.241 -2.567 -6.295 1.00 62.22 779 GLY A C 1
ATOM 6225 O O . GLY A 1 779 ? -6.924 -2.951 -7.245 1.00 62.22 779 GLY A O 1
ATOM 6226 N N . LYS A 1 780 ? -5.236 -3.290 -5.779 1.00 68.38 780 LYS A N 1
ATOM 6227 C CA . LYS A 1 780 ? -4.950 -4.682 -6.161 1.00 68.38 780 LYS A CA 1
ATOM 6228 C C . LYS A 1 780 ? -5.637 -5.671 -5.210 1.00 68.38 780 LYS A C 1
ATOM 6230 O O . LYS A 1 780 ? -5.997 -6.755 -5.647 1.00 68.38 780 LYS A O 1
ATOM 6235 N N . LYS A 1 781 ? -5.894 -5.283 -3.951 1.00 71.38 781 LYS A N 1
ATOM 6236 C CA . LYS A 1 781 ? -6.653 -6.090 -2.971 1.00 71.38 781 LYS A CA 1
ATOM 6237 C C . LYS A 1 781 ? -8.164 -5.839 -2.953 1.00 71.38 781 LYS A C 1
ATOM 6239 O O . LYS A 1 781 ? -8.902 -6.730 -2.549 1.00 71.38 781 LYS A O 1
ATOM 6244 N N . ILE A 1 782 ? -8.622 -4.638 -3.315 1.00 80.56 782 ILE A N 1
ATOM 6245 C CA . ILE A 1 782 ? -10.023 -4.219 -3.136 1.00 80.56 782 ILE A CA 1
ATOM 6246 C C . ILE A 1 782 ? -10.575 -3.667 -4.457 1.00 80.56 782 ILE A C 1
ATOM 6248 O O . ILE A 1 782 ? -10.095 -2.648 -4.969 1.00 80.56 782 ILE A O 1
ATOM 6252 N N . ARG A 1 783 ? -11.590 -4.336 -5.028 1.00 87.88 783 ARG A N 1
ATOM 6253 C CA . ARG A 1 783 ? -12.316 -3.826 -6.206 1.00 87.88 783 ARG A CA 1
ATOM 6254 C C . ARG A 1 783 ? -13.131 -2.586 -5.826 1.00 87.88 783 ARG A C 1
ATOM 6256 O O . ARG A 1 783 ? -13.515 -2.420 -4.675 1.00 87.88 783 ARG A O 1
ATOM 6263 N N . ALA A 1 784 ? -13.360 -1.689 -6.780 1.00 93.50 784 ALA A N 1
ATOM 6264 C CA . ALA A 1 784 ? -14.320 -0.611 -6.592 1.00 93.50 784 ALA A CA 1
ATOM 6265 C C . ALA A 1 784 ? -15.742 -1.193 -6.505 1.00 93.50 784 ALA A C 1
ATOM 6267 O O . ALA A 1 784 ? -16.124 -2.014 -7.334 1.00 93.50 784 ALA A O 1
ATOM 6268 N N . ASN A 1 785 ? -16.507 -0.759 -5.507 1.00 97.31 785 ASN A N 1
ATOM 6269 C CA . ASN A 1 785 ? -17.927 -1.035 -5.365 1.00 97.31 785 ASN A CA 1
ATOM 6270 C C . ASN A 1 785 ? -18.690 -0.223 -6.424 1.00 97.31 785 ASN A C 1
ATOM 6272 O O . ASN A 1 785 ? -18.907 0.980 -6.262 1.00 97.31 785 ASN A O 1
ATOM 6276 N N . TRP A 1 786 ? -19.033 -0.877 -7.534 1.00 98.00 786 TRP A N 1
ATOM 6277 C CA . TRP A 1 786 ? -19.795 -0.283 -8.633 1.00 98.00 786 TRP A CA 1
ATOM 6278 C C . TRP A 1 786 ? -21.284 -0.118 -8.286 1.00 98.00 786 TRP A C 1
ATOM 6280 O O . TRP A 1 786 ? -21.893 0.842 -8.746 1.00 98.00 786 TRP A O 1
ATOM 6290 N N . ASP A 1 787 ? -21.846 -0.929 -7.387 1.00 98.25 787 ASP A N 1
ATOM 6291 C CA . ASP A 1 787 ? -23.243 -0.797 -6.938 1.00 98.25 787 ASP A CA 1
ATOM 6292 C C . ASP A 1 787 ? -23.463 0.499 -6.137 1.00 98.25 787 ASP A C 1
ATOM 6294 O O . ASP A 1 787 ? -24.465 1.191 -6.305 1.00 98.25 787 ASP A O 1
ATOM 6298 N N . ALA A 1 788 ? -22.476 0.908 -5.333 1.00 98.38 788 ALA A N 1
ATOM 6299 C CA . ALA A 1 788 ? -22.470 2.214 -4.673 1.00 98.38 788 ALA A CA 1
ATOM 6300 C C . ALA A 1 788 ? -22.369 3.382 -5.675 1.00 98.38 788 ALA A C 1
ATOM 6302 O O . ALA A 1 788 ? -22.918 4.454 -5.421 1.00 98.38 788 ALA A O 1
ATOM 6303 N N . ILE A 1 789 ? -21.705 3.190 -6.823 1.00 98.75 789 ILE A N 1
ATOM 6304 C CA . ILE A 1 789 ? -21.671 4.189 -7.905 1.00 98.75 789 ILE A CA 1
ATOM 6305 C C . ILE A 1 789 ? -23.029 4.241 -8.621 1.00 98.75 789 ILE A C 1
ATOM 6307 O O . ILE A 1 789 ? -23.552 5.336 -8.822 1.00 98.75 789 ILE A O 1
ATOM 6311 N N . GLN A 1 790 ? -23.634 3.088 -8.928 1.00 98.75 790 GLN A N 1
ATOM 6312 C CA . GLN A 1 790 ? -24.984 2.986 -9.495 1.00 98.75 790 GLN A CA 1
ATOM 6313 C C . GLN A 1 790 ? -26.016 3.677 -8.587 1.00 98.75 790 GLN A C 1
ATOM 6315 O O . GLN A 1 790 ? -26.826 4.473 -9.055 1.00 98.75 790 GLN A O 1
ATOM 6320 N N . ALA A 1 791 ? -25.952 3.451 -7.272 1.00 98.69 791 ALA A N 1
ATOM 6321 C CA . ALA A 1 791 ? -26.824 4.108 -6.302 1.00 98.69 791 ALA A CA 1
ATOM 6322 C C . ALA A 1 791 ? -26.662 5.642 -6.304 1.00 98.69 791 ALA A C 1
ATOM 6324 O O . ALA A 1 791 ? -27.661 6.360 -6.254 1.00 98.69 791 ALA A O 1
ATOM 6325 N N . VAL A 1 792 ? -25.431 6.161 -6.423 1.00 98.81 792 VAL A N 1
ATOM 6326 C CA . VAL A 1 792 ? -25.191 7.609 -6.577 1.00 98.81 792 VAL A CA 1
ATOM 6327 C C . VAL A 1 792 ? -25.730 8.126 -7.916 1.00 98.81 792 VAL A C 1
ATOM 6329 O O . VAL A 1 792 ? -26.399 9.158 -7.927 1.00 98.81 792 VAL A O 1
ATOM 6332 N N . LYS A 1 793 ? -25.515 7.408 -9.028 1.00 98.69 793 LYS A N 1
ATOM 6333 C CA . LYS A 1 793 ? -26.060 7.763 -10.351 1.00 98.69 793 LYS A CA 1
ATOM 6334 C C . LYS A 1 793 ? -27.591 7.811 -10.351 1.00 98.69 793 LYS A C 1
ATOM 6336 O O . LYS A 1 793 ? -28.159 8.749 -10.896 1.00 98.69 793 LYS A O 1
ATOM 6341 N N . ASN A 1 794 ? -28.245 6.851 -9.701 1.00 98.56 794 ASN A N 1
ATOM 6342 C CA . ASN A 1 794 ? -29.704 6.790 -9.572 1.00 98.56 794 ASN A CA 1
ATOM 6343 C C . ASN A 1 794 ? -30.272 7.874 -8.639 1.00 98.56 794 ASN A C 1
ATOM 6345 O O . ASN A 1 794 ? -31.424 8.276 -8.791 1.00 98.56 794 ASN A O 1
ATOM 6349 N N . ALA A 1 795 ? -29.491 8.343 -7.661 1.00 98.44 795 ALA A N 1
ATOM 6350 C CA . ALA A 1 795 ? -29.916 9.399 -6.748 1.00 98.44 795 ALA A CA 1
ATOM 6351 C C . ALA A 1 795 ? -29.756 10.805 -7.346 1.00 98.44 795 ALA A C 1
ATOM 6353 O O . ALA A 1 795 ? -30.602 11.673 -7.102 1.00 98.44 795 ALA A O 1
ATOM 6354 N N . LEU A 1 796 ? -28.668 11.069 -8.073 1.00 98.38 796 LEU A N 1
ATOM 6355 C CA . LEU A 1 796 ? -28.368 12.388 -8.634 1.00 98.38 796 LEU A CA 1
ATOM 6356 C C . LEU A 1 796 ? -29.147 12.689 -9.919 1.00 98.38 796 LEU A C 1
ATOM 6358 O O . LEU A 1 796 ? -29.653 11.810 -10.607 1.00 98.38 796 LEU A O 1
ATOM 6362 N N . LYS A 1 797 ? -29.261 13.983 -10.214 1.00 98.25 797 LYS A N 1
ATOM 6363 C CA . LYS A 1 797 ? -29.865 14.527 -11.431 1.00 98.25 797 LYS A CA 1
ATOM 6364 C C . LYS A 1 797 ? -28.825 15.134 -12.372 1.00 98.25 797 LYS A C 1
ATOM 6366 O O . LYS A 1 797 ? -29.150 15.312 -13.538 1.00 98.25 797 LYS A O 1
ATOM 6371 N N . ILE A 1 798 ? -27.619 15.455 -11.903 1.00 98.56 798 ILE A N 1
ATOM 6372 C CA . ILE A 1 798 ? -26.457 15.848 -12.727 1.00 98.56 798 ILE A CA 1
ATOM 6373 C C . ILE A 1 798 ? -25.730 14.628 -13.339 1.00 98.56 798 ILE A C 1
ATOM 6375 O O . ILE A 1 798 ? -25.930 13.507 -12.865 1.00 98.56 798 ILE A O 1
ATOM 6379 N N . PRO A 1 799 ? -24.855 14.818 -14.348 1.00 98.81 799 PRO A N 1
ATOM 6380 C CA . PRO A 1 799 ? -23.952 13.772 -14.824 1.00 98.81 799 PRO A CA 1
ATOM 6381 C C . PRO A 1 799 ? -23.042 13.194 -13.725 1.00 98.81 799 PRO A C 1
ATOM 6383 O O . PRO A 1 799 ? -22.497 13.921 -12.886 1.00 98.81 799 PRO A O 1
ATOM 6386 N N . VAL A 1 800 ? -22.845 11.876 -13.759 1.00 98.88 800 VAL A N 1
ATOM 6387 C CA . VAL A 1 800 ? -22.015 11.103 -12.824 1.00 98.88 800 VAL A CA 1
ATOM 6388 C C . VAL A 1 800 ? -21.040 10.232 -13.608 1.00 98.88 800 VAL A C 1
ATOM 6390 O O . VAL A 1 800 ? -21.429 9.568 -14.566 1.00 98.88 800 VAL A O 1
ATOM 6393 N N . LEU A 1 801 ? -19.778 10.206 -13.176 1.00 98.88 801 LEU A N 1
ATOM 6394 C CA . LEU A 1 801 ? -18.703 9.438 -13.809 1.00 98.88 801 LEU A CA 1
ATOM 6395 C C . LEU A 1 801 ? -18.151 8.376 -12.849 1.00 98.88 801 LEU A C 1
ATOM 6397 O O . LEU A 1 801 ? -17.832 8.688 -11.697 1.00 98.88 801 LEU A O 1
ATOM 6401 N N . ALA A 1 802 ? -17.977 7.135 -13.308 1.00 98.62 802 ALA A N 1
ATOM 6402 C CA . ALA A 1 802 ? -17.379 6.076 -12.489 1.00 98.62 802 ALA A CA 1
ATOM 6403 C C . ALA A 1 802 ? -15.845 6.140 -12.480 1.00 98.62 802 ALA A C 1
ATOM 6405 O O . ALA A 1 802 ? -15.207 6.518 -13.463 1.00 98.62 802 ALA A O 1
ATOM 6406 N N . ASN A 1 803 ? -15.220 5.714 -11.380 1.00 97.25 803 ASN A N 1
ATOM 6407 C CA . ASN A 1 803 ? -13.771 5.551 -11.309 1.00 97.25 803 ASN A CA 1
ATOM 6408 C C . ASN A 1 803 ? -13.347 4.346 -10.455 1.00 97.25 803 ASN A C 1
ATOM 6410 O O . ASN A 1 803 ? -13.811 4.154 -9.329 1.00 97.25 803 ASN A O 1
ATOM 6414 N N . GLY A 1 804 ? -12.366 3.602 -10.971 1.00 89.25 804 GLY A N 1
ATOM 6415 C CA . GLY A 1 804 ? -11.745 2.454 -10.313 1.00 89.25 804 GLY A CA 1
ATOM 6416 C C . GLY A 1 804 ? -12.114 1.126 -10.975 1.00 89.25 804 GLY A C 1
ATOM 6417 O O . GLY A 1 804 ? -13.276 0.882 -11.276 1.00 89.25 804 GLY A O 1
ATOM 6418 N N . ASN A 1 805 ? -11.102 0.270 -11.158 1.00 88.94 805 ASN A N 1
ATOM 6419 C CA . ASN A 1 805 ? -11.187 -1.021 -11.858 1.00 88.94 805 ASN A CA 1
ATOM 6420 C C . ASN A 1 805 ? -11.497 -0.955 -13.368 1.00 88.94 805 ASN A C 1
ATOM 6422 O O . ASN A 1 805 ? -11.890 -1.963 -13.926 1.00 88.94 805 ASN A O 1
ATOM 6426 N N . ILE A 1 806 ? -11.224 0.173 -14.034 1.00 93.06 806 ILE A N 1
ATOM 6427 C CA . ILE A 1 806 ? -11.230 0.277 -15.503 1.00 93.06 806 ILE A CA 1
ATOM 6428 C C . ILE A 1 806 ? -9.821 -0.032 -16.038 1.00 93.06 806 ILE A C 1
ATOM 6430 O O . ILE A 1 806 ? -8.954 0.845 -15.967 1.00 93.06 806 ILE A O 1
ATOM 6434 N N . ARG A 1 807 ? -9.566 -1.262 -16.505 1.00 89.38 807 ARG A N 1
ATOM 6435 C CA . ARG A 1 807 ? -8.246 -1.713 -16.999 1.00 89.38 807 ARG A CA 1
ATOM 6436 C C . ARG A 1 807 ? -8.214 -1.961 -18.506 1.00 89.38 807 ARG A C 1
ATOM 6438 O O . ARG A 1 807 ? -7.178 -1.727 -19.114 1.00 89.38 807 ARG A O 1
ATOM 6445 N N . HIS A 1 808 ? -9.330 -2.390 -19.090 1.00 87.25 808 HIS A N 1
ATOM 6446 C CA . HIS A 1 808 ? -9.492 -2.632 -20.531 1.00 87.25 808 HIS A CA 1
ATOM 6447 C C . HIS A 1 808 ? -10.852 -2.095 -21.013 1.00 87.25 808 HIS A C 1
ATOM 6449 O O . HIS A 1 808 ? -11.685 -1.698 -20.194 1.00 87.25 808 HIS A O 1
ATOM 6455 N N . MET A 1 809 ? -11.113 -2.115 -22.326 1.00 91.12 809 MET A N 1
ATOM 6456 C CA . MET A 1 809 ? -12.422 -1.714 -22.874 1.00 91.12 809 MET A CA 1
ATOM 6457 C C . MET A 1 809 ? -13.581 -2.593 -22.372 1.00 91.12 809 MET A C 1
ATOM 6459 O O . MET A 1 809 ? -14.683 -2.084 -22.180 1.00 91.12 809 MET A O 1
ATOM 6463 N N . ASP A 1 810 ? -13.327 -3.858 -22.029 1.00 91.25 810 ASP A N 1
ATOM 6464 C CA . ASP A 1 810 ? -14.326 -4.720 -21.386 1.00 91.25 810 ASP A CA 1
ATOM 6465 C C . ASP A 1 810 ? -14.793 -4.126 -20.043 1.00 91.25 810 ASP A C 1
ATOM 6467 O O . ASP A 1 810 ? -15.989 -4.087 -19.761 1.00 91.25 810 ASP A O 1
ATOM 6471 N N . ASP A 1 811 ? -13.878 -3.605 -19.211 1.00 93.69 811 ASP A N 1
ATOM 6472 C CA . ASP A 1 811 ? -14.252 -2.952 -17.947 1.00 93.69 811 ASP A CA 1
ATOM 6473 C C . ASP A 1 811 ? -15.011 -1.637 -18.193 1.00 93.69 811 ASP A C 1
ATOM 6475 O O . ASP A 1 811 ? -15.864 -1.271 -17.387 1.00 93.69 811 ASP A O 1
ATOM 6479 N N . VAL A 1 812 ? -14.714 -0.922 -19.289 1.00 93.69 812 VAL A N 1
ATOM 6480 C CA . VAL A 1 812 ? -15.456 0.284 -19.699 1.00 93.69 812 VAL A CA 1
ATOM 6481 C C . VAL A 1 812 ? -16.912 -0.076 -19.984 1.00 93.69 812 VAL A C 1
ATOM 6483 O O . VAL A 1 812 ? -17.808 0.527 -19.393 1.00 93.69 812 VAL A O 1
ATOM 6486 N N . GLN A 1 813 ? -17.149 -1.071 -20.845 1.00 95.12 813 GLN A N 1
ATOM 6487 C CA . GLN A 1 813 ? -18.496 -1.505 -21.215 1.00 95.12 813 GLN A CA 1
ATOM 6488 C C . GLN A 1 813 ? -19.260 -2.041 -19.998 1.00 95.12 813 GLN A C 1
ATOM 6490 O O . GLN A 1 813 ? -20.324 -1.516 -19.674 1.00 95.12 813 GLN A O 1
ATOM 6495 N N . ASN A 1 814 ? -18.682 -2.998 -19.264 1.00 95.38 814 ASN A N 1
ATOM 6496 C CA . ASN A 1 814 ? -19.313 -3.582 -18.076 1.00 95.38 814 ASN A CA 1
ATOM 6497 C C . ASN A 1 814 ? -19.644 -2.523 -17.007 1.00 95.38 814 ASN A C 1
ATOM 6499 O O . ASN A 1 814 ? -20.696 -2.592 -16.373 1.00 95.38 814 ASN A O 1
ATOM 6503 N N . CYS A 1 815 ? -18.780 -1.520 -16.804 1.00 97.62 815 CYS A N 1
ATOM 6504 C CA . CYS A 1 815 ? -19.045 -0.456 -15.836 1.00 97.62 815 CYS A CA 1
ATOM 6505 C C . CYS A 1 815 ? -20.176 0.478 -16.298 1.00 97.62 815 CYS A C 1
ATOM 6507 O O . CYS A 1 815 ? -21.044 0.813 -15.489 1.00 97.62 815 CYS A O 1
ATOM 6509 N N . LEU A 1 816 ? -20.206 0.868 -17.579 1.00 97.69 816 LEU A N 1
ATOM 6510 C CA . LEU A 1 816 ? -21.293 1.673 -18.151 1.00 97.69 816 LEU A CA 1
ATOM 6511 C C . LEU A 1 816 ? -22.639 0.935 -18.068 1.00 97.69 816 LEU A C 1
ATOM 6513 O O . LEU A 1 816 ? -23.621 1.518 -17.613 1.00 97.69 816 LEU A O 1
ATOM 6517 N N . GLU A 1 817 ? -22.673 -0.346 -18.439 1.00 97.69 817 GLU A N 1
ATOM 6518 C CA . GLU A 1 817 ? -23.883 -1.178 -18.422 1.00 97.69 817 GLU A CA 1
ATOM 6519 C C . GLU A 1 817 ? -24.389 -1.457 -16.998 1.00 97.69 817 GLU A C 1
ATOM 6521 O O . GLU A 1 817 ? -25.576 -1.274 -16.732 1.00 97.69 817 GLU A O 1
ATOM 6526 N N . GLN A 1 818 ? -23.512 -1.829 -16.054 1.00 97.06 818 GLN A N 1
ATOM 6527 C CA . GLN A 1 818 ? -23.923 -2.079 -14.666 1.00 97.06 818 GLN A CA 1
ATOM 6528 C C . GLN A 1 818 ? -24.356 -0.794 -13.951 1.00 97.06 818 GLN A C 1
ATOM 6530 O O . GLN A 1 818 ? -25.322 -0.816 -13.188 1.00 97.06 818 GLN A O 1
ATOM 6535 N N . THR A 1 819 ? -23.632 0.317 -14.127 1.00 98.25 819 THR A N 1
ATOM 6536 C CA . THR A 1 819 ? -23.822 1.508 -13.275 1.00 98.25 819 THR A CA 1
ATOM 6537 C C . THR A 1 819 ? -24.674 2.612 -13.892 1.00 98.25 819 THR A C 1
ATOM 6539 O O . THR A 1 819 ? -25.115 3.500 -13.163 1.00 98.25 819 THR A O 1
ATOM 6542 N N . GLY A 1 820 ? -24.909 2.580 -15.208 1.00 98.25 820 GLY A N 1
ATOM 6543 C CA . GLY A 1 820 ? -25.661 3.607 -15.932 1.00 98.25 820 GLY A CA 1
ATOM 6544 C C . GLY A 1 820 ? -24.989 4.986 -15.964 1.00 98.25 820 GLY A C 1
ATOM 6545 O O . GLY A 1 820 ? -25.654 5.971 -16.275 1.00 98.25 820 GLY A O 1
ATOM 6546 N N . VAL A 1 821 ? -23.707 5.087 -15.595 1.00 98.56 821 VAL A N 1
ATOM 6547 C CA . VAL A 1 821 ? -22.945 6.349 -15.565 1.00 98.56 821 VAL A CA 1
ATOM 6548 C C . VAL A 1 821 ? -22.702 6.930 -16.955 1.00 98.56 821 VAL A C 1
ATOM 6550 O O . VAL A 1 821 ? -22.701 6.230 -17.965 1.00 98.56 821 VAL A O 1
ATOM 6553 N N . ASP A 1 822 ? -22.436 8.232 -16.995 1.00 98.62 822 ASP A N 1
ATOM 6554 C CA . ASP A 1 822 ? -22.333 9.000 -18.240 1.00 98.62 822 ASP A CA 1
ATOM 6555 C C . ASP A 1 822 ? -20.928 8.933 -18.867 1.00 98.62 822 ASP A C 1
ATOM 6557 O O . ASP A 1 822 ? -20.726 9.354 -20.004 1.00 98.62 822 ASP A O 1
ATOM 6561 N N . GLY A 1 823 ? -19.961 8.374 -18.135 1.00 98.50 823 GLY A N 1
ATOM 6562 C CA . GLY A 1 823 ? -18.585 8.147 -18.565 1.00 98.50 823 GLY A CA 1
ATOM 6563 C C . GLY A 1 823 ? -17.739 7.492 -17.470 1.00 98.50 823 GLY A C 1
ATOM 6564 O O . GLY A 1 823 ? -18.158 7.383 -16.313 1.00 98.50 823 GLY A O 1
ATOM 6565 N N . VAL A 1 824 ? -16.531 7.054 -17.826 1.00 98.44 824 VAL A N 1
ATOM 6566 C CA . VAL A 1 824 ? -15.608 6.358 -16.921 1.00 98.44 824 VAL A CA 1
ATOM 6567 C C . VAL A 1 824 ? -14.211 6.978 -16.934 1.00 98.44 824 VAL A C 1
ATOM 6569 O O . VAL A 1 824 ? -13.669 7.351 -17.975 1.00 98.44 824 VAL A O 1
ATOM 6572 N N . LEU A 1 825 ? -13.604 7.055 -15.751 1.00 98.31 825 LEU A N 1
ATOM 6573 C CA . LEU A 1 825 ? -12.225 7.491 -15.555 1.00 98.31 825 LEU A CA 1
ATOM 6574 C C . LEU A 1 825 ? -11.317 6.271 -15.355 1.00 98.31 825 LEU A C 1
ATOM 6576 O O . LEU A 1 825 ? -11.461 5.568 -14.344 1.00 98.31 825 LEU A O 1
ATOM 6580 N N . SER A 1 826 ? -10.319 6.086 -16.223 1.00 96.62 826 SER A N 1
ATOM 6581 C CA . SER A 1 826 ? -9.173 5.205 -15.938 1.00 96.62 826 SER A CA 1
ATOM 6582 C C . SER A 1 826 ? -7.973 6.008 -15.422 1.00 96.62 826 SER A C 1
ATOM 6584 O O . SER A 1 826 ? -7.880 7.215 -15.635 1.00 96.62 826 SER A O 1
ATOM 6586 N N . ALA A 1 827 ? -7.100 5.353 -14.656 1.00 92.19 827 ALA A N 1
ATOM 6587 C CA . ALA A 1 827 ? -6.022 5.978 -13.890 1.00 92.19 827 ALA A CA 1
ATOM 6588 C C . ALA A 1 827 ? -4.711 5.190 -14.040 1.00 92.19 827 ALA A C 1
ATOM 6590 O O . ALA A 1 827 ? -4.073 5.268 -15.081 1.00 92.19 827 ALA A O 1
ATOM 6591 N N . GLU A 1 828 ? -4.333 4.402 -13.026 1.00 89.00 828 GLU A N 1
ATOM 6592 C CA . GLU A 1 828 ? -3.065 3.657 -12.966 1.00 89.00 828 GLU A CA 1
ATOM 6593 C C . GLU A 1 828 ? -2.822 2.799 -14.225 1.00 89.00 828 GLU A C 1
ATOM 6595 O O . GLU A 1 828 ? -1.712 2.798 -14.747 1.00 89.00 828 GLU A O 1
ATOM 6600 N N . SER A 1 829 ? -3.868 2.171 -14.777 1.00 90.56 829 SER A N 1
ATOM 6601 C CA . SER A 1 829 ? -3.784 1.353 -15.998 1.00 90.56 829 SER A CA 1
ATOM 6602 C C . SER A 1 829 ? -3.472 2.138 -17.277 1.00 90.56 829 SER A C 1
ATOM 6604 O O . SER A 1 829 ? -2.836 1.578 -18.161 1.00 90.56 829 SER A O 1
ATOM 6606 N N . LEU A 1 830 ? -3.825 3.429 -17.378 1.00 93.69 830 LEU A N 1
ATOM 6607 C CA . LEU A 1 830 ? -3.394 4.263 -18.513 1.00 93.69 830 LEU A CA 1
ATOM 6608 C C . LEU A 1 830 ? -1.891 4.561 -18.467 1.00 93.69 830 LEU A C 1
ATOM 6610 O O . LEU A 1 830 ? -1.291 4.843 -19.497 1.00 93.69 830 LEU A O 1
ATOM 6614 N N . LEU A 1 831 ? -1.272 4.525 -17.284 1.00 93.69 831 LEU A N 1
ATOM 6615 C CA . LEU A 1 831 ? 0.164 4.774 -17.147 1.00 93.69 831 LEU A CA 1
ATOM 6616 C C . LEU A 1 831 ? 1.007 3.565 -17.579 1.00 93.69 831 LEU A C 1
ATOM 6618 O O . LEU A 1 831 ? 2.157 3.727 -17.981 1.00 93.69 831 LEU A O 1
ATOM 6622 N N . GLU A 1 832 ? 0.440 2.366 -17.454 1.00 89.69 832 GLU A N 1
ATOM 6623 C CA . GLU A 1 832 ? 1.003 1.106 -17.949 1.00 89.69 832 GLU A CA 1
ATOM 6624 C C . GLU A 1 832 ? 0.671 0.927 -19.448 1.00 89.69 832 GLU A C 1
ATOM 6626 O O . GLU A 1 832 ? 1.519 0.485 -20.218 1.00 89.69 832 GLU A O 1
ATOM 6631 N N . ASN A 1 833 ? -0.527 1.345 -19.883 1.00 91.44 833 ASN A N 1
ATOM 6632 C CA . ASN A 1 833 ? -0.990 1.287 -21.272 1.00 91.44 833 ASN A CA 1
ATOM 6633 C C . ASN A 1 833 ? -1.799 2.546 -21.679 1.00 91.44 833 ASN A C 1
ATOM 6635 O O . ASN A 1 833 ? -3.026 2.571 -21.536 1.00 91.44 833 ASN A O 1
ATOM 6639 N N . PRO A 1 834 ? -1.149 3.576 -22.253 1.00 94.12 834 PRO A N 1
ATOM 6640 C CA . PRO A 1 834 ? -1.827 4.757 -22.802 1.00 94.12 834 PRO A CA 1
ATOM 6641 C C . PRO A 1 834 ? -2.837 4.467 -23.923 1.00 94.12 834 PRO A C 1
ATOM 6643 O O . PRO A 1 834 ? -3.705 5.299 -24.181 1.00 94.12 834 PRO A O 1
ATOM 6646 N N . ALA A 1 835 ? -2.731 3.308 -24.585 1.00 92.38 835 ALA A N 1
ATOM 6647 C CA . ALA A 1 835 ? -3.563 2.919 -25.721 1.00 92.38 835 ALA A CA 1
ATOM 6648 C C . ALA A 1 835 ? -4.844 2.141 -25.342 1.00 92.38 835 ALA A C 1
ATOM 6650 O O . ALA A 1 835 ? -5.633 1.777 -26.215 1.00 92.38 835 ALA A O 1
ATOM 6651 N N . LEU A 1 836 ? -5.094 1.952 -24.038 1.00 92.06 836 LEU A N 1
ATOM 6652 C CA . LEU A 1 836 ? -6.258 1.267 -23.451 1.00 92.06 836 LEU A CA 1
ATOM 6653 C C . LEU A 1 836 ? -7.597 1.662 -24.097 1.00 92.06 836 LEU A C 1
ATOM 6655 O O . LEU A 1 836 ? -8.402 0.791 -24.417 1.00 92.06 836 LEU A O 1
ATOM 6659 N N . PHE A 1 837 ? -7.844 2.961 -24.302 1.00 92.94 837 PHE A N 1
ATOM 6660 C CA . PHE A 1 837 ? -9.120 3.466 -24.833 1.00 92.94 837 PHE A CA 1
ATOM 6661 C C . PHE A 1 837 ? -9.297 3.291 -26.351 1.00 92.94 837 PHE A C 1
ATOM 6663 O O . PHE A 1 837 ? -10.411 3.457 -26.845 1.00 92.94 837 PHE A O 1
ATOM 6670 N N . ALA A 1 838 ? -8.249 2.890 -27.073 1.00 89.44 838 ALA A N 1
ATOM 6671 C CA . ALA A 1 838 ? -8.337 2.391 -28.444 1.00 89.44 838 ALA A CA 1
ATOM 6672 C C . ALA A 1 838 ? -8.470 0.852 -28.494 1.00 89.44 838 ALA A C 1
ATOM 6674 O O . ALA A 1 838 ? -8.416 0.261 -29.562 1.00 89.44 838 ALA A O 1
ATOM 6675 N N . GLY A 1 839 ? -8.650 0.182 -27.348 1.00 83.31 839 GLY A N 1
ATOM 6676 C CA . GLY A 1 839 ? -8.823 -1.272 -27.279 1.00 83.31 839 GLY A CA 1
ATOM 6677 C C . GLY A 1 839 ? -7.523 -2.077 -27.293 1.00 83.31 839 GLY A C 1
ATOM 6678 O O . GLY A 1 839 ? -7.588 -3.302 -27.219 1.00 83.31 839 GLY A O 1
ATOM 6679 N N . PHE A 1 840 ? -6.358 -1.421 -27.326 1.00 80.06 840 PHE A N 1
ATOM 6680 C CA . PHE A 1 840 ? -5.066 -2.100 -27.257 1.00 80.06 840 PHE A CA 1
ATOM 6681 C C . PHE A 1 840 ? -4.877 -2.773 -25.897 1.00 80.06 840 PHE A C 1
ATOM 6683 O O . PHE A 1 840 ? -5.052 -2.138 -24.853 1.00 80.06 840 PHE A O 1
ATOM 6690 N N . ARG A 1 841 ? -4.460 -4.040 -25.901 1.00 69.00 841 ARG A N 1
ATOM 6691 C CA . ARG A 1 841 ? -4.132 -4.816 -24.696 1.00 69.00 841 ARG A CA 1
ATOM 6692 C C . ARG A 1 841 ? -2.708 -5.368 -24.748 1.00 69.00 841 ARG A C 1
ATOM 6694 O O . ARG A 1 841 ? -2.087 -5.400 -25.807 1.00 69.00 841 ARG A O 1
ATOM 6701 N N . SER A 1 842 ? -2.209 -5.813 -23.597 1.00 55.78 842 SER A N 1
ATOM 6702 C CA . SER A 1 842 ? -0.860 -6.368 -23.413 1.00 55.78 842 SER A CA 1
ATOM 6703 C C . SER A 1 842 ? -0.802 -7.904 -23.397 1.00 55.78 842 SER A C 1
ATOM 6705 O O . SER A 1 842 ? 0.214 -8.455 -22.986 1.00 55.78 842 SER A O 1
ATOM 6707 N N . ASP A 1 843 ? -1.889 -8.592 -23.767 1.00 48.97 843 ASP A N 1
ATOM 6708 C CA . ASP A 1 843 ? -2.103 -10.025 -23.501 1.00 48.97 843 ASP A CA 1
ATOM 6709 C C . ASP A 1 843 ? -2.621 -10.874 -24.693 1.00 48.97 843 ASP A C 1
ATOM 6711 O O . ASP A 1 843 ? -2.825 -12.072 -24.514 1.00 48.97 843 ASP A O 1
ATOM 6715 N N . ILE A 1 844 ? -2.816 -10.325 -25.909 1.00 40.72 844 ILE A N 1
ATOM 6716 C CA . ILE A 1 844 ? -3.448 -11.048 -27.050 1.00 40.72 844 ILE A CA 1
ATOM 6717 C C . ILE A 1 844 ? -2.651 -10.906 -28.361 1.00 40.72 844 ILE A C 1
ATOM 6719 O O . ILE A 1 844 ? -2.693 -9.862 -28.983 1.00 40.72 844 ILE A O 1
ATOM 6723 N N . GLN A 1 845 ? -1.981 -11.958 -28.836 1.00 41.41 845 GLN A N 1
ATOM 6724 C CA . GLN A 1 845 ? -0.771 -11.914 -29.689 1.00 41.41 845 GLN A CA 1
ATOM 6725 C C . GLN A 1 845 ? -0.819 -11.360 -31.158 1.00 41.41 845 GLN A C 1
ATOM 6727 O O . GLN A 1 845 ? -0.084 -11.870 -32.006 1.00 41.41 845 GLN A O 1
ATOM 6732 N N . SER A 1 846 ? -1.598 -10.321 -31.515 1.00 44.44 846 SER A N 1
ATOM 6733 C CA . SER A 1 846 ? -1.653 -9.772 -32.901 1.00 44.44 846 SER A CA 1
ATOM 6734 C C . SER A 1 846 ? -1.912 -8.252 -33.034 1.00 44.44 846 SER A C 1
ATOM 6736 O O . SER A 1 846 ? -2.953 -7.761 -32.602 1.00 44.44 846 SER A O 1
ATOM 6738 N N . GLY A 1 847 ? -1.004 -7.493 -33.676 1.00 46.19 847 GLY A N 1
ATOM 6739 C CA . GLY A 1 847 ? -1.108 -6.025 -33.843 1.00 46.19 847 GLY A CA 1
ATOM 6740 C C . GLY A 1 847 ? 0.243 -5.294 -33.980 1.00 46.19 847 GLY A C 1
ATOM 6741 O O . GLY A 1 847 ? 1.296 -5.930 -33.962 1.00 46.19 847 GLY A O 1
ATOM 6742 N N . ASN A 1 848 ? 0.202 -3.963 -34.158 1.00 63.16 848 ASN A N 1
ATOM 6743 C CA . ASN A 1 848 ? 1.263 -3.183 -34.829 1.00 63.16 848 ASN A CA 1
ATOM 6744 C C . ASN A 1 848 ? 2.030 -2.145 -33.970 1.00 63.16 848 ASN A C 1
ATOM 6746 O O . ASN A 1 848 ? 2.791 -1.367 -34.541 1.00 63.16 848 ASN A O 1
ATOM 6750 N N . ILE A 1 849 ? 1.816 -2.062 -32.651 1.00 73.25 849 ILE A N 1
ATOM 6751 C CA . ILE A 1 849 ? 2.391 -1.009 -31.778 1.00 73.25 849 ILE A CA 1
ATOM 6752 C C . ILE A 1 849 ? 2.970 -1.658 -30.511 1.00 73.25 849 ILE A C 1
ATOM 6754 O O . ILE A 1 849 ? 2.347 -2.565 -29.969 1.00 73.25 849 ILE A O 1
ATOM 6758 N N . ASP A 1 850 ? 4.135 -1.223 -30.016 1.00 78.75 850 ASP A N 1
ATOM 6759 C CA . ASP A 1 850 ? 4.747 -1.748 -28.778 1.00 78.75 850 ASP A CA 1
ATOM 6760 C C . ASP A 1 850 ? 4.892 -0.720 -27.630 1.00 78.75 850 ASP A C 1
ATOM 6762 O O . ASP A 1 850 ? 4.587 0.467 -27.767 1.00 78.75 850 ASP A O 1
ATOM 6766 N N . GLN A 1 851 ? 5.332 -1.179 -26.446 1.00 84.31 851 GLN A N 1
ATOM 6767 C CA . GLN A 1 851 ? 5.583 -0.301 -25.287 1.00 84.31 851 GLN A CA 1
ATOM 6768 C C . GLN A 1 851 ? 6.644 0.778 -25.583 1.00 84.31 851 GLN A C 1
ATOM 6770 O O . GLN A 1 851 ? 6.567 1.8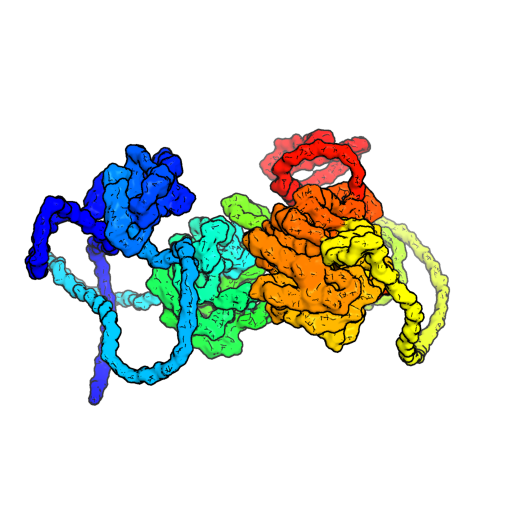86 -25.047 1.00 84.31 851 GLN A O 1
ATOM 6775 N N . GLY A 1 852 ? 7.608 0.475 -26.456 1.00 87.56 852 GLY A N 1
ATOM 6776 C CA . GLY A 1 852 ? 8.603 1.420 -26.948 1.00 87.56 852 GLY A CA 1
ATOM 6777 C C . GLY A 1 852 ? 8.001 2.491 -27.857 1.00 87.56 852 GLY A C 1
ATOM 6778 O O . GLY A 1 852 ? 8.376 3.651 -27.723 1.00 87.56 852 GLY A O 1
ATOM 6779 N N . ASP A 1 853 ? 7.032 2.158 -28.716 1.00 88.56 853 ASP A N 1
ATOM 6780 C CA . ASP A 1 853 ? 6.335 3.134 -29.568 1.00 88.56 853 ASP A CA 1
ATOM 6781 C C . ASP A 1 853 ? 5.585 4.157 -28.720 1.00 88.56 853 ASP A C 1
ATOM 6783 O O . ASP A 1 853 ? 5.739 5.361 -28.924 1.00 88.56 853 ASP A O 1
ATOM 6787 N N . LEU A 1 854 ? 4.832 3.696 -27.715 1.00 91.75 854 LEU A N 1
ATOM 6788 C CA . LEU A 1 854 ? 4.101 4.588 -26.812 1.00 91.75 854 LEU A CA 1
ATOM 6789 C C . LEU A 1 854 ? 5.048 5.520 -26.037 1.00 91.75 854 LEU A C 1
ATOM 6791 O O . LEU A 1 854 ? 4.722 6.692 -25.840 1.00 91.75 854 LEU A O 1
ATOM 6795 N N . VAL A 1 855 ? 6.247 5.052 -25.669 1.00 94.94 855 VAL A N 1
ATOM 6796 C CA . VAL A 1 855 ? 7.293 5.905 -25.079 1.00 94.94 855 VAL A CA 1
ATOM 6797 C C . VAL A 1 855 ? 7.911 6.861 -26.095 1.00 94.94 855 VAL A C 1
ATOM 6799 O O . VAL A 1 855 ? 8.093 8.032 -25.776 1.00 94.94 855 VAL A O 1
ATOM 6802 N N . VAL A 1 856 ? 8.210 6.420 -27.315 1.00 94.75 856 VAL A N 1
ATOM 6803 C CA . VAL A 1 856 ? 8.761 7.276 -28.378 1.00 94.75 856 VAL A CA 1
ATOM 6804 C C . VAL A 1 856 ? 7.781 8.394 -28.743 1.00 94.75 856 VAL A C 1
ATOM 6806 O O . VAL A 1 856 ? 8.193 9.531 -28.965 1.00 94.75 856 VAL A O 1
ATOM 6809 N N . GLU A 1 857 ? 6.479 8.114 -28.766 1.00 95.81 857 GLU A N 1
ATOM 6810 C CA . GLU A 1 857 ? 5.442 9.127 -28.975 1.00 95.81 857 GLU A CA 1
ATOM 6811 C C . GLU A 1 857 ? 5.273 10.056 -27.770 1.00 95.81 857 GLU A C 1
ATOM 6813 O O . GLU A 1 857 ? 5.144 11.270 -27.948 1.00 95.81 857 GLU A O 1
ATOM 6818 N N . TYR A 1 858 ? 5.345 9.520 -26.549 1.00 98.06 858 TYR A N 1
ATOM 6819 C CA . TYR A 1 858 ? 5.366 10.323 -25.328 1.00 98.06 858 TYR A CA 1
ATOM 6820 C C . TYR A 1 858 ? 6.562 11.292 -25.294 1.00 98.06 858 TYR A C 1
ATOM 6822 O O . TYR A 1 858 ? 6.382 12.477 -25.018 1.00 98.06 858 TYR A O 1
ATOM 6830 N N . LEU A 1 859 ? 7.769 10.828 -25.636 1.00 97.50 859 LEU A N 1
ATOM 6831 C CA . LEU A 1 859 ? 8.988 11.644 -25.673 1.00 97.50 859 LEU A CA 1
ATOM 6832 C C . LEU A 1 859 ? 8.881 12.774 -26.709 1.00 97.50 859 LEU A C 1
ATOM 6834 O O . LEU A 1 859 ? 9.120 13.927 -26.355 1.00 97.50 859 LEU A O 1
ATOM 6838 N N . LYS A 1 860 ? 8.391 12.492 -27.925 1.00 97.12 860 LYS A N 1
ATOM 6839 C CA . LYS A 1 860 ? 8.109 13.517 -28.954 1.00 97.12 860 LYS A CA 1
ATOM 6840 C C . LYS A 1 860 ? 7.098 14.564 -28.475 1.00 97.12 860 LYS A C 1
ATOM 6842 O O . LYS A 1 860 ? 7.219 15.750 -28.789 1.00 97.12 860 LYS A O 1
ATOM 6847 N N . LEU A 1 861 ? 6.100 14.153 -27.688 1.00 97.75 861 LEU A N 1
ATOM 6848 C CA . LEU A 1 861 ? 5.152 15.074 -27.058 1.00 97.75 861 LEU A CA 1
ATOM 6849 C C . LEU A 1 861 ? 5.795 15.883 -25.917 1.00 97.75 861 LEU A C 1
ATOM 6851 O O . LEU A 1 861 ? 5.450 17.052 -25.761 1.00 97.75 861 LEU A O 1
ATOM 6855 N N . CYS A 1 862 ? 6.749 15.325 -25.169 1.00 97.44 862 CYS A N 1
ATOM 6856 C CA . CYS A 1 862 ? 7.542 16.048 -24.168 1.00 97.44 862 CYS A CA 1
ATOM 6857 C C . CYS A 1 862 ? 8.552 17.035 -24.772 1.00 97.44 862 CYS A C 1
ATOM 6859 O O . CYS A 1 862 ? 8.808 18.065 -24.156 1.00 97.44 862 CYS A O 1
ATOM 6861 N N . GLU A 1 863 ? 9.107 16.769 -25.956 1.00 96.56 863 GLU A N 1
ATOM 6862 C CA . GLU A 1 863 ? 9.910 17.751 -26.700 1.00 96.56 863 GLU A CA 1
ATOM 6863 C C . GLU A 1 863 ? 9.043 18.936 -27.146 1.00 96.56 863 GLU A C 1
ATOM 6865 O O . GLU A 1 863 ? 9.392 20.095 -26.917 1.00 96.56 863 GLU A O 1
ATOM 6870 N N . LYS A 1 864 ? 7.869 18.649 -27.728 1.00 96.25 864 LYS A N 1
ATOM 6871 C CA . LYS A 1 864 ? 6.914 19.670 -28.185 1.00 96.25 864 LYS A CA 1
ATOM 6872 C C . LYS A 1 864 ? 6.292 20.469 -27.031 1.00 96.25 864 LYS A C 1
ATOM 6874 O O . LYS A 1 864 ? 6.005 21.655 -27.188 1.00 96.25 864 LYS A O 1
ATOM 6879 N N . TYR A 1 865 ? 6.069 19.826 -25.886 1.00 95.12 865 TYR A N 1
ATOM 6880 C CA . TYR A 1 865 ? 5.475 20.420 -24.690 1.00 95.12 865 TYR A CA 1
ATOM 6881 C C . TYR A 1 865 ? 6.338 20.097 -23.451 1.00 95.12 865 TYR A C 1
ATOM 6883 O O . TYR A 1 865 ? 6.021 19.160 -22.712 1.00 95.12 865 TYR A O 1
ATOM 6891 N N . PRO A 1 866 ? 7.422 20.861 -23.202 1.00 93.06 866 PRO A N 1
ATOM 6892 C CA . PRO A 1 866 ? 8.370 20.581 -22.125 1.00 93.06 866 PRO A CA 1
ATOM 6893 C C . PRO A 1 866 ? 7.733 20.485 -20.736 1.00 93.06 866 PRO A C 1
ATOM 6895 O O . PRO A 1 866 ? 7.013 21.381 -20.291 1.00 93.06 866 PRO A O 1
ATOM 6898 N N . VAL A 1 867 ? 8.059 19.405 -20.025 1.00 94.00 867 VAL A N 1
ATOM 6899 C CA . VAL A 1 867 ? 7.605 19.114 -18.656 1.00 94.00 867 VAL A CA 1
ATOM 6900 C C . VAL A 1 867 ? 8.784 18.693 -17.767 1.00 94.00 867 VAL A C 1
ATOM 6902 O O . VAL A 1 867 ? 9.819 18.257 -18.276 1.00 94.00 867 VAL A O 1
ATOM 6905 N N . PRO A 1 868 ? 8.685 18.812 -16.428 1.00 94.12 868 PRO A N 1
ATOM 6906 C CA . PRO A 1 868 ? 9.768 18.417 -15.530 1.00 94.12 868 PRO A CA 1
ATOM 6907 C C . PRO A 1 868 ? 10.188 16.947 -15.708 1.00 94.12 868 PRO A C 1
ATOM 6909 O O . PRO A 1 868 ? 9.363 16.047 -15.565 1.00 94.12 868 PRO A O 1
ATOM 6912 N N . TRP A 1 869 ? 11.492 16.686 -15.889 1.00 94.50 869 TRP A N 1
ATOM 6913 C CA . TRP A 1 869 ? 12.087 15.343 -16.079 1.00 94.50 869 TRP A CA 1
ATOM 6914 C C . TRP A 1 869 ? 11.639 14.261 -15.078 1.00 94.50 869 TRP A C 1
ATOM 6916 O O . TRP A 1 869 ? 11.700 13.071 -15.384 1.00 94.50 869 TRP A O 1
ATOM 6926 N N . ARG A 1 870 ? 11.172 14.653 -13.884 1.00 93.94 870 ARG A N 1
ATOM 6927 C CA . ARG A 1 870 ? 10.593 13.739 -12.887 1.00 93.94 870 ARG A CA 1
ATOM 6928 C C . ARG A 1 870 ? 9.314 13.046 -13.382 1.00 93.94 870 ARG A C 1
ATOM 6930 O O . ARG A 1 870 ? 9.130 11.875 -13.072 1.00 93.94 870 ARG A O 1
ATOM 6937 N N . MET A 1 871 ? 8.482 13.742 -14.164 1.00 95.06 871 MET A N 1
ATOM 6938 C CA . MET A 1 871 ? 7.270 13.200 -14.792 1.00 95.06 871 MET A CA 1
ATOM 6939 C C . MET A 1 871 ? 7.667 12.237 -15.911 1.00 95.06 871 MET A C 1
ATOM 6941 O O . MET A 1 871 ? 7.265 11.077 -15.885 1.00 95.06 871 MET A O 1
ATOM 6945 N N . ILE A 1 872 ? 8.576 12.671 -16.795 1.00 96.06 872 ILE A N 1
ATOM 6946 C CA . ILE A 1 872 ? 9.076 11.876 -17.928 1.00 96.06 872 ILE A CA 1
ATOM 6947 C C . ILE A 1 872 ? 9.647 10.533 -17.449 1.00 96.06 872 ILE A C 1
ATOM 6949 O O . ILE A 1 872 ? 9.208 9.472 -17.889 1.00 96.06 872 ILE A O 1
ATOM 6953 N N . ARG A 1 873 ? 10.554 10.559 -16.460 1.00 94.69 873 ARG A N 1
ATOM 6954 C CA . ARG A 1 873 ? 11.083 9.341 -15.821 1.00 94.69 873 ARG A CA 1
ATOM 6955 C C . ARG A 1 873 ? 9.972 8.494 -15.181 1.00 94.69 873 ARG A C 1
ATOM 6957 O O . ARG A 1 873 ? 10.039 7.270 -15.239 1.00 94.69 873 ARG A O 1
ATOM 6964 N N . SER A 1 874 ? 8.955 9.114 -14.573 1.00 94.38 874 SER A N 1
ATOM 6965 C CA . SER A 1 874 ? 7.839 8.383 -13.958 1.00 94.38 874 SER A CA 1
ATOM 6966 C C . SER A 1 874 ? 7.008 7.620 -14.988 1.00 94.38 874 SER A C 1
ATOM 6968 O O . SER A 1 874 ? 6.623 6.486 -14.711 1.00 94.38 874 SER A O 1
ATOM 6970 N N . HIS A 1 875 ? 6.725 8.211 -16.149 1.00 96.31 875 HIS A N 1
ATOM 6971 C CA . HIS A 1 875 ? 5.957 7.569 -17.219 1.00 96.31 875 HIS A CA 1
ATOM 6972 C C . HIS A 1 875 ? 6.731 6.443 -17.888 1.00 96.31 875 HIS A C 1
ATOM 6974 O O . HIS A 1 875 ? 6.220 5.331 -17.977 1.00 96.31 875 HIS A O 1
ATOM 6980 N N . VAL A 1 876 ? 7.995 6.675 -18.246 1.00 94.81 876 VAL A N 1
ATOM 6981 C CA . VAL A 1 876 ? 8.818 5.649 -18.905 1.00 94.81 876 VAL A CA 1
ATOM 6982 C C . VAL A 1 876 ? 9.040 4.423 -18.007 1.00 94.81 876 VAL A C 1
ATOM 6984 O O . VAL A 1 876 ? 9.011 3.301 -18.500 1.00 94.81 876 VAL A O 1
ATOM 6987 N N . HIS A 1 877 ? 9.133 4.583 -16.679 1.00 93.69 877 HIS A N 1
ATOM 6988 C CA . HIS A 1 877 ? 9.141 3.442 -15.745 1.00 93.69 877 HIS A CA 1
ATOM 6989 C C . HIS A 1 877 ? 7.839 2.623 -15.687 1.00 93.69 877 HIS A C 1
ATOM 6991 O O . HIS A 1 877 ? 7.877 1.512 -15.160 1.00 93.69 877 HIS A O 1
ATOM 6997 N N . LYS A 1 878 ? 6.702 3.153 -16.157 1.00 93.56 878 LYS A N 1
ATOM 6998 C CA . LYS A 1 878 ? 5.403 2.456 -16.142 1.00 93.56 878 LYS A CA 1
ATOM 6999 C C . LYS A 1 878 ? 5.057 1.885 -17.514 1.00 93.56 878 LYS A C 1
ATOM 7001 O O . LYS A 1 878 ? 4.733 0.706 -17.589 1.00 93.56 878 LYS A O 1
ATOM 7006 N N . MET A 1 879 ? 5.234 2.669 -18.579 1.00 91.44 879 MET A N 1
ATOM 7007 C CA . MET A 1 879 ? 5.037 2.222 -19.963 1.00 91.44 879 MET A CA 1
ATOM 7008 C C . MET A 1 879 ? 6.011 1.092 -20.332 1.00 91.44 879 MET A C 1
ATOM 7010 O O . MET A 1 879 ? 5.581 0.083 -20.869 1.00 91.44 879 MET A O 1
ATOM 7014 N N . LEU A 1 880 ? 7.298 1.203 -19.963 1.00 89.50 880 LEU A N 1
ATOM 7015 C CA . LEU A 1 880 ? 8.284 0.116 -20.106 1.00 89.50 880 LEU A CA 1
ATOM 7016 C C . LEU A 1 880 ? 8.317 -0.804 -18.876 1.00 89.50 880 LEU A C 1
ATOM 7018 O O . LEU A 1 880 ? 9.328 -1.458 -18.632 1.00 89.50 880 LEU A O 1
ATOM 7022 N N . GLY A 1 881 ? 7.268 -0.831 -18.046 1.00 85.44 881 GLY A N 1
ATOM 7023 C CA . GLY A 1 881 ? 7.279 -1.555 -16.769 1.00 85.44 881 GLY A CA 1
ATOM 7024 C C . GLY A 1 881 ? 7.591 -3.047 -16.922 1.00 85.44 881 GLY A C 1
ATOM 7025 O O . GLY A 1 881 ? 8.280 -3.620 -16.078 1.00 85.44 881 GLY A O 1
ATOM 7026 N N . GLU A 1 882 ? 7.150 -3.642 -18.033 1.00 77.88 882 GLU A N 1
ATOM 7027 C CA . GLU A 1 882 ? 7.394 -5.043 -18.379 1.00 77.88 882 GLU A CA 1
ATOM 7028 C C . GLU A 1 882 ? 8.762 -5.243 -19.049 1.00 77.88 882 GLU A C 1
ATOM 7030 O O . GLU A 1 882 ? 9.542 -6.095 -18.625 1.00 77.88 882 GLU A O 1
ATOM 7035 N N . TRP A 1 883 ? 9.138 -4.391 -20.007 1.00 81.56 883 TRP A N 1
ATOM 7036 C CA . TRP A 1 883 ? 10.482 -4.413 -20.606 1.00 81.56 883 TRP A CA 1
ATOM 7037 C C . TRP A 1 883 ? 11.588 -4.231 -19.543 1.00 81.56 883 TRP A C 1
ATOM 7039 O O . TRP A 1 883 ? 12.617 -4.902 -19.578 1.00 81.56 883 TRP A O 1
ATOM 7049 N N . PHE A 1 884 ? 11.349 -3.400 -18.525 1.00 83.19 884 PHE A N 1
ATOM 7050 C CA . PHE A 1 884 ? 12.212 -3.221 -17.352 1.00 83.19 884 PHE A CA 1
ATOM 7051 C C . PHE A 1 884 ? 12.107 -4.337 -16.295 1.00 83.19 884 PHE A C 1
ATOM 7053 O O . PHE A 1 884 ? 12.951 -4.384 -15.393 1.00 83.19 884 PHE A O 1
ATOM 7060 N N . ARG A 1 885 ? 11.103 -5.222 -16.373 1.00 75.69 885 ARG A N 1
ATOM 7061 C CA . ARG A 1 885 ? 11.035 -6.467 -15.587 1.00 75.69 885 ARG A CA 1
ATOM 7062 C C . ARG A 1 885 ? 11.963 -7.524 -16.184 1.00 75.69 885 ARG A C 1
ATOM 7064 O O . ARG A 1 885 ? 12.661 -8.195 -15.430 1.00 75.69 885 ARG A O 1
ATOM 7071 N N . VAL A 1 886 ? 11.998 -7.625 -17.515 1.00 73.12 886 VAL A N 1
ATOM 7072 C CA . VAL A 1 886 ? 12.874 -8.543 -18.265 1.00 73.12 886 VAL A CA 1
ATOM 7073 C C . VAL A 1 886 ? 14.321 -8.028 -18.313 1.00 73.12 886 VAL A C 1
ATOM 7075 O O . VAL A 1 886 ? 15.259 -8.803 -18.133 1.00 73.12 886 VAL A O 1
ATOM 7078 N N . HIS A 1 887 ? 14.523 -6.715 -18.476 1.00 75.19 887 HIS A N 1
ATOM 7079 C CA . HIS A 1 887 ? 15.842 -6.077 -18.590 1.00 75.19 887 HIS A CA 1
ATOM 7080 C C . HIS A 1 887 ? 16.105 -5.067 -17.446 1.00 75.19 887 HIS A C 1
ATOM 7082 O O . HIS A 1 887 ? 16.210 -3.855 -17.677 1.00 75.19 887 HIS A O 1
ATOM 7088 N N . PRO A 1 888 ? 16.240 -5.531 -16.184 1.00 77.00 888 PRO A N 1
ATOM 7089 C CA . PRO A 1 888 ? 16.378 -4.654 -15.018 1.00 77.00 888 PRO A CA 1
ATOM 7090 C C . PRO A 1 888 ? 17.664 -3.814 -15.020 1.00 77.00 888 PRO A C 1
ATOM 7092 O O . PRO A 1 888 ? 17.679 -2.745 -14.411 1.00 77.00 888 PRO A O 1
ATOM 7095 N N . HIS A 1 889 ? 18.709 -4.232 -15.740 1.00 75.38 889 HIS A N 1
ATOM 7096 C CA . HIS A 1 889 ? 19.948 -3.463 -15.876 1.00 75.38 889 HIS A CA 1
ATOM 7097 C C . HIS A 1 889 ? 19.731 -2.139 -16.636 1.00 75.38 889 HIS A C 1
ATOM 7099 O O . HIS A 1 889 ? 20.226 -1.102 -16.204 1.00 75.38 889 HIS A O 1
ATOM 7105 N N . ILE A 1 890 ? 18.894 -2.120 -17.683 1.00 78.75 890 ILE A N 1
ATOM 7106 C CA . ILE A 1 890 ? 18.577 -0.888 -18.431 1.00 78.75 890 ILE A CA 1
ATOM 7107 C C . ILE A 1 890 ? 17.730 0.066 -17.568 1.00 78.75 890 ILE A C 1
ATOM 7109 O O . ILE A 1 890 ? 17.968 1.275 -17.541 1.00 78.75 890 ILE A O 1
ATOM 7113 N N . ARG A 1 891 ? 16.810 -0.482 -16.759 1.00 87.62 891 ARG A N 1
ATOM 7114 C CA . ARG A 1 891 ? 16.084 0.272 -15.720 1.00 87.62 891 ARG A CA 1
ATOM 7115 C C . ARG A 1 891 ? 17.041 0.886 -14.693 1.00 87.62 891 ARG A C 1
ATOM 7117 O O . ARG A 1 891 ? 16.822 2.003 -14.228 1.00 87.62 891 ARG A O 1
ATOM 7124 N N . GLU A 1 892 ? 18.084 0.160 -14.303 1.00 87.06 892 GLU A N 1
ATOM 7125 C CA . GLU A 1 892 ? 19.112 0.663 -13.394 1.00 87.06 892 GLU A CA 1
ATOM 7126 C C . GLU A 1 892 ? 19.982 1.743 -14.027 1.00 87.06 892 GLU A C 1
ATOM 7128 O O . GLU A 1 892 ? 20.316 2.705 -13.345 1.00 87.06 892 GLU A O 1
ATOM 7133 N N . ASP A 1 893 ? 20.302 1.652 -15.314 1.00 85.62 893 ASP A N 1
ATOM 7134 C CA . ASP A 1 893 ? 21.044 2.701 -16.015 1.00 85.62 893 ASP A CA 1
ATOM 7135 C C . ASP A 1 893 ? 20.231 3.998 -16.105 1.00 85.62 893 ASP A C 1
ATOM 7137 O O . ASP A 1 893 ? 20.770 5.071 -15.825 1.00 85.62 893 ASP A O 1
ATOM 7141 N N . LEU A 1 894 ? 18.916 3.903 -16.343 1.00 89.06 894 LEU A N 1
ATOM 7142 C CA . LEU A 1 894 ? 17.972 5.020 -16.198 1.00 89.06 894 LEU A CA 1
ATOM 7143 C C . LEU A 1 894 ? 17.926 5.576 -14.763 1.00 89.06 894 LEU A C 1
ATOM 7145 O O . LEU A 1 894 ? 17.759 6.784 -14.586 1.00 89.06 894 LEU A O 1
ATOM 7149 N N . ASN A 1 895 ? 18.084 4.739 -13.734 1.00 89.88 895 ASN A N 1
ATOM 7150 C CA . ASN A 1 895 ? 18.138 5.180 -12.333 1.00 89.88 895 ASN A CA 1
ATOM 7151 C C . ASN A 1 895 ? 19.475 5.849 -11.965 1.00 89.88 895 ASN A C 1
ATOM 7153 O O . ASN A 1 895 ? 19.478 6.784 -11.165 1.00 89.88 895 ASN A O 1
ATOM 7157 N N . LYS A 1 896 ? 20.598 5.404 -12.548 1.00 89.19 896 LYS A N 1
ATOM 7158 C CA . LYS A 1 896 ? 21.947 5.962 -12.326 1.00 89.19 896 LYS A CA 1
ATOM 7159 C C . LYS A 1 896 ? 22.100 7.375 -12.908 1.00 89.19 896 LYS A C 1
ATOM 7161 O O . LYS A 1 896 ? 22.889 8.161 -12.385 1.00 89.19 896 LYS A O 1
ATOM 7166 N N . GLN A 1 897 ? 21.343 7.724 -13.955 1.00 85.81 897 GLN A N 1
ATOM 7167 C CA . GLN A 1 897 ? 21.454 9.029 -14.617 1.00 85.81 897 GLN A CA 1
ATOM 7168 C C . GLN A 1 897 ? 21.029 10.210 -13.724 1.00 85.81 897 GLN A C 1
ATOM 7170 O O . GLN A 1 897 ? 19.842 10.461 -13.494 1.00 85.81 897 GLN A O 1
ATOM 7175 N N . SER A 1 898 ? 22.003 11.009 -13.281 1.00 80.56 898 SER A N 1
ATOM 7176 C CA . SER A 1 898 ? 21.766 12.247 -12.518 1.00 80.56 898 SER A CA 1
ATOM 7177 C C . SER A 1 898 ? 21.211 13.395 -13.375 1.00 80.56 898 SER A C 1
ATOM 7179 O O . SER A 1 898 ? 20.518 14.273 -12.858 1.00 80.56 898 SER A O 1
ATOM 7181 N N . LYS A 1 899 ? 21.461 13.362 -14.690 1.00 81.69 899 LYS A N 1
ATOM 7182 C CA . LYS A 1 899 ? 20.863 14.221 -15.722 1.00 81.69 899 LYS A CA 1
ATOM 7183 C C . LYS A 1 899 ? 20.285 13.330 -16.821 1.00 81.69 899 LYS A C 1
ATOM 7185 O O . LYS A 1 899 ? 20.893 12.321 -17.148 1.00 81.69 899 LYS A O 1
ATOM 7190 N N . LEU A 1 900 ? 19.142 13.710 -17.387 1.00 90.38 900 LEU A N 1
ATOM 7191 C CA . LEU A 1 900 ? 18.542 13.045 -18.548 1.00 90.38 900 LEU A CA 1
ATOM 7192 C C . LEU A 1 900 ? 18.567 13.983 -19.757 1.00 90.38 900 LEU A C 1
ATOM 7194 O O . LEU A 1 900 ? 18.540 15.205 -19.594 1.00 90.38 900 LEU A O 1
ATOM 7198 N N . SER A 1 901 ? 18.588 13.390 -20.946 1.00 93.25 901 SER A N 1
ATOM 7199 C CA . SER A 1 901 ? 18.421 14.050 -22.240 1.00 93.25 901 SER A CA 1
ATOM 7200 C C . SER A 1 901 ? 17.536 13.170 -23.133 1.00 93.25 901 SER A C 1
ATOM 7202 O O . SER A 1 901 ? 17.322 11.998 -22.810 1.00 93.25 901 SER A O 1
ATOM 7204 N N . PHE A 1 902 ? 16.973 13.707 -24.217 1.00 93.75 902 PHE A N 1
ATOM 7205 C CA . PHE A 1 902 ? 16.068 12.927 -25.072 1.00 93.75 902 PHE A CA 1
ATOM 7206 C C . PHE A 1 902 ? 16.814 11.844 -25.855 1.00 93.75 902 PHE A C 1
ATOM 7208 O O . PHE A 1 902 ? 16.315 10.731 -25.977 1.00 93.75 902 PHE A O 1
ATOM 7215 N N . GLU A 1 903 ? 18.048 12.122 -26.270 1.00 92.94 903 GLU A N 1
ATOM 7216 C CA . GLU A 1 903 ? 18.941 11.195 -26.967 1.00 92.94 903 GLU A CA 1
ATOM 7217 C C . GLU A 1 903 ? 19.190 9.931 -26.131 1.00 92.94 903 GLU A C 1
ATOM 7219 O O . GLU A 1 903 ? 19.040 8.828 -26.645 1.00 92.94 903 GLU A O 1
ATOM 7224 N N . PHE A 1 904 ? 19.465 10.076 -24.826 1.00 92.00 904 PHE A N 1
ATOM 7225 C CA . PHE A 1 904 ? 19.593 8.938 -23.903 1.00 92.00 904 PHE A CA 1
ATOM 7226 C C . PHE A 1 904 ? 18.289 8.133 -23.779 1.00 92.00 904 PHE A C 1
ATOM 7228 O O . PHE A 1 904 ? 18.320 6.912 -23.652 1.00 92.00 904 PHE A O 1
ATOM 7235 N N . MET A 1 905 ? 17.133 8.803 -23.792 1.00 92.50 905 MET A N 1
ATOM 7236 C CA . MET A 1 905 ? 15.838 8.128 -23.659 1.00 92.50 905 MET A CA 1
ATOM 7237 C C . MET A 1 905 ? 15.450 7.371 -24.938 1.00 92.50 905 MET A C 1
ATOM 7239 O O . MET A 1 905 ? 14.836 6.312 -24.829 1.00 92.50 905 MET A O 1
ATOM 7243 N N . TYR A 1 906 ? 15.837 7.870 -26.117 1.00 92.44 906 TYR A N 1
ATOM 7244 C CA . TYR A 1 906 ? 15.681 7.165 -27.392 1.00 92.44 906 TYR A CA 1
ATOM 7245 C C . TYR A 1 906 ? 16.661 5.991 -27.517 1.00 92.44 906 TYR A C 1
ATOM 7247 O O . TYR A 1 906 ? 16.204 4.866 -27.689 1.00 92.44 906 TYR A O 1
ATOM 7255 N N . ASP A 1 907 ? 17.964 6.205 -27.284 1.00 88.00 907 ASP A N 1
ATOM 7256 C CA . ASP A 1 907 ? 18.982 5.138 -27.215 1.00 88.00 907 ASP A CA 1
ATOM 7257 C C . ASP A 1 907 ? 18.561 4.000 -26.269 1.00 88.00 907 ASP A C 1
ATOM 7259 O O . ASP A 1 907 ? 18.710 2.824 -26.586 1.00 88.00 907 ASP A O 1
ATOM 7263 N N . MET A 1 908 ? 17.980 4.330 -25.114 1.00 90.19 908 MET A N 1
ATOM 7264 C CA . MET A 1 908 ? 17.479 3.336 -24.170 1.00 90.19 908 MET A CA 1
ATOM 7265 C C . MET A 1 908 ? 16.327 2.490 -24.737 1.00 90.19 908 MET A C 1
ATOM 7267 O O . MET A 1 908 ? 16.274 1.291 -24.459 1.00 90.19 908 MET A O 1
ATOM 7271 N N . VAL A 1 909 ? 15.406 3.087 -25.501 1.00 86.56 909 VAL A N 1
ATOM 7272 C CA . VAL A 1 909 ? 14.306 2.357 -26.153 1.00 86.56 909 VAL A CA 1
ATOM 7273 C C . VAL A 1 909 ? 14.828 1.525 -27.320 1.00 86.56 909 VAL A C 1
ATOM 7275 O O . VAL A 1 909 ? 14.432 0.369 -27.451 1.00 86.56 909 VAL A O 1
ATOM 7278 N N . ASP A 1 910 ? 15.754 2.054 -28.116 1.00 84.62 910 ASP A N 1
ATOM 7279 C CA . ASP A 1 910 ? 16.328 1.332 -29.251 1.00 84.62 910 ASP A CA 1
ATOM 7280 C C . ASP A 1 910 ? 17.203 0.153 -28.779 1.00 84.62 910 ASP A C 1
ATOM 7282 O O . ASP A 1 910 ? 17.022 -0.968 -29.249 1.00 84.62 910 ASP A O 1
ATOM 7286 N N . ARG A 1 911 ? 18.004 0.314 -27.713 1.00 80.81 911 ARG A N 1
ATOM 7287 C CA . ARG A 1 911 ? 18.704 -0.811 -27.059 1.00 80.81 911 ARG A CA 1
ATOM 7288 C C . ARG A 1 911 ? 17.752 -1.877 -26.509 1.00 80.81 911 ARG A C 1
ATOM 7290 O O . ARG A 1 911 ? 18.074 -3.060 -26.570 1.00 80.81 911 ARG A O 1
ATOM 7297 N N . LEU A 1 912 ? 16.582 -1.501 -25.985 1.00 75.81 912 LEU A N 1
ATOM 7298 C CA . LEU A 1 912 ? 15.550 -2.475 -25.592 1.00 75.81 912 LEU A CA 1
ATOM 7299 C C . LEU A 1 912 ? 14.935 -3.184 -26.815 1.00 75.81 912 LEU A C 1
ATOM 7301 O O . LEU A 1 912 ? 14.614 -4.370 -26.741 1.00 75.81 912 LEU A O 1
ATOM 7305 N N . ARG A 1 913 ? 14.823 -2.488 -27.952 1.00 77.56 913 ARG A N 1
ATOM 7306 C CA . ARG A 1 913 ? 14.306 -3.011 -29.228 1.00 77.56 913 ARG A CA 1
ATOM 7307 C C . ARG A 1 913 ? 15.283 -3.875 -30.012 1.00 77.56 913 ARG A C 1
ATOM 7309 O O . ARG A 1 913 ? 14.809 -4.660 -30.832 1.00 77.56 913 ARG A O 1
ATOM 7316 N N . ASP A 1 914 ? 16.582 -3.763 -29.759 1.00 69.44 914 ASP A N 1
ATOM 7317 C CA . ASP A 1 914 ? 17.621 -4.616 -30.348 1.00 69.44 914 ASP A CA 1
ATOM 7318 C C . ASP A 1 914 ? 17.769 -5.955 -29.601 1.00 69.44 914 ASP A C 1
ATOM 7320 O O . ASP A 1 914 ? 18.111 -6.973 -30.198 1.00 69.44 914 ASP A O 1
ATOM 7324 N N . ILE A 1 915 ? 17.460 -5.987 -28.298 1.00 63.16 915 ILE A N 1
ATOM 7325 C CA . ILE A 1 915 ? 17.650 -7.156 -27.410 1.00 63.16 915 ILE A CA 1
ATOM 7326 C C . ILE A 1 915 ? 16.425 -8.115 -27.418 1.00 63.16 915 ILE A C 1
ATOM 7328 O O . ILE A 1 915 ? 16.389 -9.101 -26.686 1.00 63.16 915 ILE A O 1
ATOM 7332 N N . ARG A 1 916 ? 15.419 -7.842 -28.266 1.00 51.34 916 ARG A N 1
ATOM 7333 C CA . ARG A 1 916 ? 14.066 -8.447 -28.324 1.00 51.34 916 ARG A CA 1
ATOM 7334 C C . ARG A 1 916 ? 13.861 -9.802 -27.624 1.00 51.34 916 ARG A C 1
ATOM 7336 O O . ARG A 1 916 ? 14.037 -10.863 -28.219 1.00 51.34 916 ARG A O 1
ATOM 7343 N N . VAL A 1 917 ? 13.183 -9.744 -26.479 1.00 38.44 917 VAL A N 1
ATOM 7344 C CA . VAL A 1 917 ? 11.926 -10.496 -26.348 1.00 38.44 917 VAL A CA 1
ATOM 7345 C C . VAL A 1 917 ? 10.801 -9.521 -26.691 1.00 38.44 917 VAL A C 1
ATOM 7347 O O . VAL A 1 917 ? 10.695 -8.461 -26.082 1.00 38.44 917 VAL A O 1
ATOM 7350 N N . THR A 1 918 ? 9.990 -9.825 -27.704 1.00 41.34 918 THR A N 1
ATOM 7351 C CA . THR A 1 918 ? 8.880 -8.948 -28.099 1.00 41.34 918 THR A CA 1
ATOM 7352 C C . THR A 1 918 ? 7.678 -9.130 -27.180 1.00 41.34 918 THR A C 1
ATOM 7354 O O . THR A 1 918 ? 7.084 -10.208 -27.172 1.00 41.34 918 THR A O 1
ATOM 7357 N N . THR A 1 919 ? 7.242 -8.045 -26.538 1.00 42.00 919 THR A N 1
ATOM 7358 C CA . THR A 1 919 ? 5.907 -7.928 -25.922 1.00 42.00 919 THR A CA 1
ATOM 7359 C C . THR A 1 919 ? 5.154 -6.761 -26.580 1.00 42.00 919 THR A C 1
ATOM 7361 O O . THR A 1 919 ? 5.223 -5.638 -26.071 1.00 42.00 919 THR A O 1
ATOM 7364 N N . PRO A 1 920 ? 4.523 -6.967 -27.754 1.00 39.31 920 PRO A N 1
ATOM 7365 C CA . PRO A 1 920 ? 3.769 -5.928 -28.456 1.00 39.31 920 PRO A CA 1
ATOM 7366 C C . PRO A 1 920 ? 2.360 -5.744 -27.865 1.00 39.31 920 PRO A C 1
ATOM 7368 O O . PRO A 1 920 ? 1.951 -6.480 -26.967 1.00 39.31 920 PRO A O 1
ATOM 7371 N N . LEU A 1 921 ? 1.637 -4.735 -28.355 1.00 36.22 921 LEU A N 1
ATOM 7372 C CA . LEU A 1 921 ? 0.299 -4.346 -27.909 1.00 36.22 921 LEU A CA 1
ATOM 7373 C C . LEU A 1 921 ? -0.703 -4.408 -29.068 1.00 36.22 921 LEU A C 1
ATOM 7375 O O . LEU A 1 921 ? -0.373 -4.153 -30.231 1.00 36.22 921 LEU A O 1
ATOM 7379 N N . TYR A 1 922 ? -1.940 -4.779 -28.743 1.00 49.44 922 TYR A N 1
ATOM 7380 C CA . TYR A 1 922 ? -2.748 -5.549 -29.684 1.00 49.44 922 TYR A CA 1
ATOM 7381 C C . TYR A 1 922 ? -4.248 -5.221 -29.651 1.00 49.44 922 TYR A C 1
ATOM 7383 O O . TYR A 1 922 ? -4.823 -5.079 -28.574 1.00 49.44 922 TYR A O 1
ATOM 7391 N N . GLU A 1 923 ? -4.872 -5.108 -30.828 1.00 37.28 923 GLU A N 1
ATOM 7392 C CA . GLU A 1 923 ? -6.208 -4.527 -31.050 1.00 37.28 923 GLU A CA 1
ATOM 7393 C C . GLU A 1 923 ? -7.217 -5.624 -31.454 1.00 37.28 923 GLU A C 1
ATOM 7395 O O . GLU A 1 923 ? -7.004 -6.352 -32.423 1.00 37.28 923 GLU A O 1
ATOM 7400 N N . GLY A 1 924 ? -8.292 -5.799 -30.676 1.00 31.52 924 GLY A N 1
ATOM 7401 C CA . GLY A 1 924 ? -9.192 -6.956 -30.802 1.00 31.52 924 GLY A CA 1
ATOM 7402 C C . GLY A 1 924 ? -10.365 -6.760 -31.769 1.00 31.52 924 GLY A C 1
ATOM 7403 O O . GLY A 1 924 ? -11.094 -5.773 -31.673 1.00 31.52 924 GLY A O 1
ATOM 7404 N N . SER A 1 925 ? -10.618 -7.746 -32.638 1.00 31.80 925 SER A N 1
ATOM 7405 C CA . SER A 1 925 ? -11.779 -7.779 -33.539 1.00 31.80 925 SER A CA 1
ATOM 7406 C C . SER A 1 925 ? -12.717 -8.970 -33.270 1.00 31.80 925 SER A C 1
ATOM 7408 O O . SER A 1 925 ? -12.334 -10.130 -33.342 1.00 31.80 925 SER A O 1
ATOM 7410 N N . SER A 1 926 ? -13.974 -8.634 -32.956 1.00 32.41 926 SER A N 1
ATOM 7411 C CA . SER A 1 926 ? -15.203 -9.450 -33.024 1.00 32.41 926 SER A CA 1
ATOM 7412 C C . SER A 1 926 ? -15.175 -10.952 -32.659 1.00 32.41 926 SER A C 1
ATOM 7414 O O . SER A 1 926 ? -14.874 -11.797 -33.494 1.00 32.41 926 SER A O 1
ATOM 7416 N N . LEU A 1 927 ? -15.784 -11.250 -31.502 1.00 39.78 927 LEU A N 1
ATOM 7417 C CA . LEU A 1 927 ? -16.735 -12.357 -31.279 1.00 39.78 927 LEU A CA 1
ATOM 7418 C C . LEU A 1 927 ? -16.295 -13.806 -31.588 1.00 39.78 927 LEU A C 1
ATOM 7420 O O . LEU A 1 927 ? -16.618 -14.347 -32.639 1.00 39.78 927 LEU A O 1
ATOM 7424 N N . GLU A 1 928 ? -15.854 -14.514 -30.545 1.00 24.92 928 GLU A N 1
ATOM 7425 C CA . GLU A 1 928 ? -16.422 -15.837 -30.238 1.00 24.92 928 GLU A CA 1
ATOM 7426 C C . GLU A 1 928 ? -16.465 -16.060 -28.712 1.00 24.92 928 GLU A C 1
ATOM 7428 O O . GLU A 1 928 ? -15.548 -15.674 -27.987 1.00 24.92 928 GLU A O 1
ATOM 7433 N N . THR A 1 929 ? -17.572 -16.594 -28.184 1.00 29.73 929 THR A N 1
ATOM 7434 C CA . THR A 1 929 ? -17.837 -16.624 -26.732 1.00 29.73 929 THR A CA 1
ATOM 7435 C C . THR A 1 929 ? -17.404 -17.938 -26.084 1.00 29.73 929 THR A C 1
ATOM 7437 O O . THR A 1 929 ? -18.126 -18.934 -26.159 1.00 29.73 929 THR A O 1
ATOM 7440 N N . VAL A 1 930 ? -16.278 -17.925 -25.369 1.00 24.91 930 VAL A N 1
ATOM 7441 C CA . VAL A 1 930 ? -15.847 -19.040 -24.507 1.00 24.91 930 VAL A CA 1
ATOM 7442 C C . VAL A 1 930 ? -16.426 -18.857 -23.090 1.00 24.91 930 VAL A C 1
ATOM 7444 O O . VAL A 1 930 ? -16.281 -17.775 -22.516 1.00 24.91 930 VAL A O 1
ATOM 7447 N N . PRO A 1 931 ? -17.095 -19.865 -22.494 1.00 26.50 931 PRO A N 1
ATOM 7448 C CA . PRO A 1 931 ? -17.645 -19.759 -21.142 1.00 26.50 931 PRO A CA 1
ATOM 7449 C C . PRO A 1 931 ? -16.543 -19.819 -20.071 1.00 26.50 931 PRO A C 1
ATOM 7451 O O . PRO A 1 931 ? -15.605 -20.605 -20.172 1.00 26.50 931 PRO A O 1
ATOM 7454 N N . ALA A 1 932 ? -16.678 -19.018 -19.011 1.00 31.80 932 ALA A N 1
ATOM 7455 C CA . ALA A 1 932 ? -15.650 -18.878 -17.978 1.00 31.80 932 ALA A CA 1
ATOM 7456 C C . ALA A 1 932 ? -15.442 -20.155 -17.129 1.00 31.80 932 ALA A C 1
ATOM 7458 O O . ALA A 1 932 ? -16.339 -20.571 -16.388 1.00 31.80 932 ALA A O 1
ATOM 7459 N N . SER A 1 933 ? -14.232 -20.725 -17.179 1.00 30.14 933 SER A N 1
ATOM 7460 C CA . SER A 1 933 ? -13.730 -21.759 -16.257 1.00 30.14 933 SER A CA 1
ATOM 7461 C C . SER A 1 933 ? -12.756 -21.181 -15.210 1.00 30.14 933 SER A C 1
ATOM 7463 O O . SER A 1 933 ? -12.451 -19.988 -15.202 1.00 30.14 933 SER A O 1
ATOM 7465 N N . LYS A 1 934 ? -12.345 -22.005 -14.237 1.00 36.16 934 LYS A N 1
ATOM 7466 C CA . LYS A 1 934 ? -11.704 -21.583 -12.976 1.00 36.16 934 LYS A CA 1
ATOM 7467 C C . LYS A 1 934 ? -10.174 -21.733 -13.008 1.00 36.16 934 LYS A C 1
ATOM 7469 O O . LYS A 1 934 ? -9.644 -22.576 -12.289 1.00 36.16 934 LYS A O 1
ATOM 7474 N N . ASP A 1 935 ? -9.466 -20.922 -13.790 1.00 36.97 935 ASP A N 1
ATOM 7475 C CA . ASP A 1 935 ? -8.060 -21.230 -14.117 1.00 36.97 935 ASP A CA 1
ATOM 7476 C C . ASP A 1 935 ? -7.019 -20.136 -13.785 1.00 36.97 935 ASP A C 1
ATOM 7478 O O . ASP A 1 935 ? -5.868 -20.236 -14.206 1.00 36.97 935 ASP A O 1
ATOM 7482 N N . GLU A 1 936 ? -7.353 -19.151 -12.933 1.00 33.94 936 GLU A N 1
ATOM 7483 C CA . GLU A 1 936 ? -6.366 -18.178 -12.398 1.00 33.94 936 GLU A CA 1
ATOM 7484 C C . GLU A 1 936 ? -5.199 -18.850 -11.638 1.00 33.94 936 GLU A C 1
ATOM 7486 O O . GLU A 1 936 ? -4.099 -18.301 -11.589 1.00 33.94 936 GLU A O 1
ATOM 7491 N N . GLU A 1 937 ? -5.412 -20.039 -11.062 1.00 31.83 937 GLU A N 1
ATOM 7492 C CA . GLU A 1 937 ? -4.376 -20.790 -10.337 1.00 31.83 937 GLU A CA 1
ATOM 7493 C C . GLU A 1 937 ? -3.504 -21.637 -11.292 1.00 31.83 937 GLU A C 1
ATOM 7495 O O . GLU A 1 937 ? -2.295 -21.739 -11.085 1.00 31.83 937 GLU A O 1
ATOM 7500 N N . GLN A 1 938 ? -4.071 -22.152 -12.396 1.00 30.05 938 GLN A N 1
ATOM 7501 C CA . GLN A 1 938 ? -3.332 -22.935 -13.401 1.00 30.05 938 GLN A CA 1
ATOM 7502 C C . GLN A 1 938 ? -2.460 -22.070 -14.321 1.00 30.05 938 GLN A C 1
ATOM 7504 O O . GLN A 1 938 ? -1.338 -22.463 -14.626 1.00 30.05 938 GLN A O 1
ATOM 7509 N N . VAL A 1 939 ? -2.921 -20.886 -14.748 1.00 33.16 939 VAL A N 1
ATOM 7510 C CA . VAL A 1 939 ? -2.136 -20.002 -15.640 1.00 33.16 939 VAL A CA 1
ATOM 7511 C C . VAL A 1 939 ? -0.840 -19.540 -14.964 1.00 33.16 939 VAL A C 1
ATOM 7513 O O . VAL A 1 939 ? 0.223 -19.545 -15.583 1.00 33.16 939 VAL A O 1
ATOM 7516 N N . PHE A 1 940 ? -0.898 -19.206 -13.672 1.00 31.06 940 PHE A N 1
ATOM 7517 C CA . PHE A 1 940 ? 0.291 -18.810 -12.918 1.00 31.06 940 PHE A CA 1
ATOM 7518 C C . PHE A 1 940 ? 1.225 -19.999 -12.626 1.00 31.06 940 PHE A C 1
ATOM 7520 O O . PHE A 1 940 ? 2.447 -19.839 -12.621 1.00 31.06 940 PHE A O 1
ATOM 7527 N N . GLU A 1 941 ? 0.677 -21.207 -12.445 1.00 32.84 941 GLU A N 1
ATOM 7528 C CA . GLU A 1 941 ? 1.493 -22.423 -12.384 1.00 32.84 941 GLU A CA 1
ATOM 7529 C C . GLU A 1 941 ? 2.159 -22.730 -13.737 1.00 32.84 941 GLU A C 1
ATOM 7531 O O . GLU A 1 941 ? 3.315 -23.143 -13.766 1.00 32.84 941 GLU A O 1
ATOM 7536 N N . PHE A 1 942 ? 1.476 -22.480 -14.859 1.00 33.34 942 PHE A N 1
ATOM 7537 C CA . PHE A 1 942 ? 1.996 -22.686 -16.211 1.00 33.34 942 PHE A CA 1
ATOM 7538 C C . PHE A 1 942 ? 3.166 -21.747 -16.534 1.00 33.34 942 PHE A C 1
ATOM 7540 O O . PHE A 1 942 ? 4.226 -22.230 -16.933 1.00 33.34 942 PHE A O 1
ATOM 7547 N N . GLU A 1 943 ? 3.039 -20.434 -16.297 1.00 35.66 943 GLU A N 1
ATOM 7548 C CA . GLU A 1 943 ? 4.162 -19.498 -16.482 1.00 35.66 943 GLU A CA 1
ATOM 7549 C C . GLU A 1 943 ? 5.367 -19.875 -15.610 1.00 35.66 943 GLU A C 1
ATOM 7551 O O . GLU A 1 943 ? 6.503 -19.894 -16.087 1.00 35.66 943 GLU A O 1
ATOM 7556 N N . LEU A 1 944 ? 5.138 -20.231 -14.340 1.00 33.91 944 LEU A N 1
ATOM 7557 C CA . LEU A 1 944 ? 6.225 -20.602 -13.438 1.00 33.91 944 LEU A CA 1
ATOM 7558 C C . LEU A 1 944 ? 6.876 -21.937 -13.832 1.00 33.91 944 LEU A C 1
ATOM 7560 O O . LEU A 1 944 ? 8.104 -22.047 -13.802 1.00 33.91 944 LEU A O 1
ATOM 7564 N N . ARG A 1 945 ? 6.083 -22.934 -14.246 1.00 35.09 945 ARG A N 1
ATOM 7565 C CA . ARG A 1 945 ? 6.586 -24.194 -14.813 1.00 35.09 945 ARG A CA 1
ATOM 7566 C C . ARG A 1 945 ? 7.406 -23.928 -16.073 1.00 35.09 945 ARG A C 1
ATOM 7568 O O . ARG A 1 945 ? 8.469 -24.519 -16.202 1.00 35.09 945 ARG A O 1
ATOM 7575 N N . MET A 1 946 ? 6.994 -23.007 -16.947 1.00 36.09 946 MET A N 1
ATOM 7576 C CA . MET A 1 946 ? 7.760 -22.616 -18.140 1.00 36.09 946 MET A CA 1
ATOM 7577 C C . MET A 1 946 ? 9.068 -21.884 -17.801 1.00 36.09 946 MET A C 1
ATOM 7579 O O . MET A 1 946 ? 10.081 -22.120 -18.460 1.00 36.09 946 MET A O 1
ATOM 7583 N N . VAL A 1 947 ? 9.098 -21.055 -16.750 1.00 36.94 947 VAL A N 1
ATOM 7584 C CA . VAL A 1 947 ? 10.343 -20.452 -16.233 1.00 36.94 947 VAL A CA 1
ATOM 7585 C C . VAL A 1 947 ? 11.280 -21.525 -15.665 1.00 36.94 947 VAL A C 1
ATOM 7587 O O . VAL A 1 947 ? 12.460 -21.541 -16.008 1.00 36.94 947 VAL A O 1
ATOM 7590 N N . LEU A 1 948 ? 10.764 -22.463 -14.864 1.00 37.94 948 LEU A N 1
ATOM 7591 C CA . LEU A 1 948 ? 11.524 -23.613 -14.355 1.00 37.94 948 LEU A CA 1
ATOM 7592 C C . LEU A 1 948 ? 12.027 -24.526 -15.484 1.00 37.94 948 LEU A C 1
ATOM 7594 O O . LEU A 1 948 ? 13.166 -24.980 -15.429 1.00 37.94 948 LEU A O 1
ATOM 7598 N N . LEU A 1 949 ? 11.226 -24.753 -16.528 1.00 37.88 949 LEU A N 1
ATOM 7599 C CA . LEU A 1 949 ? 11.602 -25.565 -17.685 1.00 37.88 949 LEU A CA 1
ATOM 7600 C C . LEU A 1 949 ? 12.725 -24.898 -18.494 1.00 37.88 949 LEU A C 1
ATOM 7602 O O . LEU A 1 949 ? 13.708 -25.557 -18.819 1.00 37.88 949 LEU A O 1
ATOM 7606 N N . ASN A 1 950 ? 12.636 -23.584 -18.741 1.00 39.28 950 ASN A N 1
ATOM 7607 C CA . ASN A 1 950 ? 13.724 -22.801 -19.342 1.00 39.28 950 ASN A CA 1
ATOM 7608 C C . ASN A 1 950 ? 15.003 -22.833 -18.490 1.00 39.28 950 ASN A C 1
ATOM 7610 O O . ASN A 1 950 ? 16.104 -22.918 -19.031 1.00 39.28 950 ASN A O 1
ATOM 7614 N N . TYR A 1 951 ? 14.876 -22.801 -17.162 1.00 42.59 951 TYR A N 1
ATOM 7615 C CA . TYR A 1 951 ? 16.023 -22.869 -16.255 1.00 42.59 951 TYR A CA 1
ATOM 7616 C C . TYR A 1 951 ? 16.693 -24.254 -16.281 1.00 42.59 951 TYR A C 1
ATOM 7618 O O . TYR A 1 951 ? 17.914 -24.354 -16.384 1.00 42.59 951 TYR A O 1
ATOM 7626 N N . LEU A 1 952 ? 15.903 -25.333 -16.294 1.00 38.53 952 LEU A N 1
ATOM 7627 C CA . LEU A 1 952 ? 16.394 -26.708 -16.456 1.00 38.53 952 LEU A CA 1
ATOM 7628 C C . LEU A 1 952 ? 17.040 -26.940 -17.835 1.00 38.53 952 LEU A C 1
ATOM 7630 O O . LEU A 1 952 ? 18.070 -27.609 -17.918 1.00 38.53 952 LEU A O 1
ATOM 7634 N N . LEU A 1 953 ? 16.499 -26.334 -18.899 1.00 38.66 953 LEU A N 1
ATOM 7635 C CA . LEU A 1 953 ? 17.095 -26.329 -20.243 1.00 38.66 953 LEU A CA 1
ATOM 7636 C C . LEU A 1 953 ? 18.469 -25.631 -20.281 1.00 38.66 953 LEU A C 1
ATOM 7638 O O . LEU A 1 953 ? 19.334 -26.034 -21.057 1.00 38.66 953 LEU A O 1
ATOM 7642 N N . GLN A 1 954 ? 18.706 -24.625 -19.432 1.00 40.09 954 GLN A N 1
ATOM 7643 C CA . GLN A 1 954 ? 19.993 -23.917 -19.349 1.00 40.09 954 GLN A CA 1
ATOM 7644 C C . GLN A 1 954 ? 21.053 -24.647 -18.499 1.00 40.09 954 GLN A C 1
ATOM 7646 O O . GLN A 1 954 ? 22.248 -24.412 -18.683 1.00 40.09 954 GLN A O 1
ATOM 7651 N N . LEU A 1 955 ? 20.658 -25.570 -17.614 1.00 34.62 955 LEU A N 1
ATOM 7652 C CA . LEU A 1 955 ? 21.541 -26.222 -16.630 1.00 34.62 955 LEU A CA 1
ATOM 7653 C C . LEU A 1 955 ? 22.339 -27.444 -17.146 1.00 34.62 955 LEU A C 1
ATOM 7655 O O . LEU A 1 955 ? 22.906 -28.184 -16.349 1.00 34.62 955 LEU A O 1
ATOM 7659 N N . LYS A 1 956 ? 22.425 -27.666 -18.468 1.00 36.38 956 LYS A N 1
ATOM 7660 C CA . LYS A 1 956 ? 23.213 -28.755 -19.105 1.00 36.38 956 LYS A CA 1
ATOM 7661 C C . LYS A 1 956 ? 22.884 -30.198 -18.658 1.00 36.38 956 LYS A C 1
ATOM 7663 O O . LYS A 1 956 ? 23.700 -31.095 -18.848 1.00 36.38 956 LYS A O 1
ATOM 7668 N N . VAL A 1 957 ? 21.681 -30.462 -18.144 1.00 36.59 957 VAL A N 1
ATOM 7669 C CA . VAL A 1 957 ? 21.242 -31.833 -17.784 1.00 36.59 957 VAL A CA 1
ATOM 7670 C C . VAL A 1 957 ? 20.673 -32.611 -18.992 1.00 36.59 957 VAL A C 1
ATOM 7672 O O . VAL A 1 957 ? 20.444 -33.813 -18.903 1.00 36.59 957 VAL A O 1
ATOM 7675 N N . ILE A 1 958 ? 20.492 -31.967 -20.154 1.00 34.06 958 ILE A N 1
ATOM 7676 C CA . ILE A 1 958 ? 19.987 -32.606 -21.384 1.00 34.06 958 ILE A CA 1
ATOM 7677 C C . ILE A 1 958 ? 21.090 -32.670 -22.449 1.00 34.06 958 ILE A C 1
ATOM 7679 O O . ILE A 1 958 ? 21.577 -31.643 -22.922 1.00 34.06 958 ILE A O 1
ATOM 7683 N N . TYR A 1 959 ? 21.447 -33.886 -22.867 1.00 31.28 959 TYR A N 1
ATOM 7684 C CA . TYR A 1 959 ? 22.419 -34.134 -23.935 1.00 31.28 959 TYR A CA 1
ATOM 7685 C C . TYR A 1 959 ? 21.712 -34.159 -25.302 1.00 31.28 959 TYR A C 1
ATOM 7687 O O . TYR A 1 959 ? 21.347 -35.218 -25.812 1.00 31.28 959 TYR A O 1
ATOM 7695 N N . ILE A 1 960 ? 21.473 -32.984 -25.895 1.00 32.91 960 ILE A N 1
ATOM 7696 C CA . ILE A 1 960 ? 20.803 -32.878 -27.203 1.00 32.91 960 ILE A CA 1
ATOM 7697 C C . ILE A 1 960 ? 21.761 -33.332 -28.315 1.00 32.91 960 ILE A C 1
ATOM 7699 O O . ILE A 1 960 ? 22.561 -32.552 -28.833 1.00 32.91 960 ILE A O 1
ATOM 7703 N N . GLN A 1 961 ? 21.671 -34.605 -28.703 1.00 30.55 961 GLN A N 1
ATOM 7704 C CA . GLN A 1 961 ? 22.382 -35.128 -29.866 1.00 30.55 961 GLN A CA 1
ATOM 7705 C C . GLN A 1 961 ? 21.607 -34.779 -31.145 1.00 30.55 961 GLN A C 1
ATOM 7707 O O . GLN A 1 961 ? 20.554 -35.346 -31.428 1.00 30.55 961 GLN A O 1
ATOM 7712 N N . HIS A 1 962 ? 22.126 -33.825 -31.919 1.00 32.19 962 HIS A N 1
ATOM 7713 C CA . HIS A 1 962 ? 21.484 -33.341 -33.143 1.00 32.19 962 HIS A CA 1
ATOM 7714 C C . HIS A 1 962 ? 21.534 -34.410 -34.255 1.00 32.19 962 HIS A C 1
ATOM 7716 O O . HIS A 1 962 ? 22.518 -34.524 -34.986 1.00 32.19 962 HIS A O 1
ATOM 7722 N N . LEU A 1 963 ? 20.464 -35.196 -34.393 1.00 30.58 963 LEU A N 1
ATOM 7723 C CA . LEU A 1 963 ? 20.240 -36.055 -35.558 1.00 30.58 963 LEU A CA 1
ATOM 7724 C C . LEU A 1 963 ? 19.534 -35.248 -36.652 1.00 30.58 963 LEU A C 1
ATOM 7726 O O . LEU A 1 963 ? 18.364 -34.893 -36.525 1.00 30.58 963 LEU A O 1
ATOM 7730 N N . SER A 1 964 ? 20.262 -34.937 -37.723 1.00 31.50 964 SER A N 1
ATOM 7731 C CA . SER A 1 964 ? 19.741 -34.174 -38.859 1.00 31.50 964 SER A CA 1
ATOM 7732 C C . SER A 1 964 ? 18.817 -35.028 -39.729 1.00 31.50 964 SER A C 1
ATOM 7734 O O . SER A 1 964 ? 19.286 -35.838 -40.527 1.00 31.50 964 SER A O 1
ATOM 7736 N N . ILE A 1 965 ? 17.509 -34.801 -39.615 1.00 32.22 965 ILE A N 1
ATOM 7737 C CA . ILE A 1 965 ? 16.481 -35.297 -40.538 1.00 32.22 965 ILE A CA 1
ATOM 7738 C C . ILE A 1 965 ? 15.634 -34.081 -40.962 1.00 32.22 965 ILE A C 1
ATOM 7740 O O . ILE A 1 965 ? 15.295 -33.271 -40.097 1.00 32.22 965 ILE A O 1
ATOM 7744 N N . PRO A 1 966 ? 15.341 -33.884 -42.262 1.00 36.69 966 PRO A N 1
ATOM 7745 C CA . PRO A 1 966 ? 14.457 -32.809 -42.706 1.00 36.69 966 PRO A CA 1
ATOM 7746 C C . PRO A 1 966 ? 12.991 -33.068 -42.314 1.00 36.69 966 PRO A C 1
ATOM 7748 O O . PRO A 1 966 ? 12.593 -34.202 -42.070 1.00 36.69 966 PRO A O 1
ATOM 7751 N N . ASP A 1 967 ? 12.206 -31.990 -42.319 1.00 36.44 967 ASP A N 1
ATOM 7752 C CA . ASP A 1 967 ? 10.757 -31.917 -42.076 1.00 36.44 967 ASP A CA 1
ATOM 7753 C C . ASP A 1 967 ? 10.259 -32.136 -40.624 1.00 36.44 967 ASP A C 1
ATOM 7755 O O . ASP A 1 967 ? 10.048 -33.238 -40.119 1.00 36.44 967 ASP A O 1
ATOM 7759 N N . THR A 1 968 ? 10.016 -30.989 -39.971 1.00 36.75 968 THR A N 1
ATOM 7760 C CA . THR A 1 968 ? 8.912 -30.714 -39.021 1.00 36.75 968 THR A CA 1
ATOM 7761 C C . THR A 1 968 ? 8.611 -31.712 -37.890 1.00 36.75 968 THR A C 1
ATOM 7763 O O . THR A 1 968 ? 7.473 -31.803 -37.428 1.00 36.75 968 THR A O 1
ATOM 7766 N N . SER A 1 969 ? 9.628 -32.359 -37.316 1.00 31.75 969 SER A N 1
ATOM 7767 C CA . SER A 1 969 ? 9.506 -32.985 -35.989 1.00 31.75 969 SER A CA 1
ATOM 7768 C C . SER A 1 969 ? 10.760 -32.791 -35.128 1.00 31.75 969 SER A C 1
ATOM 7770 O O . SER A 1 969 ? 11.875 -33.097 -35.539 1.00 31.75 969 SER A O 1
ATOM 7772 N N . ILE A 1 970 ? 10.581 -32.277 -33.904 1.00 34.22 970 ILE A N 1
ATOM 7773 C CA . ILE A 1 970 ? 11.647 -32.189 -32.895 1.00 34.22 970 ILE A CA 1
ATOM 7774 C C . ILE A 1 970 ? 11.462 -33.359 -31.931 1.00 34.22 970 ILE A C 1
ATOM 7776 O O . ILE A 1 970 ? 10.560 -33.342 -31.097 1.00 34.22 970 ILE A O 1
ATOM 7780 N N . THR A 1 971 ? 12.316 -34.376 -32.040 1.00 33.22 971 THR A N 1
ATOM 7781 C CA . THR A 1 971 ? 12.339 -35.489 -31.080 1.00 33.22 971 THR A CA 1
ATOM 7782 C C . THR A 1 971 ? 13.274 -35.142 -29.926 1.00 33.22 971 THR A C 1
ATOM 7784 O O . THR A 1 971 ? 14.487 -35.066 -30.111 1.00 33.22 971 THR A O 1
ATOM 7787 N N . ILE A 1 972 ? 12.715 -34.939 -28.733 1.00 34.31 972 ILE A N 1
ATOM 7788 C CA . ILE A 1 972 ? 13.485 -34.767 -27.495 1.00 34.31 972 ILE A CA 1
ATOM 7789 C C . ILE A 1 972 ? 13.652 -36.142 -26.845 1.00 34.31 972 ILE A C 1
ATOM 7791 O O . ILE A 1 972 ? 12.659 -36.805 -26.558 1.00 34.31 972 ILE A O 1
ATOM 7795 N N . VAL A 1 973 ? 14.898 -36.549 -26.595 1.00 33.91 973 VAL A N 1
ATOM 7796 C CA . VAL A 1 973 ? 15.227 -37.743 -25.802 1.00 33.91 973 VAL A CA 1
ATOM 7797 C C . VAL A 1 973 ? 15.631 -37.293 -24.401 1.00 33.91 973 VAL A C 1
ATOM 7799 O O . VAL A 1 973 ? 16.527 -36.463 -24.248 1.00 33.91 973 VAL A O 1
ATOM 7802 N N . VAL A 1 974 ? 14.969 -37.837 -23.381 1.00 34.69 974 VAL A N 1
ATOM 7803 C CA . VAL A 1 974 ? 15.254 -37.569 -21.965 1.00 34.69 974 VAL A CA 1
ATOM 7804 C C . VAL A 1 974 ? 15.900 -38.810 -21.353 1.00 34.69 974 VAL A C 1
ATOM 7806 O O . VAL A 1 974 ? 15.371 -39.905 -21.512 1.00 34.69 974 VAL A O 1
ATOM 7809 N N . PHE A 1 975 ? 17.019 -38.636 -20.648 1.00 33.19 975 PHE A N 1
ATOM 7810 C CA . PHE A 1 975 ? 17.670 -39.695 -19.871 1.00 33.19 975 PHE A CA 1
ATOM 7811 C C . PHE A 1 975 ? 17.292 -39.577 -18.389 1.00 33.19 975 PHE A C 1
ATOM 7813 O O . PHE A 1 975 ? 17.502 -38.523 -17.786 1.00 33.19 975 PHE A O 1
ATOM 7820 N N . ASP A 1 976 ? 16.800 -40.661 -17.784 1.00 35.00 976 ASP A N 1
ATOM 7821 C CA . ASP A 1 976 ? 16.773 -40.794 -16.324 1.00 35.00 976 ASP A CA 1
ATOM 7822 C C . ASP A 1 976 ? 18.147 -41.268 -15.831 1.00 35.00 976 ASP A C 1
ATOM 7824 O O . ASP A 1 976 ? 18.572 -42.391 -16.089 1.00 35.00 976 ASP A O 1
ATOM 7828 N N . VAL A 1 977 ? 18.840 -40.417 -15.075 1.00 33.22 977 VAL A N 1
ATOM 7829 C CA . VAL A 1 977 ? 20.175 -40.704 -14.520 1.00 33.22 977 VAL A CA 1
ATOM 7830 C C . VAL A 1 977 ? 20.119 -41.745 -13.379 1.00 33.22 977 VAL A C 1
ATOM 7832 O O . VAL A 1 977 ? 21.153 -42.111 -12.824 1.00 33.22 977 VAL A O 1
ATOM 7835 N N . LYS A 1 978 ? 18.931 -42.246 -13.002 1.00 32.72 978 LYS A N 1
ATOM 7836 C CA . LYS A 1 978 ? 18.761 -43.308 -11.993 1.00 32.72 978 LYS A CA 1
ATOM 7837 C C . LYS A 1 978 ? 18.421 -44.694 -12.538 1.00 32.72 978 LYS A C 1
ATOM 7839 O O . LYS A 1 978 ? 18.577 -45.651 -11.783 1.00 32.72 978 LYS A O 1
ATOM 7844 N N . ASN A 1 979 ? 17.987 -44.825 -13.792 1.00 36.59 979 ASN A N 1
ATOM 7845 C CA . ASN A 1 979 ? 17.634 -46.113 -14.396 1.00 36.59 979 ASN A CA 1
ATOM 7846 C C . ASN A 1 979 ? 18.113 -46.142 -15.856 1.00 36.59 979 ASN A C 1
ATOM 7848 O O . ASN A 1 979 ? 17.569 -45.438 -16.698 1.00 36.59 979 ASN A O 1
ATOM 7852 N N . GLU A 1 980 ? 19.112 -46.971 -16.176 1.00 37.22 980 GLU A N 1
ATOM 7853 C CA . GLU A 1 980 ? 19.822 -46.931 -17.473 1.00 37.22 980 GLU A CA 1
ATOM 7854 C C . GLU A 1 980 ? 19.009 -47.408 -18.702 1.00 37.22 980 GLU A C 1
ATOM 7856 O O . GLU A 1 980 ? 19.552 -47.474 -19.804 1.00 37.22 980 GLU A O 1
ATOM 7861 N N . THR A 1 981 ? 17.715 -47.720 -18.557 1.00 39.72 981 THR A N 1
ATOM 7862 C CA . THR A 1 981 ? 16.825 -48.090 -19.675 1.00 39.72 981 THR A CA 1
ATOM 7863 C C . THR A 1 981 ? 15.392 -47.591 -19.476 1.00 39.72 981 THR A C 1
ATOM 7865 O O . THR A 1 981 ? 14.595 -48.268 -18.831 1.00 39.72 981 THR A O 1
ATOM 7868 N N . ASP A 1 982 ? 15.051 -46.459 -20.090 1.00 34.75 982 ASP A N 1
ATOM 7869 C CA . ASP A 1 982 ? 13.740 -46.231 -20.719 1.00 34.75 982 ASP A CA 1
ATOM 7870 C C . ASP A 1 982 ? 13.787 -45.001 -21.646 1.00 34.75 982 ASP A C 1
ATOM 7872 O O . ASP A 1 982 ? 14.562 -44.071 -21.420 1.00 34.75 982 ASP A O 1
ATOM 7876 N N . TYR A 1 983 ? 12.964 -44.991 -22.701 1.00 36.09 983 TYR A N 1
ATOM 7877 C CA . TYR A 1 983 ? 12.904 -43.905 -23.692 1.00 36.09 983 TYR A CA 1
ATOM 7878 C C . TYR A 1 983 ? 11.494 -43.313 -23.787 1.00 36.09 983 TYR A C 1
ATOM 7880 O O . TYR A 1 983 ? 10.540 -44.019 -24.111 1.00 36.09 983 TYR A O 1
ATOM 7888 N N . PHE A 1 984 ? 11.370 -41.994 -23.613 1.00 35.12 984 PHE A N 1
ATOM 7889 C CA . PHE A 1 984 ? 10.114 -41.268 -23.826 1.00 35.12 984 PHE A CA 1
ATOM 7890 C C . PHE A 1 984 ? 10.188 -40.395 -25.080 1.00 35.12 984 PHE A C 1
ATOM 7892 O O . PHE A 1 984 ? 11.017 -39.493 -25.166 1.00 35.12 984 PHE A O 1
ATOM 7899 N N . GLN A 1 985 ? 9.292 -40.647 -26.038 1.00 35.12 985 GLN A N 1
ATOM 7900 C CA . GLN A 1 985 ? 9.089 -39.818 -27.227 1.00 35.12 985 GLN A CA 1
ATOM 7901 C C . GLN A 1 985 ? 7.850 -38.937 -27.023 1.00 35.12 985 GLN A C 1
ATOM 7903 O O . GLN A 1 985 ? 6.755 -39.453 -26.800 1.00 35.12 985 GLN A O 1
ATOM 7908 N N . ILE A 1 986 ? 8.010 -37.615 -27.120 1.00 35.66 986 ILE A N 1
ATOM 7909 C CA . ILE A 1 986 ? 6.919 -36.643 -26.957 1.00 35.66 986 ILE A CA 1
ATOM 7910 C C . ILE A 1 986 ? 6.618 -35.983 -28.310 1.00 35.66 986 ILE A C 1
ATOM 7912 O O . ILE A 1 986 ? 7.466 -35.299 -28.876 1.00 35.66 986 ILE A O 1
ATOM 7916 N N . ASP A 1 987 ? 5.400 -36.190 -28.818 1.00 35.41 987 ASP A N 1
ATOM 7917 C CA . ASP A 1 987 ? 4.854 -35.534 -30.016 1.00 35.41 987 ASP A CA 1
ATOM 7918 C C . ASP A 1 987 ? 4.105 -34.258 -29.605 1.00 35.41 987 ASP A C 1
ATOM 7920 O O . ASP A 1 987 ? 3.003 -34.318 -29.058 1.00 35.41 987 ASP A O 1
ATOM 7924 N N . LEU A 1 988 ? 4.708 -33.097 -29.873 1.00 34.81 988 LEU A N 1
ATOM 7925 C CA . LEU A 1 988 ? 4.177 -31.784 -29.483 1.00 34.81 988 LEU A CA 1
ATOM 7926 C C . LEU A 1 988 ? 2.893 -31.369 -30.233 1.00 34.81 988 LEU A C 1
ATOM 7928 O O . LEU A 1 988 ? 2.282 -30.373 -29.860 1.00 34.81 988 LEU A O 1
ATOM 7932 N N . ASN A 1 989 ? 2.440 -32.117 -31.248 1.00 33.84 989 ASN A N 1
ATOM 7933 C CA . ASN A 1 989 ? 1.240 -31.771 -32.023 1.00 33.84 989 ASN A CA 1
ATOM 7934 C C . ASN A 1 989 ? -0.079 -32.320 -31.439 1.00 33.84 989 ASN A C 1
ATOM 7936 O O . ASN A 1 989 ? -1.128 -32.197 -32.077 1.00 33.84 989 ASN A O 1
ATOM 7940 N N . LYS A 1 990 ? -0.074 -32.954 -30.256 1.00 29.92 990 LYS A N 1
ATOM 7941 C CA . LYS A 1 990 ? -1.276 -33.579 -29.665 1.00 29.92 990 LYS A CA 1
ATOM 7942 C C . LYS A 1 990 ? -1.663 -33.004 -28.302 1.00 29.92 990 LYS A C 1
ATOM 7944 O O . LYS A 1 990 ? -1.395 -33.609 -27.271 1.00 29.92 990 LYS A O 1
ATOM 7949 N N . ARG A 1 991 ? -2.445 -31.918 -28.372 1.00 30.11 991 ARG A N 1
ATOM 7950 C CA . ARG A 1 991 ? -3.191 -31.251 -27.286 1.00 30.11 991 ARG A CA 1
ATOM 7951 C C . ARG A 1 991 ? -2.349 -30.661 -26.149 1.00 30.11 991 ARG A C 1
ATOM 7953 O O . ARG A 1 991 ? -1.966 -31.362 -25.216 1.00 30.11 991 ARG A O 1
ATOM 7960 N N . LEU A 1 992 ? -2.287 -29.333 -26.150 1.00 28.75 992 LEU A N 1
ATOM 7961 C CA . LEU A 1 992 ? -2.814 -28.537 -25.039 1.00 28.75 992 LEU A CA 1
ATOM 7962 C C . LEU A 1 992 ? -4.053 -27.794 -25.559 1.00 28.75 992 LEU A C 1
ATOM 7964 O O . LEU A 1 992 ? -4.001 -27.397 -26.745 1.00 28.75 992 LEU A O 1
#

Sequence (992 aa):
MTSSTTNGLSTFPIRNNNTPTLTTNVYIRRHHKNKTTIAAHPVVEEKHVESSENRAWAHWRKLKQPKLIVAPMYDGSELPFRMLCRKYGAQAAYTPMLHSRTFTESNKFRKREFSTCEEDRPLFVQFCGNDPDILLEAAYHVESYCDYVDINLGVSSVVRSPMTSSTTNGLSTFPIRNNNTPTLTTNVYIRRHHKNKTTIAAHPVVEEKHVESSENRAWAHWRKLKQPKLIVAPMYDGSELPFRMLCRKYGAQAAYTPMLHSRTFTESNKFRKREFSTCEEDRPLFVQFCGNDPDILLEAAYHVESYCDYVDINLGCPQRIARTGNYGAFLMDDLPLVKSLVEKLATNLTVPVSCKIRTFPKLKDTLNYVKLLEDAGCSLIAVHGRTRDERTHERANWEAIKSVKDAVNIPVLANGNIRHMDDVQSCLATTGVEGVMSAESLLDNPALFAGFRGGEWVLDGDDGFEDGNLDRASLVVEYLKLCEKYPVRWKIIVSHVYGMLEKWLLIPYVFIKLYCTSFLPPKLIHCGDEQQHSMKLKTTINNHLRIFTSNHHSITQLMTISSLTSDDNLCSEPTSPPDPLPSLNPSPSFLSTENGYLTRVEKAWTYWKALGEPKLIVAPMVDNSELPFRMLCRKYGATAAYTPMLHSRIFSENQKYRSQEFTTCKEDRPLFVQFCANDPDTLLEAARRVEAYCDYVDINLGCPQRIARRGNYGAFLMDKLPVIKSLVEKLAYNLSVPVSCKIRIFPDLQDTLNYAKMLEDAGCSLLAVHGRTRDEKDGKKIRANWDAIQAVKNALKIPVLANGNIRHMDDVQNCLEQTGVDGVLSAESLLENPALFAGFRSDIQSGNIDQGDLVVEYLKLCEKYPVPWRMIRSHVHKMLGEWFRVHPHIREDLNKQSKLSFEFMYDMVDRLRDIRVTTPLYEGSSLETVPASKDEEQVFEFELRMVLLNYLLQLKVIYIQHLSIPDTSITIVVFDVKNETDYFQIDLNKRL